Protein AF-A0A4R0EAR6-F1 (afdb_monomer)

Nearest PDB structures (foldseek):
  6cg7-assembly1_B  TM=4.262E-01  e=1.655E-01  Mus musculus
  5erp-assembly1_B  TM=1.809E-01  e=1.160E-01  Homo sapiens
  6bxu-assembly2_B  TM=2.598E-01  e=1.200E+00  Mus musculus
  6vfw-assembly1_C  TM=2.001E-01  e=1.084E+00  Homo sapiens
  3f83-assembly1_A  TM=1.011E-01  e=4.809E-01  Escherichia coli

pLDDT: mean 70.77, std 19.59, range [21.03, 97.69]

Structure (mmCIF, N/CA/C/O backbone):
data_AF-A0A4R0EAR6-F1
#
_entry.id   AF-A0A4R0EAR6-F1
#
loop_
_atom_site.group_PDB
_atom_site.id
_atom_site.type_symbol
_atom_site.label_atom_id
_atom_site.label_alt_id
_atom_site.label_comp_id
_atom_site.label_asym_id
_atom_site.label_entity_id
_atom_site.label_seq_id
_atom_site.pdbx_PDB_ins_code
_atom_site.Cartn_x
_atom_site.Cartn_y
_atom_site.Cartn_z
_atom_site.occupancy
_atom_site.B_iso_or_equiv
_atom_site.auth_seq_id
_atom_site.auth_comp_id
_atom_site.auth_asym_id
_atom_site.auth_atom_id
_atom_site.pdbx_PDB_model_num
ATOM 1 N N . MET A 1 1 ? 21.556 -21.689 -45.678 1.00 60.75 1 MET A N 1
ATOM 2 C CA . MET A 1 1 ? 20.158 -22.074 -45.415 1.00 60.75 1 MET A CA 1
ATOM 3 C C . MET A 1 1 ? 19.510 -22.501 -46.715 1.00 60.75 1 MET A C 1
ATOM 5 O O . MET A 1 1 ? 19.873 -21.974 -47.766 1.00 60.75 1 MET A O 1
ATOM 9 N N . ALA A 1 2 ? 18.618 -23.485 -46.666 1.00 65.62 2 ALA A N 1
ATOM 10 C CA . ALA A 1 2 ? 17.913 -23.959 -47.851 1.00 65.62 2 ALA A CA 1
ATOM 11 C C . ALA A 1 2 ? 16.766 -23.001 -48.206 1.00 65.62 2 ALA A C 1
ATOM 13 O O . ALA A 1 2 ? 15.830 -22.845 -47.432 1.00 65.62 2 ALA A O 1
ATOM 14 N N . THR A 1 3 ? 16.794 -22.383 -49.390 1.00 76.50 3 THR A N 1
ATOM 15 C CA . THR A 1 3 ? 15.698 -21.508 -49.843 1.00 76.50 3 THR A CA 1
ATOM 16 C C . THR A 1 3 ? 14.399 -22.300 -50.012 1.00 76.50 3 THR A C 1
ATOM 18 O O . THR A 1 3 ? 14.398 -23.365 -50.645 1.00 76.50 3 THR A O 1
ATOM 21 N N . ILE A 1 4 ? 13.281 -21.766 -49.504 1.00 82.25 4 ILE A N 1
ATOM 22 C CA . ILE A 1 4 ? 11.963 -22.408 -49.582 1.00 82.25 4 ILE A CA 1
ATOM 23 C C . ILE A 1 4 ? 11.033 -21.607 -50.496 1.00 82.25 4 ILE A C 1
ATOM 25 O O . ILE A 1 4 ? 10.887 -20.394 -50.370 1.00 82.25 4 ILE A O 1
ATOM 29 N N . LYS A 1 5 ? 10.344 -22.295 -51.410 1.00 80.62 5 LYS A N 1
ATOM 30 C CA . LYS A 1 5 ? 9.311 -21.706 -52.273 1.00 80.62 5 LYS A CA 1
ATOM 31 C C . LYS A 1 5 ? 7.972 -22.386 -52.044 1.00 80.62 5 LYS A C 1
ATOM 33 O O . LYS A 1 5 ? 7.859 -23.605 -52.177 1.00 80.62 5 LYS A O 1
ATOM 38 N N . ILE A 1 6 ? 6.938 -21.599 -51.757 1.00 79.44 6 ILE A N 1
ATOM 39 C CA . ILE A 1 6 ? 5.553 -22.074 -51.712 1.00 79.44 6 ILE A CA 1
ATOM 40 C C . ILE A 1 6 ? 4.902 -21.828 -53.062 1.00 79.44 6 ILE A C 1
ATOM 42 O O . ILE A 1 6 ? 4.893 -20.710 -53.573 1.00 79.44 6 ILE A O 1
ATOM 46 N N . LEU A 1 7 ? 4.310 -22.874 -53.621 1.00 73.81 7 LEU A N 1
ATOM 47 C CA . LEU A 1 7 ? 3.735 -22.877 -54.955 1.00 73.81 7 LEU A CA 1
ATOM 48 C C . LEU A 1 7 ? 2.287 -23.334 -54.931 1.00 73.81 7 LEU A C 1
ATOM 50 O O . LEU A 1 7 ? 1.915 -24.284 -54.238 1.00 73.81 7 LEU A O 1
ATOM 54 N N . SER A 1 8 ? 1.461 -22.671 -55.732 1.00 70.12 8 SER A N 1
ATOM 55 C CA . SER A 1 8 ? 0.045 -23.007 -55.841 1.00 70.12 8 SER A CA 1
ATOM 56 C C . SER A 1 8 ? -0.131 -24.356 -56.527 1.00 70.12 8 SER A C 1
ATOM 58 O O . SER A 1 8 ? 0.277 -24.548 -57.673 1.00 70.12 8 SER A O 1
ATOM 60 N N . VAL A 1 9 ? -0.836 -25.284 -55.869 1.00 61.72 9 VAL A N 1
ATOM 61 C CA . VAL A 1 9 ? -1.156 -26.605 -56.448 1.00 61.72 9 VAL A CA 1
ATOM 62 C C . VAL A 1 9 ? -1.998 -26.517 -57.729 1.00 61.72 9 VAL A C 1
ATOM 64 O O . VAL A 1 9 ? -2.074 -27.492 -58.472 1.00 61.72 9 VAL A O 1
ATOM 67 N N . LYS A 1 10 ? -2.651 -25.373 -57.990 1.00 54.94 10 LYS A N 1
ATOM 68 C CA . LYS A 1 10 ? -3.558 -25.176 -59.135 1.00 54.94 10 LYS A CA 1
ATOM 69 C C . LYS A 1 10 ? -2.858 -24.705 -60.408 1.00 54.94 10 LYS A C 1
ATOM 71 O O . LYS A 1 10 ? -3.354 -24.990 -61.490 1.00 54.94 10 LYS A O 1
ATOM 76 N N . ASN A 1 11 ? -1.779 -23.934 -60.303 1.00 56.25 11 ASN A N 1
ATOM 77 C CA . ASN A 1 11 ? -1.138 -23.294 -61.462 1.00 56.25 11 ASN A CA 1
ATOM 78 C C . ASN A 1 11 ? 0.394 -23.195 -61.369 1.00 56.25 11 ASN A C 1
ATOM 80 O O . ASN A 1 11 ? 1.013 -22.783 -62.348 1.00 56.25 11 ASN A O 1
ATOM 84 N N . GLY A 1 12 ? 1.002 -23.594 -60.246 1.00 53.09 12 GLY A N 1
ATOM 85 C CA . GLY A 1 12 ? 2.455 -23.641 -60.084 1.00 53.09 12 GLY A CA 1
ATOM 86 C C . GLY A 1 12 ? 3.111 -22.269 -59.966 1.00 53.09 12 GLY A C 1
ATOM 87 O O . GLY A 1 12 ? 4.328 -22.178 -60.055 1.00 53.09 12 GLY A O 1
ATOM 88 N N . GLU A 1 13 ? 2.326 -21.205 -59.784 1.00 62.53 13 GLU A N 1
ATOM 89 C CA . GLU A 1 13 ? 2.864 -19.880 -59.483 1.00 62.53 13 GLU A CA 1
ATOM 90 C C . GLU A 1 13 ? 3.470 -19.874 -58.081 1.00 62.53 13 GLU A C 1
ATOM 92 O O . GLU A 1 13 ? 2.916 -20.478 -57.152 1.00 62.53 13 GLU A O 1
ATOM 97 N N . VAL A 1 14 ? 4.605 -19.184 -57.945 1.00 70.38 14 VAL A N 1
ATOM 98 C CA . VAL A 1 14 ? 5.226 -18.909 -56.650 1.00 70.38 14 VAL A CA 1
ATOM 99 C C . VAL A 1 14 ? 4.274 -18.003 -55.879 1.00 70.38 14 VAL A C 1
ATOM 101 O O . VAL A 1 14 ? 4.024 -16.867 -56.270 1.00 70.38 14 VAL A O 1
ATOM 104 N N . ILE A 1 15 ? 3.711 -18.540 -54.804 1.00 70.69 15 ILE A N 1
ATOM 105 C CA . ILE A 1 15 ? 2.893 -17.796 -53.848 1.00 70.69 15 ILE A CA 1
ATOM 106 C C . ILE A 1 15 ? 3.813 -16.975 -52.947 1.00 70.69 15 ILE A C 1
ATOM 108 O O . ILE A 1 15 ? 3.489 -15.839 -52.617 1.00 70.69 15 ILE A O 1
ATOM 112 N N . GLN A 1 16 ? 4.945 -17.561 -52.543 1.00 74.00 16 GLN A N 1
ATOM 113 C CA . GLN A 1 16 ? 5.877 -16.949 -51.604 1.00 74.00 16 GLN A CA 1
ATOM 114 C C . GLN A 1 16 ? 7.276 -17.567 -51.742 1.00 74.00 16 GLN A C 1
ATOM 116 O O . GLN A 1 16 ? 7.392 -18.788 -51.864 1.00 74.00 16 GLN A O 1
ATOM 121 N N . ASN A 1 17 ? 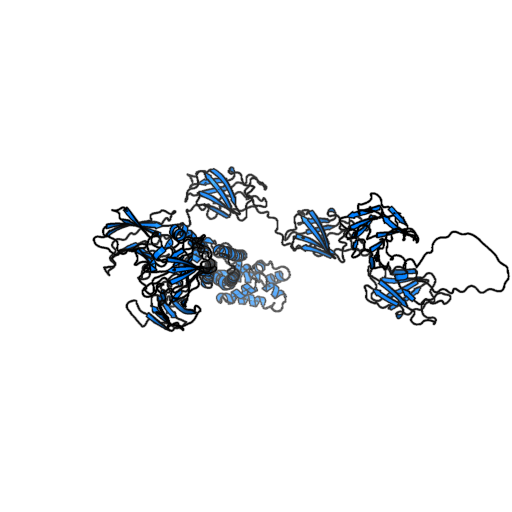8.316 -16.732 -51.695 1.00 73.44 17 ASN A N 1
ATOM 122 C CA . ASN A 1 17 ? 9.688 -17.154 -51.400 1.00 73.44 17 ASN A CA 1
ATOM 123 C C . ASN A 1 17 ? 9.945 -16.871 -49.920 1.00 73.44 17 ASN A C 1
ATOM 125 O O . ASN A 1 17 ? 9.546 -15.815 -49.429 1.00 73.44 17 ASN A O 1
ATOM 129 N N . ILE A 1 18 ? 10.527 -17.832 -49.215 1.00 75.69 18 ILE A N 1
ATOM 130 C CA . ILE A 1 18 ? 10.748 -17.759 -47.776 1.00 75.69 18 ILE A CA 1
ATOM 131 C C . ILE A 1 18 ? 12.205 -18.111 -47.506 1.00 75.69 18 ILE A C 1
ATOM 133 O O . ILE A 1 18 ? 12.646 -19.217 -47.826 1.00 75.69 18 ILE A O 1
ATOM 137 N N . ASP A 1 19 ? 12.901 -17.167 -46.882 1.00 62.56 19 ASP A N 1
ATOM 138 C CA . ASP A 1 19 ? 14.291 -17.299 -46.437 1.00 62.56 19 ASP A CA 1
ATOM 139 C C . ASP A 1 19 ? 14.376 -17.579 -44.923 1.00 62.56 19 ASP A C 1
ATOM 141 O O . ASP A 1 19 ? 15.396 -17.355 -44.286 1.00 62.56 19 ASP A O 1
ATOM 145 N N . ASN A 1 20 ? 13.281 -18.086 -44.347 1.00 71.00 20 ASN A N 1
ATOM 146 C CA . ASN A 1 20 ? 13.160 -18.505 -42.952 1.00 71.00 20 ASN A CA 1
ATOM 147 C C . ASN A 1 20 ? 12.898 -20.021 -42.867 1.00 71.00 20 ASN A C 1
ATOM 149 O O . ASN A 1 20 ? 12.299 -20.625 -43.758 1.00 71.00 20 ASN A O 1
ATOM 153 N N . ASN A 1 21 ? 13.294 -20.629 -41.754 1.00 78.25 21 ASN A N 1
ATOM 154 C CA . ASN A 1 21 ? 13.135 -22.048 -41.466 1.00 78.25 21 ASN A CA 1
ATOM 155 C C . ASN A 1 21 ? 11.722 -22.425 -41.000 1.00 78.25 21 ASN A C 1
ATOM 157 O O . ASN A 1 21 ? 11.387 -23.608 -40.982 1.00 78.25 21 ASN A O 1
ATOM 161 N N . ILE A 1 22 ? 10.870 -21.452 -40.659 1.00 82.25 22 ILE A N 1
ATOM 162 C CA . ILE A 1 22 ? 9.466 -21.682 -40.293 1.00 82.25 22 ILE A CA 1
ATOM 163 C C . ILE A 1 22 ? 8.543 -21.144 -41.385 1.00 82.25 22 ILE A C 1
ATOM 165 O O . ILE A 1 22 ? 8.606 -19.983 -41.785 1.00 82.25 22 ILE A O 1
ATOM 169 N N . VAL A 1 23 ? 7.652 -22.007 -41.864 1.00 82.38 23 VAL A N 1
ATOM 170 C CA . VAL A 1 23 ? 6.785 -21.756 -43.011 1.00 82.38 23 VAL A CA 1
ATOM 171 C C . VAL A 1 23 ? 5.346 -22.100 -42.669 1.00 82.38 23 VAL A C 1
ATOM 173 O O . VAL A 1 23 ? 5.030 -23.257 -42.415 1.00 82.38 23 VAL A O 1
ATOM 176 N N . LYS A 1 24 ? 4.435 -21.129 -42.749 1.00 88.31 24 LYS A N 1
ATOM 177 C CA . LYS A 1 24 ? 3.014 -21.346 -42.452 1.00 88.31 24 LYS A CA 1
ATOM 178 C C . LYS A 1 24 ? 2.160 -21.488 -43.704 1.00 88.31 24 LYS A C 1
ATOM 180 O O . LYS A 1 24 ? 2.063 -20.565 -44.510 1.00 88.31 24 LYS A O 1
ATOM 185 N N . LEU A 1 25 ? 1.475 -22.625 -43.854 1.00 84.19 25 LEU A N 1
ATOM 186 C CA . LEU A 1 25 ? 0.600 -22.856 -45.006 1.00 84.19 25 LEU A CA 1
ATOM 187 C C . LEU A 1 25 ? -0.798 -22.258 -44.807 1.00 84.19 25 LEU A C 1
ATOM 189 O O . LEU A 1 25 ? -1.537 -22.625 -43.890 1.00 84.19 25 LEU A O 1
ATOM 193 N N . THR A 1 26 ? -1.204 -21.397 -45.740 1.00 83.62 26 THR A N 1
ATOM 194 C CA . THR A 1 26 ? -2.544 -20.777 -45.791 1.00 83.62 26 THR A CA 1
ATOM 195 C C . THR A 1 26 ? -3.461 -21.391 -46.853 1.00 83.62 26 THR A C 1
ATOM 197 O O . THR A 1 26 ? -4.658 -21.104 -46.884 1.00 83.62 26 THR A O 1
ATOM 200 N N . GLN A 1 27 ? -2.917 -22.252 -47.718 1.00 79.25 27 GLN A N 1
ATOM 201 C CA . GLN A 1 27 ? -3.662 -23.026 -48.710 1.00 79.25 27 GLN A CA 1
ATOM 202 C C . GLN A 1 27 ? -2.908 -24.300 -49.110 1.00 79.25 27 GLN A C 1
ATOM 204 O O . GLN A 1 27 ? -1.705 -24.415 -48.868 1.00 79.25 27 GLN A O 1
ATOM 209 N N . ASN A 1 28 ? -3.598 -25.225 -49.792 1.00 79.38 28 ASN A N 1
ATOM 210 C CA . ASN A 1 28 ? -2.968 -26.395 -50.410 1.00 79.38 28 ASN A CA 1
ATOM 211 C C . ASN A 1 28 ? -1.797 -25.956 -51.296 1.00 79.38 28 ASN A C 1
ATOM 213 O O . ASN A 1 28 ? -2.000 -25.205 -52.256 1.00 79.38 28 ASN A O 1
ATOM 217 N N . SER A 1 29 ? -0.599 -26.446 -50.996 1.00 81.31 29 SER A N 1
ATOM 218 C CA . SER A 1 29 ? 0.630 -25.946 -51.607 1.00 81.31 29 SER A CA 1
ATOM 219 C C . SER A 1 29 ? 1.627 -27.057 -51.940 1.00 81.31 29 SER A C 1
ATOM 221 O O . SER A 1 29 ? 1.652 -28.126 -51.321 1.00 81.31 29 SER A O 1
ATOM 223 N N . VAL A 1 30 ? 2.467 -26.785 -52.937 1.00 83.38 30 VAL A N 1
ATOM 224 C CA . VAL A 1 30 ? 3.737 -27.484 -53.152 1.00 83.38 30 VAL A CA 1
ATOM 225 C C . VAL A 1 30 ? 4.827 -26.646 -52.495 1.00 83.38 30 VAL A C 1
ATOM 227 O O . VAL A 1 30 ? 4.936 -25.458 -52.773 1.00 83.38 30 VAL A O 1
ATOM 230 N N . ILE A 1 31 ? 5.611 -27.259 -51.620 1.00 89.00 31 ILE A N 1
ATOM 231 C CA . ILE A 1 31 ? 6.709 -26.626 -50.901 1.00 89.00 31 ILE A CA 1
ATOM 232 C C . ILE A 1 31 ? 7.994 -27.156 -51.524 1.00 89.00 31 ILE A C 1
ATOM 234 O O . ILE A 1 31 ? 8.324 -28.327 -51.336 1.00 89.00 31 ILE A O 1
ATOM 238 N N . GLN A 1 32 ? 8.671 -26.330 -52.317 1.00 84.81 32 GLN A N 1
ATOM 239 C CA . GLN A 1 32 ? 9.979 -26.657 -52.874 1.00 84.81 32 GLN A CA 1
ATOM 240 C C . GLN A 1 32 ? 11.063 -26.180 -51.914 1.00 84.81 32 GLN A C 1
ATOM 242 O O . GLN A 1 32 ? 11.064 -25.017 -51.525 1.00 84.81 32 GLN A O 1
ATOM 247 N N . ILE A 1 33 ? 11.989 -27.064 -51.569 1.00 86.25 33 ILE A N 1
ATOM 248 C CA . ILE A 1 33 ? 13.118 -26.785 -50.688 1.00 86.25 33 ILE A CA 1
ATOM 249 C C . ILE A 1 33 ? 14.397 -27.021 -51.483 1.00 86.25 33 ILE A C 1
ATOM 251 O O . ILE A 1 33 ? 14.592 -28.101 -52.050 1.00 86.25 33 ILE A O 1
ATOM 255 N N . SER A 1 34 ? 15.263 -26.011 -51.524 1.00 82.38 34 SER A N 1
ATOM 256 C CA . SER A 1 34 ? 16.570 -26.073 -52.181 1.00 82.38 34 SER A CA 1
ATOM 257 C C . SER A 1 34 ? 17.598 -26.796 -51.300 1.00 82.38 34 SER A C 1
ATOM 259 O O . SER A 1 34 ? 18.587 -26.203 -50.875 1.00 82.38 34 SER A O 1
ATOM 261 N N . ALA A 1 35 ? 17.337 -28.068 -51.000 1.00 82.50 35 ALA A N 1
ATOM 262 C CA . ALA A 1 35 ? 18.235 -28.965 -50.276 1.00 82.50 35 ALA A CA 1
ATOM 263 C C . ALA A 1 35 ? 18.287 -30.328 -50.974 1.00 82.50 35 ALA A C 1
ATOM 265 O O . ALA A 1 35 ? 17.263 -30.799 -51.486 1.00 82.50 35 ALA A O 1
ATOM 266 N N . ASP A 1 36 ? 19.456 -30.971 -50.952 1.00 84.19 36 ASP A N 1
ATOM 267 C CA . ASP A 1 36 ? 19.621 -32.299 -51.537 1.00 84.19 36 ASP A CA 1
ATOM 268 C C . ASP A 1 36 ? 18.863 -33.346 -50.702 1.00 84.19 36 ASP A C 1
ATOM 270 O O . ASP A 1 36 ? 18.851 -33.309 -49.469 1.00 84.19 36 ASP A O 1
ATOM 274 N N . ILE A 1 37 ? 18.242 -34.329 -51.358 1.00 85.94 37 ILE A N 1
ATOM 275 C CA . ILE A 1 37 ? 17.563 -35.434 -50.663 1.00 85.94 37 ILE A CA 1
ATOM 276 C C . ILE A 1 37 ? 18.525 -36.225 -49.768 1.00 85.94 37 ILE A C 1
ATOM 278 O O . ILE A 1 37 ? 18.094 -36.749 -48.742 1.00 85.94 37 ILE A O 1
ATOM 282 N N . ASP A 1 38 ? 19.815 -36.290 -50.116 1.00 86.12 38 ASP A N 1
ATOM 283 C CA . ASP A 1 38 ? 20.829 -36.968 -49.307 1.00 86.12 38 ASP A CA 1
ATOM 284 C C . ASP A 1 38 ? 21.194 -36.177 -48.038 1.00 86.12 38 ASP A C 1
ATOM 286 O O . ASP A 1 38 ? 21.797 -36.740 -47.118 1.00 86.12 38 ASP A O 1
ATOM 290 N N . GLU A 1 39 ? 20.815 -34.902 -47.942 1.00 87.62 39 GLU A N 1
ATOM 291 C CA . GLU A 1 39 ? 20.998 -34.065 -46.752 1.00 87.62 39 GLU A CA 1
ATOM 292 C C . GLU A 1 39 ? 19.824 -34.168 -45.775 1.00 87.62 39 GLU A C 1
ATOM 294 O O . GLU A 1 39 ? 19.980 -33.833 -44.602 1.00 87.62 39 GLU A O 1
ATOM 299 N N . VAL A 1 40 ? 18.672 -34.695 -46.197 1.00 90.62 40 VAL A N 1
ATOM 300 C CA . VAL A 1 40 ? 17.507 -34.861 -45.323 1.00 90.62 40 VAL A CA 1
ATOM 301 C C . VAL A 1 40 ? 17.716 -36.048 -44.379 1.00 90.62 40 VAL A C 1
ATOM 303 O O . VAL A 1 40 ? 17.894 -37.192 -44.795 1.00 90.62 40 VAL A O 1
ATOM 306 N N . THR A 1 41 ? 17.679 -35.780 -43.074 1.00 90.12 41 THR A N 1
ATOM 307 C CA . THR A 1 41 ? 17.824 -36.795 -42.020 1.00 90.12 41 THR A CA 1
ATOM 308 C C . THR A 1 41 ? 16.474 -37.391 -41.639 1.00 90.12 41 THR A C 1
ATOM 310 O O . THR A 1 41 ? 16.324 -38.612 -41.620 1.00 90.12 41 THR A O 1
ATOM 313 N N . THR A 1 42 ? 15.482 -36.550 -41.336 1.00 89.94 42 THR A N 1
ATOM 314 C CA . THR A 1 42 ? 14.129 -36.988 -40.963 1.00 89.94 42 THR A CA 1
ATOM 315 C C . THR A 1 42 ? 13.071 -36.001 -41.439 1.00 89.94 42 THR A C 1
ATOM 317 O O . THR A 1 42 ? 13.333 -34.810 -41.572 1.00 89.94 42 THR A O 1
ATOM 320 N N . ILE A 1 43 ? 11.848 -36.496 -41.638 1.00 93.25 43 ILE A N 1
ATOM 321 C CA . ILE A 1 43 ? 10.631 -35.686 -41.712 1.00 93.25 43 ILE A CA 1
ATOM 322 C C . ILE A 1 43 ? 9.693 -36.271 -40.666 1.00 93.25 43 ILE A C 1
ATOM 324 O O . ILE A 1 43 ? 9.362 -37.453 -40.717 1.00 93.25 43 ILE A O 1
ATOM 328 N N . THR A 1 44 ? 9.321 -35.466 -39.681 1.00 91.31 44 THR A N 1
ATOM 329 C CA . THR A 1 44 ? 8.499 -35.887 -38.542 1.00 91.31 44 THR A CA 1
ATOM 330 C C . THR A 1 44 ? 7.268 -35.009 -38.423 1.00 91.31 44 THR A C 1
ATOM 332 O O . THR A 1 44 ? 7.257 -33.870 -38.885 1.00 91.31 44 THR A O 1
ATOM 335 N N . ARG A 1 45 ? 6.209 -35.538 -37.814 1.00 92.38 45 ARG A N 1
ATOM 336 C CA . ARG A 1 45 ? 5.016 -34.758 -37.496 1.00 92.38 45 ARG A CA 1
ATOM 337 C C . ARG A 1 45 ? 5.116 -34.236 -36.067 1.00 92.38 45 ARG A C 1
ATOM 339 O O . ARG A 1 45 ? 5.265 -35.033 -35.145 1.00 92.38 45 ARG A O 1
ATOM 346 N N . GLN A 1 46 ? 4.973 -32.926 -35.895 1.00 87.56 46 GLN A N 1
ATOM 347 C CA . GLN A 1 46 ? 4.798 -32.284 -34.591 1.00 87.56 46 GLN A CA 1
ATOM 348 C C . GLN A 1 46 ? 3.490 -31.491 -34.619 1.00 87.56 46 GLN A C 1
ATOM 350 O O . GLN A 1 46 ? 3.359 -30.517 -35.356 1.00 87.56 46 GLN A O 1
ATOM 355 N N . GLY A 1 47 ? 2.477 -31.959 -33.884 1.00 90.38 47 GLY A N 1
ATOM 356 C CA . GLY A 1 47 ? 1.122 -31.407 -33.977 1.00 90.38 47 GLY A CA 1
ATOM 357 C C . GLY A 1 47 ? 0.564 -31.499 -35.403 1.00 90.38 47 GLY A C 1
ATOM 358 O O . GLY A 1 47 ? 0.472 -32.592 -35.973 1.00 90.38 47 GLY A O 1
ATOM 359 N N . ASN A 1 48 ? 0.212 -30.350 -35.985 1.00 88.12 48 ASN A N 1
ATOM 360 C CA . ASN A 1 48 ? -0.239 -30.240 -37.378 1.00 88.12 48 ASN A CA 1
ATOM 361 C C . ASN A 1 48 ? 0.862 -29.777 -38.346 1.00 88.12 48 ASN A C 1
ATOM 363 O O . ASN A 1 48 ? 0.596 -29.585 -39.534 1.00 88.12 48 ASN A O 1
ATOM 367 N N . SER A 1 49 ? 2.101 -29.679 -37.867 1.00 93.00 49 SER A N 1
ATOM 368 C CA . SER A 1 49 ? 3.266 -29.252 -38.637 1.00 93.00 49 SER A CA 1
ATOM 369 C C . SER A 1 49 ? 4.104 -30.443 -39.106 1.00 93.00 49 SER A C 1
ATOM 371 O O . SER A 1 49 ? 4.198 -31.470 -38.423 1.00 93.00 49 SER A O 1
ATOM 373 N N . ALA A 1 50 ? 4.737 -30.300 -40.270 1.00 92.56 50 ALA A N 1
ATOM 374 C CA . ALA A 1 50 ? 5.780 -31.207 -40.743 1.00 92.56 50 ALA A CA 1
ATOM 375 C C . ALA A 1 50 ? 7.151 -30.588 -40.456 1.00 92.56 50 ALA A C 1
ATOM 377 O O . ALA A 1 50 ? 7.430 -29.482 -40.902 1.00 92.56 50 ALA A O 1
ATOM 378 N N . VAL A 1 51 ? 7.999 -31.302 -39.721 1.00 94.25 51 VAL A N 1
ATOM 379 C CA . VAL A 1 51 ? 9.339 -30.852 -39.327 1.00 94.25 51 VAL A CA 1
ATOM 380 C C . VAL A 1 51 ? 10.376 -31.687 -40.062 1.00 94.25 51 VAL A C 1
ATOM 382 O O . VAL A 1 51 ? 10.481 -32.896 -39.833 1.00 94.25 51 VAL A O 1
ATOM 385 N N . ILE A 1 52 ? 11.129 -31.047 -40.948 1.00 94.50 52 ILE A N 1
ATOM 386 C CA . ILE A 1 52 ? 12.231 -31.632 -41.709 1.00 94.50 52 ILE A CA 1
ATOM 387 C C . ILE A 1 52 ? 13.526 -31.305 -40.973 1.00 94.50 52 ILE A C 1
ATOM 389 O O . ILE A 1 52 ? 13.766 -30.147 -40.661 1.00 94.50 52 ILE A O 1
ATOM 393 N N . ARG A 1 53 ? 14.382 -32.297 -40.730 1.00 90.62 53 ARG A N 1
ATOM 394 C CA . ARG A 1 53 ? 15.719 -32.071 -40.168 1.00 90.62 53 ARG A CA 1
ATOM 395 C C . ARG A 1 53 ? 16.787 -32.473 -41.168 1.00 90.62 53 ARG A C 1
ATOM 397 O O . ARG A 1 53 ? 16.763 -33.604 -41.659 1.00 90.62 53 ARG A O 1
ATOM 404 N N . LEU A 1 54 ? 17.712 -31.569 -41.455 1.00 89.50 54 LEU A N 1
ATOM 405 C CA . LEU A 1 54 ? 18.839 -31.778 -42.356 1.00 89.50 54 LEU A CA 1
ATOM 406 C C . LEU A 1 54 ? 20.091 -32.219 -41.576 1.00 89.50 54 LEU A C 1
ATOM 408 O O . LEU A 1 54 ? 20.183 -32.069 -40.357 1.00 89.50 54 LEU A O 1
ATOM 412 N N . LYS A 1 55 ? 21.061 -32.827 -42.265 1.00 84.94 55 LYS A N 1
ATOM 413 C CA . LYS A 1 55 ? 22.301 -33.359 -41.662 1.00 84.94 55 LYS A CA 1
ATOM 414 C C . LYS A 1 55 ? 23.243 -32.274 -41.142 1.00 84.94 55 LYS A C 1
ATOM 416 O O . LYS A 1 55 ? 24.070 -32.569 -40.286 1.00 84.94 55 LYS A O 1
ATOM 421 N N . ASN A 1 56 ? 23.119 -31.053 -41.655 1.00 79.31 56 ASN A N 1
ATOM 422 C CA . ASN A 1 56 ? 23.832 -29.868 -41.174 1.00 79.31 56 ASN A CA 1
ATOM 423 C C . ASN A 1 56 ? 23.242 -29.310 -39.858 1.00 79.31 56 ASN A C 1
ATOM 425 O O . ASN A 1 56 ? 23.762 -28.330 -39.347 1.00 79.31 56 ASN A O 1
ATOM 429 N N . GLY A 1 57 ? 22.182 -29.924 -39.313 1.00 76.88 57 GLY A N 1
ATOM 430 C CA . GLY A 1 57 ? 21.506 -29.490 -38.085 1.00 76.88 57 GLY A CA 1
ATOM 431 C C . GLY A 1 57 ? 20.291 -28.586 -38.322 1.00 76.88 57 GLY A C 1
ATOM 432 O O . GLY A 1 57 ? 19.433 -28.496 -37.445 1.00 76.88 57 GLY A O 1
ATOM 433 N N . GLU A 1 58 ? 20.160 -28.000 -39.516 1.00 85.12 58 GLU A N 1
ATOM 434 C CA . GLU A 1 58 ? 19.055 -27.116 -39.905 1.00 85.12 58 GLU A CA 1
ATOM 435 C C . GLU A 1 58 ? 17.709 -27.852 -39.816 1.00 85.12 58 GLU A C 1
ATOM 437 O O . GLU A 1 58 ? 17.567 -29.000 -40.259 1.00 85.12 58 GLU A O 1
ATOM 442 N N . SER A 1 59 ? 16.716 -27.202 -39.209 1.00 88.56 59 SER A N 1
ATOM 443 C CA . SER A 1 59 ? 15.369 -27.751 -39.042 1.00 88.56 59 SER A CA 1
ATOM 444 C C . SER A 1 59 ? 14.351 -26.834 -39.700 1.00 88.56 59 SER A C 1
ATOM 446 O O . SER A 1 59 ? 14.209 -25.690 -39.296 1.00 88.56 59 SER A O 1
ATOM 448 N N . ILE A 1 60 ? 13.628 -27.354 -40.689 1.00 91.94 60 ILE A N 1
ATOM 449 C CA . ILE A 1 60 ? 12.595 -26.626 -41.426 1.00 91.94 60 ILE A CA 1
ATOM 450 C C . ILE A 1 60 ? 11.223 -27.072 -40.915 1.00 91.94 60 ILE A C 1
ATOM 452 O O . ILE A 1 60 ? 10.871 -28.252 -41.005 1.00 91.94 60 ILE A O 1
ATOM 456 N N . ILE A 1 61 ? 10.434 -26.137 -40.395 1.00 92.44 61 ILE A N 1
ATOM 457 C CA . ILE A 1 61 ? 9.100 -26.365 -39.838 1.00 92.44 61 ILE A CA 1
ATOM 458 C C . ILE A 1 61 ? 8.056 -25.842 -40.818 1.00 92.44 61 ILE A C 1
ATOM 460 O O . ILE A 1 61 ? 7.972 -24.650 -41.079 1.00 92.44 61 ILE A O 1
ATOM 464 N N . ILE A 1 62 ? 7.210 -26.731 -41.332 1.00 93.00 62 ILE A N 1
ATOM 465 C CA . ILE A 1 62 ? 6.070 -26.368 -42.171 1.00 93.00 62 ILE A CA 1
ATOM 466 C C . ILE A 1 62 ? 4.800 -26.477 -41.330 1.00 93.00 62 ILE A C 1
ATOM 468 O O . ILE A 1 62 ? 4.259 -27.571 -41.137 1.00 93.00 62 ILE A O 1
ATOM 472 N N . GLU A 1 63 ? 4.327 -25.349 -40.818 1.00 91.25 63 GLU A N 1
ATOM 473 C CA . GLU A 1 63 ? 3.093 -25.248 -40.049 1.00 91.25 63 GLU A CA 1
ATOM 474 C C . GLU A 1 63 ? 1.853 -25.474 -40.912 1.00 91.25 63 GLU A C 1
ATOM 476 O O . GLU A 1 63 ? 1.815 -25.159 -42.107 1.00 91.25 63 GLU A O 1
ATOM 481 N N . ASN A 1 64 ? 0.810 -26.012 -40.278 1.00 90.81 64 ASN A N 1
ATOM 482 C CA . ASN A 1 64 ? -0.476 -26.346 -40.896 1.00 90.81 64 ASN A CA 1
ATOM 483 C C . ASN A 1 64 ? -0.374 -27.373 -42.039 1.00 90.81 64 ASN A C 1
ATOM 485 O O . ASN A 1 64 ? -1.314 -27.545 -42.817 1.00 90.81 64 ASN A O 1
ATOM 489 N N . TYR A 1 65 ? 0.748 -28.091 -42.161 1.00 91.44 65 TYR A N 1
ATOM 490 C CA . TYR A 1 65 ? 0.943 -29.094 -43.208 1.00 91.44 65 TYR A CA 1
ATOM 491 C C . TYR A 1 65 ? -0.156 -30.166 -43.208 1.00 91.44 65 TYR A C 1
ATOM 493 O O . TYR A 1 65 ? -0.640 -30.564 -44.273 1.00 91.44 65 TYR A O 1
ATOM 501 N N . PHE A 1 66 ? -0.575 -30.595 -42.016 1.00 87.94 66 PHE A N 1
ATOM 502 C CA . PHE A 1 66 ? -1.565 -31.651 -41.804 1.00 87.94 66 PHE A CA 1
ATOM 503 C C . PHE A 1 66 ? -2.996 -31.139 -41.565 1.00 87.94 66 PHE A C 1
ATOM 505 O O . PHE A 1 66 ? -3.882 -31.952 -41.305 1.00 87.94 66 PHE A O 1
ATOM 512 N N . ASP A 1 67 ? -3.247 -29.831 -41.687 1.00 89.12 67 ASP A N 1
ATOM 513 C CA . ASP A 1 67 ? -4.604 -29.253 -41.588 1.00 89.12 67 ASP A CA 1
ATOM 514 C C . ASP A 1 67 ? -5.464 -29.538 -42.826 1.00 89.12 67 ASP A C 1
ATOM 516 O O . ASP A 1 67 ? -6.682 -29.348 -42.836 1.00 89.12 67 ASP A O 1
ATOM 520 N N . TYR A 1 68 ? -4.824 -30.013 -43.889 1.00 82.25 68 TYR A N 1
ATOM 521 C CA . TYR A 1 68 ? -5.445 -30.317 -45.164 1.00 82.25 68 TYR A CA 1
ATOM 522 C C . TYR A 1 68 ? -5.594 -31.834 -45.330 1.00 82.25 68 TYR A C 1
ATOM 524 O O . TYR A 1 68 ? -4.867 -32.600 -44.692 1.00 82.25 68 TYR A O 1
ATOM 532 N N . PRO A 1 69 ? -6.520 -32.307 -46.191 1.00 80.44 69 PRO A N 1
ATOM 533 C CA . PRO A 1 69 ? -6.688 -33.734 -46.440 1.00 80.44 69 PRO A CA 1
ATOM 534 C C . PRO A 1 69 ? -5.356 -34.418 -46.746 1.00 80.44 69 PRO A C 1
ATOM 536 O O . PRO A 1 69 ? -4.491 -33.824 -47.395 1.00 80.44 69 PRO A O 1
ATOM 539 N N . VAL A 1 70 ? -5.212 -35.678 -46.321 1.00 73.19 70 VAL A N 1
ATOM 540 C CA . VAL A 1 70 ? -4.025 -36.484 -46.624 1.00 73.19 70 VAL A CA 1
ATOM 541 C C . VAL A 1 70 ? -3.727 -36.343 -48.106 1.00 73.19 70 VAL A C 1
ATOM 543 O O . VAL A 1 70 ? -4.614 -36.473 -48.953 1.00 73.19 70 VAL A O 1
ATOM 546 N N . ASN A 1 71 ? -2.472 -36.043 -48.406 1.00 67.31 71 ASN A N 1
ATOM 547 C CA . ASN A 1 71 ? -1.984 -35.823 -49.749 1.00 67.31 71 ASN A CA 1
ATOM 548 C C . ASN A 1 71 ? -2.393 -34.515 -50.471 1.00 67.31 71 ASN A C 1
ATOM 550 O O . ASN A 1 71 ? -2.203 -34.421 -51.687 1.00 67.31 71 ASN A O 1
ATOM 554 N N . ALA A 1 72 ? -2.907 -33.508 -49.756 1.00 75.12 72 ALA A N 1
ATOM 555 C CA . ALA A 1 72 ? -3.209 -32.180 -50.305 1.00 75.12 72 ALA A CA 1
ATOM 556 C C . ALA A 1 72 ? -1.975 -31.270 -50.458 1.00 75.12 72 ALA A C 1
ATOM 558 O O . ALA A 1 72 ? -1.919 -30.486 -51.406 1.00 75.12 72 ALA A O 1
ATOM 559 N N . ASN A 1 73 ? -0.998 -31.401 -49.555 1.00 82.44 73 ASN A N 1
ATOM 560 C CA . ASN A 1 73 ? 0.287 -30.699 -49.596 1.00 82.44 73 ASN A CA 1
ATOM 561 C C . ASN A 1 73 ? 1.414 -31.640 -50.038 1.00 82.44 73 ASN A C 1
ATOM 563 O O . ASN A 1 73 ? 1.327 -32.864 -49.880 1.00 82.44 73 ASN A O 1
ATOM 567 N N . ARG A 1 74 ? 2.488 -31.085 -50.607 1.00 82.81 74 ARG A N 1
ATOM 568 C CA . ARG A 1 74 ? 3.663 -31.853 -51.059 1.00 82.81 74 ARG A CA 1
ATOM 569 C C . ARG A 1 74 ? 4.951 -31.124 -50.729 1.00 82.81 74 ARG A C 1
ATOM 571 O O . ARG A 1 74 ? 5.043 -29.934 -50.990 1.00 82.81 74 ARG A O 1
ATOM 578 N N . ILE A 1 75 ? 5.938 -31.863 -50.230 1.00 90.00 75 ILE A N 1
ATOM 579 C CA . ILE A 1 75 ? 7.306 -31.372 -50.046 1.00 90.00 75 ILE A CA 1
ATOM 580 C C . ILE A 1 75 ? 8.143 -31.914 -51.202 1.00 90.00 75 ILE A C 1
ATOM 582 O O . ILE A 1 75 ? 8.100 -33.116 -51.488 1.00 90.00 75 ILE A O 1
ATOM 586 N N . VAL A 1 76 ? 8.851 -31.022 -51.884 1.00 87.56 76 VAL A N 1
ATOM 587 C CA . VAL A 1 76 ? 9.688 -31.315 -53.043 1.00 87.56 76 VAL A CA 1
ATOM 588 C C . VAL A 1 76 ? 11.098 -30.816 -52.768 1.00 87.56 76 VAL A C 1
ATOM 590 O O . VAL A 1 76 ? 11.281 -29.670 -52.380 1.00 87.56 76 VAL A O 1
ATOM 593 N N . PHE A 1 77 ? 12.082 -31.673 -52.996 1.00 85.25 77 PHE A N 1
ATOM 594 C CA . PHE A 1 77 ? 13.500 -31.369 -52.846 1.00 85.25 77 PHE A CA 1
ATOM 595 C C . PHE A 1 77 ? 14.175 -31.311 -54.212 1.00 85.25 77 PHE A C 1
ATOM 597 O O . PHE A 1 77 ? 13.772 -32.022 -55.142 1.00 85.25 77 PHE A O 1
ATOM 604 N N . GLU A 1 78 ? 15.205 -30.483 -54.324 1.00 75.75 78 GLU A N 1
ATOM 605 C CA . GLU A 1 78 ? 16.046 -30.385 -55.510 1.00 75.75 78 GLU A CA 1
ATOM 606 C C . GLU A 1 78 ? 17.366 -31.126 -55.284 1.00 75.75 78 GLU A C 1
ATOM 608 O O . GLU A 1 78 ? 18.132 -30.791 -54.391 1.00 75.75 78 GLU A O 1
ATOM 613 N N . ASN A 1 79 ? 17.640 -32.136 -56.109 1.00 71.19 79 ASN A N 1
ATOM 614 C CA . ASN A 1 79 ? 18.907 -32.863 -56.103 1.00 71.19 79 ASN A CA 1
ATOM 615 C C . ASN A 1 79 ? 19.474 -32.893 -57.533 1.00 71.19 79 ASN A C 1
ATOM 617 O O . ASN A 1 79 ? 18.805 -33.364 -58.460 1.00 71.19 79 ASN A O 1
ATOM 621 N N . GLU A 1 80 ? 20.696 -32.375 -57.711 1.00 66.81 80 GLU A N 1
ATOM 622 C CA . GLU A 1 80 ? 21.425 -32.315 -58.989 1.00 66.81 80 GLU A CA 1
ATOM 623 C C . GLU A 1 80 ? 20.582 -31.735 -60.153 1.00 66.81 80 GLU A C 1
ATOM 625 O O . GLU A 1 80 ? 20.597 -32.239 -61.283 1.00 66.81 80 GLU A O 1
ATOM 630 N N . GLY A 1 81 ? 19.794 -30.688 -59.877 1.00 64.25 81 GLY A N 1
ATOM 631 C CA . GLY A 1 81 ? 18.917 -30.033 -60.858 1.00 64.25 81 GLY A CA 1
ATOM 632 C C . GLY A 1 81 ? 17.677 -30.849 -61.257 1.00 64.25 81 GLY A C 1
ATOM 633 O O . GLY A 1 81 ? 17.073 -30.594 -62.302 1.00 64.25 81 GLY A O 1
ATOM 634 N N . LYS A 1 82 ? 17.299 -31.864 -60.466 1.00 69.88 82 LYS A N 1
ATOM 635 C CA . LYS A 1 82 ? 16.064 -32.652 -60.619 1.00 69.88 82 LYS A CA 1
ATOM 636 C C . LYS A 1 82 ? 15.214 -32.564 -59.357 1.00 69.88 82 LYS A C 1
ATOM 638 O O . LYS A 1 82 ? 15.734 -32.570 -58.248 1.00 69.88 82 LYS A O 1
ATOM 643 N N . LEU A 1 83 ? 13.895 -32.559 -59.532 1.00 75.88 83 LEU A N 1
ATOM 644 C CA . LEU A 1 83 ? 12.949 -32.465 -58.422 1.00 75.88 83 LEU A CA 1
ATOM 645 C C . LEU A 1 83 ? 12.449 -33.843 -57.972 1.00 75.88 83 LEU A C 1
ATOM 647 O O . LEU A 1 83 ? 12.067 -34.681 -58.795 1.00 75.88 83 LEU A O 1
ATOM 651 N N . TYR A 1 84 ? 12.394 -34.047 -56.659 1.00 81.06 84 TYR A N 1
ATOM 652 C CA . TYR A 1 84 ? 11.889 -35.258 -56.015 1.00 81.06 84 TYR A CA 1
ATOM 653 C C . TYR A 1 84 ? 10.823 -34.898 -54.991 1.00 81.06 84 TYR A C 1
ATOM 655 O O . TYR A 1 84 ? 11.070 -34.059 -54.132 1.00 81.06 84 TYR A O 1
ATOM 663 N N . TRP A 1 85 ? 9.659 -35.548 -55.028 1.00 84.69 85 TRP A N 1
ATOM 664 C CA . TRP A 1 85 ? 8.683 -35.387 -53.947 1.00 84.69 85 TRP A CA 1
ATOM 665 C C . TRP A 1 85 ? 8.908 -36.440 -52.858 1.00 84.69 85 TRP A C 1
ATOM 667 O O . TRP A 1 85 ? 9.193 -37.603 -53.164 1.00 84.69 85 TRP A O 1
ATOM 677 N N . ALA A 1 86 ? 8.792 -36.019 -51.599 1.00 86.31 86 ALA A N 1
ATOM 678 C CA . ALA A 1 86 ? 8.995 -36.868 -50.432 1.00 86.31 86 ALA A CA 1
ATOM 679 C C . ALA A 1 86 ? 7.668 -37.461 -49.935 1.00 86.31 86 ALA A C 1
ATOM 681 O O . ALA A 1 86 ? 6.770 -36.731 -49.511 1.00 86.31 86 ALA A O 1
ATOM 682 N N . GLU A 1 87 ? 7.560 -38.789 -49.950 1.00 85.94 87 GLU A N 1
ATOM 683 C CA . GLU A 1 87 ? 6.477 -39.553 -49.334 1.00 85.94 87 GLU A CA 1
ATOM 684 C C . GLU A 1 87 ? 6.911 -40.014 -47.942 1.00 85.94 87 GLU A C 1
ATOM 686 O O . GLU A 1 87 ? 7.829 -40.819 -47.789 1.00 85.94 87 GLU A O 1
ATOM 691 N N . PHE A 1 88 ? 6.257 -39.484 -46.915 1.00 89.69 88 PHE A N 1
ATOM 692 C CA . PHE A 1 88 ? 6.567 -39.766 -45.508 1.00 89.69 88 PHE A CA 1
ATOM 693 C C . PHE A 1 88 ? 5.310 -40.061 -44.680 1.00 89.69 88 PHE A C 1
ATOM 695 O O . PHE A 1 88 ? 5.393 -40.219 -43.465 1.00 89.69 88 PHE A O 1
ATOM 702 N N . THR A 1 89 ? 4.150 -40.160 -45.335 1.00 83.69 89 THR A N 1
ATOM 703 C CA . THR A 1 89 ? 2.901 -40.648 -44.741 1.00 83.69 89 THR A CA 1
ATOM 704 C C . THR A 1 89 ? 2.236 -41.678 -45.645 1.00 83.69 89 THR A C 1
ATOM 706 O O . THR A 1 89 ? 2.417 -41.645 -46.861 1.00 83.69 89 THR A O 1
ATOM 709 N N . ASP A 1 90 ? 1.482 -42.603 -45.055 1.00 80.88 90 ASP A N 1
ATOM 710 C CA . ASP A 1 90 ? 0.689 -43.587 -45.785 1.00 80.88 90 ASP A CA 1
ATOM 711 C C . ASP A 1 90 ? -0.623 -42.983 -46.339 1.00 80.88 90 ASP A C 1
ATOM 713 O O . ASP A 1 90 ? -0.947 -41.809 -46.152 1.00 80.88 90 ASP A O 1
ATOM 717 N N . GLN A 1 91 ? -1.430 -43.804 -47.017 1.00 75.81 91 GLN A N 1
ATOM 718 C CA . GLN A 1 91 ? -2.723 -43.387 -47.584 1.00 75.81 91 GLN A CA 1
ATOM 719 C C . GLN A 1 91 ? -3.756 -42.889 -46.549 1.00 75.81 91 GLN A C 1
ATOM 721 O O . GLN A 1 91 ? -4.756 -42.291 -46.944 1.00 75.81 91 GLN A O 1
ATOM 726 N N . ASN A 1 92 ? -3.533 -43.134 -45.255 1.00 76.62 92 ASN A N 1
ATOM 727 C CA . ASN A 1 92 ? -4.374 -42.683 -44.148 1.00 76.62 92 ASN A CA 1
ATOM 728 C C . ASN A 1 92 ? -3.762 -41.492 -43.386 1.00 76.62 92 ASN A C 1
ATOM 730 O O . ASN A 1 92 ? -4.405 -40.973 -42.474 1.00 76.62 92 ASN A O 1
ATOM 734 N N . GLY A 1 93 ? -2.566 -41.026 -43.768 1.00 74.94 93 GLY A N 1
ATOM 735 C CA . GLY A 1 93 ? -1.865 -39.909 -43.129 1.00 74.94 93 GLY A CA 1
ATOM 736 C C . GLY A 1 93 ? -1.011 -40.305 -41.921 1.00 74.94 93 GLY A C 1
ATOM 737 O O . GLY A 1 93 ? -0.589 -39.424 -41.171 1.00 74.94 93 GLY A O 1
ATOM 738 N N . GLU A 1 94 ? -0.768 -41.602 -41.712 1.00 83.75 94 GLU A N 1
ATOM 739 C CA . GLU A 1 94 ? 0.115 -42.112 -40.660 1.00 83.75 94 GLU A CA 1
ATOM 740 C C . GLU A 1 94 ? 1.582 -42.025 -41.111 1.00 83.75 94 GLU A C 1
ATOM 742 O O . GLU A 1 94 ? 1.879 -42.275 -42.278 1.00 83.75 94 GLU A O 1
ATOM 747 N N . MET A 1 95 ? 2.503 -41.639 -40.220 1.00 88.25 95 MET A N 1
ATOM 748 C CA . MET A 1 95 ? 3.919 -41.434 -40.566 1.00 88.25 95 MET A CA 1
ATOM 749 C C . MET A 1 95 ? 4.602 -42.751 -40.960 1.00 88.25 95 MET A C 1
ATOM 751 O O . MET A 1 95 ? 4.470 -43.755 -40.266 1.00 88.25 95 MET A O 1
ATOM 755 N N . LEU A 1 96 ? 5.364 -42.736 -42.055 1.00 79.81 96 LEU A N 1
ATOM 756 C CA . LEU A 1 96 ? 6.188 -43.868 -42.483 1.00 79.81 96 LEU A CA 1
ATOM 757 C C . LEU A 1 96 ? 7.520 -43.889 -41.720 1.00 79.81 96 LEU A C 1
ATOM 759 O O . LEU A 1 96 ? 8.127 -42.845 -41.493 1.00 79.81 96 LEU A O 1
ATOM 763 N N . ASP A 1 97 ? 8.032 -45.086 -41.423 1.00 74.06 97 ASP A N 1
ATOM 764 C CA . ASP A 1 97 ? 9.344 -45.278 -40.776 1.00 74.06 97 ASP A CA 1
ATOM 765 C C . ASP A 1 97 ? 10.529 -44.816 -41.648 1.00 74.06 97 ASP A C 1
ATOM 767 O O . ASP A 1 97 ? 11.666 -44.716 -41.187 1.00 74.06 97 ASP A O 1
ATOM 771 N N . THR A 1 98 ? 10.314 -44.603 -42.948 1.00 80.19 98 THR A N 1
ATOM 772 C CA . THR A 1 98 ? 11.350 -44.174 -43.894 1.00 80.19 98 THR A CA 1
ATOM 773 C C . THR A 1 98 ? 10.736 -43.281 -44.964 1.00 80.19 98 THR A C 1
ATOM 775 O O . THR A 1 98 ? 9.658 -43.580 -45.476 1.00 80.19 98 THR A O 1
ATOM 778 N N . ILE A 1 99 ? 11.443 -42.207 -45.320 1.00 86.69 99 ILE A N 1
ATOM 779 C CA . ILE A 1 99 ? 11.040 -41.287 -46.386 1.00 86.69 99 ILE A CA 1
ATOM 780 C C . ILE A 1 99 ? 11.318 -41.946 -47.739 1.00 86.69 99 ILE A C 1
ATOM 782 O O . ILE A 1 99 ? 12.427 -42.419 -47.996 1.00 86.69 99 ILE A O 1
ATOM 786 N N . ILE A 1 100 ? 10.317 -41.970 -48.615 1.00 82.94 100 ILE A N 1
ATOM 787 C CA . ILE A 1 100 ? 10.435 -42.493 -49.976 1.00 82.94 100 ILE A CA 1
ATOM 788 C C . ILE A 1 100 ? 10.455 -41.307 -50.945 1.00 82.94 100 ILE A C 1
ATOM 790 O O . ILE A 1 100 ? 9.507 -40.529 -51.002 1.00 82.94 100 ILE A O 1
ATOM 794 N N . TYR A 1 101 ? 11.527 -41.168 -51.725 1.00 83.06 101 TYR A N 1
ATOM 795 C CA . TYR A 1 101 ? 11.669 -40.091 -52.710 1.00 83.06 101 TYR A CA 1
ATOM 796 C C . TYR A 1 101 ? 11.288 -40.569 -54.106 1.00 83.06 101 TYR A C 1
ATOM 798 O O . TYR A 1 101 ? 11.840 -41.548 -54.616 1.00 83.06 101 TYR A O 1
ATOM 806 N N . HIS A 1 102 ? 10.381 -39.845 -54.759 1.00 76.62 102 HIS A N 1
ATOM 807 C CA . HIS A 1 102 ? 9.949 -40.156 -56.121 1.00 76.62 102 HIS A CA 1
ATOM 808 C C . HIS A 1 102 ? 10.375 -39.046 -57.088 1.00 76.62 102 HIS A C 1
ATOM 810 O O . HIS A 1 102 ? 10.002 -37.888 -56.875 1.00 76.62 102 HIS A O 1
ATOM 816 N N . PRO A 1 103 ? 11.102 -39.363 -58.175 1.00 76.75 103 PRO A N 1
ATOM 817 C CA . PRO A 1 103 ? 11.497 -38.364 -59.161 1.00 76.75 103 PRO A CA 1
ATOM 818 C C . PRO A 1 103 ? 10.277 -37.814 -59.910 1.00 76.75 103 PRO A C 1
ATOM 820 O O . PRO A 1 103 ? 9.441 -38.565 -60.433 1.00 76.75 103 PRO A O 1
ATOM 823 N N . LEU A 1 104 ? 10.201 -36.491 -60.014 1.00 67.50 104 LEU A N 1
ATOM 824 C CA . LEU A 1 104 ? 9.217 -35.802 -60.838 1.00 67.50 104 LEU A CA 1
ATOM 825 C C . LEU A 1 104 ? 9.743 -35.754 -62.279 1.00 67.50 104 LEU A C 1
ATOM 827 O O . LEU A 1 104 ? 10.693 -35.045 -62.598 1.00 67.50 104 LEU A O 1
ATOM 831 N N . THR A 1 105 ? 9.144 -36.561 -63.156 1.00 58.97 105 THR A N 1
ATOM 832 C CA . THR A 1 105 ? 9.461 -36.616 -64.592 1.00 58.97 105 THR A CA 1
ATOM 833 C C . THR A 1 105 ? 8.199 -36.321 -65.394 1.00 58.97 105 THR A C 1
ATOM 835 O O . THR A 1 105 ? 7.099 -36.584 -64.911 1.00 58.97 105 THR A O 1
ATOM 838 N N . GLU A 1 106 ? 8.329 -35.841 -66.634 1.00 49.56 106 GLU A N 1
ATOM 839 C CA . GLU A 1 106 ? 7.187 -35.516 -67.516 1.00 49.56 106 GLU A CA 1
ATOM 840 C C . GLU A 1 106 ? 6.130 -36.640 -67.630 1.00 49.56 106 GLU A C 1
ATOM 842 O O . GLU A 1 106 ? 4.968 -36.356 -67.901 1.00 49.56 106 GLU A O 1
ATOM 847 N N . GLY A 1 107 ? 6.495 -37.911 -67.395 1.00 44.69 107 GLY A N 1
ATOM 848 C CA . GLY A 1 107 ? 5.590 -39.066 -67.475 1.00 44.69 107 GLY A CA 1
ATOM 849 C C . GLY A 1 107 ? 5.002 -39.578 -66.151 1.00 44.69 107 GLY A C 1
ATOM 850 O O . GLY A 1 107 ? 4.121 -40.434 -66.192 1.00 44.69 107 GLY A O 1
ATOM 851 N N . THR A 1 108 ? 5.454 -39.105 -64.982 1.00 45.59 108 THR A N 1
ATOM 852 C CA . THR A 1 108 ? 4.945 -39.559 -63.665 1.00 45.59 108 THR A CA 1
ATOM 853 C C . THR A 1 108 ? 3.766 -38.726 -63.143 1.00 45.59 108 THR A C 1
ATOM 855 O O . THR A 1 108 ? 3.138 -39.092 -62.150 1.00 45.59 108 THR A O 1
ATOM 858 N N . VAL A 1 109 ? 3.410 -37.651 -63.854 1.00 46.28 109 VAL A N 1
ATOM 859 C CA . VAL A 1 109 ? 2.357 -36.685 -63.488 1.00 46.28 109 VAL A CA 1
ATOM 860 C C . VAL A 1 109 ? 0.936 -37.183 -63.831 1.00 46.28 109 VAL A C 1
ATOM 862 O O . VAL A 1 109 ? -0.038 -36.651 -63.309 1.00 46.28 109 VAL A O 1
ATOM 865 N N . GLU A 1 110 ? 0.780 -38.233 -64.651 1.00 39.28 110 GLU A N 1
ATOM 866 C CA . GLU A 1 110 ? -0.545 -38.724 -65.091 1.00 39.28 110 GLU A CA 1
ATOM 867 C C . GLU A 1 110 ? -1.219 -39.768 -64.169 1.00 39.28 110 GLU A C 1
ATOM 869 O O . GLU A 1 110 ? -2.404 -40.048 -64.347 1.00 39.28 110 GLU A O 1
ATOM 874 N N . SER A 1 111 ? -0.528 -40.363 -63.185 1.00 38.00 111 SER A N 1
ATOM 875 C CA . SER A 1 111 ? -1.079 -41.490 -62.393 1.00 38.00 111 SER A CA 1
ATOM 876 C C . SER A 1 111 ? -1.469 -41.173 -60.946 1.00 38.00 111 SER A C 1
ATOM 878 O O . SER A 1 111 ? -2.150 -41.978 -60.312 1.00 38.00 111 SER A O 1
ATOM 880 N N . ALA A 1 112 ? -1.077 -40.017 -60.416 1.00 39.78 112 ALA A N 1
ATOM 881 C CA . ALA A 1 112 ? -1.611 -39.488 -59.164 1.00 39.78 112 ALA A CA 1
ATOM 882 C C . ALA A 1 112 ? -2.674 -38.447 -59.529 1.00 39.78 112 ALA A C 1
ATOM 884 O O . ALA A 1 112 ? -2.462 -37.705 -60.477 1.00 39.78 112 ALA A O 1
ATOM 885 N N . ASN A 1 113 ? -3.815 -38.397 -58.835 1.00 40.91 113 ASN A N 1
ATOM 886 C CA . ASN A 1 113 ? -4.941 -37.483 -59.101 1.00 40.91 113 ASN A CA 1
ATOM 887 C C . ASN A 1 113 ? -4.562 -35.986 -58.959 1.00 40.91 113 ASN A C 1
ATOM 889 O O . ASN A 1 113 ? -5.055 -35.290 -58.075 1.00 40.91 113 ASN A O 1
ATOM 893 N N . MET A 1 114 ? -3.685 -35.479 -59.820 1.00 39.38 114 MET A N 1
ATOM 894 C CA . MET A 1 114 ? -3.203 -34.109 -59.850 1.00 39.38 114 MET A CA 1
ATOM 895 C C . MET A 1 114 ? -3.902 -33.417 -61.011 1.00 39.38 114 MET A C 1
ATOM 897 O O . MET A 1 114 ? -3.521 -33.540 -62.174 1.00 39.38 114 MET A O 1
ATOM 901 N N . ALA A 1 115 ? -4.993 -32.722 -60.699 1.00 31.23 115 ALA A N 1
ATOM 902 C CA . ALA A 1 115 ? -5.610 -31.809 -61.642 1.00 31.23 115 ALA A CA 1
ATOM 903 C C . ALA A 1 115 ? -4.606 -30.687 -61.960 1.00 31.23 115 ALA A C 1
ATOM 905 O O . ALA A 1 115 ? -4.395 -29.802 -61.144 1.00 31.23 115 ALA A O 1
ATOM 906 N N . ALA A 1 116 ? -3.973 -30.796 -63.131 1.00 35.25 116 ALA A N 1
ATOM 907 C CA . ALA A 1 116 ? -3.435 -29.726 -63.972 1.00 35.25 116 ALA A CA 1
ATOM 908 C C . ALA A 1 116 ? -2.935 -28.466 -63.236 1.00 35.25 116 ALA A C 1
ATOM 910 O O . ALA A 1 116 ? -3.682 -27.501 -63.115 1.00 35.25 116 ALA A O 1
ATOM 911 N N . GLY A 1 117 ? -1.662 -28.450 -62.823 1.00 40.16 117 GLY A N 1
ATOM 912 C CA . GLY A 1 117 ? -1.063 -27.243 -62.239 1.00 40.16 117 GLY A CA 1
ATOM 913 C C . GLY A 1 117 ? 0.465 -27.131 -62.238 1.00 40.16 117 GLY A C 1
ATOM 914 O O . GLY A 1 117 ? 0.964 -26.054 -61.964 1.00 40.16 117 GLY A O 1
ATOM 915 N N . ILE A 1 118 ? 1.238 -28.172 -62.568 1.00 41.50 118 ILE A N 1
ATOM 916 C CA . ILE A 1 118 ? 2.694 -28.182 -62.281 1.00 41.50 118 ILE A CA 1
ATOM 917 C C . ILE A 1 118 ? 3.595 -27.990 -63.521 1.00 41.50 118 ILE A C 1
ATOM 919 O O . ILE A 1 118 ? 4.777 -28.302 -63.466 1.00 41.50 118 ILE A O 1
ATOM 923 N N . LEU A 1 119 ? 3.070 -27.524 -64.663 1.00 38.41 119 LEU A N 1
ATOM 924 C CA . LEU A 1 119 ? 3.768 -27.644 -65.961 1.00 38.41 119 LEU A CA 1
ATOM 925 C C . LEU A 1 119 ? 4.230 -26.374 -66.733 1.00 38.41 119 LEU A C 1
ATOM 927 O O . LEU A 1 119 ? 4.793 -26.584 -67.803 1.00 38.41 119 LEU A O 1
ATOM 931 N N . PRO A 1 120 ? 4.116 -25.099 -66.286 1.00 36.97 120 PRO A N 1
ATOM 932 C CA . PRO A 1 120 ? 4.689 -23.991 -67.087 1.00 36.97 120 PRO A CA 1
ATOM 933 C C . PRO A 1 120 ? 6.055 -23.418 -66.653 1.00 36.97 120 PRO A C 1
ATOM 935 O O . PRO A 1 120 ? 6.668 -22.715 -67.448 1.00 36.97 120 PRO A O 1
ATOM 938 N N . TRP A 1 121 ? 6.546 -23.667 -65.435 1.00 38.47 121 TRP A N 1
ATOM 939 C CA . TRP A 1 121 ? 7.648 -22.884 -64.834 1.00 38.47 121 TRP A CA 1
ATOM 940 C C . TRP A 1 121 ? 9.019 -23.591 -64.787 1.00 38.47 121 TRP A C 1
ATOM 942 O O . TRP A 1 121 ? 10.017 -22.967 -64.447 1.00 38.47 121 TRP A O 1
ATOM 952 N N . LEU A 1 122 ? 9.123 -24.843 -65.249 1.00 35.88 122 LEU A N 1
ATOM 953 C CA . LEU A 1 122 ? 10.397 -25.581 -65.405 1.00 35.88 122 LEU A CA 1
ATOM 954 C C . LEU A 1 122 ? 11.149 -25.239 -66.715 1.00 35.88 122 LEU A C 1
ATOM 956 O O . LEU A 1 122 ? 11.835 -26.076 -67.299 1.00 35.88 122 LEU A O 1
ATOM 960 N N . GLY A 1 123 ? 10.979 -24.014 -67.218 1.00 32.78 123 GLY A N 1
ATOM 961 C CA . GLY A 1 123 ? 11.391 -23.581 -68.557 1.00 32.78 123 GLY A CA 1
ATOM 962 C C . GLY A 1 123 ? 12.607 -22.652 -68.630 1.00 32.78 123 GLY A C 1
ATOM 963 O O . GLY A 1 123 ? 12.751 -21.967 -69.640 1.00 32.78 123 GLY A O 1
ATOM 964 N N . GLY A 1 124 ? 13.474 -22.599 -67.614 1.00 30.31 124 GLY A N 1
ATOM 965 C CA . GLY A 1 124 ? 14.693 -21.782 -67.642 1.00 30.31 124 GLY A CA 1
ATOM 966 C C . GLY A 1 124 ? 15.861 -22.460 -66.925 1.00 30.31 124 GLY A C 1
ATOM 967 O O . GLY A 1 124 ? 15.772 -22.705 -65.734 1.00 30.31 124 GLY A O 1
ATOM 968 N N . ALA A 1 125 ? 16.943 -22.724 -67.666 1.00 26.09 125 ALA A N 1
ATOM 969 C CA . ALA A 1 125 ? 18.249 -23.245 -67.227 1.00 26.09 125 ALA A CA 1
ATOM 970 C C . ALA A 1 125 ? 18.373 -24.756 -66.897 1.00 26.09 125 ALA A C 1
ATOM 972 O O . ALA A 1 125 ? 18.498 -25.175 -65.755 1.00 26.09 125 ALA A O 1
ATOM 973 N N . LEU A 1 126 ? 18.519 -25.577 -67.946 1.00 24.09 126 LEU A N 1
ATOM 974 C CA . LEU A 1 126 ? 19.369 -26.776 -67.912 1.00 24.09 126 LEU A CA 1
ATOM 975 C C . LEU A 1 126 ? 20.711 -26.429 -68.563 1.00 24.09 126 LEU A C 1
ATOM 977 O O . LEU A 1 126 ? 20.721 -26.200 -69.773 1.00 24.09 126 LEU A O 1
ATOM 981 N N . ALA A 1 127 ? 21.829 -26.465 -67.830 1.00 22.27 127 ALA A N 1
ATOM 982 C CA . ALA A 1 127 ? 23.145 -26.664 -68.449 1.00 22.27 127 ALA A CA 1
ATOM 983 C C . ALA A 1 127 ? 24.267 -26.991 -67.446 1.00 22.27 127 ALA A C 1
ATOM 985 O O . ALA A 1 127 ? 25.081 -26.118 -67.203 1.00 22.27 127 ALA A O 1
ATOM 986 N N . ILE A 1 128 ? 24.418 -28.247 -66.991 1.00 25.31 128 ILE A N 1
ATOM 987 C CA . ILE A 1 128 ? 25.741 -28.917 -66.957 1.00 25.31 128 ILE A CA 1
ATOM 988 C C . ILE A 1 128 ? 25.546 -30.433 -67.144 1.00 25.31 128 ILE A C 1
ATOM 990 O O . ILE A 1 128 ? 24.881 -31.096 -66.359 1.00 25.31 128 ILE A O 1
ATOM 994 N N . GLY A 1 129 ? 26.141 -31.001 -68.195 1.00 21.11 129 GLY A N 1
ATOM 995 C CA . GLY A 1 129 ? 26.149 -32.447 -68.433 1.00 21.11 129 GLY A CA 1
ATOM 996 C C . GLY A 1 129 ? 26.942 -32.813 -69.684 1.00 21.11 129 GLY A C 1
ATOM 997 O O . GLY A 1 129 ? 26.375 -33.052 -70.747 1.00 21.11 129 GLY A O 1
ATOM 998 N N . ALA A 1 130 ? 28.270 -32.828 -69.587 1.00 23.66 130 ALA A N 1
ATOM 999 C CA . ALA A 1 130 ? 29.152 -33.205 -70.687 1.00 23.66 130 ALA A CA 1
ATOM 1000 C C . ALA A 1 130 ? 29.292 -34.734 -70.808 1.00 23.66 130 ALA A C 1
ATOM 1002 O O . ALA A 1 130 ? 29.899 -35.336 -69.931 1.00 23.66 130 ALA A O 1
ATOM 1003 N N . ILE A 1 131 ? 28.864 -35.349 -71.925 1.00 24.88 131 ILE A N 1
ATOM 1004 C CA . ILE A 1 131 ? 29.512 -36.549 -72.505 1.00 24.88 131 ILE A CA 1
ATOM 1005 C C . ILE A 1 131 ? 29.462 -36.478 -74.043 1.00 24.88 131 ILE A C 1
ATOM 1007 O O . ILE A 1 131 ? 28.421 -36.274 -74.661 1.00 24.88 131 ILE A O 1
ATOM 1011 N N . ALA A 1 132 ? 30.636 -36.667 -74.646 1.00 24.61 132 ALA A N 1
ATOM 1012 C CA . ALA A 1 132 ? 30.933 -36.706 -76.074 1.00 24.61 132 ALA A CA 1
ATOM 1013 C C . ALA A 1 132 ? 30.298 -37.887 -76.842 1.00 24.61 132 ALA A C 1
ATOM 1015 O O . ALA A 1 132 ? 30.216 -38.981 -76.296 1.00 24.61 132 ALA A O 1
ATOM 1016 N N . ALA A 1 133 ? 30.016 -37.709 -78.147 1.00 21.03 133 ALA A N 1
ATOM 1017 C CA . ALA A 1 133 ? 30.413 -38.642 -79.226 1.00 21.03 133 ALA A CA 1
ATOM 1018 C C . ALA A 1 133 ? 29.924 -38.218 -80.636 1.00 21.03 133 ALA A C 1
ATOM 1020 O O . ALA A 1 133 ? 28.745 -38.276 -80.954 1.00 21.03 133 ALA A O 1
ATOM 1021 N N . ALA A 1 134 ? 30.898 -37.864 -81.483 1.00 26.83 134 ALA A N 1
ATOM 1022 C CA . ALA A 1 134 ? 31.077 -38.195 -82.907 1.00 26.83 134 ALA A CA 1
ATOM 1023 C C . ALA A 1 134 ? 29.884 -38.318 -83.892 1.00 26.83 134 ALA A C 1
ATOM 1025 O O . ALA A 1 134 ? 29.118 -39.273 -83.833 1.00 26.83 134 ALA A O 1
ATOM 1026 N N . ALA A 1 135 ? 29.920 -37.475 -84.941 1.00 24.89 135 ALA A N 1
ATOM 1027 C CA . ALA A 1 135 ? 29.815 -37.769 -86.395 1.00 24.89 135 ALA A CA 1
ATOM 1028 C C . ALA A 1 135 ? 29.335 -36.484 -87.113 1.00 24.89 135 ALA A C 1
ATOM 1030 O O . ALA A 1 135 ? 28.377 -35.880 -86.668 1.00 24.89 135 ALA A O 1
ATOM 1031 N N . GLY A 1 136 ? 29.872 -35.947 -88.209 1.00 25.23 136 GLY A N 1
ATOM 1032 C CA . GLY A 1 136 ? 30.824 -36.382 -89.222 1.00 25.23 136 GLY A CA 1
ATOM 1033 C C . GLY A 1 136 ? 30.467 -35.668 -90.546 1.00 25.23 136 GLY A C 1
ATOM 1034 O O . GLY A 1 136 ? 29.293 -35.574 -90.888 1.00 25.23 136 GLY A O 1
ATOM 1035 N N . SER A 1 137 ? 31.492 -35.245 -91.303 1.00 26.73 137 SER A N 1
ATOM 1036 C CA . SER A 1 137 ? 31.491 -34.688 -92.684 1.00 26.73 137 SER A CA 1
ATOM 1037 C C . SER A 1 137 ? 31.076 -33.214 -92.842 1.00 26.73 137 SER A C 1
ATOM 1039 O O . SER A 1 137 ? 30.037 -32.818 -92.342 1.00 26.73 137 SER A O 1
ATOM 1041 N N . GLY A 1 138 ? 31.788 -32.315 -93.533 1.00 27.77 138 GLY A N 1
ATOM 1042 C CA . GLY A 1 138 ? 33.000 -32.287 -94.381 1.00 27.77 138 GLY A CA 1
ATOM 1043 C C . GLY A 1 138 ? 33.020 -30.885 -95.050 1.00 27.77 138 GLY A C 1
ATOM 1044 O O . GLY A 1 138 ? 31.969 -30.266 -95.135 1.00 27.77 138 GLY A O 1
ATOM 1045 N N . GLY A 1 139 ? 34.088 -30.239 -95.524 1.00 26.50 139 GLY A N 1
ATOM 1046 C CA . GLY A 1 139 ? 35.500 -30.541 -95.715 1.00 26.50 139 GLY A CA 1
ATOM 1047 C C . GLY A 1 139 ? 36.249 -29.276 -96.213 1.00 26.50 139 GLY A C 1
ATOM 1048 O O . GLY A 1 139 ? 35.667 -28.417 -96.863 1.00 26.50 139 GLY A O 1
ATOM 1049 N N . SER A 1 140 ? 37.540 -29.214 -95.871 1.00 28.20 140 SER A N 1
ATOM 1050 C CA . SER A 1 140 ? 38.723 -28.630 -96.546 1.00 28.20 140 SER A CA 1
ATOM 1051 C C . SER A 1 140 ? 38.778 -27.207 -97.165 1.00 28.20 140 SER A C 1
ATOM 1053 O O . SER A 1 140 ? 38.345 -26.973 -98.286 1.00 28.20 140 SER A O 1
ATOM 1055 N N . SER A 1 141 ? 39.601 -26.384 -96.490 1.00 31.59 141 SER A N 1
ATOM 1056 C CA . SER A 1 141 ? 40.877 -25.749 -96.921 1.00 31.59 141 SER A CA 1
ATOM 1057 C C . SER A 1 141 ? 40.941 -24.389 -97.654 1.00 31.59 141 SER A C 1
ATOM 1059 O O . SER A 1 141 ? 40.592 -24.294 -98.827 1.00 31.59 141 SER A O 1
ATOM 1061 N N . SER A 1 142 ? 41.663 -23.470 -96.977 1.00 33.59 142 SER A N 1
ATOM 1062 C CA . SER A 1 142 ? 42.615 -22.442 -97.471 1.00 33.59 142 SER A CA 1
ATOM 1063 C C . SER A 1 142 ? 42.029 -21.195 -98.153 1.00 33.59 142 SER A C 1
ATOM 1065 O O . SER A 1 142 ? 41.390 -21.314 -99.184 1.00 33.59 142 SER A O 1
ATOM 1067 N N . GLY A 1 143 ? 42.271 -19.947 -97.742 1.00 31.86 143 GLY A N 1
ATOM 1068 C CA . GLY A 1 143 ? 43.061 -19.320 -96.675 1.00 31.86 143 GLY A CA 1
ATOM 1069 C C . GLY A 1 143 ? 43.357 -17.872 -97.104 1.00 31.86 143 GLY A C 1
ATOM 1070 O O . GLY A 1 143 ? 43.642 -17.692 -98.282 1.00 31.86 143 GLY A O 1
ATOM 1071 N N . ASP A 1 144 ? 43.291 -16.874 -96.212 1.00 31.73 144 ASP A N 1
ATOM 1072 C CA . ASP A 1 144 ? 44.091 -15.636 -96.307 1.00 31.73 144 ASP A CA 1
ATOM 1073 C C . ASP A 1 144 ? 44.018 -14.779 -95.020 1.00 31.73 144 ASP A C 1
ATOM 1075 O O . ASP A 1 144 ? 42.948 -14.585 -94.458 1.00 31.73 144 ASP A O 1
ATOM 1079 N N . SER A 1 145 ? 45.193 -14.293 -94.611 1.00 34.66 145 SER A N 1
ATOM 1080 C CA . SER A 1 145 ? 45.524 -13.052 -93.887 1.00 34.66 145 SER A CA 1
ATOM 1081 C C . SER A 1 145 ? 44.762 -12.607 -92.618 1.00 34.66 145 SER A C 1
ATOM 1083 O O . SER A 1 145 ? 43.681 -12.036 -92.663 1.00 34.66 145 SER A O 1
ATOM 1085 N N . GLY A 1 146 ? 45.472 -12.763 -91.491 1.00 47.59 146 GLY A N 1
ATOM 1086 C CA . GLY A 1 146 ? 45.290 -12.202 -90.144 1.00 47.59 146 GLY A CA 1
ATOM 1087 C C . GLY A 1 146 ? 44.378 -10.987 -89.932 1.00 47.59 146 GLY A C 1
ATOM 1088 O O . GLY A 1 146 ? 44.676 -9.876 -90.362 1.00 47.59 146 GLY A O 1
ATOM 1089 N N . SER A 1 147 ? 43.374 -11.206 -89.087 1.00 37.06 147 SER A N 1
ATOM 1090 C CA . SER A 1 147 ? 42.748 -10.228 -88.200 1.00 37.06 147 SER A CA 1
ATOM 1091 C C . SER A 1 147 ? 42.579 -10.962 -86.868 1.00 37.06 147 SER A C 1
ATOM 1093 O O . SER A 1 147 ? 42.004 -12.051 -86.846 1.00 37.06 147 SER A O 1
ATOM 1095 N N . GLY A 1 148 ? 43.212 -10.466 -85.800 1.00 40.56 148 GLY A N 1
ATOM 1096 C CA . GLY A 1 148 ? 42.961 -10.989 -84.456 1.00 40.56 148 GLY A CA 1
ATOM 1097 C C . GLY A 1 148 ? 41.476 -10.826 -84.161 1.00 40.56 148 GLY A C 1
ATOM 1098 O O . GLY A 1 148 ? 40.913 -9.792 -84.515 1.00 40.56 148 GLY A O 1
ATOM 1099 N N . SER A 1 149 ? 40.837 -11.857 -83.612 1.00 41.81 149 SER A N 1
ATOM 1100 C CA . SER A 1 149 ? 39.466 -11.738 -83.126 1.00 41.81 149 SER A CA 1
ATOM 1101 C C . SER A 1 149 ? 39.448 -10.620 -82.090 1.00 41.81 149 SER A C 1
ATOM 1103 O O . SER A 1 149 ? 40.055 -10.783 -81.034 1.00 41.81 149 SER A O 1
ATOM 1105 N N . GLN A 1 150 ? 38.845 -9.483 -82.429 1.00 60.31 150 GLN A N 1
ATOM 1106 C CA . GLN A 1 150 ? 38.490 -8.501 -81.416 1.00 60.31 150 GLN A CA 1
ATOM 1107 C C . GLN A 1 150 ? 37.401 -9.109 -80.549 1.00 60.31 150 GLN A C 1
ATOM 1109 O O . GLN A 1 150 ? 36.529 -9.813 -81.076 1.00 60.31 150 GLN A O 1
ATOM 1114 N N . ASP A 1 151 ? 37.506 -8.880 -79.246 1.00 72.19 151 ASP A N 1
ATOM 1115 C CA . ASP A 1 151 ? 36.427 -9.173 -78.325 1.00 72.19 151 ASP A CA 1
ATOM 1116 C C . ASP A 1 151 ? 35.159 -8.434 -78.774 1.00 72.19 151 ASP A C 1
ATOM 1118 O O . ASP A 1 151 ? 35.224 -7.314 -79.284 1.00 72.19 151 ASP A O 1
ATOM 1122 N N . THR A 1 152 ? 34.010 -9.088 -78.646 1.00 83.88 152 THR A N 1
ATOM 1123 C CA . THR A 1 152 ? 32.698 -8.517 -78.995 1.00 83.88 152 THR A CA 1
ATOM 1124 C C . THR A 1 152 ? 31.707 -8.601 -77.838 1.00 83.88 152 THR A C 1
ATOM 1126 O O . THR A 1 152 ? 30.527 -8.314 -78.034 1.00 83.88 152 THR A O 1
ATOM 1129 N N . THR A 1 153 ? 32.145 -9.063 -76.665 1.00 86.81 153 THR A N 1
ATOM 1130 C CA . THR A 1 153 ? 31.312 -9.172 -75.468 1.00 86.81 153 THR A CA 1
ATOM 1131 C C . THR A 1 153 ? 31.632 -8.037 -74.500 1.00 86.81 153 THR A C 1
ATOM 1133 O O . THR A 1 153 ? 32.803 -7.795 -74.257 1.00 86.81 153 THR A O 1
ATOM 1136 N N . PRO A 1 154 ? 30.623 -7.331 -73.961 1.00 88.31 154 PRO A N 1
ATOM 1137 C CA . PRO A 1 154 ? 30.828 -6.372 -72.877 1.00 88.31 154 PRO A CA 1
ATOM 1138 C C . PRO A 1 154 ? 31.371 -7.023 -71.594 1.00 88.31 154 PRO A C 1
ATOM 1140 O O . PRO A 1 154 ? 31.113 -8.214 -71.376 1.00 88.31 154 PRO A O 1
ATOM 1143 N N . PRO A 1 155 ? 32.015 -6.238 -70.706 1.00 91.75 155 PRO A N 1
ATOM 1144 C CA . PRO A 1 155 ? 32.396 -6.708 -69.379 1.00 91.75 155 PRO A CA 1
ATOM 1145 C C . PRO A 1 155 ? 31.155 -7.085 -68.563 1.00 91.75 155 PRO A C 1
ATOM 1147 O O . PRO A 1 155 ? 30.114 -6.440 -68.658 1.00 91.75 155 PRO A O 1
ATOM 1150 N N . LYS A 1 156 ? 31.272 -8.117 -67.730 1.00 92.00 156 LYS A N 1
ATOM 1151 C CA . LYS A 1 156 ? 30.211 -8.657 -66.876 1.00 92.00 156 LYS A CA 1
ATOM 1152 C C . LYS A 1 156 ? 30.579 -8.522 -65.399 1.00 92.00 156 LYS A C 1
ATOM 1154 O O . LYS A 1 156 ? 31.673 -8.919 -64.993 1.00 92.00 156 LYS A O 1
ATOM 1159 N N . LEU A 1 157 ? 29.636 -8.031 -64.597 1.00 93.62 157 LEU A N 1
ATOM 1160 C CA . LEU A 1 157 ? 29.744 -7.994 -63.141 1.00 93.62 157 LEU A CA 1
ATOM 1161 C C . LEU A 1 157 ? 29.833 -9.420 -62.562 1.00 93.62 157 LEU A C 1
ATOM 1163 O O . LEU A 1 157 ? 29.117 -10.330 -62.986 1.00 93.62 157 LEU A O 1
ATOM 1167 N N . THR A 1 158 ? 30.731 -9.619 -61.598 1.00 91.69 158 THR A N 1
ATOM 1168 C CA . THR A 1 158 ? 30.961 -10.915 -60.937 1.00 91.69 158 THR A CA 1
ATOM 1169 C C . THR A 1 158 ? 30.748 -10.899 -59.430 1.00 91.69 158 THR A C 1
ATOM 1171 O O . THR A 1 158 ? 30.437 -11.951 -58.882 1.00 91.69 158 THR A O 1
ATOM 1174 N N . ASP A 1 159 ? 30.932 -9.755 -58.766 1.00 90.94 159 ASP A N 1
ATOM 1175 C CA . ASP A 1 159 ? 30.755 -9.629 -57.315 1.00 90.94 159 ASP A CA 1
ATOM 1176 C C . ASP A 1 159 ? 30.584 -8.158 -56.918 1.00 90.94 159 ASP A C 1
ATOM 1178 O O . ASP A 1 159 ? 31.136 -7.277 -57.591 1.00 90.94 159 ASP A O 1
ATOM 1182 N N . ILE A 1 160 ? 29.873 -7.912 -55.816 1.00 93.81 160 ILE A N 1
ATOM 1183 C CA . ILE A 1 160 ? 29.807 -6.605 -55.152 1.00 93.81 160 ILE A CA 1
ATOM 1184 C C . ILE A 1 160 ? 29.990 -6.810 -53.648 1.00 93.81 160 ILE A C 1
ATOM 1186 O O . ILE A 1 160 ? 29.265 -7.588 -53.026 1.00 93.81 160 ILE A O 1
ATOM 1190 N N . ILE A 1 161 ? 30.940 -6.086 -53.059 1.00 91.00 161 ILE A N 1
ATOM 1191 C CA . ILE A 1 161 ? 31.189 -6.090 -51.612 1.00 91.00 161 ILE A CA 1
ATOM 1192 C C . ILE A 1 161 ? 31.247 -4.661 -51.071 1.00 91.00 161 ILE A C 1
ATOM 1194 O O . ILE A 1 161 ? 31.664 -3.746 -51.785 1.00 91.00 161 ILE A O 1
ATOM 1198 N N . VAL A 1 162 ? 30.890 -4.477 -49.804 1.00 91.44 162 VAL A N 1
ATOM 1199 C CA . VAL A 1 162 ? 31.293 -3.296 -49.031 1.00 91.44 162 VAL A CA 1
ATOM 1200 C C . VAL A 1 162 ? 32.685 -3.573 -48.459 1.00 91.44 162 VAL A C 1
ATOM 1202 O O . VAL A 1 162 ? 32.943 -4.649 -47.922 1.00 91.44 162 VAL A O 1
ATOM 1205 N N . ASN A 1 163 ? 33.627 -2.652 -48.658 1.00 85.38 163 ASN A N 1
ATOM 1206 C CA . ASN A 1 163 ? 34.995 -2.793 -48.156 1.00 85.38 163 ASN A CA 1
ATOM 1207 C C . ASN A 1 163 ? 35.169 -2.179 -46.756 1.00 85.38 163 ASN A C 1
ATOM 1209 O O . ASN A 1 163 ? 34.302 -1.462 -46.273 1.00 85.38 163 ASN A O 1
ATOM 1213 N N . GLU A 1 164 ? 36.344 -2.376 -46.150 1.00 81.25 164 GLU A N 1
ATOM 1214 C CA . GLU A 1 164 ? 36.694 -1.887 -44.799 1.00 81.25 164 GLU A CA 1
ATOM 1215 C C . GLU A 1 164 ? 36.566 -0.358 -44.598 1.00 81.25 164 GLU A C 1
ATOM 1217 O O . GLU A 1 164 ? 36.626 0.116 -43.468 1.00 81.25 164 GLU A O 1
ATOM 1222 N N . ASN A 1 165 ? 36.436 0.435 -45.670 1.00 85.38 165 ASN A N 1
ATOM 1223 C CA . ASN A 1 165 ? 36.227 1.888 -45.598 1.00 85.38 165 ASN A CA 1
ATOM 1224 C C . ASN A 1 165 ? 34.760 2.288 -45.864 1.00 85.38 165 ASN A C 1
ATOM 1226 O O . ASN A 1 165 ? 34.500 3.447 -46.194 1.00 85.38 165 ASN A O 1
ATOM 1230 N N . GLY A 1 166 ? 33.824 1.335 -45.833 1.00 85.81 166 GLY A N 1
ATOM 1231 C CA . GLY A 1 166 ? 32.402 1.575 -46.080 1.00 85.81 166 GLY A CA 1
ATOM 1232 C C . GLY A 1 166 ? 32.071 1.971 -47.521 1.00 85.81 166 GLY A C 1
ATOM 1233 O O . GLY A 1 166 ? 31.108 2.699 -47.755 1.00 85.81 166 GLY A O 1
ATOM 1234 N N . GLN A 1 167 ? 32.895 1.556 -48.493 1.00 93.38 167 GLN A N 1
ATOM 1235 C CA . GLN A 1 167 ? 32.723 1.868 -49.920 1.00 93.38 167 GLN A CA 1
ATOM 1236 C C . GLN A 1 167 ? 32.417 0.605 -50.729 1.00 93.38 167 GLN A C 1
ATOM 1238 O O . GLN A 1 167 ? 32.895 -0.480 -50.395 1.00 93.38 167 GLN A O 1
ATOM 1243 N N . LEU A 1 168 ? 31.686 0.746 -51.835 1.00 95.19 168 LEU A N 1
ATOM 1244 C CA . LEU A 1 168 ? 31.300 -0.384 -52.687 1.00 95.19 168 LEU A CA 1
ATOM 1245 C C . LEU A 1 168 ? 32.409 -0.738 -53.674 1.00 95.19 168 LEU A C 1
ATOM 1247 O O . LEU A 1 168 ? 32.833 0.109 -54.460 1.00 95.19 168 LEU A O 1
ATOM 1251 N N . GLU A 1 169 ? 32.843 -1.994 -53.678 1.00 95.69 169 GLU A N 1
ATOM 1252 C CA . GLU A 1 169 ? 33.785 -2.548 -54.648 1.00 95.69 169 GLU A CA 1
ATOM 1253 C C . GLU A 1 169 ? 33.072 -3.533 -55.584 1.00 95.69 169 GLU A C 1
ATOM 1255 O O . GLU A 1 169 ? 32.616 -4.598 -55.171 1.00 95.69 169 GLU A O 1
ATOM 1260 N N . LEU A 1 170 ? 32.995 -3.171 -56.864 1.00 95.75 170 LEU A N 1
ATOM 1261 C CA . LEU A 1 170 ? 32.381 -3.952 -57.933 1.00 95.75 170 LEU A CA 1
ATOM 1262 C C . LEU A 1 170 ? 33.488 -4.636 -58.733 1.00 95.75 170 LEU A C 1
ATOM 1264 O O . LEU A 1 170 ? 34.378 -3.964 -59.261 1.00 95.75 170 LEU A O 1
ATOM 1268 N N . SER A 1 171 ? 33.424 -5.961 -58.847 1.00 94.25 171 SER A N 1
ATOM 1269 C CA . SER A 1 171 ? 34.402 -6.765 -59.588 1.00 94.25 171 SER A CA 1
ATOM 1270 C C . SER A 1 171 ? 33.825 -7.260 -60.908 1.00 94.25 171 SER A C 1
ATOM 1272 O O . SER A 1 171 ? 32.700 -7.762 -60.939 1.00 94.25 171 SER A O 1
ATOM 1274 N N . PHE A 1 172 ? 34.611 -7.184 -61.981 1.00 93.25 172 PHE A N 1
ATOM 1275 C CA . PHE A 1 172 ? 34.228 -7.615 -63.325 1.00 93.25 172 PHE A CA 1
ATOM 1276 C C . PHE A 1 172 ? 35.081 -8.800 -63.795 1.00 93.25 172 PHE A C 1
ATOM 1278 O O . PHE A 1 172 ? 36.195 -9.024 -63.328 1.00 93.25 172 PHE A O 1
ATOM 1285 N N . ASN A 1 173 ? 34.574 -9.571 -64.757 1.00 92.31 173 ASN A N 1
ATOM 1286 C CA . ASN A 1 173 ? 35.270 -10.734 -65.325 1.00 92.31 173 ASN A CA 1
ATOM 1287 C C . ASN A 1 173 ? 36.522 -10.383 -66.160 1.00 92.31 173 ASN A C 1
ATOM 1289 O O . ASN A 1 173 ? 37.218 -11.294 -66.620 1.00 92.31 173 ASN A O 1
ATOM 1293 N N . GLU A 1 174 ? 36.778 -9.099 -66.419 1.00 90.31 174 GLU A N 1
ATOM 1294 C CA . GLU A 1 174 ? 37.827 -8.619 -67.317 1.00 90.31 174 GLU A CA 1
ATOM 1295 C C . GLU A 1 174 ? 38.254 -7.170 -67.032 1.00 90.31 174 GLU A C 1
ATOM 1297 O O . GLU A 1 174 ? 37.681 -6.477 -66.197 1.00 90.31 174 GLU A O 1
ATOM 1302 N N . ASN A 1 175 ? 39.300 -6.702 -67.724 1.00 89.50 175 ASN A N 1
ATOM 1303 C CA . ASN A 1 175 ? 39.880 -5.380 -67.493 1.00 89.50 175 ASN A CA 1
ATOM 1304 C C . ASN A 1 175 ? 39.007 -4.252 -68.061 1.00 89.50 175 ASN A C 1
ATOM 1306 O O . ASN A 1 175 ? 38.723 -4.225 -69.257 1.00 89.50 175 ASN A O 1
ATOM 1310 N N . ILE A 1 176 ? 38.721 -3.258 -67.224 1.00 93.19 176 ILE A N 1
ATOM 1311 C CA . ILE A 1 176 ? 37.835 -2.131 -67.522 1.00 93.19 176 ILE A CA 1
ATOM 1312 C C . ILE A 1 176 ? 38.517 -0.761 -67.371 1.00 93.19 176 ILE A C 1
ATOM 1314 O O . ILE A 1 176 ? 37.839 0.260 -67.288 1.00 93.19 176 ILE A O 1
ATOM 1318 N N . ASN A 1 177 ? 39.855 -0.686 -67.372 1.00 88.06 177 ASN A N 1
ATOM 1319 C CA . ASN A 1 177 ? 40.623 0.559 -67.154 1.00 88.06 177 ASN A CA 1
ATOM 1320 C C . ASN A 1 177 ? 40.281 1.721 -68.113 1.00 88.06 177 ASN A C 1
ATOM 1322 O O . ASN A 1 177 ? 40.667 2.863 -67.864 1.00 88.06 177 ASN A O 1
ATOM 1326 N N . GLY A 1 178 ? 39.633 1.439 -69.247 1.00 82.81 178 GLY A N 1
ATOM 1327 C CA . GLY A 1 178 ? 39.169 2.451 -70.197 1.00 82.81 178 GLY A CA 1
ATOM 1328 C C . GLY A 1 178 ? 37.819 3.083 -69.842 1.00 82.81 178 GLY A C 1
ATOM 1329 O O . GLY A 1 178 ? 37.404 4.008 -70.542 1.00 82.81 178 GLY A O 1
ATOM 1330 N N . SER A 1 179 ? 37.143 2.581 -68.807 1.00 92.25 179 SER A N 1
ATOM 1331 C CA . SER A 1 179 ? 35.800 2.990 -68.392 1.00 92.25 179 SER A CA 1
ATOM 1332 C C . SER A 1 179 ? 35.758 4.417 -67.866 1.00 92.25 179 SER A C 1
ATOM 1334 O O . SER A 1 179 ? 36.689 4.894 -67.220 1.00 92.25 179 SER A O 1
ATOM 1336 N N . ASN A 1 180 ? 34.649 5.097 -68.140 1.00 90.81 180 ASN A N 1
ATOM 1337 C CA . ASN A 1 180 ? 34.362 6.429 -67.619 1.00 90.81 180 ASN A CA 1
ATOM 1338 C C . ASN A 1 180 ? 32.849 6.574 -67.373 1.00 90.81 180 ASN A C 1
ATOM 1340 O O . ASN A 1 180 ? 32.191 7.322 -68.107 1.00 90.81 180 ASN A O 1
ATOM 1344 N N . PRO A 1 181 ? 32.283 5.809 -66.422 1.00 92.94 181 PRO A N 1
ATOM 1345 C CA . PRO A 1 181 ? 30.880 5.933 -66.044 1.00 92.94 181 PRO A CA 1
ATOM 1346 C C . PRO A 1 181 ? 30.641 7.224 -65.254 1.00 92.94 181 PRO A C 1
ATOM 1348 O O . PRO A 1 181 ? 31.576 7.819 -64.707 1.00 92.94 181 PRO A O 1
ATOM 1351 N N . ARG A 1 182 ? 29.389 7.676 -65.208 1.00 91.69 182 ARG A N 1
ATOM 1352 C CA . ARG A 1 182 ? 28.986 8.864 -64.451 1.00 91.69 182 ARG A CA 1
ATOM 1353 C C . ARG A 1 182 ? 28.404 8.428 -63.109 1.00 91.69 182 ARG A C 1
ATOM 1355 O O . ARG A 1 182 ? 27.834 7.351 -63.008 1.00 91.69 182 ARG A O 1
ATOM 1362 N N . ALA A 1 183 ? 28.541 9.262 -62.082 1.00 91.69 183 ALA A N 1
ATOM 1363 C CA . ALA A 1 183 ? 27.996 8.956 -60.758 1.00 91.69 183 ALA A CA 1
ATOM 1364 C C . ALA A 1 183 ? 26.474 8.768 -60.799 1.00 91.69 183 ALA A C 1
ATOM 1366 O O . ALA A 1 183 ? 25.954 7.853 -60.180 1.00 91.69 183 ALA A O 1
ATOM 1367 N N . GLU A 1 184 ? 25.784 9.579 -61.601 1.00 91.44 184 GLU A N 1
ATOM 1368 C CA . GLU A 1 184 ? 24.339 9.494 -61.826 1.00 91.44 184 GLU A CA 1
ATOM 1369 C C . GLU A 1 184 ? 23.869 8.266 -62.626 1.00 91.44 184 GLU A C 1
ATOM 1371 O O . GLU A 1 184 ? 22.664 8.087 -62.773 1.00 91.44 184 GLU A O 1
ATOM 1376 N N . ASP A 1 185 ? 24.786 7.460 -63.172 1.00 93.94 185 ASP A N 1
ATOM 1377 C CA . ASP A 1 185 ? 24.442 6.190 -63.825 1.00 93.94 185 ASP A CA 1
ATOM 1378 C C . ASP A 1 185 ? 24.280 5.052 -62.797 1.00 93.94 185 ASP A C 1
ATOM 1380 O O . ASP A 1 185 ? 23.809 3.976 -63.159 1.00 93.94 185 ASP A O 1
ATOM 1384 N N . PHE A 1 186 ? 24.683 5.274 -61.537 1.00 96.00 186 PHE A N 1
ATOM 1385 C CA . PHE A 1 186 ? 24.536 4.327 -60.434 1.00 96.00 186 PHE A CA 1
ATOM 1386 C C . PHE A 1 186 ? 23.413 4.761 -59.492 1.00 96.00 186 PHE A C 1
ATOM 1388 O O . PHE A 1 186 ? 23.384 5.906 -59.038 1.00 96.00 186 PHE A O 1
ATOM 1395 N N . THR A 1 187 ? 22.547 3.820 -59.135 1.00 95.88 187 THR A N 1
ATOM 1396 C CA . THR A 1 187 ? 21.564 3.971 -58.061 1.00 95.88 187 THR A CA 1
ATOM 1397 C C . THR A 1 187 ? 21.980 3.057 -56.917 1.00 95.88 187 THR A C 1
ATOM 1399 O O . THR A 1 187 ? 21.985 1.838 -57.066 1.00 95.88 187 THR A O 1
ATOM 1402 N N . VAL A 1 188 ? 22.373 3.651 -55.789 1.00 95.81 188 VAL A N 1
ATOM 1403 C CA . VAL A 1 188 ? 22.768 2.924 -54.576 1.00 95.81 188 VAL A CA 1
ATOM 1404 C C . VAL A 1 188 ? 21.697 3.147 -53.521 1.00 95.81 188 VAL A C 1
ATOM 1406 O O . VAL A 1 188 ? 21.454 4.289 -53.139 1.00 95.81 188 VAL A O 1
ATOM 1409 N N . ILE A 1 189 ? 21.068 2.071 -53.056 1.00 92.94 189 ILE A N 1
ATOM 1410 C CA . ILE A 1 189 ? 20.059 2.107 -51.992 1.00 92.94 189 ILE A CA 1
ATOM 1411 C C . ILE A 1 189 ? 20.637 1.387 -50.776 1.00 92.94 189 ILE A C 1
ATOM 1413 O O . ILE A 1 189 ? 21.122 0.267 -50.914 1.00 92.94 189 ILE A O 1
ATOM 1417 N N . VAL A 1 190 ? 20.584 2.029 -49.610 1.00 91.44 190 VAL A N 1
ATOM 1418 C CA . VAL A 1 190 ? 21.015 1.482 -48.317 1.00 91.44 190 VAL A CA 1
ATOM 1419 C C . VAL A 1 190 ? 19.853 1.569 -47.333 1.00 91.44 190 VAL A C 1
ATOM 1421 O O . VAL A 1 190 ? 19.294 2.649 -47.153 1.00 91.44 190 VAL A O 1
ATOM 1424 N N . ASP A 1 191 ? 19.448 0.438 -46.751 1.00 89.06 191 ASP A N 1
ATOM 1425 C CA . ASP A 1 191 ? 18.283 0.301 -45.856 1.00 89.06 191 ASP A CA 1
ATOM 1426 C C . ASP A 1 191 ? 16.999 0.963 -46.414 1.00 89.06 191 ASP A C 1
ATOM 1428 O O . ASP A 1 191 ? 16.177 1.535 -45.694 1.00 89.06 191 ASP A O 1
ATOM 1432 N N . GLY A 1 192 ? 16.830 0.921 -47.741 1.00 88.19 192 GLY A N 1
ATOM 1433 C CA . GLY A 1 192 ? 15.693 1.514 -48.450 1.00 88.19 192 GLY A CA 1
ATOM 1434 C C . GLY A 1 192 ? 15.816 3.006 -48.805 1.00 88.19 192 GLY A C 1
ATOM 1435 O O . GLY A 1 192 ? 14.898 3.538 -49.435 1.00 88.19 192 GLY A O 1
ATOM 1436 N N . GLU A 1 193 ? 16.921 3.683 -48.469 1.00 91.31 193 GLU A N 1
ATOM 1437 C CA . GLU A 1 193 ? 17.200 5.079 -48.842 1.00 91.31 193 GLU A CA 1
ATOM 1438 C C . GLU A 1 193 ? 18.280 5.183 -49.935 1.00 91.31 193 GLU A C 1
ATOM 1440 O O . GLU A 1 193 ? 19.322 4.539 -49.863 1.00 91.31 193 GLU A O 1
ATOM 1445 N N . GLU A 1 194 ? 18.054 6.012 -50.960 1.00 93.56 194 GLU A N 1
ATOM 1446 C CA . GLU A 1 194 ? 19.040 6.245 -52.025 1.00 93.56 194 GLU A CA 1
ATOM 1447 C C . GLU A 1 194 ? 20.161 7.181 -51.541 1.00 93.56 194 GLU A C 1
ATOM 1449 O O . GLU A 1 194 ? 19.902 8.334 -51.183 1.00 93.56 194 GLU A O 1
ATOM 1454 N N . ILE A 1 195 ? 21.411 6.710 -51.580 1.00 93.75 195 ILE A N 1
ATOM 1455 C CA . ILE A 1 195 ? 22.594 7.493 -51.200 1.00 93.75 195 ILE A CA 1
ATOM 1456 C C . ILE A 1 195 ? 23.412 7.916 -52.432 1.00 93.75 195 ILE A C 1
ATOM 1458 O O . ILE A 1 195 ? 23.578 7.144 -53.379 1.00 93.75 195 ILE A O 1
ATOM 1462 N N . PRO A 1 196 ? 23.957 9.147 -52.458 1.00 93.00 196 PRO A N 1
ATOM 1463 C CA . PRO A 1 196 ? 24.677 9.648 -53.620 1.00 93.00 196 PRO A CA 1
ATOM 1464 C C . PRO A 1 196 ? 26.075 9.029 -53.755 1.00 93.00 196 PRO A C 1
ATOM 1466 O O . PRO A 1 196 ? 26.863 9.002 -52.806 1.00 93.00 196 PRO A O 1
ATOM 1469 N N . VAL A 1 197 ? 26.437 8.655 -54.985 1.00 96.06 197 VAL A N 1
ATOM 1470 C CA . VAL A 1 197 ? 27.827 8.366 -55.363 1.00 96.06 197 VAL A CA 1
ATOM 1471 C C . VAL A 1 197 ? 28.565 9.691 -55.583 1.00 96.06 197 VAL A C 1
ATOM 1473 O O . VAL A 1 197 ? 28.225 10.480 -56.465 1.00 96.06 197 VAL A O 1
ATOM 1476 N N . THR A 1 198 ? 29.586 9.964 -54.776 1.00 92.88 198 THR A N 1
ATOM 1477 C CA . THR A 1 198 ? 30.353 11.221 -54.806 1.00 92.88 198 THR A CA 1
ATOM 1478 C C . THR A 1 198 ? 31.624 11.123 -55.644 1.00 92.88 198 THR A C 1
ATOM 1480 O O . THR A 1 198 ? 32.095 12.131 -56.180 1.00 92.88 198 THR A O 1
ATOM 1483 N N . ASN A 1 199 ? 32.183 9.920 -55.787 1.00 94.81 199 ASN A N 1
ATOM 1484 C CA . ASN A 1 199 ? 33.372 9.672 -56.593 1.00 94.81 199 ASN A CA 1
ATOM 1485 C C . ASN A 1 199 ? 33.394 8.231 -57.126 1.00 94.81 199 ASN A C 1
ATOM 1487 O O . ASN A 1 199 ? 32.837 7.327 -56.513 1.00 94.81 199 ASN A O 1
ATOM 1491 N N . ILE A 1 200 ? 34.064 8.019 -58.259 1.00 95.81 200 ILE A N 1
ATOM 1492 C CA . ILE A 1 200 ? 34.232 6.699 -58.879 1.00 95.81 200 ILE A CA 1
ATOM 1493 C C . ILE A 1 200 ? 35.716 6.485 -59.157 1.00 95.81 200 ILE A C 1
ATOM 1495 O O . ILE A 1 200 ? 36.363 7.314 -59.802 1.00 95.81 200 ILE A O 1
ATOM 1499 N N . ILE A 1 201 ? 36.256 5.365 -58.687 1.00 94.81 201 ILE A N 1
ATOM 1500 C CA . ILE A 1 201 ? 37.647 4.970 -58.909 1.00 94.81 201 ILE A CA 1
ATOM 1501 C C . ILE A 1 201 ? 37.642 3.686 -59.736 1.00 94.81 201 ILE A C 1
ATOM 1503 O O . ILE A 1 201 ? 37.044 2.697 -59.333 1.00 94.81 201 ILE A O 1
ATOM 1507 N N . VAL A 1 202 ? 38.305 3.698 -60.892 1.00 94.00 202 VAL A N 1
ATOM 1508 C CA . VAL A 1 202 ? 38.437 2.522 -61.765 1.00 94.00 202 VAL A CA 1
ATOM 1509 C C . VAL A 1 202 ? 39.881 2.035 -61.714 1.00 94.00 202 VAL A C 1
ATOM 1511 O O . VAL A 1 202 ? 40.797 2.793 -62.044 1.00 94.00 202 VAL A O 1
ATOM 1514 N N . GLU A 1 203 ? 40.089 0.779 -61.323 1.00 92.38 203 GLU A N 1
ATOM 1515 C CA . GLU A 1 203 ? 41.413 0.157 -61.265 1.00 92.38 203 GLU A CA 1
ATOM 1516 C C . GLU A 1 203 ? 41.355 -1.305 -61.719 1.00 92.38 203 GLU A C 1
ATOM 1518 O O . GLU A 1 203 ? 40.756 -2.164 -61.081 1.00 92.38 203 GLU A O 1
ATOM 1523 N N . GLY A 1 204 ? 42.021 -1.607 -62.833 1.00 92.25 204 GLY A N 1
ATOM 1524 C CA . GLY A 1 204 ? 42.093 -2.962 -63.365 1.00 92.25 204 GLY A CA 1
ATOM 1525 C C . GLY A 1 204 ? 40.737 -3.457 -63.857 1.00 92.25 204 GLY A C 1
ATOM 1526 O O . GLY A 1 204 ? 40.229 -2.972 -64.865 1.00 92.25 204 GLY A O 1
ATOM 1527 N N . ASP A 1 205 ? 40.224 -4.472 -63.180 1.00 92.94 205 ASP A N 1
ATOM 1528 C CA . ASP A 1 205 ? 38.932 -5.137 -63.355 1.00 92.94 205 ASP A CA 1
ATOM 1529 C C . ASP A 1 205 ? 37.905 -4.722 -62.280 1.00 92.94 205 ASP A C 1
ATOM 1531 O O . ASP A 1 205 ? 36.875 -5.376 -62.127 1.00 92.94 205 ASP A O 1
ATOM 1535 N N . LYS A 1 206 ? 38.171 -3.639 -61.532 1.00 95.25 206 LYS A N 1
ATOM 1536 C CA . LYS A 1 206 ? 37.330 -3.177 -60.421 1.00 95.25 206 LYS A CA 1
ATOM 1537 C C . LYS A 1 206 ? 36.881 -1.726 -60.552 1.00 95.25 206 LYS A C 1
ATOM 1539 O O . LYS A 1 206 ? 37.605 -0.872 -61.076 1.00 95.25 206 LYS A O 1
ATOM 1544 N N . ILE A 1 207 ? 35.699 -1.450 -60.001 1.00 96.62 207 ILE A N 1
ATOM 1545 C CA . ILE A 1 207 ? 35.192 -0.103 -59.725 1.00 96.62 207 ILE A CA 1
ATOM 1546 C C . ILE A 1 207 ? 34.967 0.034 -58.222 1.00 96.62 207 ILE A C 1
ATOM 1548 O O . ILE A 1 207 ? 34.267 -0.782 -57.634 1.00 96.62 207 ILE A O 1
ATOM 1552 N N . THR A 1 208 ? 35.505 1.088 -57.612 1.00 96.25 208 THR A N 1
ATOM 1553 C CA . THR A 1 208 ? 35.124 1.518 -56.264 1.00 96.25 208 THR A CA 1
ATOM 1554 C C . THR A 1 208 ? 34.203 2.729 -56.362 1.00 96.25 208 THR A C 1
ATOM 1556 O O . THR A 1 208 ? 34.613 3.774 -56.881 1.00 96.25 208 THR A O 1
ATOM 1559 N N . LEU A 1 209 ? 32.971 2.597 -55.872 1.00 96.62 209 LEU A N 1
ATOM 1560 C CA . LEU A 1 209 ? 32.037 3.712 -55.725 1.00 96.62 209 LEU A CA 1
ATOM 1561 C C . LEU A 1 209 ? 32.220 4.311 -54.337 1.00 96.62 209 LEU A C 1
ATOM 1563 O O . LEU A 1 209 ? 32.129 3.596 -53.341 1.00 96.62 209 LEU A O 1
ATOM 1567 N N . VAL A 1 210 ? 32.482 5.616 -54.288 1.00 95.44 210 VAL A N 1
ATOM 1568 C CA . VAL A 1 210 ? 32.568 6.353 -53.031 1.00 95.44 210 VAL A CA 1
ATOM 1569 C C . VAL A 1 210 ? 31.216 6.983 -52.727 1.00 95.44 210 VAL A C 1
ATOM 1571 O O . VAL A 1 210 ? 30.742 7.785 -53.536 1.00 95.44 210 VAL A O 1
ATOM 1574 N N . THR A 1 211 ? 30.607 6.666 -51.589 1.00 93.69 211 THR A N 1
ATOM 1575 C CA . THR A 1 211 ? 29.301 7.199 -51.168 1.00 93.69 211 THR A CA 1
ATOM 1576 C C . THR A 1 211 ? 29.437 8.181 -50.004 1.00 93.69 211 THR A C 1
ATOM 1578 O O . THR A 1 211 ? 30.430 8.175 -49.278 1.00 93.69 211 THR A O 1
ATOM 1581 N N . GLU A 1 212 ? 28.456 9.071 -49.841 1.00 89.12 212 GLU A N 1
ATOM 1582 C CA . GLU A 1 212 ? 28.335 9.916 -48.645 1.00 89.12 212 GLU A CA 1
ATOM 1583 C C . GLU A 1 212 ? 26.864 9.949 -48.188 1.00 89.12 212 GLU A C 1
ATOM 1585 O O . GLU A 1 212 ? 26.030 10.486 -48.922 1.00 89.12 212 GLU A O 1
ATOM 1590 N N . PRO A 1 213 ? 26.521 9.402 -47.003 1.00 91.31 213 PRO A N 1
ATOM 1591 C CA . PRO A 1 213 ? 27.411 8.817 -45.985 1.00 91.31 213 PRO A CA 1
ATOM 1592 C C . PRO A 1 213 ? 28.111 7.508 -46.421 1.00 91.31 213 PRO A C 1
ATOM 1594 O O . PRO A 1 213 ? 27.733 6.886 -47.414 1.00 91.31 213 PRO A O 1
ATOM 1597 N N . GLU A 1 214 ? 29.164 7.122 -45.688 1.00 90.06 214 GLU A N 1
ATOM 1598 C CA . GLU A 1 214 ? 29.804 5.800 -45.823 1.00 90.06 214 GLU A CA 1
ATOM 1599 C C . GLU A 1 214 ? 28.829 4.702 -45.371 1.00 90.06 214 GLU A C 1
ATOM 1601 O O . GLU A 1 214 ? 28.049 4.916 -44.436 1.00 90.06 214 GLU A O 1
ATOM 1606 N N . ILE A 1 215 ? 28.881 3.545 -46.029 1.00 89.75 215 ILE A N 1
ATOM 1607 C CA . ILE A 1 215 ? 28.046 2.383 -45.710 1.00 89.75 215 ILE A CA 1
ATOM 1608 C C . ILE A 1 215 ? 28.637 1.674 -44.490 1.00 89.75 215 ILE A C 1
ATOM 1610 O O . ILE A 1 215 ? 29.840 1.426 -44.440 1.00 89.75 215 ILE A O 1
ATOM 1614 N N . ARG A 1 216 ? 27.799 1.367 -43.503 1.00 85.25 216 ARG A N 1
ATOM 1615 C CA . ARG A 1 216 ? 28.172 0.635 -42.288 1.00 85.25 216 ARG A CA 1
ATOM 1616 C C . ARG A 1 216 ? 27.925 -0.857 -42.470 1.00 85.25 216 ARG A C 1
ATOM 1618 O O . ARG A 1 216 ? 27.072 -1.246 -43.267 1.00 85.25 216 ARG A O 1
ATOM 1625 N N . ASP A 1 217 ? 28.645 -1.663 -41.704 1.00 80.38 217 ASP A N 1
ATOM 1626 C CA . ASP A 1 217 ? 28.467 -3.112 -41.632 1.00 80.38 217 ASP A CA 1
ATOM 1627 C C . ASP A 1 217 ? 26.996 -3.482 -41.348 1.00 80.38 217 ASP A C 1
ATOM 1629 O O . ASP A 1 217 ? 26.262 -2.723 -40.710 1.00 80.38 217 ASP A O 1
ATOM 1633 N N . GLY A 1 218 ? 26.540 -4.611 -41.894 1.00 76.31 218 GLY A N 1
ATOM 1634 C CA . GLY A 1 218 ? 25.188 -5.142 -41.675 1.00 76.31 218 GLY A CA 1
ATOM 1635 C C . GLY A 1 218 ? 24.042 -4.432 -42.413 1.00 76.31 218 GLY A C 1
ATOM 1636 O O . GLY A 1 218 ? 22.959 -5.002 -42.521 1.00 76.31 218 GLY A O 1
ATOM 1637 N N . GLN A 1 219 ? 24.253 -3.232 -42.968 1.00 83.19 219 GLN A N 1
ATOM 1638 C CA . GLN A 1 219 ? 23.216 -2.518 -43.729 1.00 83.19 219 GLN A CA 1
ATOM 1639 C C . GLN A 1 219 ? 22.839 -3.255 -45.023 1.00 83.19 219 GLN A C 1
ATOM 1641 O O . GLN A 1 219 ? 23.715 -3.764 -45.733 1.00 83.19 219 GLN A O 1
ATOM 1646 N N . GLU A 1 220 ? 21.548 -3.265 -45.368 1.00 85.88 220 GLU A N 1
ATOM 1647 C CA . GLU A 1 220 ? 21.057 -3.849 -46.619 1.00 85.88 220 GLU A CA 1
ATOM 1648 C C . GLU A 1 220 ? 21.390 -2.908 -47.780 1.00 85.88 220 GLU A C 1
ATOM 1650 O O . GLU A 1 220 ? 20.984 -1.746 -47.774 1.00 85.88 220 GLU A O 1
ATOM 1655 N N . VAL A 1 221 ? 22.120 -3.394 -48.790 1.00 89.75 221 VAL A N 1
ATOM 1656 C CA . VAL A 1 221 ? 22.561 -2.567 -49.922 1.00 89.75 221 VAL A CA 1
ATOM 1657 C C . VAL A 1 221 ? 22.151 -3.177 -51.255 1.00 89.75 221 VAL A C 1
ATOM 1659 O O . VAL A 1 221 ? 22.422 -4.348 -51.525 1.00 89.75 221 VAL A O 1
ATOM 1662 N N . THR A 1 222 ? 21.592 -2.353 -52.138 1.00 92.56 222 THR A N 1
ATOM 1663 C CA . THR A 1 222 ? 21.401 -2.687 -53.554 1.00 92.56 222 THR A CA 1
ATOM 1664 C C . THR A 1 222 ? 22.102 -1.671 -54.440 1.00 92.56 222 THR A C 1
ATOM 1666 O O . THR A 1 222 ? 22.158 -0.477 -54.132 1.00 92.56 222 THR A O 1
ATOM 1669 N N . VAL A 1 223 ? 22.643 -2.148 -55.560 1.00 94.75 223 VAL A N 1
ATOM 1670 C CA . VAL A 1 223 ? 23.327 -1.305 -56.544 1.00 94.75 223 VAL A CA 1
ATOM 1671 C C . VAL A 1 223 ? 22.827 -1.656 -57.930 1.00 94.75 223 VAL A C 1
ATOM 1673 O O . VAL A 1 223 ? 23.037 -2.776 -58.398 1.00 94.75 223 VAL A O 1
ATOM 1676 N N . ASP A 1 224 ? 22.260 -0.659 -58.594 1.00 94.38 224 ASP A N 1
ATOM 1677 C CA . ASP A 1 224 ? 21.861 -0.736 -59.991 1.00 94.38 224 ASP A CA 1
ATOM 1678 C C . ASP A 1 224 ? 22.722 0.200 -60.833 1.00 94.38 224 ASP A C 1
ATOM 1680 O O . ASP A 1 224 ? 23.129 1.280 -60.390 1.00 94.38 224 ASP A O 1
ATOM 1684 N N . TYR A 1 225 ? 22.986 -0.208 -62.069 1.00 95.31 225 TYR A N 1
ATOM 1685 C CA . TYR A 1 225 ? 23.675 0.610 -63.058 1.00 95.31 225 TYR A CA 1
ATOM 1686 C C . TYR A 1 225 ? 22.897 0.643 -64.362 1.00 95.31 225 TYR A C 1
ATOM 1688 O O . TYR A 1 225 ? 22.478 -0.394 -64.872 1.00 95.31 225 TYR A O 1
ATOM 1696 N N . GLN A 1 226 ? 22.777 1.833 -64.942 1.00 94.00 226 GLN A N 1
ATOM 1697 C CA . GLN A 1 226 ? 22.221 2.033 -66.273 1.00 94.00 226 GLN A CA 1
ATOM 1698 C C . GLN A 1 226 ? 23.018 3.113 -67.004 1.00 94.00 226 GLN A C 1
ATOM 1700 O O . GLN A 1 226 ? 23.020 4.273 -66.590 1.00 94.00 226 GLN A O 1
ATOM 1705 N N . ASP A 1 227 ? 23.631 2.778 -68.144 1.00 90.31 227 ASP A N 1
ATOM 1706 C CA . ASP A 1 227 ? 24.290 3.787 -68.981 1.00 90.31 227 ASP A CA 1
ATOM 1707 C C . ASP A 1 227 ? 23.265 4.810 -69.506 1.00 90.31 227 ASP A C 1
ATOM 1709 O O . ASP A 1 227 ? 22.431 4.521 -70.371 1.00 90.31 227 ASP A O 1
ATOM 1713 N N . SER A 1 228 ? 23.337 6.046 -69.004 1.00 85.50 228 SER A N 1
ATOM 1714 C CA . SER A 1 228 ? 22.452 7.137 -69.422 1.00 85.50 228 SER A CA 1
ATOM 1715 C C . SER A 1 228 ? 22.773 7.695 -70.816 1.00 85.50 228 SER A C 1
ATOM 1717 O O . SER A 1 228 ? 22.022 8.529 -71.343 1.00 85.50 228 SER A O 1
ATOM 1719 N N . THR A 1 229 ? 23.876 7.269 -71.447 1.00 83.19 229 THR A N 1
ATOM 1720 C CA . THR A 1 229 ? 24.338 7.778 -72.745 1.00 83.19 229 THR A CA 1
ATOM 1721 C C . THR A 1 229 ? 24.720 6.691 -73.768 1.00 83.19 229 THR A C 1
ATOM 1723 O O . THR A 1 229 ? 25.799 6.763 -74.363 1.00 83.19 229 THR A O 1
ATOM 1726 N N . PRO A 1 230 ? 23.803 5.765 -74.103 1.00 71.06 230 PRO A N 1
ATOM 1727 C CA . PRO A 1 230 ? 24.120 4.591 -74.909 1.00 71.06 230 PRO A CA 1
ATOM 1728 C C . PRO A 1 230 ? 24.679 4.943 -76.296 1.00 71.06 230 PRO A C 1
ATOM 1730 O O . PRO A 1 230 ? 24.142 5.787 -77.027 1.00 71.06 230 PRO A O 1
ATOM 1733 N N . GLY A 1 231 ? 25.755 4.254 -76.687 1.00 66.19 231 GLY A N 1
ATOM 1734 C CA . GLY A 1 231 ? 26.362 4.336 -78.022 1.00 66.19 231 GLY A CA 1
ATOM 1735 C C . GLY A 1 231 ? 27.404 5.446 -78.224 1.00 66.19 231 GLY A C 1
ATOM 1736 O O . GLY A 1 231 ? 27.768 5.730 -79.371 1.00 66.19 231 GLY A O 1
ATOM 1737 N N . ASN A 1 232 ? 27.878 6.086 -77.152 1.00 76.62 232 ASN A N 1
ATOM 1738 C CA . ASN A 1 232 ? 29.091 6.915 -77.157 1.00 76.62 232 ASN A CA 1
ATOM 1739 C C . ASN A 1 232 ? 30.270 6.153 -76.499 1.00 76.62 232 ASN A C 1
ATOM 1741 O O . ASN A 1 232 ? 30.160 4.964 -76.266 1.00 76.62 232 ASN A O 1
ATOM 1745 N N . ASP A 1 233 ? 31.407 6.807 -76.229 1.00 75.56 233 ASP A N 1
ATOM 1746 C CA . ASP A 1 233 ? 32.560 6.178 -75.548 1.00 75.56 233 ASP A CA 1
ATOM 1747 C C . ASP A 1 233 ? 32.526 6.312 -74.000 1.00 75.56 233 ASP A C 1
ATOM 1749 O O . ASP A 1 233 ? 33.554 6.084 -73.351 1.00 75.56 233 ASP A O 1
ATOM 1753 N N . GLN A 1 234 ? 31.417 6.769 -73.413 1.00 81.75 234 GLN A N 1
ATOM 1754 C CA . GLN A 1 234 ? 31.191 6.896 -71.962 1.00 81.75 234 GLN A CA 1
ATOM 1755 C C . GLN A 1 234 ? 30.561 5.607 -71.406 1.00 81.75 234 GLN A C 1
ATOM 1757 O O . GLN A 1 234 ? 30.024 4.821 -72.174 1.00 81.75 234 GLN A O 1
ATOM 1762 N N . GLY A 1 235 ? 30.667 5.379 -70.092 1.00 88.94 235 GLY A N 1
ATOM 1763 C CA . GLY A 1 235 ? 30.157 4.163 -69.438 1.00 88.94 235 GLY A CA 1
ATOM 1764 C C . GLY A 1 235 ? 31.238 3.137 -69.075 1.00 88.94 235 GLY A C 1
ATOM 1765 O O . GLY A 1 235 ? 32.443 3.417 -69.166 1.00 88.94 235 GLY A O 1
ATOM 1766 N N . ILE A 1 236 ? 30.800 1.962 -68.611 1.00 94.00 236 ILE A N 1
ATOM 1767 C CA . ILE A 1 236 ? 31.670 0.828 -68.262 1.00 94.00 236 ILE A CA 1
ATOM 1768 C C . ILE A 1 236 ? 31.992 0.038 -69.533 1.00 94.00 236 ILE A C 1
ATOM 1770 O O . ILE A 1 236 ? 31.086 -0.408 -70.234 1.00 94.00 236 ILE A O 1
ATOM 1774 N N . LYS A 1 237 ? 33.280 -0.131 -69.846 1.00 90.56 237 LYS A N 1
ATOM 1775 C CA . LYS A 1 237 ? 33.736 -0.812 -71.062 1.00 90.56 237 LYS A CA 1
ATOM 1776 C C . LYS A 1 237 ? 35.045 -1.565 -70.889 1.00 90.56 237 LYS A C 1
ATOM 1778 O O . LYS A 1 237 ? 35.893 -1.193 -70.075 1.00 90.56 237 LYS A O 1
ATOM 1783 N N . ASP A 1 238 ? 35.220 -2.576 -71.728 1.00 89.62 238 ASP A N 1
ATOM 1784 C CA . ASP A 1 238 ? 36.462 -3.334 -71.837 1.00 89.62 238 ASP A CA 1
ATOM 1785 C C . ASP A 1 238 ? 37.556 -2.575 -72.628 1.00 89.62 238 ASP A C 1
ATOM 1787 O O . ASP A 1 238 ? 37.407 -1.423 -73.061 1.00 89.62 238 ASP A O 1
ATOM 1791 N N . SER A 1 239 ? 38.699 -3.236 -72.830 1.00 86.00 239 SER A N 1
ATOM 1792 C CA . SER A 1 239 ? 39.822 -2.682 -73.599 1.00 86.00 239 SER A CA 1
ATOM 1793 C C . SER A 1 239 ? 39.623 -2.657 -75.124 1.00 86.00 239 SER A C 1
ATOM 1795 O O . SER A 1 239 ? 40.345 -1.927 -75.811 1.00 86.00 239 SER A O 1
ATOM 1797 N N . ASP A 1 240 ? 38.666 -3.426 -75.651 1.00 86.94 240 ASP A N 1
ATOM 1798 C CA . ASP A 1 240 ? 38.311 -3.494 -77.074 1.00 86.94 240 ASP A CA 1
ATOM 1799 C C . ASP A 1 240 ? 37.171 -2.515 -77.447 1.00 86.94 240 ASP A C 1
ATOM 1801 O O . ASP A 1 240 ? 36.952 -2.248 -78.632 1.00 86.94 240 ASP A O 1
ATOM 1805 N N . GLY A 1 241 ? 36.530 -1.890 -76.450 1.00 83.56 241 GLY A N 1
ATOM 1806 C CA . GLY A 1 241 ? 35.502 -0.860 -76.575 1.00 83.56 241 GLY A CA 1
ATOM 1807 C C . GLY A 1 241 ? 34.058 -1.356 -76.445 1.00 83.56 241 GLY A C 1
ATOM 1808 O O . GLY A 1 241 ? 33.152 -0.596 -76.786 1.00 83.56 241 GLY A O 1
ATOM 1809 N N . ASN A 1 242 ? 33.817 -2.587 -75.984 1.00 87.38 242 ASN A N 1
ATOM 1810 C CA . ASN A 1 242 ? 32.462 -3.095 -75.756 1.00 87.38 242 ASN A CA 1
ATOM 1811 C C . ASN A 1 242 ? 31.899 -2.521 -74.444 1.00 87.38 242 ASN A C 1
ATOM 1813 O O . ASN A 1 242 ? 32.561 -2.587 -73.410 1.00 87.38 242 ASN A O 1
ATOM 1817 N N . ILE A 1 243 ? 30.693 -1.945 -74.492 1.00 89.25 243 ILE A N 1
ATOM 1818 C CA . ILE A 1 243 ? 30.069 -1.198 -73.384 1.00 89.25 243 ILE A CA 1
ATOM 1819 C C . ILE A 1 243 ? 28.997 -2.054 -72.709 1.00 89.25 243 ILE A C 1
ATOM 1821 O O . ILE A 1 243 ? 28.205 -2.698 -73.399 1.00 89.25 243 ILE A O 1
ATOM 1825 N N . LEU A 1 244 ? 28.977 -2.048 -71.377 1.00 92.00 244 LEU A N 1
ATOM 1826 C CA . LEU A 1 244 ? 27.928 -2.652 -70.556 1.00 92.00 244 LEU A CA 1
ATOM 1827 C C . LEU A 1 244 ? 26.717 -1.708 -70.487 1.00 92.00 244 LEU A C 1
ATOM 1829 O O . LEU A 1 244 ? 26.877 -0.550 -70.110 1.00 92.00 244 LEU A O 1
ATOM 1833 N N . GLU A 1 245 ? 25.529 -2.184 -70.876 1.00 90.25 245 GLU A N 1
ATOM 1834 C CA . GLU A 1 245 ? 24.308 -1.356 -70.927 1.00 90.25 245 GLU A CA 1
ATOM 1835 C C . GLU A 1 245 ? 23.685 -1.140 -69.535 1.00 90.25 245 GLU A C 1
ATOM 1837 O O . GLU A 1 245 ? 23.309 -0.012 -69.200 1.00 90.25 245 GLU A O 1
ATOM 1842 N N . ASP A 1 246 ? 23.596 -2.202 -68.734 1.00 92.94 246 ASP A N 1
ATOM 1843 C CA . ASP A 1 246 ? 23.044 -2.212 -67.379 1.00 92.94 246 ASP A CA 1
ATOM 1844 C C . ASP A 1 246 ? 23.573 -3.395 -66.546 1.00 92.94 246 ASP A C 1
ATOM 1846 O O . ASP A 1 246 ? 24.192 -4.324 -67.072 1.00 92.94 246 ASP A O 1
ATOM 1850 N N . PHE A 1 247 ? 23.365 -3.328 -65.229 1.00 93.75 247 PHE A N 1
ATOM 1851 C CA . PHE A 1 247 ? 23.381 -4.485 -64.330 1.00 93.75 247 PHE A CA 1
ATOM 1852 C C . PHE A 1 247 ? 22.518 -4.210 -63.090 1.00 93.75 247 PHE A C 1
ATOM 1854 O O . PHE A 1 247 ? 22.328 -3.055 -62.705 1.00 93.75 247 PHE A O 1
ATOM 1861 N N . ASP A 1 248 ? 22.081 -5.288 -62.439 1.00 90.81 248 ASP A N 1
ATOM 1862 C CA . ASP A 1 248 ? 21.460 -5.288 -61.109 1.00 90.81 248 ASP A CA 1
ATOM 1863 C C . ASP A 1 248 ? 22.315 -6.154 -60.171 1.00 90.81 248 ASP A C 1
ATOM 1865 O O . ASP A 1 248 ? 22.736 -7.262 -60.524 1.00 90.81 248 ASP A O 1
ATOM 1869 N N . SER A 1 249 ? 22.589 -5.654 -58.966 1.00 85.56 249 SER A N 1
ATOM 1870 C CA . SER A 1 249 ? 23.265 -6.400 -57.898 1.00 85.56 249 SER A CA 1
ATOM 1871 C C . SER A 1 249 ? 22.679 -7.802 -57.637 1.00 85.56 249 SER A C 1
ATOM 1873 O O . SER A 1 249 ? 23.427 -8.732 -57.320 1.00 85.56 249 SER A O 1
ATOM 1875 N N . ALA A 1 250 ? 21.378 -8.016 -57.849 1.00 83.00 250 ALA A N 1
ATOM 1876 C CA . ALA A 1 250 ? 20.716 -9.314 -57.746 1.00 83.00 250 ALA A CA 1
ATOM 1877 C C . ALA A 1 250 ? 21.293 -10.370 -58.710 1.00 83.00 250 ALA A C 1
ATOM 1879 O O . ALA A 1 250 ? 21.260 -11.566 -58.407 1.00 83.00 250 ALA A O 1
ATOM 1880 N N . GLU A 1 251 ? 21.878 -9.963 -59.843 1.00 79.75 251 GLU A N 1
ATOM 1881 C CA . GLU A 1 251 ? 22.485 -10.876 -60.822 1.00 79.75 251 GLU A CA 1
ATOM 1882 C C . GLU A 1 251 ? 23.726 -11.611 -60.292 1.00 79.75 251 GLU A C 1
ATOM 1884 O O . GLU A 1 251 ? 24.090 -12.668 -60.820 1.00 79.75 251 GLU A O 1
ATOM 1889 N N . VAL A 1 252 ? 24.369 -11.073 -59.249 1.00 76.00 252 VAL A N 1
ATOM 1890 C CA . VAL A 1 252 ? 25.547 -11.662 -58.586 1.00 76.00 252 VAL A CA 1
ATOM 1891 C C . VAL A 1 252 ? 25.265 -12.127 -57.155 1.00 76.00 252 VAL A C 1
ATOM 1893 O O . VAL A 1 252 ? 26.188 -12.493 -56.431 1.00 76.00 252 VAL A O 1
ATOM 1896 N N . GLY A 1 253 ? 23.988 -12.190 -56.769 1.00 76.12 253 GLY A N 1
ATOM 1897 C CA . GLY A 1 253 ? 23.572 -12.600 -55.427 1.00 76.12 253 GLY A CA 1
ATOM 1898 C C . GLY A 1 253 ? 23.521 -11.461 -54.406 1.00 76.12 253 GLY A C 1
ATOM 1899 O O . GLY A 1 253 ? 23.562 -11.743 -53.213 1.00 76.12 253 GLY A O 1
ATOM 1900 N N . GLY A 1 254 ? 23.413 -10.209 -54.862 1.00 85.19 254 GLY A N 1
ATOM 1901 C CA . GLY A 1 254 ? 23.321 -9.019 -54.015 1.00 85.19 254 GLY A CA 1
ATOM 1902 C C . GLY A 1 254 ? 24.680 -8.435 -53.626 1.00 85.19 254 GLY A C 1
ATOM 1903 O O . GLY A 1 254 ? 25.730 -8.864 -54.109 1.00 85.19 254 GLY A O 1
ATOM 1904 N N . VAL A 1 255 ? 24.650 -7.429 -52.751 1.00 88.00 255 VAL A N 1
ATOM 1905 C CA . VAL A 1 255 ? 25.847 -6.818 -52.160 1.00 88.00 255 VAL A CA 1
ATOM 1906 C C . VAL A 1 255 ? 26.193 -7.530 -50.857 1.00 88.00 255 VAL A C 1
ATOM 1908 O O . VAL A 1 255 ? 25.343 -7.686 -49.986 1.00 88.00 255 VAL A O 1
ATOM 1911 N N . LYS A 1 256 ? 27.452 -7.944 -50.692 1.00 86.25 256 LYS A N 1
ATOM 1912 C CA . LYS A 1 256 ? 27.920 -8.548 -49.436 1.00 86.25 256 LYS A CA 1
ATOM 1913 C C . LYS A 1 256 ? 28.366 -7.461 -48.461 1.00 86.25 256 LYS A C 1
ATOM 1915 O O . LYS A 1 256 ? 29.355 -6.776 -48.727 1.00 86.25 256 LYS A O 1
ATOM 1920 N N . ASN A 1 257 ? 27.663 -7.355 -47.338 1.00 84.94 257 ASN A N 1
ATOM 1921 C CA . ASN A 1 257 ? 27.951 -6.420 -46.252 1.00 84.94 257 ASN A CA 1
ATOM 1922 C C . ASN A 1 257 ? 27.707 -7.086 -44.879 1.00 84.94 257 ASN A C 1
ATOM 1924 O O . ASN A 1 257 ? 26.710 -6.783 -44.228 1.00 84.94 257 ASN A O 1
ATOM 1928 N N . PRO A 1 258 ? 28.522 -8.080 -44.476 1.00 75.75 258 PRO A N 1
ATOM 1929 C CA . PRO A 1 258 ? 28.304 -8.791 -43.218 1.00 75.75 258 PRO A CA 1
ATOM 1930 C C . PRO A 1 258 ? 28.487 -7.850 -42.025 1.00 75.75 258 PRO A C 1
ATOM 1932 O O . PRO A 1 258 ? 29.403 -7.031 -42.030 1.00 75.75 258 PRO A O 1
ATOM 1935 N N . ASP A 1 259 ? 27.636 -7.989 -41.012 1.00 81.88 259 ASP A N 1
ATOM 1936 C CA . ASP A 1 259 ? 27.878 -7.373 -39.711 1.00 81.88 259 ASP A CA 1
ATOM 1937 C C . ASP A 1 259 ? 29.055 -8.075 -39.024 1.00 81.88 259 ASP A C 1
ATOM 1939 O O . ASP A 1 259 ? 29.077 -9.305 -38.927 1.00 81.88 259 ASP A O 1
ATOM 1943 N N . THR A 1 260 ? 30.059 -7.307 -38.605 1.00 83.25 260 THR A N 1
ATOM 1944 C CA . THR A 1 260 ? 31.254 -7.827 -37.925 1.00 83.25 260 THR A CA 1
ATOM 1945 C C . THR A 1 260 ? 31.490 -7.197 -36.556 1.00 83.25 260 THR A C 1
ATOM 1947 O O . THR A 1 260 ? 32.527 -7.451 -35.931 1.00 83.25 260 THR A O 1
ATOM 1950 N N . THR A 1 261 ? 30.572 -6.349 -36.089 1.00 85.44 261 THR A N 1
ATOM 1951 C CA . THR A 1 261 ? 30.696 -5.684 -34.795 1.00 85.44 261 THR A CA 1
ATOM 1952 C C . THR A 1 261 ? 30.063 -6.523 -33.698 1.00 85.44 261 THR A C 1
ATOM 1954 O O . THR A 1 261 ? 28.940 -6.955 -33.830 1.00 85.44 261 THR A O 1
ATOM 1957 N N . SER A 1 262 ? 30.796 -6.767 -32.610 1.00 90.50 262 SER A N 1
ATOM 1958 C CA . SER A 1 262 ? 30.258 -7.479 -31.447 1.00 90.50 262 SER A CA 1
ATOM 1959 C C . SER A 1 262 ? 29.460 -6.550 -30.524 1.00 90.50 262 SER A C 1
ATOM 1961 O O . SER A 1 262 ? 29.903 -5.411 -30.314 1.00 90.50 262 SER A O 1
ATOM 1963 N N . PRO A 1 263 ? 28.442 -7.070 -29.808 1.00 95.19 263 PRO A N 1
ATOM 1964 C CA . PRO A 1 263 ? 27.770 -6.335 -28.746 1.00 95.19 263 PRO A CA 1
ATOM 1965 C C . PRO A 1 263 ? 28.720 -5.885 -27.627 1.00 95.19 263 PRO A C 1
ATOM 1967 O O . PRO A 1 263 ? 29.591 -6.618 -27.150 1.00 95.19 263 PRO A O 1
ATOM 1970 N N . ILE A 1 264 ? 28.504 -4.665 -27.147 1.00 94.06 264 ILE A N 1
ATOM 1971 C CA . ILE A 1 264 ? 29.243 -3.996 -26.076 1.00 94.06 264 ILE A CA 1
ATOM 1972 C C . ILE A 1 264 ? 28.253 -3.530 -25.008 1.00 94.06 264 ILE A C 1
ATOM 1974 O O . ILE A 1 264 ? 27.313 -2.787 -25.295 1.00 94.06 264 ILE A O 1
ATOM 1978 N N . LEU A 1 265 ? 28.508 -3.915 -23.755 1.00 96.56 265 LEU A N 1
ATOM 1979 C CA . LEU A 1 265 ? 27.730 -3.469 -22.601 1.00 96.56 265 LEU A CA 1
ATOM 1980 C C . LEU A 1 265 ? 27.865 -1.949 -22.403 1.00 96.56 265 LEU A C 1
ATOM 1982 O O . LEU A 1 265 ? 28.975 -1.432 -22.250 1.00 96.56 265 LEU A O 1
ATOM 1986 N N . ILE A 1 266 ? 26.734 -1.244 -22.355 1.00 94.69 266 ILE A N 1
ATOM 1987 C CA . ILE A 1 266 ? 26.676 0.213 -22.161 1.00 94.69 266 ILE A CA 1
ATOM 1988 C C . ILE A 1 266 ? 26.144 0.614 -20.783 1.00 94.69 266 ILE A C 1
ATOM 1990 O O . ILE A 1 266 ? 26.581 1.629 -20.237 1.00 94.69 266 ILE A O 1
ATOM 1994 N N . ASN A 1 267 ? 25.217 -0.161 -20.221 1.00 95.00 267 ASN A N 1
ATOM 1995 C CA . ASN A 1 267 ? 24.563 0.133 -18.950 1.00 95.00 267 ASN A CA 1
ATOM 1996 C C . ASN A 1 267 ? 24.139 -1.162 -18.253 1.00 95.00 267 ASN A C 1
ATOM 1998 O O . ASN A 1 267 ? 23.903 -2.171 -18.914 1.00 95.00 267 ASN A O 1
ATOM 2002 N N . ALA A 1 268 ? 24.028 -1.111 -16.931 1.00 96.88 268 ALA A N 1
ATOM 2003 C CA . ALA A 1 268 ? 23.480 -2.192 -16.131 1.00 96.88 268 ALA A CA 1
ATOM 2004 C C . ALA A 1 268 ? 22.625 -1.604 -15.008 1.00 96.88 268 ALA A C 1
ATOM 2006 O O . ALA A 1 268 ? 23.077 -0.712 -14.283 1.00 96.88 268 ALA A O 1
ATOM 2007 N N . GLU A 1 269 ? 21.416 -2.119 -14.839 1.00 96.50 269 GLU A N 1
ATOM 2008 C CA . GLU A 1 269 ? 20.527 -1.725 -13.754 1.00 96.50 269 GLU A CA 1
ATOM 2009 C C . GLU A 1 269 ? 19.773 -2.913 -13.162 1.00 96.50 269 GLU A C 1
ATOM 2011 O O . GLU A 1 269 ? 19.711 -3.982 -13.755 1.00 96.50 269 GLU A O 1
ATOM 2016 N N . VAL A 1 270 ? 19.240 -2.744 -11.959 1.00 97.19 270 VAL A N 1
ATOM 2017 C CA . VAL A 1 270 ? 18.248 -3.647 -11.375 1.00 97.19 270 VAL A CA 1
ATOM 2018 C C . VAL A 1 270 ? 16.900 -2.956 -11.502 1.00 97.19 270 VAL A C 1
ATOM 2020 O O . VAL A 1 270 ? 16.777 -1.815 -11.056 1.00 97.19 270 VAL A O 1
ATOM 2023 N N . ASN A 1 271 ? 15.921 -3.618 -12.111 1.00 92.06 271 ASN A N 1
ATOM 2024 C CA . ASN A 1 271 ? 14.571 -3.076 -12.258 1.00 92.06 271 ASN A CA 1
ATOM 2025 C C . ASN A 1 271 ? 13.745 -3.225 -10.965 1.00 92.06 271 ASN A C 1
ATOM 2027 O O . ASN A 1 271 ? 14.171 -3.891 -10.022 1.00 92.06 271 ASN A O 1
ATOM 2031 N N . GLU A 1 272 ? 12.543 -2.644 -10.939 1.00 90.56 272 GLU A N 1
ATOM 2032 C CA . GLU A 1 272 ? 11.623 -2.634 -9.781 1.00 90.56 272 GLU A CA 1
ATOM 2033 C C . GLU A 1 272 ? 11.323 -4.050 -9.233 1.00 90.56 272 GLU A C 1
ATOM 2035 O O . GLU A 1 272 ? 11.153 -4.254 -8.028 1.00 90.56 272 GLU A O 1
ATOM 2040 N N . ASN A 1 273 ? 11.335 -5.063 -10.109 1.00 89.69 273 ASN A N 1
ATOM 2041 C CA . ASN A 1 273 ? 11.089 -6.466 -9.760 1.00 89.69 273 ASN A CA 1
ATOM 2042 C C . ASN A 1 273 ? 12.321 -7.186 -9.177 1.00 89.69 273 ASN A C 1
ATOM 2044 O O . ASN A 1 273 ? 12.248 -8.378 -8.885 1.00 89.69 273 ASN A O 1
ATOM 2048 N N . GLY A 1 274 ? 13.462 -6.505 -9.037 1.00 90.31 274 GLY A N 1
ATOM 2049 C CA . GLY A 1 274 ? 14.702 -7.089 -8.524 1.00 90.31 274 GLY A CA 1
ATOM 2050 C C . GLY A 1 274 ? 15.469 -7.950 -9.533 1.00 90.31 274 GLY A C 1
ATOM 2051 O O . GLY A 1 274 ? 16.379 -8.675 -9.131 1.00 90.31 274 GLY A O 1
ATOM 2052 N N . ASN A 1 275 ? 15.130 -7.875 -10.826 1.00 95.50 275 ASN A N 1
ATOM 2053 C CA . ASN A 1 275 ? 15.871 -8.527 -11.913 1.00 95.50 275 ASN A CA 1
ATOM 2054 C C . ASN A 1 275 ? 16.938 -7.583 -12.475 1.00 95.50 275 ASN A C 1
ATOM 2056 O O . ASN A 1 275 ? 16.773 -6.365 -12.443 1.00 95.50 275 ASN A O 1
ATOM 2060 N N . ILE A 1 276 ? 18.020 -8.133 -13.026 1.00 97.62 276 ILE A N 1
ATOM 2061 C CA . ILE A 1 276 ? 19.136 -7.334 -13.552 1.00 97.62 276 ILE A CA 1
ATOM 2062 C C . ILE A 1 276 ? 18.965 -7.149 -15.057 1.00 97.62 276 ILE A C 1
ATOM 2064 O O . ILE A 1 276 ? 18.869 -8.129 -15.783 1.00 97.62 276 ILE A O 1
ATOM 2068 N N . GLU A 1 277 ? 18.990 -5.918 -15.542 1.00 97.62 277 GLU A N 1
ATOM 2069 C CA . GLU A 1 277 ? 18.931 -5.562 -16.956 1.00 97.62 277 GLU A CA 1
ATOM 2070 C C . GLU A 1 277 ? 20.286 -5.030 -17.425 1.00 97.62 277 GLU A C 1
ATOM 2072 O O . GLU A 1 277 ? 20.847 -4.085 -16.869 1.00 97.62 277 GLU A O 1
ATOM 2077 N N . LEU A 1 278 ? 20.832 -5.659 -18.461 1.00 97.69 278 LEU A N 1
ATOM 2078 C CA . LEU A 1 278 ? 22.083 -5.289 -19.108 1.00 97.69 278 LEU A CA 1
ATOM 2079 C C . LEU A 1 278 ? 21.764 -4.734 -20.495 1.00 97.69 278 LEU A C 1
ATOM 2081 O O . LEU A 1 278 ? 21.226 -5.449 -21.336 1.00 97.69 278 LEU A O 1
ATOM 2085 N N . SER A 1 279 ? 22.097 -3.472 -20.749 1.00 96.00 279 SER A N 1
ATOM 2086 C CA . SER A 1 279 ? 21.854 -2.831 -22.044 1.00 96.00 279 SER A CA 1
ATOM 2087 C C . SER A 1 279 ? 23.111 -2.851 -22.905 1.00 96.00 279 SER A C 1
ATOM 2089 O O . SER A 1 279 ? 24.201 -2.526 -22.424 1.00 96.00 279 SER A O 1
ATOM 2091 N N . PHE A 1 280 ? 22.947 -3.148 -24.192 1.00 96.62 280 PHE A N 1
ATOM 2092 C CA . PHE A 1 280 ? 24.009 -3.212 -25.194 1.00 96.62 280 PHE A CA 1
ATOM 2093 C C . PHE A 1 280 ? 23.841 -2.127 -26.270 1.00 96.62 280 PHE A C 1
ATOM 2095 O O . PHE A 1 280 ? 22.788 -1.500 -26.412 1.00 96.62 280 PHE A O 1
ATOM 2102 N N . ASN A 1 281 ? 24.909 -1.853 -27.021 1.00 93.50 281 ASN A N 1
ATOM 2103 C CA . ASN A 1 281 ? 24.908 -0.880 -28.124 1.00 93.50 281 ASN A CA 1
ATOM 2104 C C . ASN A 1 281 ? 24.066 -1.312 -29.338 1.00 93.50 281 ASN A C 1
ATOM 2106 O O . ASN A 1 281 ? 23.806 -0.481 -30.207 1.00 93.50 281 ASN A O 1
ATOM 2110 N N . GLU A 1 282 ? 23.659 -2.576 -29.403 1.00 91.81 282 GLU A N 1
ATOM 2111 C CA . GLU A 1 282 ? 22.970 -3.194 -30.535 1.00 91.81 282 GLU A CA 1
ATOM 2112 C C . GLU A 1 282 ? 22.052 -4.335 -30.083 1.00 91.81 282 GLU A C 1
ATOM 2114 O O . GLU A 1 282 ? 22.028 -4.681 -28.900 1.00 91.81 282 GLU A O 1
ATOM 2119 N N . ALA A 1 283 ? 21.252 -4.853 -31.017 1.00 90.12 283 ALA A N 1
ATOM 2120 C CA . ALA A 1 283 ? 20.250 -5.871 -30.734 1.00 90.12 283 ALA A CA 1
ATOM 2121 C C . ALA A 1 283 ? 20.892 -7.250 -30.560 1.00 90.12 283 ALA A C 1
ATOM 2123 O O . ALA A 1 283 ? 21.762 -7.643 -31.334 1.00 90.12 283 ALA A O 1
ATOM 2124 N N . LEU A 1 284 ? 20.423 -7.985 -29.558 1.00 95.38 284 LEU A N 1
ATOM 2125 C CA . LEU A 1 284 ? 20.893 -9.318 -29.217 1.00 95.38 284 LEU A CA 1
ATOM 2126 C C . LEU A 1 284 ? 20.075 -10.397 -29.929 1.00 95.38 284 LEU A C 1
ATOM 2128 O O . LEU A 1 284 ? 18.897 -10.208 -30.246 1.00 95.38 284 LEU A O 1
ATOM 2132 N N . ASP A 1 285 ? 20.692 -11.556 -30.124 1.00 94.25 285 ASP A N 1
ATOM 2133 C CA . ASP A 1 285 ? 20.000 -12.759 -30.568 1.00 94.25 285 ASP A CA 1
ATOM 2134 C C . ASP A 1 285 ? 19.262 -13.426 -29.397 1.00 94.25 285 ASP A C 1
ATOM 2136 O O . ASP A 1 285 ? 19.860 -14.036 -28.510 1.00 94.25 285 ASP A O 1
ATOM 2140 N N . ALA A 1 286 ? 17.934 -13.315 -29.395 1.00 91.62 286 ALA A N 1
ATOM 2141 C CA . ALA A 1 286 ? 17.087 -13.919 -28.370 1.00 91.62 286 ALA A CA 1
ATOM 2142 C C . ALA A 1 286 ? 16.926 -15.441 -28.510 1.00 91.62 286 ALA A C 1
ATOM 2144 O O . ALA A 1 286 ? 16.507 -16.093 -27.551 1.00 91.62 286 ALA A O 1
ATOM 2145 N N . ASP A 1 287 ? 17.255 -16.015 -29.671 1.00 91.19 287 ASP A N 1
ATOM 2146 C CA . ASP A 1 287 ? 17.158 -17.456 -29.904 1.00 91.19 287 ASP A CA 1
ATOM 2147 C C . ASP A 1 287 ? 18.410 -18.206 -29.405 1.00 91.19 287 ASP A C 1
ATOM 2149 O O . ASP A 1 287 ? 18.336 -19.412 -29.144 1.00 91.19 287 ASP A O 1
ATOM 2153 N N . ASN A 1 288 ? 19.536 -17.503 -29.226 1.00 90.69 288 ASN A N 1
ATOM 2154 C CA . ASN A 1 288 ? 20.824 -18.057 -28.802 1.00 90.69 288 ASN A CA 1
ATOM 2155 C C . ASN A 1 288 ? 21.367 -17.304 -27.576 1.00 90.69 288 ASN A C 1
ATOM 2157 O O . ASN A 1 288 ? 22.157 -16.368 -27.676 1.00 90.69 288 ASN A O 1
ATOM 2161 N N . LEU A 1 289 ? 20.903 -17.720 -26.395 1.00 93.12 289 LEU A N 1
ATOM 2162 C CA . LEU A 1 289 ? 21.287 -17.129 -25.113 1.00 93.12 289 LEU A CA 1
ATOM 2163 C C . LEU A 1 289 ? 22.470 -17.871 -24.472 1.00 93.12 289 LEU A C 1
ATOM 2165 O O . LEU A 1 289 ? 22.555 -19.099 -24.570 1.00 93.12 289 LEU A O 1
ATOM 2169 N N . PRO A 1 290 ? 23.337 -17.168 -23.719 1.00 94.94 290 PRO A N 1
ATOM 2170 C CA . PRO A 1 290 ? 24.455 -17.804 -23.038 1.00 94.94 290 PRO A CA 1
ATOM 2171 C C . PRO A 1 290 ? 23.978 -18.750 -21.917 1.00 94.94 290 PRO A C 1
ATOM 2173 O O . PRO A 1 290 ? 22.938 -18.523 -21.289 1.00 94.94 290 PRO A O 1
ATOM 2176 N N . PRO A 1 291 ? 24.769 -19.771 -21.544 1.00 92.69 291 PRO A N 1
ATOM 2177 C CA . PRO A 1 291 ? 24.496 -20.581 -20.363 1.00 92.69 291 PRO A CA 1
ATOM 2178 C C . PRO A 1 291 ? 24.494 -19.725 -19.090 1.00 92.69 291 PRO A C 1
ATOM 2180 O O . PRO A 1 291 ? 25.438 -18.970 -18.864 1.00 92.69 291 PRO A O 1
ATOM 2183 N N . VAL A 1 292 ? 23.525 -19.927 -18.188 1.00 89.88 292 VAL A N 1
ATOM 2184 C CA . VAL A 1 292 ? 23.415 -19.171 -16.916 1.00 89.88 292 VAL A CA 1
ATOM 2185 C C . VAL A 1 292 ? 24.705 -19.145 -16.083 1.00 89.88 292 VAL A C 1
ATOM 2187 O O . VAL A 1 292 ? 25.012 -18.151 -15.439 1.00 89.88 292 VAL A O 1
ATOM 2190 N N . GLY A 1 293 ? 25.516 -20.209 -16.133 1.00 87.25 293 GLY A N 1
ATOM 2191 C CA . GLY A 1 293 ? 26.790 -20.291 -15.408 1.00 87.25 293 GLY A CA 1
ATOM 2192 C C . GLY A 1 293 ? 27.924 -19.414 -15.963 1.00 87.25 293 GLY A C 1
ATOM 2193 O O . GLY A 1 293 ? 28.963 -19.309 -15.314 1.00 87.25 293 GLY A O 1
ATOM 2194 N N . SER A 1 294 ? 27.753 -18.809 -17.145 1.00 93.44 294 SER A N 1
ATOM 2195 C CA . SER A 1 294 ? 28.678 -17.812 -17.717 1.00 93.44 294 SER A CA 1
ATOM 2196 C C . SER A 1 294 ? 28.562 -16.439 -17.041 1.00 93.44 294 SER A C 1
ATOM 2198 O O . SER A 1 294 ? 29.476 -15.618 -17.151 1.00 93.44 294 SER A O 1
ATOM 2200 N N . LEU A 1 295 ? 27.461 -16.210 -16.316 1.00 96.00 295 LEU A N 1
ATOM 2201 C CA . LEU A 1 295 ? 27.123 -14.973 -15.625 1.00 96.00 295 LEU A CA 1
ATOM 2202 C C . LEU A 1 295 ? 27.209 -15.199 -14.117 1.00 96.00 295 LEU A C 1
ATOM 2204 O O . LEU A 1 295 ? 26.419 -15.927 -13.519 1.00 96.00 295 LEU A O 1
ATOM 2208 N N . VAL A 1 296 ? 28.192 -14.567 -13.485 1.00 95.75 296 VAL A N 1
ATOM 2209 C CA . VAL A 1 296 ? 28.372 -14.612 -12.033 1.00 95.75 296 VAL A CA 1
ATOM 2210 C C . VAL A 1 296 ? 27.844 -13.318 -11.436 1.00 95.75 296 VAL A C 1
ATOM 2212 O O . VAL A 1 296 ? 28.416 -12.253 -11.668 1.00 95.75 296 VAL A O 1
ATOM 2215 N N . VAL A 1 297 ? 26.783 -13.423 -10.637 1.00 96.50 297 VAL A N 1
ATOM 2216 C CA . VAL A 1 297 ? 26.178 -12.297 -9.920 1.00 96.50 297 VAL A CA 1
ATOM 2217 C C . VAL A 1 297 ? 26.610 -12.325 -8.457 1.00 96.50 297 VAL A C 1
ATOM 2219 O O . VAL A 1 297 ? 26.505 -13.348 -7.776 1.00 96.50 297 VAL A O 1
ATOM 2222 N N . THR A 1 298 ? 27.092 -11.189 -7.957 1.00 94.25 298 THR A N 1
ATOM 2223 C CA . THR A 1 298 ? 27.426 -10.993 -6.541 1.00 94.25 298 THR A CA 1
ATOM 2224 C C . THR A 1 298 ? 26.789 -9.727 -5.992 1.00 94.25 298 THR A C 1
ATOM 2226 O O . THR A 1 298 ? 26.799 -8.703 -6.672 1.00 94.25 298 THR A O 1
ATOM 2229 N N . VAL A 1 299 ? 26.316 -9.782 -4.748 1.00 92.06 299 VAL A N 1
ATOM 2230 C CA . VAL A 1 299 ? 25.763 -8.641 -4.008 1.00 92.06 299 VAL A CA 1
ATOM 2231 C C . VAL A 1 299 ? 26.585 -8.316 -2.764 1.00 92.06 299 VAL A C 1
ATOM 2233 O O . VAL A 1 299 ? 27.196 -9.201 -2.163 1.00 92.06 299 VAL A O 1
ATOM 2236 N N . GLY A 1 300 ? 26.591 -7.044 -2.368 1.00 84.88 300 GLY A N 1
ATOM 2237 C CA . GLY A 1 300 ? 27.249 -6.545 -1.160 1.00 84.88 300 GLY A CA 1
ATOM 2238 C C . GLY A 1 300 ? 28.500 -5.710 -1.441 1.00 84.88 300 GLY A C 1
ATOM 2239 O O . GLY A 1 300 ? 28.758 -5.256 -2.559 1.00 84.88 300 GLY A O 1
ATOM 2240 N N . THR A 1 301 ? 29.298 -5.481 -0.398 1.00 79.50 301 THR A N 1
ATOM 2241 C CA . THR A 1 301 ? 30.569 -4.748 -0.495 1.00 79.50 301 THR A CA 1
ATOM 2242 C C . THR A 1 301 ? 31.691 -5.596 0.081 1.00 79.50 301 THR A C 1
ATOM 2244 O O . THR A 1 301 ? 31.513 -6.278 1.085 1.00 79.50 301 THR A O 1
ATOM 2247 N N . ALA A 1 302 ? 32.860 -5.594 -0.564 1.00 72.38 302 ALA A N 1
ATOM 2248 C CA . ALA A 1 302 ? 33.985 -6.398 -0.100 1.00 72.38 302 ALA A CA 1
ATOM 2249 C C . ALA A 1 302 ? 34.377 -6.016 1.348 1.00 72.38 302 ALA A C 1
ATOM 2251 O O . ALA A 1 302 ? 34.531 -4.824 1.633 1.00 72.38 302 ALA A O 1
ATOM 2252 N N . PRO A 1 303 ? 34.614 -6.994 2.245 1.00 69.75 303 PRO A N 1
ATOM 2253 C CA . PRO A 1 303 ? 34.822 -8.422 1.970 1.00 69.75 303 PRO A CA 1
ATOM 2254 C C . PRO A 1 303 ? 33.551 -9.294 1.924 1.00 69.75 303 PRO A C 1
ATOM 2256 O O . PRO A 1 303 ? 33.660 -10.459 1.546 1.00 69.75 303 PRO A O 1
ATOM 2259 N N . ASP A 1 304 ? 32.384 -8.754 2.264 1.00 76.44 304 ASP A N 1
ATOM 2260 C CA . ASP A 1 304 ? 31.140 -9.497 2.501 1.00 76.44 304 ASP A CA 1
ATOM 2261 C C . ASP A 1 304 ? 30.294 -9.602 1.219 1.00 76.44 304 ASP A C 1
ATOM 2263 O O . ASP A 1 304 ? 29.171 -9.108 1.128 1.00 76.44 304 ASP A O 1
ATOM 2267 N N . LEU A 1 305 ? 30.877 -10.210 0.182 1.00 83.00 305 LEU A N 1
ATOM 2268 C CA . LEU A 1 305 ? 30.191 -10.472 -1.085 1.00 83.00 305 LEU A CA 1
ATOM 2269 C C . LEU A 1 305 ? 29.441 -11.806 -1.026 1.00 83.00 305 LEU A C 1
ATOM 2271 O O . LEU A 1 305 ? 30.032 -12.838 -0.704 1.00 83.00 305 LEU A O 1
ATOM 2275 N N . THR A 1 306 ? 28.169 -11.792 -1.417 1.00 87.94 306 THR A N 1
ATOM 2276 C CA . THR A 1 306 ? 27.308 -12.981 -1.495 1.00 87.94 306 THR A CA 1
ATOM 2277 C C . THR A 1 306 ? 27.002 -13.296 -2.954 1.00 87.94 306 THR A C 1
ATOM 2279 O O . THR A 1 306 ? 26.740 -12.384 -3.733 1.00 87.94 306 THR A O 1
ATOM 2282 N N . ALA A 1 307 ? 27.061 -14.568 -3.351 1.00 89.56 307 ALA A N 1
ATOM 2283 C CA . ALA A 1 307 ? 26.684 -14.987 -4.702 1.00 89.56 307 ALA A CA 1
ATOM 2284 C C . ALA A 1 307 ? 25.161 -15.139 -4.806 1.00 89.56 307 ALA A C 1
ATOM 2286 O O . ALA A 1 307 ? 24.547 -15.711 -3.907 1.00 89.56 307 ALA A O 1
ATOM 2287 N N . VAL A 1 308 ? 24.583 -14.667 -5.908 1.00 92.50 308 VAL A N 1
ATOM 2288 C CA . VAL A 1 308 ? 23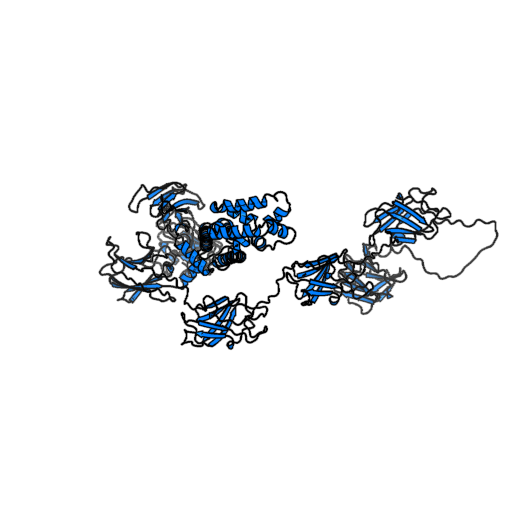.156 -14.820 -6.223 1.00 92.50 308 VAL A CA 1
ATOM 2289 C C . VAL A 1 308 ? 23.026 -15.699 -7.464 1.00 92.50 308 VAL A C 1
ATOM 2291 O O . VAL A 1 308 ? 23.802 -15.555 -8.411 1.00 92.50 308 VAL A O 1
ATOM 2294 N N . ASN A 1 309 ? 22.082 -16.642 -7.457 1.00 90.81 309 ASN A N 1
ATOM 2295 C CA . ASN A 1 309 ? 21.897 -17.546 -8.588 1.00 90.81 309 ASN A CA 1
ATOM 2296 C C . ASN A 1 309 ? 21.108 -16.854 -9.700 1.00 90.81 309 ASN A C 1
ATOM 2298 O O . ASN A 1 309 ? 20.060 -16.272 -9.435 1.00 90.81 309 ASN A O 1
ATOM 2302 N N . VAL A 1 310 ? 21.575 -16.982 -10.943 1.00 94.94 310 VAL A N 1
ATOM 2303 C CA . VAL A 1 310 ? 20.783 -16.666 -12.140 1.00 94.94 310 VAL A CA 1
ATOM 2304 C C . VAL A 1 310 ? 19.976 -17.909 -12.499 1.00 94.94 310 VAL A C 1
ATOM 2306 O O . VAL A 1 310 ? 20.553 -18.974 -12.735 1.00 94.94 310 VAL A O 1
ATOM 2309 N N . ILE A 1 311 ? 18.653 -17.784 -12.499 1.00 92.19 311 ILE A N 1
ATOM 2310 C CA . ILE A 1 311 ? 17.733 -18.891 -12.780 1.00 92.19 311 ILE A CA 1
ATOM 2311 C C . ILE A 1 311 ? 17.206 -18.868 -14.211 1.00 92.19 311 ILE A C 1
ATOM 2313 O O . ILE A 1 311 ? 16.869 -19.929 -14.735 1.00 92.19 311 ILE A O 1
ATOM 2317 N N . ASP A 1 312 ? 17.169 -17.694 -14.841 1.00 94.56 312 ASP A N 1
ATOM 2318 C CA . ASP A 1 312 ? 16.727 -17.539 -16.223 1.00 94.56 312 ASP A CA 1
ATOM 2319 C C . ASP A 1 312 ? 17.344 -16.296 -16.875 1.00 94.56 312 ASP A C 1
ATOM 2321 O O . ASP A 1 312 ? 17.811 -15.381 -16.186 1.00 94.56 312 ASP A O 1
ATOM 2325 N N . ILE A 1 313 ? 17.360 -16.283 -18.206 1.00 96.12 313 ILE A N 1
ATOM 2326 C CA . ILE A 1 313 ? 17.896 -15.197 -19.029 1.00 96.12 313 ILE A CA 1
ATOM 2327 C C . ILE A 1 313 ? 16.909 -14.926 -20.157 1.00 96.12 313 ILE A C 1
ATOM 2329 O O . ILE A 1 313 ? 16.424 -15.851 -20.802 1.00 96.12 313 ILE A O 1
ATOM 2333 N N . ILE A 1 314 ? 16.636 -13.652 -20.413 1.00 94.44 314 ILE A N 1
ATOM 2334 C CA . ILE A 1 314 ? 15.753 -13.208 -21.490 1.00 94.44 314 ILE A CA 1
ATOM 2335 C C . ILE A 1 314 ? 16.472 -12.104 -22.258 1.00 94.44 314 ILE A C 1
ATOM 2337 O O . ILE A 1 314 ? 16.978 -11.174 -21.638 1.00 94.44 314 ILE A O 1
ATOM 2341 N N . ALA A 1 315 ? 16.507 -12.179 -23.587 1.00 94.62 315 ALA A N 1
ATOM 2342 C CA . ALA A 1 315 ? 16.925 -11.055 -24.421 1.00 94.62 315 ALA A CA 1
ATOM 2343 C C . ALA A 1 315 ? 15.721 -10.470 -25.164 1.00 94.62 315 ALA A C 1
ATOM 2345 O O . ALA A 1 315 ? 14.906 -11.211 -25.716 1.00 94.62 315 ALA A O 1
ATOM 2346 N N . ASP A 1 316 ? 15.626 -9.144 -25.183 1.00 92.62 316 ASP A N 1
ATOM 2347 C CA . ASP A 1 316 ? 14.652 -8.398 -25.978 1.00 92.62 316 ASP A CA 1
ATOM 2348 C C . ASP A 1 316 ? 15.300 -7.120 -26.519 1.00 92.62 316 ASP A C 1
ATOM 2350 O O . ASP A 1 316 ? 15.801 -6.279 -25.765 1.00 92.62 316 ASP A O 1
ATOM 2354 N N . GLY A 1 317 ? 15.326 -6.986 -27.845 1.00 93.19 317 GLY A N 1
ATOM 2355 C CA . GLY A 1 317 ? 16.057 -5.918 -28.519 1.00 93.19 317 GLY A CA 1
ATOM 2356 C C . GLY A 1 317 ? 17.513 -5.863 -28.051 1.00 93.19 317 GLY A C 1
ATOM 2357 O O . GLY A 1 317 ? 18.257 -6.820 -28.220 1.00 93.19 317 GLY A O 1
ATOM 2358 N N . ASN A 1 318 ? 17.915 -4.744 -27.448 1.00 94.56 318 ASN A N 1
ATOM 2359 C CA . ASN A 1 318 ? 19.291 -4.503 -27.000 1.00 94.56 318 ASN A CA 1
ATOM 2360 C C . ASN A 1 318 ? 19.504 -4.804 -25.506 1.00 94.56 318 ASN A C 1
ATOM 2362 O O . ASN A 1 318 ? 20.529 -4.413 -24.941 1.00 94.56 318 ASN A O 1
ATOM 2366 N N . THR A 1 319 ? 18.528 -5.417 -24.839 1.00 95.88 319 THR A N 1
ATOM 2367 C CA . THR A 1 319 ? 18.552 -5.641 -23.393 1.00 95.88 319 THR A CA 1
ATOM 2368 C C . THR A 1 319 ? 18.591 -7.130 -23.087 1.00 95.88 319 THR A C 1
ATOM 2370 O O . THR A 1 319 ? 17.821 -7.908 -23.644 1.00 95.88 319 THR A O 1
ATOM 2373 N N . LEU A 1 320 ? 19.472 -7.512 -22.165 1.00 97.56 320 LEU A N 1
ATOM 2374 C CA . LEU A 1 320 ? 19.528 -8.838 -21.564 1.00 97.56 320 LEU A CA 1
ATOM 2375 C C . LEU A 1 320 ? 19.066 -8.748 -20.107 1.00 97.56 320 LEU A C 1
ATOM 2377 O O . LEU A 1 320 ? 19.727 -8.116 -19.283 1.00 97.56 320 LEU A O 1
ATOM 2381 N N . THR A 1 321 ? 17.955 -9.393 -19.781 1.00 97.19 321 THR A N 1
ATOM 2382 C CA . THR A 1 321 ? 17.413 -9.481 -18.426 1.00 97.19 321 THR A CA 1
ATOM 2383 C C . THR A 1 321 ? 17.836 -10.797 -17.777 1.00 97.19 321 THR A C 1
ATOM 2385 O O . THR A 1 321 ? 17.579 -11.877 -18.307 1.00 97.19 321 THR A O 1
ATOM 2388 N N . LEU A 1 322 ? 18.463 -10.713 -16.606 1.00 97.69 322 LEU A N 1
ATOM 2389 C CA . LEU A 1 322 ? 18.807 -11.837 -15.742 1.00 97.69 322 LEU A CA 1
ATOM 2390 C C . LEU A 1 322 ? 17.769 -11.936 -14.628 1.00 97.69 322 LEU A C 1
ATOM 2392 O O . LEU A 1 322 ? 17.601 -10.997 -13.845 1.00 97.69 322 LEU A O 1
ATOM 2396 N N . ILE A 1 323 ? 17.116 -13.090 -14.531 1.00 94.19 323 ILE A N 1
ATOM 2397 C CA . ILE A 1 323 ? 16.215 -13.403 -13.424 1.00 94.19 323 ILE A CA 1
ATOM 2398 C C . ILE A 1 323 ? 17.020 -14.124 -12.351 1.00 94.19 323 ILE A C 1
ATOM 2400 O O . ILE A 1 323 ? 17.687 -15.126 -12.639 1.00 94.19 323 ILE A O 1
ATOM 2404 N N . THR A 1 324 ? 16.971 -13.622 -11.118 1.00 93.06 324 THR A N 1
ATOM 2405 C CA . THR A 1 324 ? 17.751 -14.163 -10.002 1.00 93.06 324 THR A CA 1
ATOM 2406 C C . THR A 1 324 ? 16.885 -14.771 -8.906 1.00 93.06 324 THR A C 1
ATOM 2408 O O . THR A 1 324 ? 15.743 -14.371 -8.708 1.00 93.06 324 THR A O 1
ATOM 2411 N N . ASP A 1 325 ? 17.448 -15.738 -8.180 1.00 86.94 325 ASP A N 1
ATOM 2412 C CA . ASP A 1 325 ? 16.849 -16.308 -6.970 1.00 86.94 325 ASP A CA 1
ATOM 2413 C C . ASP A 1 325 ? 17.899 -16.382 -5.836 1.00 86.94 325 ASP A C 1
ATOM 2415 O O . ASP A 1 325 ? 18.899 -17.110 -5.970 1.00 86.94 325 ASP A O 1
ATOM 2419 N N . PRO A 1 326 ? 17.723 -15.618 -4.738 1.00 89.56 326 PRO A N 1
ATOM 2420 C CA . PRO A 1 326 ? 16.643 -14.645 -4.513 1.00 89.56 326 PRO A CA 1
ATOM 2421 C C . PRO A 1 326 ? 16.704 -13.446 -5.482 1.00 89.56 326 PRO A C 1
ATOM 2423 O O . PRO A 1 326 ? 17.747 -13.161 -6.081 1.00 89.56 326 PRO A O 1
ATOM 2426 N N . VAL A 1 327 ? 15.583 -12.733 -5.639 1.00 91.06 327 VAL A N 1
ATOM 2427 C CA . VAL A 1 327 ? 15.557 -11.429 -6.327 1.00 91.06 327 VAL A CA 1
ATOM 2428 C C . VAL A 1 327 ? 16.421 -10.414 -5.574 1.00 91.06 327 VAL A C 1
ATOM 2430 O O . VAL A 1 327 ? 16.622 -10.525 -4.363 1.00 91.06 327 VAL A O 1
ATOM 2433 N N . ILE A 1 328 ? 16.964 -9.428 -6.285 1.00 92.38 328 ILE A N 1
ATOM 2434 C CA . ILE A 1 328 ? 17.836 -8.415 -5.688 1.00 92.38 328 ILE A CA 1
ATOM 2435 C C . ILE A 1 328 ? 16.994 -7.380 -4.936 1.00 92.38 328 ILE A C 1
ATOM 2437 O O . ILE A 1 328 ? 16.126 -6.750 -5.533 1.00 92.38 328 ILE A O 1
ATOM 2441 N N . SER A 1 329 ? 17.276 -7.156 -3.652 1.00 90.06 329 SER A N 1
ATOM 2442 C CA . SER A 1 329 ? 16.571 -6.165 -2.822 1.00 90.06 329 SER A CA 1
ATOM 2443 C C . SER A 1 329 ? 17.050 -4.729 -3.051 1.00 90.06 329 SER A C 1
ATOM 2445 O O . SER A 1 329 ? 18.194 -4.492 -3.464 1.00 90.06 329 SER A O 1
ATOM 2447 N N . ALA A 1 330 ? 16.207 -3.762 -2.684 1.00 86.62 330 ALA A N 1
ATOM 2448 C CA . ALA A 1 330 ? 16.546 -2.344 -2.641 1.00 86.62 330 ALA A CA 1
ATOM 2449 C C . ALA A 1 330 ? 17.847 -2.088 -1.851 1.00 86.62 330 ALA A C 1
ATOM 2451 O O . ALA A 1 330 ? 18.100 -2.680 -0.800 1.00 86.62 330 ALA A O 1
ATOM 2452 N N . GLY A 1 331 ? 18.705 -1.200 -2.361 1.00 83.12 331 GLY A N 1
ATOM 2453 C CA . GLY A 1 331 ? 19.937 -0.776 -1.681 1.00 83.12 331 GLY A CA 1
ATOM 2454 C C . GLY A 1 331 ? 21.111 -1.768 -1.712 1.00 83.12 331 GLY A C 1
ATOM 2455 O O . GLY A 1 331 ? 22.208 -1.420 -1.267 1.00 83.12 331 GLY A O 1
ATOM 2456 N N . GLN A 1 332 ? 20.948 -2.975 -2.268 1.00 87.75 332 GLN A N 1
ATOM 2457 C CA . GLN A 1 332 ? 22.065 -3.904 -2.470 1.00 87.75 332 GLN A CA 1
ATOM 2458 C C . GLN A 1 332 ? 23.008 -3.413 -3.581 1.00 87.75 332 GLN A C 1
ATOM 2460 O O . GLN A 1 332 ? 22.572 -3.014 -4.659 1.00 87.75 332 GLN A O 1
ATOM 2465 N N . ASN A 1 333 ? 24.319 -3.479 -3.341 1.00 90.62 333 ASN A N 1
ATOM 2466 C CA . ASN A 1 333 ? 25.324 -3.202 -4.367 1.00 90.62 333 ASN A CA 1
ATOM 2467 C C . ASN A 1 333 ? 25.555 -4.461 -5.213 1.00 90.62 333 ASN A C 1
ATOM 2469 O O . ASN A 1 333 ? 25.970 -5.478 -4.661 1.00 90.62 333 ASN A O 1
ATOM 2473 N N . VAL A 1 334 ? 25.300 -4.394 -6.519 1.00 95.38 334 VAL A N 1
ATOM 2474 C CA . VAL A 1 334 ? 25.334 -5.552 -7.428 1.00 95.38 334 VAL A CA 1
ATOM 2475 C C . VAL A 1 334 ? 26.564 -5.504 -8.322 1.00 95.38 334 VAL A C 1
ATOM 2477 O O . VAL A 1 334 ? 26.986 -4.443 -8.778 1.00 95.38 334 VAL A O 1
ATOM 2480 N N . ASN A 1 335 ? 27.125 -6.675 -8.608 1.00 95.31 335 ASN A N 1
ATOM 2481 C CA . ASN A 1 335 ? 28.133 -6.846 -9.637 1.00 95.31 335 ASN A CA 1
ATOM 2482 C C . ASN A 1 335 ? 27.872 -8.110 -10.461 1.00 95.31 335 ASN A C 1
ATOM 2484 O O . ASN A 1 335 ? 27.701 -9.187 -9.892 1.00 95.31 335 ASN A O 1
ATOM 2488 N N . VAL A 1 336 ? 27.913 -7.979 -11.785 1.00 97.25 336 VAL A N 1
ATOM 2489 C CA . VAL A 1 336 ? 27.810 -9.070 -12.752 1.00 97.25 336 VAL A CA 1
ATOM 2490 C C . VAL A 1 336 ? 29.134 -9.219 -13.489 1.00 97.25 336 VAL A C 1
ATOM 2492 O O . VAL A 1 336 ? 29.691 -8.253 -14.019 1.00 97.25 336 VAL A O 1
ATOM 2495 N N . VAL A 1 337 ? 29.635 -10.448 -13.536 1.00 96.62 337 VAL A N 1
ATOM 2496 C CA . VAL A 1 337 ? 30.791 -10.830 -14.344 1.00 96.62 337 VAL A CA 1
ATOM 2497 C C . VAL A 1 337 ? 30.326 -11.810 -15.405 1.00 96.62 337 VAL A C 1
ATOM 2499 O O . VAL A 1 337 ? 29.900 -12.914 -15.073 1.00 96.62 337 VAL A O 1
ATOM 2502 N N . TYR A 1 338 ? 30.444 -11.414 -16.667 1.00 96.88 338 TYR A N 1
ATOM 2503 C CA . TYR A 1 338 ? 30.228 -12.294 -17.807 1.00 96.88 338 TYR A CA 1
ATOM 2504 C C . TYR A 1 338 ? 31.568 -12.820 -18.315 1.00 96.88 338 TYR A C 1
ATOM 2506 O O . TYR A 1 338 ? 32.503 -12.055 -18.562 1.00 96.88 338 TYR A O 1
ATOM 2514 N N . THR A 1 339 ? 31.662 -14.138 -18.468 1.00 94.94 339 THR A N 1
ATOM 2515 C CA . THR A 1 339 ? 32.783 -14.793 -19.142 1.00 94.94 339 THR A CA 1
ATOM 2516 C C . THR A 1 339 ? 32.259 -15.509 -20.371 1.00 94.94 339 THR A C 1
ATOM 2518 O O . THR A 1 339 ? 31.551 -16.503 -20.230 1.00 94.94 339 THR A O 1
ATOM 2521 N N . ASP A 1 340 ? 32.657 -15.018 -21.542 1.00 92.19 340 ASP A N 1
ATOM 2522 C CA . ASP A 1 340 ? 32.447 -15.703 -22.814 1.00 92.19 340 ASP A CA 1
ATOM 2523 C C . ASP A 1 340 ? 32.941 -17.166 -22.710 1.00 92.19 340 ASP A C 1
ATOM 2525 O O . ASP A 1 340 ? 34.109 -17.394 -22.347 1.00 92.19 340 ASP A O 1
ATOM 2529 N N . PRO A 1 341 ? 32.063 -18.168 -22.924 1.00 87.88 341 PRO A N 1
ATOM 2530 C CA . PRO A 1 341 ? 32.436 -19.578 -22.855 1.00 87.88 341 PRO A CA 1
ATOM 2531 C C . PRO A 1 341 ? 33.506 -19.985 -23.869 1.00 87.88 341 PRO A C 1
ATOM 2533 O O . PRO A 1 341 ? 34.200 -20.989 -23.644 1.00 87.88 341 PRO A O 1
ATOM 2536 N N . SER A 1 342 ? 33.666 -19.224 -24.952 1.00 86.75 342 SER A N 1
ATOM 2537 C CA . SER A 1 342 ? 34.647 -19.492 -25.990 1.00 86.75 342 SER A CA 1
ATOM 2538 C C . SER A 1 342 ? 35.380 -18.210 -26.418 1.00 86.75 342 SER A C 1
ATOM 2540 O O . SER A 1 342 ? 35.479 -17.249 -25.668 1.00 86.75 342 SER A O 1
ATOM 2542 N N . VAL A 1 343 ? 36.146 -18.290 -27.501 1.00 77.56 343 VAL A N 1
ATOM 2543 C CA . VAL A 1 343 ? 36.880 -17.151 -28.081 1.00 77.56 343 VAL A CA 1
ATOM 2544 C C . VAL A 1 343 ? 36.558 -16.977 -29.565 1.00 77.56 343 VAL A C 1
ATOM 2546 O O . VAL A 1 343 ? 37.122 -16.097 -30.212 1.00 77.56 343 VAL A O 1
ATOM 2549 N N . GLU A 1 344 ? 35.751 -17.878 -30.123 1.00 86.25 344 GLU A N 1
ATOM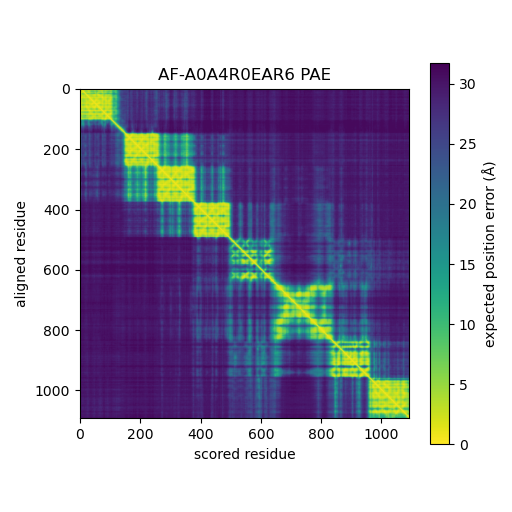 2550 C CA . GLU A 1 344 ? 35.274 -17.860 -31.502 1.00 86.25 344 GLU A CA 1
ATOM 2551 C C . GLU A 1 344 ? 33.757 -17.712 -31.451 1.00 86.25 344 GLU A C 1
ATOM 2553 O O . GLU A 1 344 ? 33.147 -18.314 -30.581 1.00 86.25 344 GLU A O 1
ATOM 2558 N N . ASN A 1 345 ? 33.176 -16.998 -32.414 1.00 86.56 345 ASN A N 1
ATOM 2559 C CA . ASN A 1 345 ? 31.729 -16.820 -32.496 1.00 86.56 345 ASN A CA 1
ATOM 2560 C C . ASN A 1 345 ? 30.962 -18.153 -32.419 1.00 86.56 345 ASN A C 1
ATOM 2562 O O . ASN A 1 345 ? 31.159 -19.029 -33.278 1.00 86.56 345 ASN A O 1
ATOM 2566 N N . ASP A 1 346 ? 30.085 -18.298 -31.425 1.00 89.19 346 ASP A N 1
ATOM 2567 C CA . ASP A 1 346 ? 29.262 -19.488 -31.225 1.00 89.19 346 ASP A CA 1
ATOM 2568 C C . ASP A 1 346 ? 27.893 -19.221 -30.571 1.00 89.19 346 ASP A C 1
ATOM 2570 O O . ASP A 1 346 ? 27.580 -18.141 -30.091 1.00 89.19 346 ASP A O 1
ATOM 2574 N N . LEU A 1 347 ? 27.029 -20.241 -30.578 1.00 89.25 347 LEU A N 1
ATOM 2575 C CA . LEU A 1 347 ? 25.631 -20.108 -30.146 1.00 89.25 347 LEU A CA 1
ATOM 2576 C C . LEU A 1 347 ? 25.448 -20.039 -28.617 1.00 89.25 347 LEU A C 1
ATOM 2578 O O . LEU A 1 347 ? 24.341 -19.780 -28.159 1.00 89.25 347 LEU A O 1
ATOM 2582 N N . ASP A 1 348 ? 26.494 -20.295 -27.826 1.00 90.06 348 ASP A N 1
ATOM 2583 C CA . ASP A 1 348 ? 26.442 -20.336 -26.360 1.00 90.06 348 ASP A CA 1
ATOM 2584 C C . ASP A 1 348 ? 27.000 -19.032 -25.732 1.00 90.06 348 ASP A C 1
ATOM 2586 O O . ASP A 1 348 ? 27.448 -19.034 -24.583 1.00 90.06 348 ASP A O 1
ATOM 2590 N N . ALA A 1 349 ? 26.951 -17.903 -26.445 1.00 93.69 349 ALA A N 1
ATOM 2591 C CA . ALA A 1 349 ? 27.431 -16.592 -25.998 1.00 93.69 349 ALA A CA 1
ATOM 2592 C C . ALA A 1 349 ? 26.328 -15.516 -26.013 1.00 93.69 349 ALA A C 1
ATOM 2594 O O . ALA A 1 349 ? 25.308 -15.649 -26.687 1.00 93.69 349 ALA A O 1
ATOM 2595 N N . ILE A 1 350 ? 26.538 -14.413 -25.278 1.00 96.50 350 ILE A N 1
ATOM 2596 C CA . ILE A 1 350 ? 25.803 -13.162 -25.536 1.00 96.50 350 ILE A CA 1
ATOM 2597 C C . ILE A 1 350 ? 26.243 -12.677 -26.915 1.00 96.50 350 ILE A C 1
ATOM 2599 O O . ILE A 1 350 ? 27.417 -12.352 -27.073 1.00 96.50 350 ILE A O 1
ATOM 2603 N N . GLN A 1 351 ? 25.334 -12.615 -27.884 1.00 94.88 351 GLN A N 1
ATOM 2604 C CA . GLN A 1 351 ? 25.670 -12.323 -29.279 1.00 94.88 351 GLN A CA 1
ATOM 2605 C C . GLN A 1 351 ? 24.616 -11.450 -29.963 1.00 94.88 351 GLN A C 1
ATOM 2607 O O . GLN A 1 351 ? 23.487 -11.337 -29.480 1.00 94.88 351 GLN A O 1
ATOM 2612 N N . ASP A 1 352 ? 25.000 -10.812 -31.066 1.00 92.12 352 ASP A N 1
ATOM 2613 C CA . ASP A 1 352 ? 24.069 -10.115 -31.958 1.00 92.12 352 ASP A CA 1
ATOM 2614 C C . ASP A 1 352 ? 23.339 -11.096 -32.897 1.00 92.12 352 ASP A C 1
ATOM 2616 O O . ASP A 1 352 ? 23.649 -12.285 -32.974 1.00 92.12 352 ASP A O 1
ATOM 2620 N N . THR A 1 353 ? 22.389 -10.585 -33.682 1.00 86.62 353 THR A N 1
ATOM 2621 C CA . THR A 1 353 ? 21.653 -11.387 -34.682 1.00 86.62 353 THR A CA 1
ATOM 2622 C C . THR A 1 353 ? 22.500 -11.888 -35.864 1.00 86.62 353 THR A C 1
ATOM 2624 O O . THR A 1 353 ? 22.036 -12.728 -36.640 1.00 86.62 353 THR A O 1
ATOM 2627 N N . ALA A 1 354 ? 23.722 -11.377 -36.033 1.00 85.38 354 ALA A N 1
ATOM 2628 C CA . ALA A 1 354 ? 24.688 -11.838 -37.025 1.00 85.38 354 ALA A CA 1
ATOM 2629 C C . ALA A 1 354 ? 25.627 -12.933 -36.475 1.00 85.38 354 ALA A C 1
ATOM 2631 O O . ALA A 1 354 ? 26.373 -13.541 -37.252 1.00 85.38 354 ALA A O 1
ATOM 2632 N N . GLY A 1 355 ? 25.543 -13.226 -35.173 1.00 87.25 355 GLY A N 1
ATOM 2633 C CA . GLY A 1 355 ? 26.357 -14.195 -34.453 1.00 87.25 355 GLY A CA 1
ATOM 2634 C C . GLY A 1 355 ? 27.745 -13.670 -34.090 1.00 87.25 355 GLY A C 1
ATOM 2635 O O . GLY A 1 355 ? 28.691 -14.450 -34.127 1.00 87.25 355 GLY A O 1
ATOM 2636 N N . ASN A 1 356 ? 27.922 -12.369 -33.833 1.00 90.31 356 ASN A N 1
ATOM 2637 C CA . ASN A 1 356 ? 29.148 -11.838 -33.234 1.00 90.31 356 ASN A CA 1
ATOM 2638 C C . ASN A 1 356 ? 29.051 -11.840 -31.706 1.00 90.31 356 ASN A C 1
ATOM 2640 O O . ASN A 1 356 ? 28.137 -11.248 -31.130 1.00 90.31 356 ASN A O 1
ATOM 2644 N N . ASP A 1 357 ? 30.032 -12.455 -31.044 1.00 94.56 357 ASP A N 1
ATOM 2645 C CA . ASP A 1 357 ? 29.995 -12.652 -29.594 1.00 94.56 357 ASP A CA 1
ATOM 2646 C C . ASP A 1 357 ? 30.467 -11.404 -28.848 1.00 94.56 357 ASP A C 1
ATOM 2648 O O . ASP A 1 357 ? 31.487 -10.788 -29.182 1.00 94.56 357 ASP A O 1
ATOM 2652 N N . ALA A 1 358 ? 29.751 -11.050 -27.785 1.00 94.69 358 ALA A N 1
ATOM 2653 C CA . ALA A 1 358 ? 30.160 -10.032 -26.838 1.00 94.69 358 ALA A CA 1
ATOM 2654 C C . ALA A 1 358 ? 31.394 -10.502 -26.060 1.00 94.69 358 ALA A C 1
ATOM 2656 O O . ALA A 1 358 ? 31.440 -11.604 -25.512 1.00 94.69 358 ALA A O 1
ATOM 2657 N N . ALA A 1 359 ? 32.382 -9.621 -25.916 1.00 92.62 359 ALA A N 1
ATOM 2658 C CA . ALA A 1 359 ? 33.530 -9.909 -25.067 1.00 92.62 359 ALA A CA 1
ATOM 2659 C C . ALA A 1 359 ? 33.116 -10.025 -23.586 1.00 92.62 359 ALA A C 1
ATOM 2661 O O . ALA A 1 359 ? 32.237 -9.303 -23.110 1.00 92.62 359 ALA A O 1
ATOM 2662 N N . GLY A 1 360 ? 33.816 -10.875 -22.826 1.00 93.81 360 GLY A N 1
ATOM 2663 C CA . GLY A 1 360 ? 33.645 -10.957 -21.372 1.00 93.81 360 GLY A CA 1
ATOM 2664 C C . GLY A 1 360 ? 33.810 -9.592 -20.686 1.00 93.81 360 GLY A C 1
ATOM 2665 O O . GLY A 1 360 ? 34.739 -8.838 -20.993 1.00 93.81 360 GLY A O 1
ATOM 2666 N N . PHE A 1 361 ? 32.927 -9.284 -19.737 1.00 96.06 361 PHE A N 1
ATOM 2667 C CA . PHE A 1 361 ? 32.862 -7.985 -19.066 1.00 96.06 361 PHE A CA 1
ATOM 2668 C C . PHE A 1 361 ? 32.636 -8.116 -17.559 1.00 96.06 361 PHE A C 1
ATOM 2670 O O . PHE A 1 361 ? 32.211 -9.150 -17.043 1.00 96.06 361 PHE A O 1
ATOM 2677 N N . ASN A 1 362 ? 32.902 -7.026 -16.845 1.00 96.12 362 ASN A N 1
ATOM 2678 C CA . ASN A 1 362 ? 32.589 -6.872 -15.433 1.00 96.12 362 ASN A CA 1
ATOM 2679 C C . ASN A 1 362 ? 31.874 -5.533 -15.238 1.00 96.12 362 ASN A C 1
ATOM 2681 O O . ASN A 1 362 ? 32.417 -4.487 -15.589 1.00 96.12 362 ASN A O 1
ATOM 2685 N N . THR A 1 363 ? 30.670 -5.545 -14.667 1.00 95.88 363 THR A N 1
ATOM 2686 C CA . THR A 1 363 ? 29.898 -4.311 -14.451 1.00 95.88 363 THR A CA 1
ATOM 2687 C C . THR A 1 363 ? 30.604 -3.322 -13.523 1.00 95.88 363 THR A C 1
ATOM 2689 O O . THR A 1 363 ? 30.343 -2.128 -13.609 1.00 95.88 363 THR A O 1
ATOM 2692 N N . ALA A 1 364 ? 31.543 -3.774 -12.683 1.00 90.31 364 ALA A N 1
ATOM 2693 C CA . ALA A 1 364 ? 32.383 -2.894 -11.868 1.00 90.31 364 ALA A CA 1
ATOM 2694 C C . ALA A 1 364 ? 33.258 -1.932 -12.697 1.00 90.31 364 ALA A C 1
ATOM 2696 O O . ALA A 1 364 ? 33.719 -0.924 -12.161 1.00 90.31 364 ALA A O 1
ATOM 2697 N N . ASP A 1 365 ? 33.494 -2.233 -13.979 1.00 91.81 365 ASP A N 1
ATOM 2698 C CA . ASP A 1 365 ? 34.256 -1.379 -14.893 1.00 91.81 365 ASP A CA 1
ATOM 2699 C C . ASP A 1 365 ? 33.382 -0.294 -15.560 1.00 91.81 365 ASP A C 1
ATOM 2701 O O . ASP A 1 365 ? 33.913 0.605 -16.222 1.00 91.81 365 ASP A O 1
ATOM 2705 N N . LEU A 1 366 ? 32.053 -0.332 -15.375 1.00 91.62 366 LEU A N 1
ATOM 2706 C CA . LEU A 1 366 ? 31.151 0.721 -15.843 1.00 91.62 366 LEU A CA 1
ATOM 2707 C C . LEU A 1 366 ? 31.320 2.001 -15.005 1.00 91.62 366 LEU A C 1
ATOM 2709 O O . LEU A 1 366 ? 31.528 1.922 -13.793 1.00 91.62 366 LEU A O 1
ATOM 2713 N N . PRO A 1 367 ? 31.152 3.203 -15.596 1.00 83.88 367 PRO A N 1
ATOM 2714 C CA . PRO A 1 367 ? 31.324 4.472 -14.881 1.00 83.88 367 PRO A CA 1
ATOM 2715 C C . PRO A 1 367 ? 30.451 4.615 -13.628 1.00 83.88 367 PRO A C 1
ATOM 2717 O O . PRO A 1 367 ? 30.867 5.266 -12.672 1.00 83.88 367 PRO A O 1
ATOM 2720 N N . ASN A 1 368 ? 29.261 4.006 -13.652 1.00 82.75 368 ASN A N 1
ATOM 2721 C CA . ASN A 1 368 ? 28.266 4.067 -12.583 1.00 82.75 368 ASN A CA 1
ATOM 2722 C C . ASN A 1 368 ? 28.035 2.708 -11.895 1.00 82.75 368 ASN A C 1
ATOM 2724 O O . ASN A 1 368 ? 27.168 2.620 -11.032 1.00 82.75 368 ASN A O 1
ATOM 2728 N N . GLY A 1 369 ? 28.788 1.659 -12.254 1.00 90.00 369 GLY A N 1
ATOM 2729 C CA . GLY A 1 369 ? 28.491 0.293 -11.811 1.00 90.00 369 GLY A CA 1
ATOM 2730 C C . GLY A 1 369 ? 27.098 -0.177 -12.252 1.00 90.00 369 GLY A C 1
ATOM 2731 O O . GLY A 1 369 ? 26.609 0.244 -13.300 1.00 90.00 369 GLY A O 1
ATOM 2732 N N . VAL A 1 370 ? 26.474 -1.039 -11.443 1.00 95.12 370 VAL A N 1
ATOM 2733 C CA . VAL A 1 370 ? 25.057 -1.408 -11.582 1.00 95.12 370 VAL A CA 1
ATOM 2734 C C . VAL A 1 370 ? 24.213 -0.450 -10.744 1.00 95.12 370 VAL A C 1
ATOM 2736 O O . VAL A 1 370 ? 24.428 -0.336 -9.535 1.00 95.12 370 VAL A O 1
ATOM 2739 N N . VAL A 1 371 ? 23.247 0.225 -11.364 1.00 93.94 371 VAL A N 1
ATOM 2740 C CA . VAL A 1 371 ? 22.280 1.070 -10.645 1.00 93.94 371 VAL A CA 1
ATOM 2741 C C . VAL A 1 371 ? 21.157 0.187 -10.107 1.00 93.94 371 VAL A C 1
ATOM 2743 O O . VAL A 1 371 ? 20.509 -0.504 -10.880 1.00 93.94 371 VAL A O 1
ATOM 2746 N N . ASN A 1 372 ? 20.919 0.176 -8.796 1.00 92.56 372 ASN A N 1
ATOM 2747 C CA . ASN A 1 372 ? 19.864 -0.651 -8.208 1.00 92.56 372 ASN A CA 1
ATOM 2748 C C . ASN A 1 372 ? 18.585 0.172 -7.972 1.00 92.56 372 ASN A C 1
ATOM 2750 O O . ASN A 1 372 ? 18.538 0.939 -7.011 1.00 92.56 372 ASN A O 1
ATOM 2754 N N . ASN A 1 373 ? 17.580 -0.013 -8.834 1.00 91.88 373 ASN A N 1
ATOM 2755 C CA . ASN A 1 373 ? 16.242 0.583 -8.727 1.00 91.88 373 ASN A CA 1
ATOM 2756 C C . ASN A 1 373 ? 15.193 -0.455 -8.271 1.00 91.88 373 ASN A C 1
ATOM 2758 O O . ASN A 1 373 ? 14.025 -0.344 -8.627 1.00 91.88 373 ASN A O 1
ATOM 2762 N N . SER A 1 374 ? 15.611 -1.502 -7.552 1.00 90.12 374 SER A N 1
ATOM 2763 C CA . SER A 1 374 ? 14.696 -2.514 -7.025 1.00 90.12 374 SER A CA 1
ATOM 2764 C C . SER A 1 374 ? 13.807 -1.951 -5.923 1.00 90.12 374 SER A C 1
ATOM 2766 O O . SER A 1 374 ? 14.309 -1.295 -5.009 1.00 90.12 374 SER A O 1
ATOM 2768 N N . ASP A 1 375 ? 12.525 -2.313 -5.972 1.00 87.00 375 ASP A N 1
ATOM 2769 C CA . ASP A 1 375 ? 11.547 -2.082 -4.905 1.00 87.00 375 ASP A CA 1
ATOM 2770 C C . ASP A 1 375 ? 11.348 -3.339 -4.037 1.00 87.00 375 ASP A C 1
ATOM 2772 O O . ASP A 1 375 ? 10.503 -3.367 -3.140 1.00 87.00 375 ASP A O 1
ATOM 2776 N N . GLN A 1 376 ? 12.123 -4.404 -4.282 1.00 82.00 376 GLN A N 1
ATOM 2777 C CA . GLN A 1 376 ? 12.032 -5.630 -3.492 1.00 82.00 376 GLN A CA 1
ATOM 2778 C C . GLN A 1 376 ? 12.541 -5.376 -2.063 1.00 82.00 376 GLN A C 1
ATOM 2780 O O . GLN A 1 376 ? 13.630 -4.808 -1.890 1.00 82.00 376 GLN A O 1
ATOM 2785 N N . PRO A 1 377 ? 11.794 -5.809 -1.029 1.00 70.06 377 PRO A N 1
ATOM 2786 C CA . PRO A 1 377 ? 12.139 -5.544 0.361 1.00 70.06 377 PRO A CA 1
ATOM 2787 C C . PRO A 1 377 ? 13.508 -6.135 0.708 1.00 70.06 377 PRO A C 1
ATOM 2789 O O . PRO A 1 377 ? 13.906 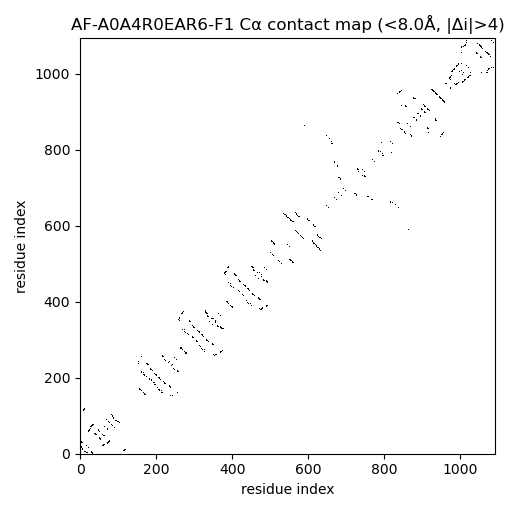-7.189 0.202 1.00 70.06 377 PRO A O 1
ATOM 2792 N N . THR A 1 378 ? 14.265 -5.450 1.565 1.00 66.56 378 THR A N 1
ATOM 2793 C CA . THR A 1 378 ? 15.484 -6.014 2.159 1.00 66.56 378 THR A CA 1
ATOM 2794 C C . THR A 1 378 ? 15.100 -7.200 3.037 1.00 66.56 378 THR A C 1
ATOM 2796 O O . THR A 1 378 ? 14.159 -7.068 3.812 1.00 66.56 378 THR A O 1
ATOM 2799 N N . SER A 1 379 ? 15.808 -8.332 2.925 1.00 63.97 379 SER A N 1
ATOM 2800 C CA . SER A 1 379 ? 15.586 -9.493 3.803 1.00 63.97 379 SER A CA 1
ATOM 2801 C C . SER A 1 379 ? 15.563 -9.050 5.260 1.00 63.97 379 SER A C 1
ATOM 2803 O O . SER A 1 379 ? 16.491 -8.360 5.696 1.00 63.97 379 SER A O 1
ATOM 2805 N N . ASP A 1 380 ? 14.526 -9.461 5.984 1.00 67.50 380 ASP A N 1
ATOM 2806 C CA . ASP A 1 380 ? 14.444 -9.196 7.409 1.00 67.50 380 ASP A CA 1
ATOM 2807 C C . ASP A 1 380 ? 15.564 -9.940 8.135 1.00 67.50 380 ASP A C 1
ATOM 2809 O O . ASP A 1 380 ? 15.852 -11.105 7.851 1.00 67.50 380 ASP A O 1
ATOM 2813 N N . THR A 1 381 ? 16.247 -9.224 9.016 1.00 79.19 381 THR A N 1
ATOM 2814 C CA . THR A 1 381 ? 17.379 -9.732 9.808 1.00 79.19 381 THR A CA 1
ATOM 2815 C C . THR A 1 381 ? 17.255 -9.365 11.279 1.00 79.19 381 THR A C 1
ATOM 2817 O O . THR A 1 381 ? 18.169 -9.642 12.060 1.00 79.19 381 THR A O 1
ATOM 2820 N N . LEU A 1 382 ? 16.178 -8.674 11.649 1.00 80.50 382 LEU A N 1
ATOM 2821 C CA . LEU A 1 382 ? 15.883 -8.336 13.027 1.00 80.50 382 LEU A CA 1
ATOM 2822 C C . LEU A 1 382 ? 14.874 -9.361 13.527 1.00 80.50 382 LEU A C 1
ATOM 2824 O O . LEU A 1 382 ? 13.975 -9.735 12.801 1.00 80.50 382 LEU A O 1
ATOM 2828 N N . GLY A 1 383 ? 15.080 -9.859 14.742 1.00 84.50 383 GLY A N 1
ATOM 2829 C CA . GLY A 1 383 ? 14.098 -10.730 15.375 1.00 84.50 383 GLY A CA 1
ATOM 2830 C C . GLY A 1 383 ? 13.016 -9.930 16.104 1.00 84.50 383 GLY A C 1
ATOM 2831 O O . GLY A 1 383 ? 13.263 -8.771 16.478 1.00 84.50 383 GLY A O 1
ATOM 2832 N N . PRO A 1 384 ? 11.880 -10.573 16.430 1.00 92.00 384 PRO A N 1
ATOM 2833 C CA . PRO A 1 384 ? 10.783 -9.932 17.131 1.00 92.00 384 PRO A CA 1
ATOM 2834 C C . PRO A 1 384 ? 11.221 -9.294 18.450 1.00 92.00 384 PRO A C 1
ATOM 2836 O O . PRO A 1 384 ? 11.905 -9.885 19.290 1.00 92.00 384 PRO A O 1
ATOM 2839 N N . THR A 1 385 ? 10.765 -8.071 18.670 1.00 90.12 385 THR A N 1
ATOM 2840 C CA . THR A 1 385 ? 10.950 -7.288 19.888 1.00 90.12 385 THR A CA 1
ATOM 2841 C C . THR A 1 385 ? 9.614 -7.129 20.605 1.00 90.12 385 THR A C 1
ATOM 2843 O O . THR A 1 385 ? 8.629 -6.672 20.026 1.00 90.12 385 THR A O 1
ATOM 2846 N N . LEU A 1 386 ? 9.583 -7.490 21.890 1.00 91.12 386 LEU A N 1
ATOM 2847 C CA . LEU A 1 386 ? 8.391 -7.352 22.723 1.00 91.12 386 LEU A CA 1
ATOM 2848 C C . LEU A 1 386 ? 8.037 -5.871 22.924 1.00 91.12 386 LEU A C 1
ATOM 2850 O O . LEU A 1 386 ? 8.863 -5.100 23.418 1.00 91.12 386 LEU A O 1
ATOM 2854 N N . LEU A 1 387 ? 6.801 -5.500 22.595 1.00 77.38 387 LEU A N 1
ATOM 2855 C CA . LEU A 1 387 ? 6.275 -4.142 22.744 1.00 77.38 387 LEU A CA 1
ATOM 2856 C C . LEU A 1 387 ? 5.411 -3.993 23.995 1.00 77.38 387 LEU A C 1
ATOM 2858 O O . LEU A 1 387 ? 5.582 -3.046 24.765 1.00 77.38 387 LEU A O 1
ATOM 2862 N N . SER A 1 388 ? 4.497 -4.934 24.206 1.00 77.44 388 SER A N 1
ATOM 2863 C CA . SER A 1 388 ? 3.549 -4.911 25.315 1.00 77.44 388 SER A CA 1
ATOM 2864 C C . SER A 1 388 ? 3.196 -6.325 25.764 1.00 77.44 388 SER A C 1
ATOM 2866 O O . SER A 1 388 ? 3.496 -7.317 25.099 1.00 77.44 388 SER A O 1
ATOM 2868 N N . ALA A 1 389 ? 2.612 -6.415 26.953 1.00 82.56 389 ALA A N 1
ATOM 2869 C CA . ALA A 1 389 ? 2.147 -7.662 27.528 1.00 82.56 389 ALA A CA 1
ATOM 2870 C C . ALA A 1 389 ? 0.885 -7.393 28.344 1.00 82.56 389 ALA A C 1
ATOM 2872 O O . ALA A 1 389 ? 0.872 -6.457 29.147 1.00 82.56 389 ALA A O 1
ATOM 2873 N N . GLU A 1 390 ? -0.129 -8.235 28.206 1.00 85.00 390 GLU A N 1
ATOM 2874 C CA . GLU A 1 390 ? -1.369 -8.127 28.966 1.00 85.00 390 GLU A CA 1
ATOM 2875 C C . GLU A 1 390 ? -1.961 -9.484 29.354 1.00 85.00 390 GLU A C 1
ATOM 2877 O O . GLU A 1 390 ? -1.485 -10.532 28.926 1.00 85.00 390 GLU A O 1
ATOM 2882 N N . VAL A 1 391 ? -2.963 -9.481 30.230 1.00 82.31 391 VAL A N 1
ATOM 2883 C CA . VAL A 1 391 ? -3.777 -10.654 30.559 1.00 82.31 391 VAL A CA 1
ATOM 2884 C C . VAL A 1 391 ? -5.171 -10.427 30.000 1.00 82.31 391 VAL A C 1
ATOM 2886 O O . VAL A 1 391 ? -5.859 -9.510 30.440 1.00 82.31 391 VAL A O 1
ATOM 2889 N N . ASN A 1 392 ? -5.589 -11.280 29.068 1.00 70.88 392 ASN A N 1
ATOM 2890 C CA . ASN A 1 392 ? -6.905 -11.183 28.446 1.00 70.88 392 ASN A CA 1
ATOM 2891 C C . ASN A 1 392 ? -8.031 -11.650 29.388 1.00 70.88 392 ASN A C 1
ATOM 2893 O O . ASN A 1 392 ? -7.795 -12.217 30.460 1.00 70.88 392 ASN A O 1
ATOM 2897 N N . GLU A 1 393 ? -9.281 -11.479 28.956 1.00 66.50 393 GLU A N 1
ATOM 2898 C CA . GLU A 1 393 ? -10.490 -11.843 29.714 1.00 66.50 393 GLU A CA 1
ATOM 2899 C C . GLU A 1 393 ? -10.532 -13.316 30.160 1.00 66.50 393 GLU A C 1
ATOM 2901 O O . GLU A 1 393 ? -11.115 -13.660 31.191 1.00 66.50 393 GLU A O 1
ATOM 2906 N N . ASN A 1 394 ? -9.876 -14.204 29.406 1.00 74.44 394 ASN A N 1
ATOM 2907 C CA . ASN A 1 394 ? -9.800 -15.632 29.706 1.00 74.44 394 ASN A CA 1
ATOM 2908 C C . ASN A 1 394 ? -8.721 -15.974 30.755 1.00 74.44 394 ASN A C 1
ATOM 2910 O O . ASN A 1 394 ? -8.583 -17.140 31.137 1.00 74.44 394 ASN A O 1
ATOM 2914 N N . GLY A 1 395 ? -7.957 -14.985 31.232 1.00 74.06 395 GLY A N 1
ATOM 2915 C CA . GLY A 1 395 ? -6.857 -15.161 32.183 1.00 74.06 395 GLY A CA 1
ATOM 2916 C C . GLY A 1 395 ? -5.578 -15.725 31.553 1.00 74.06 395 GLY A C 1
ATOM 2917 O O . GLY A 1 395 ? -4.717 -16.245 32.276 1.00 74.06 395 GLY A O 1
ATOM 2918 N N . ASN A 1 396 ? -5.461 -15.655 30.223 1.00 86.44 396 ASN A N 1
ATOM 2919 C CA . ASN A 1 396 ? -4.254 -15.999 29.471 1.00 86.44 396 ASN A CA 1
ATOM 2920 C C . ASN A 1 396 ? -3.398 -14.747 29.269 1.00 86.44 396 ASN A C 1
ATOM 2922 O O . ASN A 1 396 ? -3.923 -13.640 29.261 1.00 86.44 396 ASN A O 1
ATOM 2926 N N . ILE A 1 397 ? -2.087 -14.915 29.108 1.00 88.62 397 ILE A N 1
ATOM 2927 C CA . ILE A 1 397 ? -1.178 -13.782 28.876 1.00 88.62 397 ILE A CA 1
ATOM 2928 C C . ILE A 1 397 ? -1.024 -13.585 27.375 1.00 88.62 397 ILE A C 1
ATOM 2930 O O . ILE A 1 397 ? -0.691 -14.544 26.692 1.00 88.62 397 ILE A O 1
ATOM 2934 N N . GLU A 1 398 ? -1.188 -12.372 26.877 1.00 89.31 398 GLU A N 1
ATOM 2935 C CA . GLU A 1 398 ? -0.899 -11.997 25.496 1.00 89.31 398 GLU A CA 1
ATOM 2936 C C . GLU A 1 398 ? 0.340 -11.109 25.459 1.00 89.31 398 GLU A C 1
ATOM 2938 O O . GLU A 1 398 ? 0.495 -10.188 26.258 1.00 89.31 398 GLU A O 1
ATOM 2943 N N . LEU A 1 399 ? 1.279 -11.447 24.581 1.00 88.94 399 LEU A N 1
ATOM 2944 C CA . LEU A 1 399 ? 2.521 -10.717 24.365 1.00 88.94 399 LEU A CA 1
ATOM 2945 C C . LEU A 1 399 ? 2.515 -10.189 22.935 1.00 88.94 399 LEU A C 1
ATOM 2947 O O . LEU A 1 399 ? 2.463 -10.993 22.004 1.00 88.94 399 LEU A O 1
ATOM 2951 N N . SER A 1 400 ? 2.604 -8.875 22.763 1.00 84.44 400 SER A N 1
ATOM 2952 C CA . SER A 1 400 ? 2.553 -8.241 21.444 1.00 84.44 400 SER A CA 1
ATOM 2953 C C . SER A 1 400 ? 3.948 -7.831 20.994 1.00 84.44 400 SER A C 1
ATOM 2955 O O . SER A 1 400 ? 4.700 -7.196 21.741 1.00 84.44 400 SER A O 1
ATOM 2957 N N . PHE A 1 401 ? 4.289 -8.182 19.760 1.00 88.06 401 PHE A N 1
ATOM 2958 C CA . PHE A 1 401 ? 5.582 -7.913 19.142 1.00 88.06 401 PHE A CA 1
ATOM 2959 C C . PHE A 1 401 ? 5.457 -6.862 18.034 1.00 88.06 401 PHE A C 1
ATOM 2961 O O . PHE A 1 401 ? 4.368 -6.545 17.555 1.00 88.06 401 PHE A O 1
ATOM 2968 N N . ASN A 1 402 ? 6.588 -6.288 17.629 1.00 85.38 402 ASN A N 1
ATOM 2969 C CA . ASN A 1 402 ? 6.664 -5.308 16.538 1.00 85.38 402 ASN A CA 1
ATOM 2970 C C . ASN A 1 402 ? 6.413 -5.901 15.145 1.00 85.38 402 ASN A C 1
ATOM 2972 O O . ASN A 1 402 ? 6.387 -5.152 14.172 1.00 85.38 402 ASN A O 1
ATOM 2976 N N . GLU A 1 403 ? 6.275 -7.218 15.041 1.00 86.06 403 GLU A N 1
ATOM 2977 C CA . GLU A 1 403 ? 6.202 -7.953 13.786 1.00 86.06 403 GLU A CA 1
ATOM 2978 C C . GLU A 1 403 ? 5.512 -9.308 13.973 1.00 86.06 403 GLU A C 1
ATOM 2980 O O . GLU A 1 403 ? 5.286 -9.751 15.104 1.00 86.06 403 GLU A O 1
ATOM 2985 N N . ALA A 1 404 ? 5.157 -9.939 12.854 1.00 85.88 404 ALA A N 1
ATOM 2986 C CA . ALA A 1 404 ? 4.409 -11.187 12.838 1.00 85.88 404 ALA A CA 1
ATOM 2987 C C . ALA A 1 404 ? 5.294 -12.382 13.203 1.00 85.88 404 ALA A C 1
ATOM 2989 O O . ALA A 1 404 ? 6.410 -12.527 12.703 1.00 85.88 404 ALA A O 1
ATOM 2990 N N . LEU A 1 405 ? 4.757 -13.267 14.035 1.00 93.31 405 LEU A N 1
ATOM 2991 C CA . LEU A 1 405 ? 5.438 -14.444 14.549 1.00 93.31 405 LEU A CA 1
ATOM 2992 C C . LEU A 1 405 ? 5.203 -15.671 13.663 1.00 93.31 405 LEU A C 1
ATOM 2994 O O . LEU A 1 405 ? 4.148 -15.826 13.043 1.00 93.31 405 LEU A O 1
ATOM 2998 N N . ASP A 1 406 ? 6.166 -16.588 13.661 1.00 93.69 406 ASP A N 1
ATOM 2999 C CA . ASP A 1 406 ? 6.007 -17.902 13.045 1.00 93.69 406 ASP A CA 1
ATOM 3000 C C . ASP A 1 406 ? 5.172 -18.834 13.940 1.00 93.69 406 ASP A C 1
ATOM 3002 O O . ASP A 1 406 ? 5.645 -19.398 14.929 1.00 93.69 406 ASP A O 1
ATOM 3006 N N . ALA A 1 407 ? 3.903 -19.017 13.574 1.00 91.56 407 ALA A N 1
ATOM 3007 C CA . ALA A 1 407 ? 2.986 -19.897 14.292 1.00 91.56 407 ALA A CA 1
ATOM 3008 C C . ALA A 1 407 ? 3.282 -21.398 14.116 1.00 91.56 407 ALA A C 1
ATOM 3010 O O . ALA A 1 407 ? 2.804 -22.205 14.920 1.00 91.56 407 ALA A O 1
ATOM 3011 N N . ASP A 1 408 ? 4.062 -21.789 13.102 1.00 90.62 408 ASP A N 1
ATOM 3012 C CA . ASP A 1 408 ? 4.434 -23.188 12.872 1.00 90.62 408 ASP A CA 1
ATOM 3013 C C . ASP A 1 408 ? 5.618 -23.623 13.760 1.00 90.62 408 ASP A C 1
ATOM 3015 O O . ASP A 1 408 ? 5.769 -24.821 14.035 1.00 90.62 408 ASP A O 1
ATOM 3019 N N . ASN A 1 409 ? 6.420 -22.670 14.255 1.00 90.94 409 ASN A N 1
ATOM 3020 C CA . ASN A 1 409 ? 7.618 -22.907 15.068 1.00 90.94 409 ASN A CA 1
ATOM 3021 C C . ASN A 1 409 ? 7.566 -22.119 16.390 1.00 90.94 409 ASN A C 1
ATOM 3023 O O . ASN A 1 409 ? 8.120 -21.032 16.531 1.00 90.94 409 ASN A O 1
ATOM 3027 N N . LEU A 1 410 ? 6.880 -22.694 17.383 1.00 92.94 410 LEU A N 1
ATOM 3028 C CA . LEU A 1 410 ? 6.700 -22.089 18.706 1.00 92.94 410 LEU A CA 1
ATOM 3029 C C . LEU A 1 410 ? 7.793 -22.511 19.703 1.00 92.94 410 LEU A C 1
ATOM 3031 O O . LEU A 1 410 ? 8.211 -23.675 19.709 1.00 92.94 410 LEU A O 1
ATOM 3035 N N . PRO A 1 411 ? 8.180 -21.630 20.646 1.00 94.38 411 PRO A N 1
ATOM 3036 C CA . PRO A 1 411 ? 9.175 -21.962 21.656 1.00 94.38 411 PRO A CA 1
ATOM 3037 C C . PRO A 1 411 ? 8.679 -23.061 22.618 1.00 94.38 411 PRO A C 1
ATOM 3039 O O . PRO A 1 411 ? 7.488 -23.150 22.938 1.00 94.38 411 PRO A O 1
ATOM 3042 N N . PRO A 1 412 ? 9.581 -23.858 23.216 1.00 91.38 412 PRO A N 1
ATOM 3043 C CA . PRO A 1 412 ? 9.219 -24.771 24.291 1.00 91.38 412 PRO A CA 1
ATOM 3044 C C . PRO A 1 412 ? 8.668 -24.009 25.503 1.00 91.38 412 PRO A C 1
ATOM 3046 O O . PRO A 1 412 ? 9.346 -23.137 26.029 1.00 91.38 412 PRO A O 1
ATOM 3049 N N . ALA A 1 413 ? 7.528 -24.420 26.069 1.00 88.69 413 ALA A N 1
ATOM 3050 C CA . ALA A 1 413 ? 6.915 -23.745 27.229 1.00 88.69 413 ALA A CA 1
ATOM 3051 C C . ALA A 1 413 ? 7.844 -23.521 28.445 1.00 88.69 413 ALA A C 1
ATOM 3053 O O . ALA A 1 413 ? 7.603 -22.641 29.264 1.00 88.69 413 ALA A O 1
ATOM 3054 N N . GLY A 1 414 ? 8.926 -24.298 28.577 1.00 86.50 414 GLY A N 1
ATOM 3055 C CA . GLY A 1 414 ? 9.937 -24.109 29.622 1.00 86.50 414 GLY A CA 1
ATOM 3056 C C . GLY A 1 414 ? 10.889 -22.919 29.423 1.00 86.50 414 GLY A C 1
ATOM 3057 O O . GLY A 1 414 ? 11.614 -22.600 30.365 1.00 86.50 414 GLY A O 1
ATOM 3058 N N . SER A 1 415 ? 10.918 -22.288 28.243 1.00 92.25 415 SER A N 1
ATOM 3059 C CA . SER A 1 415 ? 11.676 -21.054 27.971 1.00 92.25 415 SER A CA 1
ATOM 3060 C C . SER A 1 415 ? 10.977 -19.803 28.517 1.00 92.25 415 SER A C 1
ATOM 3062 O O . SER A 1 415 ? 11.620 -18.768 28.691 1.00 92.25 415 SER A O 1
ATOM 3064 N N . LEU A 1 416 ? 9.681 -19.918 28.837 1.00 94.38 416 LEU A N 1
ATOM 3065 C CA . LEU A 1 416 ? 8.820 -18.864 29.365 1.00 94.38 416 LEU A CA 1
ATOM 3066 C C . LEU A 1 416 ? 8.522 -19.124 30.844 1.00 94.38 416 LEU A C 1
ATOM 3068 O O . LEU A 1 416 ? 7.791 -20.042 31.219 1.00 94.38 416 LEU A O 1
ATOM 3072 N N . VAL A 1 417 ? 9.096 -18.301 31.717 1.00 93.88 417 VAL A N 1
ATOM 3073 C CA . VAL A 1 417 ? 8.869 -18.371 33.162 1.00 93.88 417 VAL A CA 1
ATOM 3074 C C . VAL A 1 417 ? 7.850 -17.314 33.562 1.00 93.88 417 VAL A C 1
ATOM 3076 O O . VAL A 1 417 ? 8.156 -16.124 33.567 1.00 93.88 417 VAL A O 1
ATOM 3079 N N . VAL A 1 418 ? 6.659 -17.763 33.961 1.00 94.19 418 VAL A N 1
ATOM 3080 C CA . VAL A 1 418 ? 5.578 -16.899 34.450 1.00 94.19 418 VAL A CA 1
ATOM 3081 C C . VAL A 1 418 ? 5.556 -16.888 35.977 1.00 94.19 418 VAL A C 1
ATOM 3083 O O . VAL A 1 418 ? 5.510 -17.933 36.635 1.00 94.19 418 VAL A O 1
ATOM 3086 N N . THR A 1 419 ? 5.561 -15.692 36.561 1.00 89.94 419 THR A N 1
ATOM 3087 C CA . THR A 1 419 ? 5.402 -15.481 38.005 1.00 89.94 419 THR A CA 1
ATOM 3088 C C . THR A 1 419 ? 4.290 -14.487 38.301 1.00 89.94 419 THR A C 1
ATOM 3090 O O . THR A 1 419 ? 4.169 -13.475 37.621 1.00 89.94 419 THR A O 1
ATOM 3093 N N . VAL A 1 420 ? 3.509 -14.759 39.345 1.00 88.31 420 VAL A N 1
ATOM 3094 C CA . VAL A 1 420 ? 2.425 -13.896 39.831 1.00 88.31 420 VAL A CA 1
ATOM 3095 C C . VAL A 1 420 ? 2.614 -13.535 41.299 1.00 88.31 420 VAL A C 1
ATOM 3097 O O . VAL A 1 420 ? 3.030 -14.367 42.114 1.00 88.31 420 VAL A O 1
ATOM 3100 N N . GLY A 1 421 ? 2.266 -12.294 41.633 1.00 77.00 421 GLY A N 1
ATOM 3101 C CA . GLY A 1 421 ? 2.299 -11.727 42.978 1.00 77.00 421 GLY A CA 1
ATOM 3102 C C . GLY A 1 421 ? 3.332 -10.610 43.144 1.00 77.00 421 GLY A C 1
ATOM 3103 O O . GLY A 1 421 ? 3.972 -10.149 42.200 1.00 77.00 421 GLY A O 1
ATOM 3104 N N . THR A 1 422 ? 3.510 -10.166 44.385 1.00 74.81 422 THR A N 1
ATOM 3105 C CA . THR A 1 422 ? 4.512 -9.159 44.763 1.00 74.81 422 THR A CA 1
ATOM 3106 C C . THR A 1 422 ? 5.541 -9.779 45.695 1.00 74.81 422 THR A C 1
ATOM 3108 O O . THR A 1 422 ? 5.180 -10.518 46.613 1.00 74.81 422 THR A O 1
ATOM 3111 N N . ALA A 1 423 ? 6.822 -9.457 45.512 1.00 66.88 423 ALA A N 1
ATOM 3112 C CA . ALA A 1 423 ? 7.877 -9.961 46.387 1.00 66.88 423 ALA A CA 1
ATOM 3113 C C . ALA A 1 423 ? 7.584 -9.632 47.874 1.00 66.88 423 ALA A C 1
ATOM 3115 O O . ALA A 1 423 ? 7.230 -8.493 48.186 1.00 66.88 423 ALA A O 1
ATOM 3116 N N . PRO A 1 424 ? 7.761 -10.588 48.810 1.00 61.06 424 PRO A N 1
ATOM 3117 C CA . PRO A 1 424 ? 8.426 -11.887 48.651 1.00 61.06 424 PRO A CA 1
ATOM 3118 C C . PRO A 1 424 ? 7.516 -13.056 48.227 1.00 61.06 424 PRO A C 1
ATOM 3120 O O . PRO A 1 424 ? 8.028 -14.156 48.029 1.00 61.06 424 PRO A O 1
ATOM 3123 N N . ASP A 1 425 ? 6.209 -12.846 48.085 1.00 78.31 425 ASP A N 1
ATOM 3124 C CA . ASP A 1 425 ? 5.207 -13.902 47.884 1.00 78.31 425 ASP A CA 1
ATOM 3125 C C . ASP A 1 425 ? 4.949 -14.179 46.390 1.00 78.31 425 ASP A C 1
ATOM 3127 O O . ASP A 1 425 ? 3.810 -14.214 45.930 1.00 78.31 425 ASP A O 1
ATOM 3131 N N . LEU A 1 426 ? 6.026 -14.361 45.618 1.00 79.00 426 LEU A N 1
ATOM 3132 C CA . LEU A 1 426 ? 5.938 -14.723 44.201 1.00 79.00 426 LEU A CA 1
ATOM 3133 C C . LEU A 1 426 ? 5.581 -16.205 44.048 1.00 79.00 426 LEU A C 1
ATOM 3135 O O . LEU A 1 426 ? 6.207 -17.080 44.654 1.00 79.00 426 LEU A O 1
ATOM 3139 N N . THR A 1 427 ? 4.607 -16.488 43.192 1.00 87.38 427 THR A N 1
ATOM 3140 C CA . THR A 1 427 ? 4.182 -17.843 42.829 1.00 87.38 427 THR A CA 1
ATOM 3141 C C . THR A 1 427 ? 4.468 -18.098 41.356 1.00 87.38 427 THR A C 1
ATOM 3143 O O . THR A 1 427 ? 4.183 -17.251 40.520 1.00 87.38 427 THR A O 1
ATOM 3146 N N . ALA A 1 428 ? 5.080 -19.240 41.037 1.00 88.31 428 ALA A N 1
ATOM 3147 C CA . ALA A 1 428 ? 5.282 -19.651 39.650 1.00 88.31 428 ALA A CA 1
ATOM 3148 C C . ALA A 1 428 ? 3.994 -20.282 39.112 1.00 88.31 428 ALA A C 1
ATOM 3150 O O . ALA A 1 428 ? 3.381 -21.100 39.805 1.00 88.31 428 ALA A O 1
ATOM 3151 N N . VAL A 1 429 ? 3.623 -19.916 37.889 1.00 91.19 429 VAL A N 1
ATOM 3152 C CA . VAL A 1 429 ? 2.473 -20.466 37.166 1.00 91.19 429 VAL A CA 1
ATOM 3153 C C . VAL A 1 429 ? 2.983 -21.231 35.954 1.00 91.19 429 VAL A C 1
ATOM 3155 O O . VAL A 1 429 ? 3.961 -20.829 35.326 1.00 91.19 429 VAL A O 1
ATOM 3158 N N . ASN A 1 430 ? 2.364 -22.374 35.662 1.00 88.81 430 ASN A N 1
ATOM 3159 C CA . ASN A 1 430 ? 2.783 -23.193 34.532 1.00 88.81 430 ASN A CA 1
ATOM 3160 C C . ASN A 1 430 ? 2.139 -22.670 33.250 1.00 88.81 430 ASN A C 1
ATOM 3162 O O . ASN A 1 430 ? 0.923 -22.488 33.219 1.00 88.81 430 ASN A O 1
ATOM 3166 N N . VAL A 1 431 ? 2.940 -22.521 32.197 1.00 93.88 431 VAL A N 1
ATOM 3167 C CA . VAL A 1 431 ? 2.450 -22.395 30.821 1.00 93.88 431 VAL A CA 1
ATOM 3168 C C . VAL A 1 431 ? 2.116 -23.800 30.326 1.00 93.88 431 VAL A C 1
ATOM 3170 O O . VAL A 1 431 ? 2.972 -24.689 30.350 1.00 93.88 431 VAL A O 1
ATOM 3173 N N . ILE A 1 432 ? 0.858 -24.025 29.961 1.00 90.75 432 ILE A N 1
ATOM 3174 C CA . ILE A 1 432 ? 0.356 -25.325 29.497 1.00 90.75 432 ILE A CA 1
ATOM 3175 C C . ILE A 1 432 ? 0.199 -25.389 27.982 1.00 90.75 432 ILE A C 1
ATOM 3177 O O . ILE A 1 432 ? 0.229 -26.493 27.440 1.00 90.75 432 ILE A O 1
ATOM 3181 N N . ASP A 1 433 ? 0.058 -24.239 27.326 1.00 92.31 433 ASP A N 1
ATOM 3182 C CA . ASP A 1 433 ? -0.020 -24.130 25.874 1.00 92.31 433 ASP A CA 1
ATOM 3183 C C . ASP A 1 433 ? 0.447 -22.748 25.408 1.00 92.31 433 ASP A C 1
ATOM 3185 O O . ASP A 1 433 ? 0.446 -21.792 26.191 1.00 92.31 433 ASP A O 1
ATOM 3189 N N . ILE A 1 434 ? 0.852 -22.665 24.144 1.00 95.31 434 ILE A N 1
ATOM 3190 C CA . ILE A 1 434 ? 1.316 -21.440 23.490 1.00 95.31 434 ILE A CA 1
ATOM 3191 C C . ILE A 1 434 ? 0.664 -21.379 22.116 1.00 95.31 434 ILE A C 1
ATOM 3193 O O . ILE A 1 434 ? 0.639 -22.378 21.401 1.00 95.31 434 ILE A O 1
ATOM 3197 N N . ILE A 1 435 ? 0.142 -20.214 21.757 1.00 92.00 435 ILE A N 1
ATOM 3198 C CA . ILE A 1 435 ? -0.467 -19.955 20.455 1.00 92.00 435 ILE A CA 1
ATOM 3199 C C . ILE A 1 435 ? 0.140 -18.659 19.926 1.00 92.00 435 ILE A C 1
ATOM 3201 O O . ILE A 1 435 ? 0.234 -17.696 20.680 1.00 92.00 435 ILE A O 1
ATOM 3205 N N . ALA A 1 436 ? 0.551 -18.633 18.661 1.00 92.25 436 ALA A N 1
ATOM 3206 C CA . ALA A 1 436 ? 0.888 -17.391 17.975 1.00 92.25 436 ALA A CA 1
ATOM 3207 C C . ALA A 1 436 ? -0.160 -17.100 16.899 1.00 92.25 436 ALA A C 1
ATOM 3209 O O . ALA A 1 436 ? -0.574 -18.013 16.180 1.00 92.25 436 ALA A O 1
ATOM 3210 N N . ASP A 1 437 ? -0.577 -15.841 16.808 1.00 88.94 437 ASP A N 1
ATOM 3211 C CA . ASP A 1 437 ? -1.457 -15.332 15.760 1.00 88.94 437 ASP A CA 1
ATOM 3212 C C . ASP A 1 437 ? -1.052 -13.895 15.415 1.00 88.94 437 ASP A C 1
ATOM 3214 O O . ASP A 1 437 ? -1.004 -13.023 16.285 1.00 88.94 437 ASP A O 1
ATOM 3218 N N . GLY A 1 438 ? -0.694 -13.659 14.151 1.00 90.56 438 GLY A N 1
ATOM 3219 C CA . GLY A 1 438 ? -0.102 -12.394 13.719 1.00 90.56 438 GLY A CA 1
ATOM 3220 C C . GLY A 1 438 ? 1.100 -12.005 14.586 1.00 90.56 438 GLY A C 1
ATOM 3221 O O . GLY A 1 438 ? 2.068 -12.754 14.686 1.00 90.56 438 GLY A O 1
ATOM 3222 N N . ASN A 1 439 ? 1.028 -10.840 15.229 1.00 87.19 439 ASN A N 1
ATOM 3223 C CA . ASN A 1 439 ? 2.102 -10.292 16.067 1.00 87.19 439 ASN A CA 1
ATOM 3224 C C . ASN A 1 439 ? 1.967 -10.674 17.552 1.00 87.19 439 ASN A C 1
ATOM 3226 O O . ASN A 1 439 ? 2.711 -10.162 18.392 1.00 87.19 439 ASN A O 1
ATOM 3230 N N . THR A 1 440 ? 1.001 -11.526 17.892 1.00 90.00 440 THR A N 1
ATOM 3231 C CA . THR A 1 440 ? 0.633 -11.820 19.276 1.00 90.00 440 THR A CA 1
ATOM 3232 C C . THR A 1 440 ? 1.001 -13.251 19.637 1.00 90.00 440 THR A C 1
ATOM 3234 O O . THR A 1 440 ? 0.692 -14.196 18.912 1.00 90.00 440 THR A O 1
ATOM 3237 N N . LEU A 1 441 ? 1.635 -13.421 20.798 1.00 94.56 441 LEU A N 1
ATOM 3238 C CA . LEU A 1 441 ? 1.886 -14.715 21.426 1.00 94.56 441 LEU A CA 1
ATOM 3239 C C . LEU A 1 441 ? 1.012 -14.859 22.676 1.00 94.56 441 LEU A C 1
ATOM 3241 O O . LEU A 1 441 ? 1.235 -14.185 23.683 1.00 94.56 441 LEU A O 1
ATOM 3245 N N . THR A 1 442 ? 0.049 -15.773 22.639 1.00 93.31 442 THR A N 1
ATOM 3246 C CA . THR A 1 442 ? -0.832 -16.093 23.763 1.00 93.31 442 THR A CA 1
ATOM 3247 C C . THR A 1 442 ? -0.277 -17.270 24.568 1.00 93.31 442 THR A C 1
ATOM 3249 O O . THR A 1 442 ? -0.081 -18.371 24.050 1.00 93.31 442 THR A O 1
ATOM 3252 N N . LEU A 1 443 ? -0.068 -17.069 25.868 1.00 95.12 443 LEU A N 1
ATOM 3253 C CA . LEU A 1 443 ? 0.341 -18.085 26.834 1.00 95.12 443 LEU A CA 1
ATOM 3254 C C . LEU A 1 443 ? -0.870 -18.549 27.644 1.00 95.12 443 LEU A C 1
ATOM 3256 O O . LEU A 1 443 ? -1.424 -17.798 28.455 1.00 95.12 443 LEU A O 1
ATOM 3260 N N . ILE A 1 444 ? -1.237 -19.819 27.491 1.00 90.88 444 ILE A N 1
ATOM 3261 C CA . ILE A 1 444 ? -2.290 -20.438 28.297 1.00 90.88 444 ILE A CA 1
ATOM 3262 C C . ILE A 1 444 ? -1.675 -20.964 29.589 1.00 90.88 444 ILE A C 1
ATOM 3264 O O . ILE A 1 444 ? -0.695 -21.715 29.568 1.00 90.88 444 ILE A O 1
ATOM 3268 N N . THR A 1 445 ? -2.254 -20.591 30.730 1.00 88.69 445 THR A N 1
ATOM 3269 C CA . THR A 1 445 ? -1.698 -20.896 32.055 1.00 88.69 445 THR A CA 1
ATOM 3270 C C . THR A 1 445 ? -2.599 -21.792 32.913 1.00 88.69 445 THR A C 1
ATOM 3272 O O . THR A 1 445 ? -3.821 -21.769 32.793 1.00 88.69 445 THR A O 1
ATOM 3275 N N . ASP A 1 446 ? -2.000 -22.605 33.796 1.00 85.62 446 ASP A N 1
ATOM 3276 C CA . ASP A 1 446 ? -2.721 -23.368 34.833 1.00 85.62 446 ASP A CA 1
ATOM 3277 C C . ASP A 1 446 ? -2.043 -23.212 36.214 1.00 85.62 446 ASP A C 1
ATOM 3279 O O . ASP A 1 446 ? -0.896 -23.659 36.399 1.00 85.62 446 ASP A O 1
ATOM 3283 N N . PRO A 1 447 ? -2.723 -22.601 37.208 1.00 86.06 447 PRO A N 1
ATOM 3284 C CA . PRO A 1 447 ? -4.063 -22.001 37.116 1.00 86.06 447 PRO A CA 1
ATOM 3285 C C . PRO A 1 447 ? -4.078 -20.746 36.231 1.00 86.06 447 PRO A C 1
ATOM 3287 O O . PRO A 1 447 ? -3.058 -20.065 36.141 1.00 86.06 447 PRO A O 1
ATOM 3290 N N . VAL A 1 448 ? -5.239 -20.431 35.640 1.00 83.31 448 VAL A N 1
ATOM 3291 C CA . VAL A 1 448 ? -5.455 -19.161 34.923 1.00 83.31 448 VAL A CA 1
ATOM 3292 C C . VAL A 1 448 ? -5.176 -17.969 35.836 1.00 83.31 448 VAL A C 1
ATOM 3294 O O . VAL A 1 448 ? -5.419 -18.026 37.052 1.00 83.31 448 VAL A O 1
ATOM 3297 N N . ILE A 1 449 ? -4.660 -16.889 35.257 1.00 82.88 449 ILE A N 1
ATOM 3298 C CA . ILE A 1 449 ? -4.312 -15.687 36.006 1.00 82.88 449 ILE A CA 1
ATOM 3299 C C . ILE A 1 449 ? -5.586 -14.920 36.337 1.00 82.88 449 ILE A C 1
ATOM 3301 O O . ILE A 1 449 ? -6.442 -14.687 35.492 1.00 82.88 449 ILE A O 1
ATOM 3305 N N . SER A 1 450 ? -5.730 -14.551 37.608 1.00 74.94 450 SER A N 1
ATOM 3306 C CA . SER A 1 450 ? -6.855 -13.727 38.043 1.00 74.94 450 SER A CA 1
ATOM 3307 C C . SER A 1 450 ? -6.549 -12.255 37.793 1.00 74.94 450 SER A C 1
ATOM 3309 O O . SER A 1 450 ? -5.415 -11.813 38.003 1.00 74.94 450 SER A O 1
ATOM 3311 N N . ALA A 1 451 ? -7.577 -11.496 37.429 1.00 61.53 451 ALA A N 1
ATOM 3312 C CA . ALA A 1 451 ? -7.478 -10.055 37.263 1.00 61.53 451 ALA A CA 1
ATOM 3313 C C . ALA A 1 451 ? -6.882 -9.356 38.501 1.00 61.53 451 ALA A C 1
ATOM 3315 O O . ALA A 1 451 ? -7.123 -9.757 39.648 1.00 61.53 451 ALA A O 1
ATOM 3316 N N . GLY A 1 452 ? -6.082 -8.314 38.273 1.00 60.81 452 GLY A N 1
ATOM 3317 C CA . GLY A 1 452 ? -5.408 -7.527 39.309 1.00 60.81 452 GLY A CA 1
ATOM 3318 C C . GLY A 1 452 ? -4.178 -8.198 39.933 1.00 60.81 452 GLY A C 1
ATOM 3319 O O . GLY A 1 452 ? -3.559 -7.637 40.843 1.00 60.81 452 GLY A O 1
ATOM 3320 N N . GLN A 1 453 ? -3.795 -9.402 39.495 1.00 73.06 453 GLN A N 1
ATOM 3321 C CA . GLN A 1 453 ? -2.542 -10.022 39.926 1.00 73.06 453 GLN A CA 1
ATOM 3322 C C . GLN A 1 453 ? -1.356 -9.377 39.206 1.00 73.06 453 GLN A C 1
ATOM 3324 O O . GLN A 1 453 ? -1.343 -9.272 37.989 1.00 73.06 453 GLN A O 1
ATOM 3329 N N . ASN A 1 454 ? -0.309 -9.007 39.939 1.00 79.31 454 ASN A N 1
ATOM 3330 C CA . ASN A 1 454 ? 0.930 -8.551 39.312 1.00 79.31 454 ASN A CA 1
ATOM 3331 C C . ASN A 1 454 ? 1.612 -9.733 38.605 1.00 79.31 454 ASN A C 1
ATOM 3333 O O . ASN A 1 454 ? 2.019 -10.678 39.287 1.00 79.31 454 ASN A O 1
ATOM 3337 N N . VAL A 1 455 ? 1.715 -9.687 37.277 1.00 88.00 455 VAL A N 1
ATOM 3338 C CA . VAL A 1 455 ? 2.292 -10.754 36.444 1.00 88.00 455 VAL A CA 1
ATOM 3339 C C . VAL A 1 455 ? 3.669 -10.334 35.949 1.00 88.00 455 VAL A C 1
ATOM 3341 O O . VAL A 1 455 ? 3.913 -9.170 35.647 1.00 88.00 455 VAL A O 1
ATOM 3344 N N . ASN A 1 456 ? 4.579 -11.296 35.855 1.00 91.44 456 ASN A N 1
ATOM 3345 C CA . ASN A 1 456 ? 5.843 -11.122 35.164 1.00 91.44 456 ASN A CA 1
ATOM 3346 C C . ASN A 1 456 ? 6.190 -12.369 34.351 1.00 91.44 456 ASN A C 1
ATOM 3348 O O . ASN A 1 456 ? 6.193 -13.475 34.902 1.00 91.44 456 ASN A O 1
ATOM 3352 N N . VAL A 1 457 ? 6.536 -12.173 33.082 1.00 94.94 457 VAL A N 1
ATOM 3353 C CA . VAL A 1 457 ? 7.025 -13.193 32.156 1.00 94.94 457 VAL A CA 1
ATOM 3354 C C . VAL A 1 457 ? 8.492 -12.931 31.849 1.00 94.94 457 VAL A C 1
ATOM 3356 O O . VAL A 1 457 ? 8.889 -11.821 31.497 1.00 94.94 457 VAL A O 1
ATOM 3359 N N . VAL A 1 458 ? 9.307 -13.972 31.980 1.00 94.81 458 VAL A N 1
ATOM 3360 C CA . VAL A 1 458 ? 10.704 -13.966 31.545 1.00 94.81 458 VAL A CA 1
ATOM 3361 C C . VAL A 1 458 ? 10.857 -14.980 30.428 1.00 94.81 458 VAL A C 1
ATOM 3363 O O . VAL A 1 458 ? 10.637 -16.169 30.656 1.00 94.81 458 VAL A O 1
ATOM 3366 N N . TYR A 1 459 ? 11.262 -14.511 29.255 1.00 95.88 459 TYR A N 1
ATOM 3367 C CA . TYR A 1 459 ? 11.641 -15.354 28.133 1.00 95.88 459 TYR A CA 1
ATOM 3368 C C . TYR A 1 459 ? 13.163 -15.474 28.063 1.00 95.88 459 TYR A C 1
ATOM 3370 O O . TYR A 1 459 ? 13.895 -14.488 28.159 1.00 95.88 459 TYR A O 1
ATOM 3378 N N . THR A 1 460 ? 13.655 -16.699 27.923 1.00 93.88 460 THR A N 1
ATOM 3379 C CA . THR A 1 460 ? 15.062 -16.972 27.627 1.00 93.88 460 THR A CA 1
ATOM 3380 C C . THR A 1 460 ? 15.133 -17.793 26.357 1.00 93.88 460 THR A C 1
ATOM 3382 O O . THR A 1 460 ? 14.705 -18.947 26.369 1.00 93.88 460 THR A O 1
ATOM 3385 N N . ASP A 1 461 ? 15.709 -17.201 25.314 1.00 90.81 461 ASP A N 1
ATOM 3386 C CA . ASP A 1 461 ? 16.055 -17.896 24.079 1.00 90.81 461 ASP A CA 1
ATOM 3387 C C . ASP A 1 461 ? 16.821 -19.202 24.402 1.00 90.81 461 ASP A C 1
ATOM 3389 O O . ASP A 1 461 ? 17.835 -19.165 25.124 1.00 90.81 461 ASP A O 1
ATOM 3393 N N . PRO A 1 462 ? 16.308 -20.376 23.978 1.00 86.94 462 PRO A N 1
ATOM 3394 C CA . PRO A 1 462 ? 16.966 -21.658 24.204 1.00 86.94 462 PRO A CA 1
ATOM 3395 C C . PRO A 1 462 ? 18.348 -21.773 23.559 1.00 86.94 462 PRO A C 1
ATOM 3397 O O . PRO A 1 462 ? 19.158 -22.589 24.030 1.00 86.94 462 PRO A O 1
ATOM 3400 N N . SER A 1 463 ? 18.636 -20.975 22.530 1.00 84.38 463 SER A N 1
ATOM 3401 C CA . SER A 1 463 ? 19.935 -20.933 21.876 1.00 84.38 463 SER A CA 1
ATOM 3402 C C . SER A 1 463 ? 20.439 -19.490 21.696 1.00 84.38 463 SER A C 1
ATOM 3404 O O . SER A 1 463 ? 20.133 -18.612 22.494 1.00 84.38 463 SER A O 1
ATOM 3406 N N . VAL A 1 464 ? 21.445 -19.298 20.847 1.00 74.94 464 VAL A N 1
ATOM 3407 C CA . VAL A 1 464 ? 22.052 -17.988 20.546 1.00 74.94 464 VAL A CA 1
ATOM 3408 C C . VAL A 1 464 ? 22.135 -17.742 19.037 1.00 74.94 464 VAL A C 1
ATOM 3410 O O . VAL A 1 464 ? 22.670 -16.716 18.622 1.00 74.94 464 VAL A O 1
ATOM 3413 N N . GLU A 1 465 ? 21.713 -18.715 18.230 1.00 83.94 465 GLU A N 1
ATOM 3414 C CA . GLU A 1 465 ? 21.636 -18.655 16.772 1.00 83.94 465 GLU A CA 1
ATOM 3415 C C . GLU A 1 465 ? 20.186 -18.929 16.386 1.00 83.94 465 GLU A C 1
ATOM 3417 O O . GLU A 1 465 ? 19.555 -19.731 17.060 1.00 83.94 465 GLU A O 1
ATOM 3422 N N . ASN A 1 466 ? 19.721 -18.346 15.281 1.00 86.25 466 ASN A N 1
ATOM 3423 C CA . ASN A 1 466 ? 18.359 -18.552 14.800 1.00 86.25 466 ASN A CA 1
ATOM 3424 C C . ASN A 1 466 ? 17.983 -20.040 14.690 1.00 86.25 466 ASN A C 1
ATOM 3426 O O . ASN A 1 466 ? 18.651 -20.795 13.963 1.00 86.25 466 ASN A O 1
ATOM 3430 N N . ASP A 1 467 ? 16.921 -20.459 15.380 1.00 89.00 467 ASP A N 1
ATOM 3431 C CA . ASP A 1 467 ? 16.444 -21.837 15.369 1.00 89.00 467 ASP A CA 1
ATOM 3432 C C . ASP A 1 467 ? 14.929 -22.006 15.593 1.00 89.00 467 ASP A C 1
ATOM 3434 O O . ASP A 1 467 ? 14.206 -21.125 16.041 1.00 89.00 467 ASP A O 1
ATOM 3438 N N . LEU A 1 468 ? 14.421 -23.200 15.268 1.00 90.06 468 LEU A N 1
ATOM 3439 C CA . LEU A 1 468 ? 12.980 -23.487 15.274 1.00 90.06 468 LEU A CA 1
ATOM 3440 C C . LEU A 1 468 ? 12.362 -23.599 16.683 1.00 90.06 468 LEU A C 1
ATOM 3442 O O . LEU A 1 468 ? 11.145 -23.684 16.801 1.00 90.06 468 LEU A O 1
ATOM 3446 N N . ASP A 1 469 ? 13.173 -23.644 17.744 1.00 90.06 469 ASP A N 1
ATOM 3447 C CA . ASP A 1 469 ? 12.725 -23.760 19.135 1.00 90.06 469 ASP A CA 1
ATOM 3448 C C . ASP A 1 469 ? 12.716 -22.382 19.854 1.00 90.06 469 ASP A C 1
ATOM 3450 O O . ASP A 1 469 ? 12.742 -22.330 21.088 1.00 90.06 469 ASP A O 1
ATOM 3454 N N . ALA A 1 470 ? 12.637 -21.263 19.125 1.00 93.00 470 ALA A N 1
ATOM 3455 C CA . ALA A 1 470 ? 12.573 -19.898 19.659 1.00 93.00 470 ALA A CA 1
ATOM 3456 C C . ALA A 1 470 ? 11.253 -19.173 19.315 1.00 93.00 470 ALA A C 1
ATOM 3458 O O . ALA A 1 470 ? 10.526 -19.563 18.404 1.00 93.00 470 ALA A O 1
ATOM 3459 N N . ILE A 1 471 ? 10.934 -18.096 20.050 1.00 95.31 471 ILE A N 1
ATOM 3460 C CA . ILE A 1 471 ? 9.999 -17.071 19.549 1.00 95.31 471 ILE A CA 1
ATOM 3461 C C . ILE A 1 471 ? 10.695 -16.420 18.359 1.00 95.31 471 ILE A C 1
ATOM 3463 O O . ILE A 1 471 ? 11.759 -15.840 18.557 1.00 95.31 471 ILE A O 1
ATOM 3467 N N . GLN A 1 472 ? 10.117 -16.513 17.167 1.00 94.38 472 GLN A N 1
ATOM 3468 C CA . GLN A 1 472 ? 10.748 -16.037 15.938 1.00 94.38 472 GLN A CA 1
ATOM 3469 C C . GLN A 1 472 ? 9.735 -15.405 14.987 1.00 94.38 472 GLN A C 1
ATOM 3471 O O . GLN A 1 472 ? 8.531 -15.653 15.096 1.00 94.38 472 GLN A O 1
ATOM 3476 N N . ASP A 1 473 ? 10.231 -14.564 14.086 1.00 91.56 473 ASP A N 1
ATOM 3477 C CA . ASP A 1 473 ? 9.443 -14.006 12.991 1.00 91.56 473 ASP A CA 1
ATOM 3478 C C . ASP A 1 473 ? 9.221 -15.049 11.876 1.00 91.56 473 ASP A C 1
ATOM 3480 O O . ASP A 1 473 ? 9.797 -16.139 11.870 1.00 91.56 473 ASP A O 1
ATOM 3484 N N . THR A 1 474 ? 8.415 -14.696 10.876 1.00 86.31 474 THR A N 1
ATOM 3485 C CA . THR A 1 474 ? 8.202 -15.551 9.689 1.00 86.31 474 THR A CA 1
ATOM 3486 C C . THR A 1 474 ? 9.442 -15.723 8.791 1.00 86.31 474 THR A C 1
ATOM 3488 O O . THR A 1 474 ? 9.444 -16.589 7.912 1.00 86.31 474 THR A O 1
ATOM 3491 N N . ALA A 1 475 ? 10.493 -14.919 8.990 1.00 84.00 475 ALA A N 1
ATOM 3492 C CA . ALA A 1 475 ? 11.784 -15.035 8.312 1.00 84.00 475 ALA A CA 1
ATOM 3493 C C . ALA A 1 475 ? 12.776 -15.952 9.067 1.00 84.00 475 ALA A C 1
ATOM 3495 O O . ALA A 1 475 ? 13.847 -16.263 8.533 1.00 84.00 475 ALA A O 1
ATOM 3496 N N . GLY A 1 476 ? 12.407 -16.434 10.260 1.00 86.50 476 GLY A N 1
ATOM 3497 C CA . GLY A 1 476 ? 13.220 -17.268 11.137 1.00 86.50 476 GLY A CA 1
ATOM 3498 C C . GLY A 1 476 ? 14.287 -16.494 11.914 1.00 86.50 476 GLY A C 1
ATOM 3499 O O . GLY A 1 476 ? 15.359 -17.047 12.155 1.00 86.50 476 GLY A O 1
ATOM 3500 N N . ASN A 1 477 ? 14.072 -15.216 12.238 1.00 89.38 477 ASN A N 1
ATOM 3501 C CA . ASN A 1 477 ? 14.910 -14.459 13.166 1.00 89.38 477 ASN A CA 1
ATOM 3502 C C . ASN A 1 477 ? 14.383 -14.570 14.598 1.00 89.38 477 ASN A C 1
ATOM 3504 O O . ASN A 1 477 ? 13.215 -14.289 14.866 1.00 89.38 477 ASN A O 1
ATOM 3508 N N . ASP A 1 478 ? 15.265 -14.922 15.533 1.00 93.31 478 ASP A N 1
ATOM 3509 C CA . ASP A 1 478 ? 14.870 -15.186 16.915 1.00 93.31 478 ASP A CA 1
ATOM 3510 C C . ASP A 1 478 ? 14.722 -13.893 17.722 1.00 93.31 478 ASP A C 1
ATOM 3512 O O . ASP A 1 478 ? 15.567 -12.991 17.696 1.00 93.31 478 ASP A O 1
ATOM 3516 N N . ALA A 1 479 ? 13.663 -13.832 18.523 1.00 92.50 479 ALA A N 1
ATOM 3517 C CA . ALA A 1 479 ? 13.478 -12.800 19.522 1.00 92.50 479 ALA A CA 1
ATOM 3518 C C . ALA A 1 479 ? 14.566 -12.913 20.594 1.00 92.50 479 ALA A C 1
ATOM 3520 O O . ALA A 1 479 ? 14.808 -13.975 21.175 1.00 92.50 479 ALA A O 1
ATOM 3521 N N . ALA A 1 480 ? 15.174 -11.782 20.945 1.00 90.25 480 ALA A N 1
ATOM 3522 C CA . ALA A 1 480 ? 16.074 -11.742 22.087 1.00 90.25 480 ALA A CA 1
ATOM 3523 C C . ALA A 1 480 ? 15.318 -12.070 23.391 1.00 90.25 480 ALA A C 1
ATOM 3525 O O . ALA A 1 480 ? 14.157 -11.700 23.579 1.00 90.25 480 ALA A O 1
ATOM 3526 N N . GLY A 1 481 ? 16.000 -12.719 24.341 1.00 91.06 481 GLY A N 1
ATOM 3527 C CA . GLY A 1 481 ? 15.442 -12.955 25.676 1.00 91.06 481 GLY A CA 1
ATOM 3528 C C . GLY A 1 481 ? 14.998 -11.650 26.351 1.00 91.06 481 GLY A C 1
ATOM 3529 O O . GLY A 1 481 ? 15.757 -10.679 26.394 1.00 91.06 481 GLY A O 1
ATOM 3530 N N . PHE A 1 482 ? 13.789 -11.640 26.913 1.00 94.06 482 PHE A N 1
ATOM 3531 C CA . PHE A 1 482 ? 13.170 -10.458 27.513 1.00 94.06 482 PHE A CA 1
ATOM 3532 C C . PHE A 1 482 ? 12.600 -10.740 28.904 1.00 94.06 482 PHE A C 1
ATOM 3534 O O . PHE A 1 482 ? 12.390 -11.881 29.322 1.00 94.06 482 PHE A O 1
ATOM 3541 N N . ASN A 1 483 ? 12.310 -9.664 29.627 1.00 92.69 483 ASN A N 1
ATOM 3542 C CA . ASN A 1 483 ? 11.598 -9.694 30.893 1.00 92.69 483 ASN A CA 1
ATOM 3543 C C . ASN A 1 483 ? 10.534 -8.599 30.865 1.00 92.69 483 ASN A C 1
ATOM 3545 O O . ASN A 1 483 ? 10.866 -7.429 30.703 1.00 92.69 483 ASN A O 1
ATOM 3549 N N . THR A 1 484 ? 9.265 -8.956 31.050 1.00 88.00 484 THR A N 1
ATOM 3550 C CA . THR A 1 484 ? 8.164 -7.982 30.999 1.00 88.00 484 THR A CA 1
ATOM 3551 C C . THR A 1 484 ? 8.294 -6.890 32.060 1.00 88.00 484 THR A C 1
ATOM 3553 O O . THR A 1 484 ? 7.755 -5.810 31.880 1.00 88.00 484 THR A O 1
ATOM 3556 N N . ALA A 1 485 ? 9.044 -7.119 33.145 1.00 81.75 485 ALA A N 1
ATOM 3557 C CA . ALA A 1 485 ? 9.350 -6.086 34.138 1.00 81.75 485 ALA A CA 1
ATOM 3558 C C . ALA A 1 485 ? 10.176 -4.909 33.583 1.00 81.75 485 ALA A C 1
ATOM 3560 O O . ALA A 1 485 ? 10.232 -3.866 34.233 1.00 81.75 485 ALA A O 1
ATOM 3561 N N . ASP A 1 486 ? 10.833 -5.084 32.432 1.00 79.81 486 ASP A N 1
ATOM 3562 C CA . ASP A 1 486 ? 11.593 -4.033 31.753 1.00 79.81 486 ASP A CA 1
ATOM 3563 C C . ASP A 1 486 ? 10.710 -3.199 30.799 1.00 79.81 486 ASP A C 1
ATOM 3565 O O . ASP A 1 486 ? 11.159 -2.163 30.306 1.00 79.81 486 ASP A O 1
ATOM 3569 N N . LEU A 1 487 ? 9.452 -3.607 30.567 1.00 71.25 487 LEU A N 1
ATOM 3570 C CA . LEU A 1 487 ? 8.475 -2.809 29.825 1.00 71.25 487 LEU A CA 1
ATOM 3571 C C . LEU A 1 487 ? 8.023 -1.597 30.659 1.00 71.25 487 LEU A C 1
ATOM 3573 O O . LEU A 1 487 ? 7.876 -1.724 31.878 1.00 71.25 487 LEU A O 1
ATOM 3577 N N . PRO A 1 488 ? 7.714 -0.445 30.029 1.00 62.50 488 PRO A N 1
ATOM 3578 C CA . PRO A 1 488 ? 7.255 0.755 30.735 1.00 62.50 488 PRO A CA 1
ATOM 3579 C C . PRO A 1 488 ? 6.059 0.509 31.667 1.00 62.50 488 PRO A C 1
ATOM 3581 O O . PRO A 1 488 ? 6.011 1.071 32.761 1.00 62.50 488 PRO A O 1
ATOM 3584 N N . ASN A 1 489 ? 5.140 -0.370 31.251 1.00 57.38 489 ASN A N 1
ATOM 3585 C CA . ASN A 1 489 ? 3.890 -0.666 31.953 1.00 57.38 489 ASN A CA 1
ATOM 3586 C C . ASN A 1 489 ? 3.853 -2.069 32.591 1.00 57.38 489 ASN A C 1
ATOM 3588 O O . ASN A 1 489 ? 2.861 -2.423 33.226 1.00 57.38 489 ASN A O 1
ATOM 3592 N N . GLY A 1 490 ? 4.920 -2.869 32.475 1.00 77.19 490 GLY A N 1
ATOM 3593 C CA . GLY A 1 490 ? 4.898 -4.270 32.907 1.00 77.19 490 GLY A CA 1
ATOM 3594 C C . GLY A 1 490 ? 3.915 -5.130 32.100 1.00 77.19 490 GLY A C 1
ATOM 3595 O O . GLY A 1 490 ? 3.636 -4.831 30.942 1.00 77.19 490 GLY A O 1
ATOM 3596 N N . VAL A 1 491 ? 3.396 -6.200 32.716 1.00 78.12 491 VAL A N 1
ATOM 3597 C CA . VAL A 1 491 ? 2.231 -6.930 32.189 1.00 78.12 491 VAL A CA 1
ATOM 3598 C C . VAL A 1 491 ? 0.966 -6.254 32.705 1.00 78.12 491 VAL A C 1
ATOM 3600 O O . VAL A 1 491 ? 0.736 -6.217 33.919 1.00 78.12 491 VAL A O 1
ATOM 3603 N N . VAL A 1 492 ? 0.137 -5.753 31.797 1.00 77.62 492 VAL A N 1
ATOM 3604 C CA . VAL A 1 492 ? -1.159 -5.161 32.125 1.00 77.62 492 VAL A CA 1
ATOM 3605 C C . VAL A 1 492 ? -2.120 -6.286 32.507 1.00 77.62 492 VAL A C 1
ATOM 3607 O O . VAL A 1 492 ? -2.467 -7.133 31.702 1.00 77.62 492 VAL A O 1
ATOM 3610 N N . ASN A 1 493 ? -2.530 -6.345 33.770 1.00 72.94 493 ASN A N 1
ATOM 3611 C CA . ASN A 1 493 ? -3.517 -7.318 34.248 1.00 72.94 493 ASN A CA 1
ATOM 3612 C C . ASN A 1 493 ? -4.606 -6.586 35.030 1.00 72.94 493 ASN A C 1
ATOM 3614 O O . ASN A 1 493 ? -4.848 -6.859 36.210 1.00 72.94 493 ASN A O 1
ATOM 3618 N N . ASN A 1 494 ? -5.198 -5.587 34.383 1.00 48.75 494 ASN A N 1
ATOM 3619 C CA . ASN A 1 494 ? -6.391 -4.931 34.886 1.00 48.75 494 ASN A CA 1
ATOM 3620 C C . ASN A 1 494 ? -7.610 -5.602 34.243 1.00 48.75 494 ASN A C 1
ATOM 3622 O O . ASN A 1 494 ? -7.590 -5.828 33.037 1.00 48.75 494 ASN A O 1
ATOM 3626 N N . PRO A 1 495 ? -8.651 -5.942 35.021 1.00 38.41 495 PRO A N 1
ATOM 3627 C CA . PRO A 1 495 ? -9.927 -6.330 34.443 1.00 38.41 495 PRO A CA 1
ATOM 3628 C C . PRO A 1 495 ? -10.513 -5.086 33.783 1.00 38.41 495 PRO A C 1
ATOM 3630 O O . PRO A 1 495 ? -11.054 -4.244 34.493 1.00 38.41 495 PRO A O 1
ATOM 3633 N N . GLU A 1 496 ? -10.341 -4.975 32.469 1.00 36.59 496 GLU A N 1
ATOM 3634 C CA . GLU A 1 496 ? -10.868 -3.901 31.629 1.00 36.59 496 GLU A CA 1
ATOM 3635 C C . GLU A 1 496 ? -10.425 -2.475 32.021 1.00 36.59 496 GLU A C 1
ATOM 3637 O O . GLU A 1 496 ? -9.942 -2.171 33.119 1.00 36.59 496 GLU A O 1
ATOM 3642 N N . LEU A 1 497 ? -10.552 -1.574 31.051 1.00 33.88 497 LEU A N 1
ATOM 3643 C CA . LEU A 1 497 ? -10.492 -0.134 31.238 1.00 33.88 497 LEU A CA 1
ATOM 3644 C C . LEU A 1 497 ? -11.499 0.261 32.333 1.00 33.88 497 LEU A C 1
ATOM 3646 O O . LEU A 1 497 ? -12.689 0.437 32.086 1.00 33.88 497 LEU A O 1
ATOM 3650 N N . LEU A 1 498 ? -11.044 0.420 33.575 1.00 33.28 498 LEU A N 1
ATOM 3651 C CA . LEU A 1 498 ? -11.846 1.122 34.567 1.00 33.28 498 LEU A CA 1
ATOM 3652 C C . LEU A 1 498 ? -11.822 2.603 34.190 1.00 33.28 498 LEU A C 1
ATOM 3654 O O . LEU A 1 498 ? -10.926 3.338 34.614 1.00 33.28 498 LEU A O 1
ATOM 3658 N N . LEU A 1 499 ? -12.835 3.052 33.445 1.00 32.75 499 LEU A N 1
ATOM 3659 C CA . LEU A 1 499 ? -13.251 4.445 33.495 1.00 32.75 499 LEU A CA 1
ATOM 3660 C C . LEU A 1 499 ? -13.670 4.713 34.946 1.00 32.75 499 LEU A C 1
ATOM 3662 O O . LEU A 1 499 ? -14.781 4.423 35.384 1.00 32.75 499 LEU A O 1
ATOM 3666 N N . SER A 1 500 ? -12.717 5.177 35.749 1.00 33.69 500 SER A N 1
ATOM 3667 C CA . SER A 1 500 ? -12.954 5.533 37.138 1.00 33.69 500 SER A CA 1
ATOM 3668 C C . SER A 1 500 ? -13.763 6.830 37.168 1.00 33.69 500 SER A C 1
ATOM 3670 O O . SER A 1 500 ? -13.193 7.908 37.342 1.00 33.69 500 SER A O 1
ATOM 3672 N N . LEU A 1 501 ? -15.091 6.720 37.078 1.00 35.69 501 LEU A N 1
ATOM 3673 C CA . LEU A 1 501 ? -16.073 7.784 37.340 1.00 35.69 501 LEU A CA 1
ATOM 3674 C C . LEU A 1 501 ? -16.135 8.128 38.840 1.00 35.69 501 LEU A C 1
ATOM 3676 O O . LEU A 1 501 ? -17.202 8.239 39.434 1.00 35.69 501 LEU A O 1
ATOM 3680 N N . ALA A 1 502 ? -14.981 8.265 39.500 1.00 30.14 502 ALA A N 1
ATOM 3681 C CA . ALA A 1 502 ? -14.851 8.395 40.955 1.00 30.14 502 ALA A CA 1
ATOM 3682 C C . ALA A 1 502 ? -15.481 9.675 41.548 1.00 30.14 502 ALA A C 1
ATOM 3684 O O . ALA A 1 502 ? -15.300 9.939 42.736 1.00 30.14 502 ALA A O 1
ATOM 3685 N N . ASN A 1 503 ? -16.221 10.443 40.746 1.00 32.28 503 ASN A N 1
ATOM 3686 C CA . ASN A 1 503 ? -16.938 11.642 41.147 1.00 32.28 503 ASN A CA 1
ATOM 3687 C C . ASN A 1 503 ? -18.448 11.613 40.825 1.00 32.28 503 ASN A C 1
ATOM 3689 O O . ASN A 1 503 ? -19.094 12.623 41.086 1.00 32.28 503 ASN A O 1
ATOM 3693 N N . ASP A 1 504 ? -19.017 10.522 40.302 1.00 32.62 504 ASP A N 1
ATOM 3694 C CA . ASP A 1 504 ? -20.438 10.509 39.922 1.00 32.62 504 ASP A CA 1
ATOM 3695 C C . ASP A 1 504 ? -21.345 10.140 41.113 1.00 32.62 504 ASP A C 1
ATOM 3697 O O . ASP A 1 504 ? -21.251 9.053 41.690 1.00 32.62 504 ASP A O 1
ATOM 3701 N N . GLU A 1 505 ? -22.238 11.057 41.496 1.00 35.44 505 GLU A N 1
ATOM 3702 C CA . GLU A 1 505 ? -23.211 10.874 42.580 1.00 35.44 505 GLU A CA 1
ATOM 3703 C C . GLU A 1 505 ? -24.508 10.261 42.010 1.00 35.44 505 GLU A C 1
ATOM 3705 O O . GLU A 1 505 ? -25.343 10.955 41.432 1.00 35.44 505 GLU A O 1
ATOM 3710 N N . ILE A 1 506 ? -24.716 8.946 42.158 1.00 37.19 506 ILE A N 1
ATOM 3711 C CA . ILE A 1 506 ? -25.974 8.314 41.724 1.00 37.19 506 ILE A CA 1
ATOM 3712 C C . ILE A 1 506 ? -27.063 8.600 42.754 1.00 37.19 506 ILE A C 1
ATOM 3714 O O . ILE A 1 506 ? -27.069 8.012 43.835 1.00 37.19 506 ILE A O 1
ATOM 3718 N N . SER A 1 507 ? -28.035 9.442 42.396 1.00 41.09 507 SER A N 1
ATOM 3719 C CA . SER A 1 507 ? -29.224 9.681 43.216 1.00 41.09 507 SER A CA 1
ATOM 3720 C C . SER A 1 507 ? -30.480 9.103 42.561 1.00 41.09 507 SER A C 1
ATOM 3722 O O . SER A 1 507 ? -30.770 9.346 41.390 1.00 41.09 507 SER A O 1
ATOM 3724 N N . ALA A 1 508 ? -31.238 8.311 43.328 1.00 39.53 508 ALA A N 1
ATOM 3725 C CA . ALA A 1 508 ? -32.515 7.762 42.887 1.00 39.53 508 ALA A CA 1
ATOM 3726 C C . ALA A 1 508 ? -33.690 8.507 43.540 1.00 39.53 508 ALA A C 1
ATOM 3728 O O . ALA A 1 508 ? -33.822 8.474 44.766 1.00 39.53 508 ALA A O 1
ATOM 3729 N N . LEU A 1 509 ? -34.536 9.178 42.748 1.00 45.88 509 LEU A N 1
ATOM 3730 C CA . LEU A 1 509 ? -35.630 10.031 43.242 1.00 45.88 509 LEU A CA 1
ATOM 3731 C C . LEU A 1 509 ? -37.007 9.437 42.918 1.00 45.88 509 LEU A C 1
ATOM 3733 O O . LEU A 1 509 ? -37.311 9.187 41.756 1.00 45.88 509 LEU A O 1
ATOM 3737 N N . LEU A 1 510 ? -37.857 9.281 43.942 1.00 45.00 510 LEU A N 1
ATOM 3738 C CA . LEU A 1 510 ? -39.247 8.831 43.797 1.00 45.00 510 LEU A CA 1
ATOM 3739 C C . LEU A 1 510 ? -40.240 9.993 43.998 1.00 45.00 510 LEU A C 1
ATOM 3741 O O . LEU A 1 510 ? -40.306 10.557 45.097 1.00 45.00 510 LEU A O 1
ATOM 3745 N N . VAL A 1 511 ? -41.027 10.322 42.962 1.00 48.34 511 VAL A N 1
ATOM 3746 C CA . VAL A 1 511 ? -42.004 11.437 42.958 1.00 48.34 511 VAL A CA 1
ATOM 3747 C C . VAL A 1 511 ? -43.423 10.937 42.655 1.00 48.34 511 VAL A C 1
ATOM 3749 O O . VAL A 1 511 ? -43.630 10.128 41.756 1.00 48.34 511 VAL A O 1
ATOM 3752 N N . ASN A 1 512 ? -44.421 11.432 43.399 1.00 50.34 512 ASN A N 1
ATOM 3753 C CA . ASN A 1 512 ? -45.841 11.190 43.110 1.00 50.34 512 ASN A CA 1
ATOM 3754 C C . ASN A 1 512 ? -46.356 12.249 42.119 1.00 50.34 512 ASN A C 1
ATOM 3756 O O . ASN A 1 512 ? -46.441 13.424 42.482 1.00 50.34 512 ASN A O 1
ATOM 3760 N N . LYS A 1 513 ? -46.761 11.836 40.908 1.00 43.81 513 LYS A N 1
ATOM 3761 C CA . LYS A 1 513 ? -47.209 12.726 39.809 1.00 43.81 513 LYS A CA 1
ATOM 3762 C C . LYS A 1 513 ? -48.414 13.612 40.178 1.00 43.81 513 LYS A C 1
ATOM 3764 O O . LYS A 1 513 ? -48.638 14.653 39.570 1.00 43.81 513 LYS A O 1
ATOM 3769 N N . THR A 1 514 ? -49.178 13.250 41.215 1.00 41.31 514 THR A N 1
ATOM 3770 C CA . THR A 1 514 ? -50.360 14.010 41.672 1.00 41.31 514 THR A CA 1
ATOM 3771 C C . THR A 1 514 ? -50.054 15.142 42.662 1.00 41.31 514 THR A C 1
ATOM 3773 O O . THR A 1 514 ? -50.959 15.905 43.013 1.00 41.31 514 THR A O 1
ATOM 3776 N N . ILE A 1 515 ? -48.816 15.258 43.152 1.00 40.47 515 ILE A N 1
ATOM 3777 C CA . ILE A 1 515 ? -48.411 16.299 44.101 1.00 40.47 515 ILE A CA 1
ATOM 3778 C C . ILE A 1 515 ? -47.258 17.079 43.471 1.00 40.47 515 ILE A C 1
ATOM 3780 O O . ILE A 1 515 ? -46.117 16.638 43.495 1.00 40.47 515 ILE A O 1
ATOM 3784 N N . ASP A 1 516 ? -47.590 18.255 42.940 1.00 37.66 516 ASP A N 1
ATOM 3785 C CA . ASP A 1 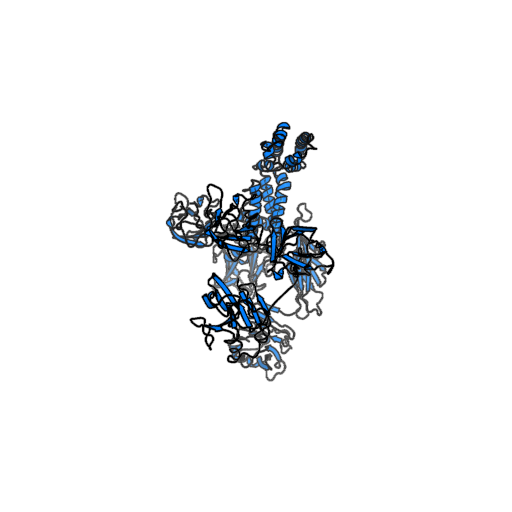516 ? -46.729 19.262 42.293 1.00 37.66 516 ASP A CA 1
ATOM 3786 C C . ASP A 1 516 ? -45.699 19.905 43.261 1.00 37.66 516 ASP A C 1
ATOM 3788 O O . ASP A 1 516 ? -45.531 21.120 43.346 1.00 37.66 516 ASP A O 1
ATOM 3792 N N . THR A 1 517 ? -45.068 19.087 44.105 1.00 35.59 517 THR A N 1
ATOM 3793 C CA . THR A 1 517 ? -43.959 19.456 44.985 1.00 35.59 517 THR A CA 1
ATOM 3794 C C . THR A 1 517 ? -43.018 18.260 45.127 1.00 35.59 517 THR A C 1
ATOM 3796 O O . THR A 1 517 ? -43.362 17.280 45.793 1.00 35.59 517 THR A O 1
ATOM 3799 N N . ALA A 1 518 ? -41.824 18.370 44.539 1.00 38.12 518 ALA A N 1
ATOM 3800 C CA . ALA A 1 518 ? -40.716 17.421 44.636 1.00 38.12 518 ALA A CA 1
ATOM 3801 C C . ALA A 1 518 ? -40.327 17.152 46.103 1.00 38.12 518 ALA A C 1
ATOM 3803 O O . ALA A 1 518 ? -39.501 17.847 46.693 1.00 38.12 518 ALA A O 1
ATOM 3804 N N . THR A 1 519 ? -40.960 16.157 46.724 1.00 37.03 519 THR A N 1
ATOM 3805 C CA . THR A 1 519 ? -40.538 15.622 48.023 1.00 37.03 519 THR A CA 1
ATOM 3806 C C . THR A 1 519 ? -40.007 14.212 47.788 1.00 37.03 519 THR A C 1
ATOM 3808 O O . THR A 1 519 ? -40.813 13.327 47.508 1.00 37.03 519 THR A O 1
ATOM 3811 N N . PRO A 1 520 ? -38.678 14.000 47.871 1.00 43.22 520 PRO A N 1
ATOM 3812 C CA . PRO A 1 520 ? -38.063 12.689 47.696 1.00 43.22 520 PRO A CA 1
ATOM 3813 C C . PRO A 1 520 ? -38.655 11.675 48.673 1.00 43.22 520 PRO A C 1
ATOM 3815 O O . PRO A 1 520 ? -38.639 11.902 49.886 1.00 43.22 520 PRO A O 1
ATOM 3818 N N . LEU A 1 521 ? -39.183 10.559 48.168 1.00 43.75 521 LEU A N 1
ATOM 3819 C CA . LEU A 1 521 ? -39.667 9.470 49.024 1.00 43.75 521 LEU A CA 1
ATOM 3820 C C . LEU A 1 521 ? -38.520 8.569 49.533 1.00 43.75 521 LEU A C 1
ATOM 3822 O O . LEU A 1 521 ? -38.651 7.975 50.604 1.00 43.75 521 LEU A O 1
ATOM 3826 N N . ALA A 1 522 ? -37.389 8.527 48.821 1.00 44.09 522 ALA A N 1
ATOM 3827 C CA . ALA A 1 522 ? -36.109 7.942 49.233 1.00 44.09 522 ALA A CA 1
ATOM 3828 C C . ALA A 1 522 ? -34.972 8.517 48.361 1.00 44.09 522 ALA A C 1
ATOM 3830 O O . ALA A 1 522 ? -35.250 9.038 47.284 1.00 44.09 522 ALA A O 1
ATOM 3831 N N . THR A 1 523 ? -33.725 8.422 48.834 1.00 45.22 523 THR A N 1
ATOM 3832 C CA . THR A 1 523 ? -32.489 8.735 48.091 1.00 45.22 523 THR A CA 1
ATOM 3833 C C . THR A 1 523 ? -31.439 7.708 48.511 1.00 45.22 523 THR A C 1
ATOM 3835 O O . THR A 1 523 ? -31.365 7.370 49.697 1.00 45.22 523 THR A O 1
ATOM 3838 N N . ILE A 1 524 ? -30.675 7.186 47.557 1.00 44.78 524 ILE A N 1
ATOM 3839 C CA . ILE A 1 524 ? -29.512 6.320 47.786 1.00 44.78 524 ILE A CA 1
ATOM 3840 C C . ILE A 1 524 ? -28.292 7.134 47.342 1.00 44.78 524 ILE A C 1
ATOM 3842 O O . ILE A 1 524 ? -28.405 7.854 46.361 1.00 44.78 524 ILE A O 1
ATOM 3846 N N . ASP A 1 525 ? -27.208 7.076 48.111 1.00 48.06 525 ASP A N 1
ATOM 3847 C CA . ASP A 1 525 ? -25.910 7.701 47.831 1.00 48.06 525 ASP A CA 1
ATOM 3848 C C . ASP A 1 525 ? -24.873 6.596 48.074 1.00 48.06 525 ASP A C 1
ATOM 3850 O O . ASP A 1 525 ? -24.686 6.167 49.220 1.00 48.06 525 ASP A O 1
ATOM 3854 N N . GLU A 1 526 ? -24.305 6.042 47.004 1.00 45.69 526 GLU A N 1
ATOM 3855 C CA . GLU A 1 526 ? -23.225 5.055 47.078 1.00 45.69 526 GLU A CA 1
ATOM 3856 C C . GLU A 1 526 ? -21.950 5.683 46.503 1.00 45.69 526 GLU A C 1
ATOM 3858 O O . GLU A 1 526 ? -21.761 5.733 45.297 1.00 45.69 526 GLU A O 1
ATOM 3863 N N . GLN A 1 527 ? -21.072 6.174 47.384 1.00 40.31 527 GLN A N 1
ATOM 3864 C CA . GLN A 1 527 ? -19.784 6.791 47.018 1.00 40.31 527 GLN A CA 1
ATOM 3865 C C . GLN A 1 527 ? -18.618 5.793 46.909 1.00 40.31 527 GLN A C 1
ATOM 3867 O O . GLN A 1 527 ? -17.454 6.184 47.012 1.00 40.31 527 GLN A O 1
ATOM 3872 N N . ASP A 1 528 ? -18.898 4.498 46.766 1.00 35.28 528 ASP A N 1
ATOM 3873 C CA . ASP A 1 528 ? -17.853 3.484 46.617 1.00 35.28 528 ASP A CA 1
ATOM 3874 C C . ASP A 1 528 ? -17.675 3.143 45.127 1.00 35.28 528 ASP A C 1
ATOM 3876 O O . ASP A 1 528 ? -18.660 2.968 44.416 1.00 35.28 528 ASP A O 1
ATOM 3880 N N . LEU A 1 529 ? -16.410 3.074 44.672 1.00 37.28 529 LEU A N 1
ATOM 3881 C CA . LEU A 1 529 ? -15.985 2.785 43.290 1.00 37.28 529 LEU A CA 1
ATOM 3882 C C . LEU A 1 529 ? -16.937 1.808 42.578 1.00 37.28 529 LEU A C 1
ATOM 3884 O O . LEU A 1 529 ? -17.020 0.636 42.958 1.00 37.28 529 LEU A O 1
ATOM 3888 N N . ILE A 1 530 ? -17.586 2.266 41.509 1.00 39.34 530 ILE A N 1
ATOM 3889 C CA . ILE A 1 530 ? -18.379 1.402 40.637 1.00 39.34 530 ILE A CA 1
ATOM 3890 C C . ILE A 1 530 ? -17.416 0.446 39.908 1.00 39.34 530 ILE A C 1
ATOM 3892 O O . ILE A 1 530 ? -16.669 0.858 39.027 1.00 39.34 530 ILE A O 1
ATOM 3896 N N . SER A 1 531 ? -17.418 -0.838 40.281 1.00 40.56 531 SER A N 1
ATOM 3897 C CA . SER A 1 531 ? -16.841 -1.915 39.464 1.00 40.56 531 SER A CA 1
ATOM 3898 C C . SER A 1 531 ? -17.943 -2.522 38.591 1.00 40.56 531 SER A C 1
ATOM 3900 O O . SER A 1 531 ? -18.716 -3.354 39.075 1.00 40.56 531 SER A O 1
ATOM 3902 N N . VAL A 1 532 ? -18.047 -2.116 37.326 1.00 42.69 532 VAL A N 1
ATOM 3903 C CA . VAL A 1 532 ? -18.961 -2.760 36.371 1.00 42.69 532 VAL A CA 1
ATOM 3904 C C . VAL A 1 532 ? -18.292 -4.052 35.887 1.00 42.69 532 VAL A C 1
ATOM 3906 O O . VAL A 1 532 ? -17.466 -4.034 34.991 1.00 42.69 532 VAL A O 1
ATOM 3909 N N . LEU A 1 533 ? -18.563 -5.168 36.565 1.00 33.41 533 LEU A N 1
ATOM 3910 C CA . LEU A 1 533 ? -18.118 -6.522 36.190 1.00 33.41 533 LEU A CA 1
ATOM 3911 C C . LEU A 1 533 ? -19.314 -7.314 35.604 1.00 33.41 533 LEU A C 1
ATOM 3913 O O . LEU A 1 533 ? -20.462 -6.952 35.891 1.00 33.41 533 LEU A O 1
ATOM 3917 N N . PRO A 1 534 ? -19.089 -8.401 34.833 1.00 37.03 534 PRO A N 1
ATOM 3918 C CA . PRO A 1 534 ? -19.910 -8.759 33.675 1.00 37.03 534 PRO A CA 1
ATOM 3919 C C . PRO A 1 534 ? -21.376 -9.075 34.007 1.00 37.03 534 PRO A C 1
ATOM 3921 O O . PRO A 1 534 ? -21.670 -9.865 34.908 1.00 37.03 534 PRO A O 1
ATOM 3924 N N . GLY A 1 535 ? -22.277 -8.462 33.231 1.00 37.56 535 GLY A N 1
ATOM 3925 C CA . GLY A 1 535 ? -23.626 -8.916 32.850 1.00 37.56 535 GLY A CA 1
ATOM 3926 C C . GLY A 1 535 ? -24.727 -9.134 33.901 1.00 37.56 535 GLY A C 1
ATOM 3927 O O . GLY A 1 535 ? -25.882 -9.220 33.510 1.00 37.56 535 GLY A O 1
ATOM 3928 N N . ASP A 1 536 ? -24.439 -9.231 35.205 1.00 39.91 536 ASP A N 1
ATOM 3929 C CA . ASP A 1 536 ? -25.450 -9.616 36.222 1.00 39.91 536 ASP A CA 1
ATOM 3930 C C . ASP A 1 536 ? -25.361 -8.826 37.549 1.00 39.91 536 ASP A C 1
ATOM 3932 O O . ASP A 1 536 ? -26.030 -9.141 38.547 1.00 39.91 536 ASP A O 1
ATOM 3936 N N . SER A 1 537 ? -24.523 -7.790 37.611 1.00 46.94 537 SER A N 1
ATOM 3937 C CA . SER A 1 537 ? -24.254 -7.068 38.859 1.00 46.94 537 SER A CA 1
ATOM 3938 C C . SER A 1 537 ? -25.426 -6.152 39.235 1.00 46.94 537 SER A C 1
ATOM 3940 O O . SER A 1 537 ? -25.678 -5.144 38.586 1.00 46.94 537 SER A O 1
ATOM 3942 N N . LYS A 1 538 ? -26.154 -6.496 40.309 1.00 55.88 538 LYS A N 1
ATOM 3943 C CA . LYS A 1 538 ? -27.218 -5.659 40.895 1.00 55.88 538 LYS A CA 1
ATOM 3944 C C . LYS A 1 538 ? -26.590 -4.434 41.571 1.00 55.88 538 LYS A C 1
ATOM 3946 O O . LYS A 1 538 ? -26.049 -4.563 42.666 1.00 55.88 538 LYS A O 1
ATOM 3951 N N . ILE A 1 539 ? -26.684 -3.278 40.922 1.00 52.12 539 ILE A N 1
ATOM 3952 C CA . ILE A 1 539 ? -26.045 -2.009 41.296 1.00 52.12 539 ILE A CA 1
ATOM 3953 C C . ILE A 1 539 ? -26.790 -1.321 42.438 1.00 52.12 539 ILE A C 1
ATOM 3955 O O . ILE A 1 539 ? -26.173 -0.873 43.392 1.00 52.12 539 ILE A O 1
ATOM 3959 N N . ALA A 1 540 ? -28.123 -1.267 42.386 1.00 57.22 540 ALA A N 1
ATOM 3960 C CA . ALA A 1 540 ? -28.911 -0.608 43.428 1.00 57.22 540 ALA A CA 1
ATOM 3961 C C . ALA A 1 540 ? -30.264 -1.287 43.656 1.00 57.22 540 ALA A C 1
ATOM 3963 O O . ALA A 1 540 ? -30.819 -1.940 42.769 1.00 57.22 540 ALA A O 1
ATOM 3964 N N . VAL A 1 541 ? -30.808 -1.136 44.871 1.00 60.28 541 VAL A N 1
ATOM 3965 C CA . VAL A 1 541 ? -32.112 -1.693 45.265 1.00 60.28 541 VAL A CA 1
ATOM 3966 C C . VAL A 1 541 ? -32.917 -0.680 46.072 1.00 60.28 541 VAL A C 1
ATOM 3968 O O . VAL A 1 541 ? -32.500 -0.270 47.155 1.00 60.28 541 VAL A O 1
ATOM 3971 N N . MET A 1 542 ? -34.116 -0.338 45.606 1.00 62.75 542 MET A N 1
ATOM 3972 C CA . MET A 1 542 ? -35.040 0.572 46.288 1.00 62.75 542 MET A CA 1
ATOM 3973 C C . MET A 1 542 ? -36.358 -0.125 46.624 1.00 62.75 542 MET A C 1
ATOM 3975 O O . MET A 1 542 ? -36.897 -0.853 45.806 1.00 62.75 542 MET A O 1
ATOM 3979 N N . ASN A 1 543 ? -36.925 0.129 47.806 1.00 65.50 543 ASN A N 1
ATOM 3980 C CA . ASN A 1 543 ? -38.238 -0.395 48.197 1.00 65.50 543 ASN A CA 1
ATOM 3981 C C . ASN A 1 543 ? -39.259 0.739 48.360 1.00 65.50 543 ASN A C 1
ATOM 3983 O O . ASN A 1 543 ? -38.949 1.744 49.000 1.00 65.50 543 ASN A O 1
ATOM 3987 N N . PHE A 1 544 ? -40.488 0.555 47.867 1.00 64.62 544 PHE A N 1
ATOM 3988 C CA . PHE A 1 544 ? -41.588 1.513 48.037 1.00 64.62 544 PHE A CA 1
ATOM 3989 C C . PHE A 1 544 ? -42.960 0.830 48.210 1.00 64.62 544 PHE A C 1
ATOM 3991 O O . PHE A 1 544 ? -43.137 -0.352 47.912 1.00 64.62 544 PHE A O 1
ATOM 3998 N N . THR A 1 545 ? -43.949 1.570 48.724 1.00 62.84 545 THR A N 1
ATOM 3999 C CA . THR A 1 545 ? -45.315 1.073 48.983 1.00 62.84 545 THR A CA 1
ATOM 4000 C C . THR A 1 545 ? -46.354 1.990 48.341 1.00 62.84 545 THR A C 1
ATOM 4002 O O . THR A 1 545 ? -46.278 3.208 48.488 1.00 62.84 545 THR A O 1
ATOM 4005 N N . ILE A 1 546 ? -47.360 1.402 47.687 1.00 62.53 546 ILE A N 1
ATOM 4006 C CA . ILE A 1 546 ? -48.533 2.102 47.146 1.00 62.53 546 ILE A CA 1
ATOM 4007 C C . ILE A 1 546 ? -49.753 1.815 48.031 1.00 62.53 546 ILE A C 1
ATOM 4009 O O . ILE A 1 546 ? -50.254 0.690 48.073 1.00 62.53 546 ILE A O 1
ATOM 4013 N N . ASP A 1 547 ? -50.241 2.841 48.738 1.00 59.75 547 ASP A N 1
ATOM 4014 C CA . ASP A 1 547 ? -51.257 2.698 49.795 1.00 59.75 547 ASP A CA 1
ATOM 4015 C C . ASP A 1 547 ? -52.721 2.645 49.290 1.00 59.75 547 ASP A C 1
ATOM 4017 O O . ASP A 1 547 ? -53.577 2.065 49.966 1.00 59.75 547 ASP A O 1
ATOM 4021 N N . SER A 1 548 ? -53.055 3.226 48.122 1.00 53.22 548 SER A N 1
ATOM 4022 C CA . SER A 1 548 ? -54.410 3.138 47.529 1.00 53.22 548 SER A CA 1
ATOM 4023 C C . SER A 1 548 ? -54.506 3.616 46.066 1.00 53.22 548 SER A C 1
ATOM 4025 O O . SER A 1 548 ? -54.087 4.734 45.785 1.00 53.22 548 SER A O 1
ATOM 4027 N N . GLY A 1 549 ? -55.171 2.844 45.189 1.00 55.25 549 GLY A N 1
ATOM 4028 C CA . GLY A 1 549 ? -55.477 3.203 43.784 1.00 55.25 549 GLY A CA 1
ATOM 4029 C C . GLY A 1 549 ? -54.355 2.908 42.776 1.00 55.25 549 GLY A C 1
ATOM 4030 O O . GLY A 1 549 ? -53.266 2.540 43.202 1.00 55.25 549 GLY A O 1
ATOM 4031 N N . THR A 1 550 ? -54.653 3.045 41.474 1.00 52.50 550 THR A N 1
ATOM 4032 C CA . THR A 1 550 ? -53.661 3.104 40.387 1.00 52.50 550 THR A CA 1
ATOM 4033 C C . THR A 1 550 ? -52.926 4.444 40.516 1.00 52.50 550 THR A C 1
ATOM 4035 O O . THR A 1 550 ? -53.551 5.501 40.423 1.00 52.50 550 THR A O 1
ATOM 4038 N N . GLN A 1 551 ? -51.651 4.413 40.909 1.00 53.06 551 GLN A N 1
ATOM 4039 C CA . GLN A 1 551 ? -50.839 5.617 41.121 1.00 53.06 551 GLN A CA 1
ATOM 4040 C C . GLN A 1 551 ? -49.618 5.598 40.214 1.00 53.06 551 GLN A C 1
ATOM 4042 O O . GLN A 1 551 ? -48.998 4.550 40.040 1.00 53.06 551 GLN A O 1
ATOM 4047 N N . ASP A 1 552 ? -49.272 6.782 39.714 1.00 51.94 552 ASP A N 1
ATOM 4048 C CA . ASP A 1 552 ? -48.093 6.990 38.888 1.00 51.94 552 ASP A CA 1
ATOM 4049 C C . ASP A 1 552 ? -46.860 7.221 39.775 1.00 51.94 552 ASP A C 1
ATOM 4051 O O . ASP A 1 552 ? -46.896 7.998 40.738 1.00 51.94 552 ASP A O 1
ATOM 4055 N N . VAL A 1 553 ? -45.775 6.534 39.450 1.00 52.62 553 VAL A N 1
ATOM 4056 C CA . VAL A 1 553 ? -44.522 6.449 40.200 1.00 52.62 553 VAL A CA 1
ATOM 4057 C C . VAL A 1 553 ? -43.405 6.841 39.244 1.00 52.62 553 VAL A C 1
ATOM 4059 O O . VAL A 1 553 ? -43.240 6.206 38.220 1.00 52.62 553 VAL A O 1
ATOM 4062 N N . VAL A 1 554 ? -42.628 7.870 39.564 1.00 52.97 554 VAL A N 1
ATOM 4063 C CA . VAL A 1 554 ? -41.469 8.264 38.746 1.00 52.97 554 VAL A CA 1
ATOM 4064 C C . VAL A 1 554 ? -40.194 7.857 39.460 1.00 52.97 554 VAL A C 1
ATOM 4066 O O . VAL A 1 554 ? -40.039 8.212 40.626 1.00 52.97 554 VAL A O 1
ATOM 4069 N N . ILE A 1 555 ? -39.297 7.150 38.783 1.00 52.56 555 ILE A N 1
ATOM 4070 C CA . ILE A 1 555 ? -37.974 6.764 39.276 1.00 52.56 555 ILE A CA 1
ATOM 4071 C C . ILE A 1 555 ? -36.940 7.453 38.397 1.00 52.56 555 ILE A C 1
ATOM 4073 O O . ILE A 1 555 ? -36.859 7.160 37.216 1.00 52.56 555 ILE A O 1
ATOM 4077 N N . ALA A 1 556 ? -36.149 8.357 38.957 1.00 50.34 556 ALA A N 1
ATOM 4078 C CA . ALA A 1 556 ? -35.035 8.988 38.252 1.00 50.34 556 ALA A CA 1
ATOM 4079 C C . ALA A 1 556 ? -33.699 8.416 38.728 1.00 50.34 556 ALA A C 1
ATOM 4081 O O . ALA A 1 556 ? -33.590 8.130 39.915 1.00 50.34 556 ALA A O 1
ATOM 4082 N N . VAL A 1 557 ? -32.706 8.300 37.850 1.00 49.41 557 VAL A N 1
ATOM 4083 C CA . VAL A 1 557 ? -31.295 8.006 38.135 1.00 49.41 557 VAL A CA 1
ATOM 4084 C C . VAL A 1 557 ? -30.481 9.162 37.575 1.00 49.41 557 VAL A C 1
ATOM 4086 O O . VAL A 1 557 ? -30.557 9.392 36.378 1.00 49.41 557 VAL A O 1
ATOM 4089 N N . GLN A 1 558 ? -29.735 9.891 38.402 1.00 49.78 558 GLN A N 1
ATOM 4090 C CA . GLN A 1 558 ? -28.855 10.977 37.938 1.00 49.78 558 GLN A CA 1
ATOM 4091 C C . GLN A 1 558 ? -27.399 10.504 37.774 1.00 49.78 558 GLN A C 1
ATOM 4093 O O . GLN A 1 558 ? -26.946 9.680 38.567 1.00 49.78 558 GLN A O 1
ATOM 4098 N N . GLN A 1 559 ? -26.698 11.009 36.755 1.00 46.69 559 GLN A N 1
ATOM 4099 C CA . GLN A 1 559 ? -25.272 10.825 36.455 1.00 46.69 559 GLN A CA 1
ATOM 4100 C C . GLN A 1 559 ? -24.706 12.112 35.859 1.00 46.69 559 GLN A C 1
ATOM 4102 O O . GLN A 1 559 ? -25.319 12.651 34.955 1.00 46.69 559 GLN A O 1
ATOM 4107 N N . ASP A 1 560 ? -23.540 12.582 36.300 1.00 39.38 560 ASP A N 1
ATOM 4108 C CA . ASP A 1 560 ? -23.031 13.910 35.929 1.00 39.38 560 ASP A CA 1
ATOM 4109 C C . ASP A 1 560 ? -22.244 13.971 34.607 1.00 39.38 560 ASP A C 1
ATOM 4111 O O . ASP A 1 560 ? -21.914 15.079 34.186 1.00 39.38 560 ASP A O 1
ATOM 4115 N N . ASN A 1 561 ? -21.915 12.850 33.946 1.00 38.53 561 ASN A N 1
ATOM 4116 C CA . ASN A 1 561 ? -20.950 12.897 32.834 1.00 38.53 561 ASN A CA 1
ATOM 4117 C C . ASN A 1 561 ? -21.253 12.078 31.567 1.00 38.53 561 ASN A C 1
ATOM 4119 O O . ASN A 1 561 ? -20.538 12.280 30.591 1.00 38.53 561 ASN A O 1
ATOM 4123 N N . LEU A 1 562 ? -22.256 11.192 31.509 1.00 45.31 562 LEU A N 1
ATOM 4124 C CA . LEU A 1 562 ? -22.457 10.322 30.333 1.00 45.31 562 LEU A CA 1
ATOM 4125 C C . LEU A 1 562 ? -23.943 9.999 30.104 1.00 45.31 562 LEU A C 1
ATOM 4127 O O . LEU A 1 562 ? -24.549 9.268 30.882 1.00 45.31 562 LEU A O 1
ATOM 4131 N N . VAL A 1 563 ? -24.532 10.510 29.018 1.00 42.03 563 VAL A N 1
ATOM 4132 C CA . VAL A 1 563 ? -25.889 10.126 28.574 1.00 42.03 563 VAL A CA 1
ATOM 4133 C C . VAL A 1 563 ? -25.856 8.825 27.755 1.00 42.03 563 VAL A C 1
ATOM 4135 O O . VAL A 1 563 ? -26.780 8.020 27.860 1.00 42.03 563 VAL A O 1
ATOM 4138 N N . ASP A 1 564 ? -24.754 8.545 27.056 1.00 41.53 564 ASP A N 1
ATOM 4139 C CA . ASP A 1 564 ? -24.610 7.364 26.185 1.00 41.53 564 ASP A CA 1
ATOM 4140 C C . ASP A 1 564 ? -24.429 6.046 26.962 1.00 41.53 564 ASP A C 1
ATOM 4142 O O . ASP A 1 564 ? -24.613 4.966 26.414 1.00 41.53 564 ASP A O 1
ATOM 4146 N N . LEU A 1 565 ? -24.166 6.111 28.275 1.00 43.22 565 LEU A N 1
ATOM 4147 C CA . LEU A 1 565 ? -24.165 4.937 29.163 1.00 43.22 565 LEU A CA 1
ATOM 4148 C C . LEU A 1 565 ? -25.573 4.444 29.529 1.00 43.22 565 LEU A C 1
ATOM 4150 O O . LEU A 1 565 ? -25.710 3.431 30.215 1.00 43.22 565 LEU A O 1
ATOM 4154 N N . ALA A 1 566 ? -26.630 5.156 29.130 1.00 40.88 566 ALA A N 1
ATOM 4155 C CA . ALA A 1 566 ? -28.003 4.840 29.510 1.00 40.88 566 ALA A CA 1
ATOM 4156 C C . ALA A 1 566 ? -28.460 3.437 29.064 1.00 40.88 566 ALA A C 1
ATOM 4158 O O . ALA A 1 566 ? -29.224 2.787 29.785 1.00 40.88 566 ALA A O 1
ATOM 4159 N N . SER A 1 567 ? -27.973 2.962 27.914 1.00 44.44 567 SER A N 1
ATOM 4160 C CA . SER A 1 567 ? -28.238 1.621 27.371 1.00 44.44 567 SER A CA 1
ATOM 4161 C C . SER A 1 567 ? -27.609 0.505 28.218 1.00 44.44 567 SER A C 1
ATOM 4163 O O . SER A 1 567 ? -28.135 -0.605 28.284 1.00 44.44 567 SER A O 1
ATOM 4165 N N . ALA A 1 568 ? -26.562 0.824 28.983 1.00 46.19 568 ALA A N 1
ATOM 4166 C CA . ALA A 1 568 ? -25.872 -0.112 29.855 1.00 46.19 568 ALA A CA 1
ATOM 4167 C C . ALA A 1 568 ? -26.615 -0.399 31.177 1.00 46.19 568 ALA A C 1
ATOM 4169 O O . ALA A 1 568 ? -26.068 -1.124 32.001 1.00 46.19 568 ALA A O 1
ATOM 4170 N N . PHE A 1 569 ? -27.829 0.128 31.430 1.00 49.53 569 PHE A N 1
ATOM 4171 C CA . PHE A 1 569 ? -28.557 -0.089 32.696 1.00 49.53 569 PHE A CA 1
ATOM 4172 C C . PHE A 1 569 ? -29.956 -0.708 32.540 1.00 49.53 569 PHE A C 1
ATOM 4174 O O . PHE A 1 569 ? -30.834 -0.149 31.896 1.00 49.53 569 PHE A O 1
ATOM 4181 N N . THR A 1 570 ? -30.233 -1.811 33.247 1.00 54.19 570 THR A N 1
ATOM 4182 C CA . THR A 1 570 ? -31.563 -2.460 33.277 1.00 54.19 570 THR A CA 1
ATOM 4183 C C . THR A 1 570 ? -32.290 -2.242 34.605 1.00 54.19 570 THR A C 1
ATOM 4185 O O . THR A 1 570 ? -31.702 -2.402 35.679 1.00 54.19 570 THR A O 1
ATOM 4188 N N . PHE A 1 571 ? -33.601 -1.968 34.551 1.00 59.53 571 PHE A N 1
ATOM 4189 C CA . PHE A 1 571 ? -34.462 -1.811 35.727 1.00 59.53 571 PHE A CA 1
ATOM 4190 C C . PHE A 1 571 ? -35.412 -3.002 35.895 1.00 59.53 571 PHE A C 1
ATOM 4192 O O . PHE A 1 571 ? -36.115 -3.420 34.980 1.00 59.53 571 PHE A O 1
ATOM 4199 N N . VAL A 1 572 ? -35.509 -3.533 37.111 1.00 60.53 572 VAL A N 1
ATOM 4200 C CA . VAL A 1 572 ? -36.456 -4.605 37.448 1.00 60.53 572 VAL A CA 1
ATOM 4201 C C . VAL A 1 572 ? -37.324 -4.175 38.616 1.00 60.53 572 VAL A C 1
ATOM 4203 O O . VAL A 1 572 ? -36.831 -4.009 39.732 1.00 60.53 572 VAL A O 1
ATOM 4206 N N . VAL A 1 573 ? -38.630 -4.044 38.381 1.00 63.91 573 VAL A N 1
ATOM 4207 C CA . VAL A 1 573 ? -39.626 -3.721 39.407 1.00 63.91 573 VAL A CA 1
ATOM 4208 C C . VAL A 1 573 ? -40.342 -4.996 39.841 1.00 63.91 573 VAL A C 1
ATOM 4210 O O . VAL A 1 573 ? -41.044 -5.629 39.066 1.00 63.91 573 VAL A O 1
ATOM 4213 N N . ARG A 1 574 ? -40.207 -5.391 41.104 1.00 69.00 574 ARG A N 1
ATOM 4214 C CA . ARG A 1 574 ? -40.794 -6.611 41.666 1.00 69.00 574 ARG A CA 1
ATOM 4215 C C . ARG A 1 574 ? -41.803 -6.280 42.756 1.00 69.00 574 ARG A C 1
ATOM 4217 O O . ARG A 1 574 ? -41.461 -5.657 43.758 1.00 69.00 574 ARG A O 1
ATOM 4224 N N . ASN A 1 575 ? -43.033 -6.775 42.645 1.00 73.56 575 ASN A N 1
ATOM 4225 C CA . ASN A 1 575 ? -43.963 -6.780 43.772 1.00 73.56 575 ASN A CA 1
ATOM 4226 C C . ASN A 1 575 ? -43.489 -7.806 44.813 1.00 73.56 575 ASN A C 1
ATOM 4228 O O . ASN A 1 575 ? -43.541 -9.018 44.601 1.00 73.56 575 ASN A O 1
ATOM 4232 N N . THR A 1 576 ? -43.054 -7.336 45.979 1.00 72.31 576 THR A N 1
ATOM 4233 C CA . THR A 1 576 ? -42.433 -8.178 47.018 1.00 72.31 576 THR A CA 1
ATOM 4234 C C . THR A 1 576 ? -43.420 -9.119 47.714 1.00 72.31 576 THR A C 1
ATOM 4236 O O . THR A 1 576 ? -43.013 -10.020 48.447 1.00 72.31 576 THR A O 1
ATOM 4239 N N . THR A 1 577 ? -44.727 -8.928 47.501 1.00 71.00 577 THR A N 1
ATOM 4240 C CA . THR A 1 577 ? -45.784 -9.754 48.100 1.00 71.00 577 THR A CA 1
ATOM 4241 C C . THR A 1 577 ? -46.293 -10.836 47.145 1.00 71.00 577 THR A C 1
ATOM 4243 O O . THR A 1 577 ? -46.557 -11.951 47.596 1.00 71.00 577 THR A O 1
ATOM 4246 N N . THR A 1 578 ? -46.443 -10.533 45.850 1.00 69.94 578 THR A N 1
ATOM 4247 C CA . THR A 1 578 ? -46.909 -11.499 44.832 1.00 69.94 578 THR A CA 1
ATOM 4248 C C . THR A 1 578 ? -45.764 -12.214 44.114 1.00 69.94 578 THR A C 1
ATOM 4250 O O . THR A 1 578 ? -45.978 -13.311 43.603 1.00 69.94 578 THR A O 1
ATOM 4253 N N . GLY A 1 579 ? -44.559 -11.634 44.119 1.00 59.41 579 GLY A N 1
ATOM 4254 C CA . GLY A 1 579 ? -43.409 -12.110 43.348 1.00 59.41 579 GLY A CA 1
ATOM 4255 C C . GLY A 1 579 ? -43.491 -11.780 41.857 1.00 59.41 579 GLY A C 1
ATOM 4256 O O . GLY A 1 579 ? -42.692 -12.296 41.089 1.00 59.41 579 GLY A O 1
ATOM 4257 N N . GLU A 1 580 ? -44.463 -10.965 41.451 1.00 62.38 580 GLU A N 1
ATOM 4258 C CA . GLU A 1 580 ? -44.634 -10.508 40.072 1.00 62.38 580 GLU A CA 1
ATOM 4259 C C . GLU A 1 580 ? -43.530 -9.506 39.717 1.00 62.38 580 GLU A C 1
ATOM 4261 O O . GLU A 1 580 ? -43.295 -8.558 40.471 1.00 62.38 580 GLU A O 1
ATOM 4266 N N . GLU A 1 581 ? -42.835 -9.754 38.609 1.00 59.81 581 GLU A N 1
ATOM 4267 C CA . GLU A 1 581 ? -41.736 -8.935 38.099 1.00 59.81 581 GLU A CA 1
ATOM 4268 C C . GLU A 1 581 ? -42.172 -8.211 36.832 1.00 59.81 581 GLU A C 1
ATOM 4270 O O . GLU A 1 581 ? -42.758 -8.808 35.932 1.00 59.81 581 GLU A O 1
ATOM 4275 N N . PHE A 1 582 ? -41.841 -6.932 36.774 1.00 56.56 582 PHE A N 1
ATOM 4276 C CA . PHE A 1 582 ? -41.954 -6.070 35.616 1.00 56.56 582 PHE A CA 1
ATOM 4277 C C . PHE A 1 582 ? -40.523 -5.672 35.266 1.00 56.56 582 PHE A C 1
ATOM 4279 O O . PHE A 1 582 ? -39.905 -4.869 35.969 1.00 56.56 582 PHE A O 1
ATOM 4286 N N . GLN A 1 583 ? -39.957 -6.320 34.250 1.00 48.28 583 GLN A N 1
ATOM 4287 C CA . GLN A 1 583 ? -38.682 -5.888 33.693 1.00 48.28 583 GLN A CA 1
ATOM 4288 C C . GLN A 1 583 ? -38.942 -4.683 32.803 1.00 48.28 583 GLN A C 1
ATOM 4290 O O . GLN A 1 583 ? -39.844 -4.710 31.969 1.00 48.28 583 GLN A O 1
ATOM 4295 N N . VAL A 1 584 ? -38.158 -3.637 33.010 1.00 52.44 584 VAL A N 1
ATOM 4296 C CA . VAL A 1 584 ? -38.113 -2.487 32.127 1.00 52.44 584 VAL A CA 1
ATOM 4297 C C . VAL A 1 584 ? -36.679 -2.439 31.616 1.00 52.44 584 VAL A C 1
ATOM 4299 O O . VAL A 1 584 ? -35.754 -2.115 32.363 1.00 52.44 584 VAL A O 1
ATOM 4302 N N . ALA A 1 585 ? -36.490 -2.911 30.384 1.00 40.53 585 ALA A N 1
ATOM 4303 C CA . ALA A 1 585 ? -35.190 -2.882 29.729 1.00 40.53 585 ALA A CA 1
ATOM 4304 C C . ALA A 1 585 ? -34.685 -1.434 29.630 1.00 40.53 585 ALA A C 1
ATOM 4306 O O . ALA A 1 585 ? -35.485 -0.493 29.684 1.00 40.53 585 ALA A O 1
ATOM 4307 N N . ALA A 1 586 ? -33.364 -1.278 29.514 1.00 41.53 586 ALA A N 1
ATOM 4308 C CA . ALA A 1 586 ? -32.751 -0.018 29.110 1.00 41.53 586 ALA A CA 1
ATOM 4309 C C . ALA A 1 586 ? -33.446 0.521 27.850 1.00 41.53 586 ALA A C 1
ATOM 4311 O O . ALA A 1 586 ? -34.062 -0.250 27.111 1.00 41.53 586 ALA A O 1
ATOM 4312 N N . ALA A 1 587 ? -33.360 1.830 27.614 1.00 34.31 587 ALA A N 1
ATOM 4313 C CA . ALA A 1 587 ? -33.784 2.404 26.346 1.00 34.31 587 ALA A CA 1
ATOM 4314 C C . ALA A 1 587 ? -32.993 1.731 25.213 1.00 34.31 587 ALA A C 1
ATOM 4316 O O . ALA A 1 587 ? -31.842 2.071 24.962 1.00 34.31 587 ALA A O 1
ATOM 4317 N N . ASP A 1 588 ? -33.605 0.739 24.577 1.00 30.44 588 ASP A N 1
ATOM 4318 C CA . ASP A 1 588 ? -33.236 0.307 23.245 1.00 30.44 588 ASP A CA 1
ATOM 4319 C C . ASP A 1 588 ? -33.617 1.475 22.331 1.00 30.44 588 ASP A C 1
ATOM 4321 O O . ASP A 1 588 ? -34.790 1.855 22.233 1.00 30.44 588 ASP A O 1
ATOM 4325 N N . THR A 1 589 ? -32.611 2.123 21.749 1.00 38.91 589 THR A N 1
ATOM 4326 C CA . THR A 1 589 ? -32.770 3.296 20.883 1.00 38.91 589 THR A CA 1
ATOM 4327 C C . THR A 1 589 ? -33.545 2.982 19.597 1.00 38.91 589 THR A C 1
ATOM 4329 O O . THR A 1 589 ? -33.881 3.901 18.860 1.00 38.91 589 THR A O 1
ATOM 4332 N N . SER A 1 590 ? -33.931 1.722 19.360 1.00 29.44 590 SER A N 1
ATOM 4333 C CA . SER A 1 590 ? -34.789 1.306 18.244 1.00 29.44 590 SER A CA 1
ATOM 4334 C C . SER A 1 590 ? -36.290 1.598 18.409 1.00 29.44 590 SER A C 1
ATOM 4336 O O . SER A 1 590 ? -37.065 1.325 17.490 1.00 29.44 590 SER A O 1
ATOM 4338 N N . GLN A 1 591 ? -36.760 2.107 19.555 1.00 26.66 591 GLN A N 1
ATOM 4339 C CA . GLN A 1 591 ? -38.197 2.307 19.793 1.00 26.66 591 GLN A CA 1
ATOM 4340 C C . GLN A 1 591 ? -38.489 3.585 20.589 1.00 26.66 591 GLN A C 1
ATOM 4342 O O . GLN A 1 591 ? -38.608 3.578 21.818 1.00 26.66 591 GLN A O 1
ATOM 4347 N N . GLY A 1 592 ? -38.742 4.687 19.884 1.00 26.81 592 GLY A N 1
ATOM 4348 C CA . GLY A 1 592 ? -39.506 5.804 20.438 1.00 26.81 592 GLY A CA 1
ATOM 4349 C C . GLY A 1 592 ? -40.946 5.384 20.787 1.00 26.81 592 GLY A C 1
ATOM 4350 O O . GLY A 1 592 ? -41.863 5.613 20.006 1.00 26.81 592 GLY A O 1
ATOM 4351 N N . GLY A 1 593 ? -41.162 4.806 21.976 1.00 25.70 593 GLY A N 1
ATOM 4352 C CA . GLY A 1 593 ? -42.483 4.641 22.605 1.00 25.70 593 GLY A CA 1
ATOM 4353 C C . GLY A 1 593 ? -43.020 3.202 22.717 1.00 25.70 593 GLY A C 1
ATOM 4354 O O . GLY A 1 593 ? -43.361 2.554 21.737 1.00 25.70 593 GLY A O 1
ATOM 4355 N N . LEU A 1 594 ? -43.177 2.742 23.963 1.00 24.36 594 LEU A N 1
ATOM 4356 C CA . LEU A 1 594 ? -43.703 1.441 24.427 1.00 24.36 594 LEU A CA 1
ATOM 4357 C C . LEU A 1 594 ? -44.993 0.933 23.772 1.00 24.36 594 LEU A C 1
ATOM 4359 O O . LEU A 1 594 ? -45.905 1.735 23.612 1.00 24.36 594 LEU A O 1
ATOM 4363 N N . VAL A 1 595 ? -45.204 -0.402 23.787 1.00 25.12 595 VAL A N 1
ATOM 4364 C CA . VAL A 1 595 ? -46.383 -0.994 24.476 1.00 25.12 595 VAL A CA 1
ATOM 4365 C C . VAL A 1 595 ? -46.134 -2.417 25.022 1.00 25.12 595 VAL A C 1
ATOM 4367 O O . VAL A 1 595 ? -46.193 -3.395 24.285 1.00 25.12 595 VAL A O 1
ATOM 4370 N N . ALA A 1 596 ? -46.090 -2.553 26.354 1.00 22.45 596 ALA A N 1
ATOM 4371 C CA . ALA A 1 596 ? -46.813 -3.615 27.072 1.00 22.45 596 ALA A CA 1
ATOM 4372 C C . ALA A 1 596 ? -47.113 -3.205 28.532 1.00 22.45 596 ALA A C 1
ATOM 4374 O O . ALA A 1 596 ? -46.603 -3.784 29.483 1.00 22.45 596 ALA A O 1
ATOM 4375 N N . GLY A 1 597 ? -47.997 -2.212 28.700 1.00 27.22 597 GLY A N 1
ATOM 4376 C CA . GLY A 1 597 ? -48.647 -1.880 29.976 1.00 27.22 597 GLY A CA 1
ATOM 4377 C C . GLY A 1 597 ? -48.005 -0.730 30.758 1.00 27.22 597 GLY A C 1
ATOM 4378 O O . GLY A 1 597 ? -46.983 -0.916 31.389 1.00 27.22 597 GLY A O 1
ATOM 4379 N N . ALA A 1 598 ? -48.662 0.433 30.743 1.00 30.25 598 ALA A N 1
ATOM 4380 C CA . ALA A 1 598 ? -48.574 1.577 31.666 1.00 30.25 598 ALA A CA 1
ATOM 4381 C C . ALA A 1 598 ? -47.204 2.154 32.115 1.00 30.25 598 ALA A C 1
ATOM 4383 O O . ALA A 1 598 ? -47.224 3.144 32.829 1.00 30.25 598 ALA A O 1
ATOM 4384 N N . LEU A 1 599 ? -46.033 1.640 31.734 1.00 32.38 599 LEU A N 1
ATOM 4385 C CA . LEU A 1 599 ? -44.741 2.111 32.264 1.00 32.38 599 LEU A CA 1
ATOM 4386 C C . LEU A 1 599 ? -43.899 2.805 31.172 1.00 32.38 599 LEU A C 1
ATOM 4388 O O . LEU A 1 599 ? -43.298 2.111 30.369 1.00 32.38 599 LEU A O 1
ATOM 4392 N N . GLY A 1 600 ? -43.894 4.144 31.133 1.00 38.31 600 GLY A N 1
ATOM 4393 C CA . GLY A 1 600 ? -43.045 5.052 30.335 1.00 38.31 600 GLY A CA 1
ATOM 4394 C C . GLY A 1 600 ? -41.554 5.048 30.717 1.00 38.31 600 GLY A C 1
ATOM 4395 O O . GLY A 1 600 ? -41.251 5.128 31.895 1.00 38.31 600 GLY A O 1
ATOM 4396 N N . LEU A 1 601 ? -40.603 5.054 29.780 1.00 35.84 601 LEU A N 1
ATOM 4397 C CA . LEU A 1 601 ? -39.216 5.506 30.030 1.00 35.84 601 LEU A CA 1
ATOM 4398 C C . LEU A 1 601 ? -39.025 6.846 29.305 1.00 35.84 601 LEU A C 1
ATOM 4400 O O . LEU A 1 601 ? -39.387 6.959 28.139 1.00 35.84 601 LEU A O 1
ATOM 4404 N N . GLU A 1 602 ? -38.504 7.857 29.997 1.00 40.19 602 GLU A N 1
ATOM 4405 C CA . GLU A 1 602 ? -38.199 9.202 29.487 1.00 40.19 602 GLU A CA 1
ATOM 4406 C C . GLU A 1 602 ? -36.740 9.543 29.873 1.00 40.19 602 GLU A C 1
ATOM 4408 O O . GLU A 1 602 ? -36.301 9.221 30.977 1.00 40.19 602 GLU A O 1
ATOM 4413 N N . LEU A 1 603 ? -35.958 10.209 29.018 1.00 34.72 603 LEU A N 1
ATOM 4414 C CA . LEU A 1 603 ? -34.701 10.843 29.455 1.00 34.72 603 LEU A CA 1
ATOM 4415 C C . LEU A 1 603 ? -35.043 12.121 30.244 1.00 34.72 603 LEU A C 1
ATOM 4417 O O . LEU A 1 603 ? -36.000 12.817 29.900 1.00 34.72 603 LEU A O 1
ATOM 4421 N N . LEU A 1 604 ? -34.301 12.459 31.309 1.00 36.72 604 LEU A N 1
ATOM 4422 C CA . LEU A 1 604 ? -34.542 13.680 32.100 1.00 36.72 604 LEU A CA 1
ATOM 4423 C C . LEU A 1 604 ? -34.099 14.951 31.352 1.00 36.72 604 LEU A C 1
ATOM 4425 O O . LEU A 1 604 ? -33.166 15.642 31.740 1.00 36.72 604 LEU A O 1
ATOM 4429 N N . GLY A 1 605 ? -34.819 15.313 30.297 1.00 36.91 605 GLY A N 1
ATOM 4430 C CA . GLY A 1 605 ? -34.724 16.623 29.668 1.00 36.91 605 GLY A CA 1
ATOM 4431 C C . GLY A 1 605 ? -35.622 17.628 30.385 1.00 36.91 605 GLY A C 1
ATOM 4432 O O . GLY A 1 605 ? -36.791 17.769 30.040 1.00 36.91 605 GLY A O 1
ATOM 4433 N N . GLY A 1 606 ? -35.091 18.336 31.388 1.00 31.59 606 GLY A N 1
ATOM 4434 C CA . GLY A 1 606 ? -35.684 19.606 31.823 1.00 31.59 606 GLY A CA 1
ATOM 4435 C C . GLY A 1 606 ? -35.999 19.767 33.308 1.00 31.59 606 GLY A C 1
ATOM 4436 O O . GLY A 1 606 ? -37.150 19.979 33.660 1.00 31.59 606 GLY A O 1
ATOM 4437 N N . VAL A 1 607 ? -34.979 19.804 34.171 1.00 24.44 607 VAL A N 1
ATOM 4438 C CA . VAL A 1 607 ? -34.869 20.815 35.244 1.00 24.44 607 VAL A CA 1
ATOM 4439 C C . VAL A 1 607 ? -33.383 20.978 35.560 1.00 24.44 607 VAL A C 1
ATOM 4441 O O . VAL A 1 607 ? -32.796 20.046 36.080 1.00 24.44 607 VAL A O 1
ATOM 4444 N N . ALA A 1 608 ? -32.822 22.141 35.229 1.00 30.91 608 ALA A N 1
ATOM 4445 C CA . ALA A 1 608 ? -31.580 22.818 35.650 1.00 30.91 608 ALA A CA 1
ATOM 4446 C C . ALA A 1 608 ? -30.395 22.132 36.393 1.00 30.91 608 ALA A C 1
ATOM 4448 O O . ALA A 1 608 ? -29.385 22.808 36.483 1.00 30.91 608 ALA A O 1
ATOM 4449 N N . ASP A 1 609 ? -30.429 20.899 36.901 1.00 32.78 609 ASP A N 1
ATOM 4450 C CA . ASP A 1 609 ? -29.340 20.278 37.679 1.00 32.78 609 ASP A CA 1
ATOM 4451 C C . ASP A 1 609 ? -29.346 18.719 37.612 1.00 32.78 609 ASP A C 1
ATOM 4453 O O . ASP A 1 609 ? -29.021 18.073 38.602 1.00 32.78 609 ASP A O 1
ATOM 4457 N N . ALA A 1 610 ? -29.779 18.061 36.523 1.00 34.94 610 ALA A N 1
ATOM 4458 C CA . ALA A 1 610 ? -29.906 16.590 36.527 1.00 34.94 610 ALA A CA 1
ATOM 4459 C C . ALA A 1 610 ? -29.705 15.931 35.153 1.00 34.94 610 ALA A C 1
ATOM 4461 O O . ALA A 1 610 ? -30.662 15.738 34.409 1.00 34.94 610 ALA A O 1
ATOM 4462 N N . GLN A 1 611 ? -28.472 15.544 34.843 1.00 44.53 611 GLN A N 1
ATOM 4463 C CA . GLN A 1 611 ? -28.167 14.571 33.791 1.00 44.53 611 GLN A CA 1
ATOM 4464 C C . GLN A 1 611 ? -28.599 13.177 34.310 1.00 44.53 611 GLN A C 1
ATOM 4466 O O . GLN A 1 611 ? -28.267 12.843 35.443 1.00 44.53 611 GLN A O 1
ATOM 4471 N N . GLY A 1 612 ? -29.449 12.407 33.604 1.00 46.81 612 GLY A N 1
ATOM 4472 C CA . GLY A 1 612 ? -29.995 11.149 34.154 1.00 46.81 612 GLY A CA 1
ATOM 4473 C C . GLY A 1 612 ? -31.127 10.422 33.391 1.00 46.81 612 GLY A C 1
ATOM 4474 O O . GLY A 1 612 ? -31.791 10.997 32.531 1.00 46.81 612 GLY A O 1
ATOM 4475 N N . LEU A 1 613 ? -31.391 9.156 33.751 1.00 46.91 613 LEU A N 1
ATOM 4476 C CA . LEU A 1 613 ? -32.477 8.284 33.253 1.00 46.91 613 LEU A CA 1
ATOM 4477 C C . LEU A 1 613 ? -33.766 8.437 34.081 1.00 46.91 613 LEU A C 1
ATOM 4479 O O . LEU A 1 613 ? -33.693 8.478 35.308 1.00 46.91 613 LEU A O 1
ATOM 4483 N N . ARG A 1 614 ? -34.960 8.446 33.468 1.00 50.50 614 ARG A N 1
ATOM 4484 C CA . ARG A 1 614 ? -36.252 8.474 34.184 1.00 50.50 614 ARG A CA 1
ATOM 4485 C C . ARG A 1 614 ? -37.206 7.364 33.729 1.00 50.50 614 ARG A C 1
ATOM 4487 O O . ARG A 1 614 ? -37.578 7.250 32.575 1.00 50.50 614 ARG A O 1
ATOM 4494 N N . LEU A 1 615 ? -37.674 6.570 34.682 1.00 53.56 615 LEU A N 1
ATOM 4495 C CA . LEU A 1 615 ? -38.690 5.538 34.526 1.00 53.56 615 LEU A CA 1
ATOM 4496 C C . LEU A 1 615 ? -40.017 6.028 35.130 1.00 53.56 615 LEU A C 1
ATOM 4498 O O . LEU A 1 615 ? -40.175 6.117 36.348 1.00 53.56 615 LEU A O 1
ATOM 4502 N N . ASP A 1 616 ? -40.972 6.347 34.266 1.00 52.19 616 ASP A N 1
ATOM 4503 C CA . ASP A 1 616 ? -42.361 6.678 34.574 1.00 52.19 616 ASP A CA 1
ATOM 4504 C C . ASP A 1 616 ? -43.216 5.406 34.647 1.00 52.19 616 ASP A C 1
ATOM 4506 O O . ASP A 1 616 ? -43.417 4.686 33.686 1.00 52.19 616 ASP A O 1
ATOM 4510 N N . ILE A 1 617 ? -43.796 5.119 35.798 1.00 54.62 617 ILE A N 1
ATOM 4511 C CA . ILE A 1 617 ? -44.605 3.927 36.035 1.00 54.62 617 ILE A CA 1
ATOM 4512 C C . ILE A 1 617 ? -46.035 4.373 36.284 1.00 54.62 617 ILE A C 1
ATOM 4514 O O . ILE A 1 617 ? -46.349 4.770 37.402 1.00 54.62 617 ILE A O 1
ATOM 4518 N N . SER A 1 618 ? -46.912 4.315 35.285 1.00 50.53 618 SER A N 1
ATOM 4519 C CA . SER A 1 618 ? -48.325 4.654 35.457 1.00 50.53 618 SER A CA 1
ATOM 4520 C C . SER A 1 618 ? -49.165 3.475 35.944 1.00 50.53 618 SER A C 1
ATOM 4522 O O . SER A 1 618 ? -48.860 2.299 35.756 1.00 50.53 618 SER A O 1
ATOM 4524 N N . ASP A 1 619 ? -50.261 3.821 36.608 1.00 55.66 619 ASP A N 1
ATOM 4525 C CA . ASP A 1 619 ? -51.315 2.907 37.036 1.00 55.66 619 ASP A CA 1
ATOM 4526 C C . ASP A 1 619 ? -50.916 1.719 37.950 1.00 55.66 619 ASP A C 1
ATOM 4528 O O . ASP A 1 619 ? -51.625 0.707 38.024 1.00 55.66 619 ASP A O 1
ATOM 4532 N N . LEU A 1 620 ? -49.837 1.836 38.733 1.00 59.50 620 LEU A N 1
ATOM 4533 C CA . LEU A 1 620 ? -49.371 0.743 39.595 1.00 59.50 620 LEU A CA 1
ATOM 4534 C C . LEU A 1 620 ? -50.399 0.424 40.715 1.00 59.50 620 LEU A C 1
ATOM 4536 O O . LEU A 1 620 ? -50.805 1.332 41.452 1.00 59.50 620 LEU A O 1
ATOM 4540 N N . PRO A 1 621 ? -50.846 -0.839 40.896 1.00 62.28 621 PRO A N 1
ATOM 4541 C CA . PRO A 1 621 ? -51.839 -1.185 41.914 1.00 62.28 621 PRO A CA 1
ATOM 4542 C C . PRO A 1 621 ? -51.270 -1.152 43.342 1.00 62.28 621 PRO A C 1
ATOM 4544 O O . PRO A 1 621 ? -50.067 -1.281 43.567 1.00 62.28 621 PRO A O 1
ATOM 4547 N N . ALA A 1 622 ? -52.151 -1.042 44.343 1.00 70.62 622 ALA A N 1
ATOM 4548 C CA . ALA A 1 622 ? -51.750 -1.009 45.753 1.00 70.62 622 ALA A CA 1
ATOM 4549 C C . ALA A 1 622 ? -50.958 -2.268 46.168 1.00 70.62 622 ALA A C 1
ATOM 4551 O O . ALA A 1 622 ? -51.436 -3.394 46.007 1.00 70.62 622 ALA A O 1
ATOM 4552 N N . GLY A 1 623 ? -49.763 -2.081 46.733 1.00 74.94 623 GLY A N 1
ATOM 4553 C CA . GLY A 1 623 ? -48.817 -3.162 47.024 1.00 74.94 623 GLY A CA 1
ATOM 4554 C C . GLY A 1 623 ? -47.455 -2.666 47.519 1.00 74.94 623 GLY A C 1
ATOM 4555 O O . GLY A 1 623 ? -47.214 -1.462 47.581 1.00 74.94 623 GLY A O 1
ATOM 4556 N N . ASN A 1 624 ? -46.573 -3.601 47.889 1.00 76.38 624 ASN A N 1
ATOM 4557 C CA . ASN A 1 624 ? -45.173 -3.322 48.228 1.00 76.38 624 ASN A CA 1
ATOM 4558 C C . ASN A 1 624 ? -44.282 -3.743 47.059 1.00 76.38 624 ASN A C 1
ATOM 4560 O O . ASN A 1 624 ? -44.393 -4.880 46.598 1.00 76.38 624 ASN A O 1
ATOM 4564 N N . TYR A 1 625 ? -43.371 -2.874 46.644 1.00 71.06 625 TYR A N 1
ATOM 4565 C CA . TYR A 1 625 ? -42.542 -3.053 45.458 1.00 71.06 625 TYR A CA 1
ATOM 4566 C C . TYR A 1 625 ? -41.060 -2.833 45.776 1.00 71.06 625 TYR A C 1
ATOM 4568 O O . TYR A 1 625 ? -40.715 -2.076 46.684 1.00 71.06 625 TYR A O 1
ATOM 4576 N N . GLU A 1 626 ? -40.203 -3.517 45.028 1.00 71.06 626 GLU A N 1
ATOM 4577 C CA . GLU A 1 626 ? -38.749 -3.367 44.993 1.00 71.06 626 GLU A CA 1
ATOM 4578 C C . GLU A 1 626 ? -38.346 -2.985 43.564 1.00 71.06 626 GLU A C 1
ATOM 4580 O O . GLU A 1 626 ? -38.806 -3.629 42.631 1.00 71.06 626 GLU A O 1
ATOM 4585 N N . VAL A 1 627 ? -37.491 -1.985 43.373 1.00 65.56 627 VAL A N 1
ATOM 4586 C CA . VAL A 1 627 ? -36.838 -1.676 42.092 1.00 65.56 627 VAL A CA 1
ATOM 4587 C C . VAL A 1 627 ? -35.370 -2.033 42.214 1.00 65.56 627 VAL A C 1
ATOM 4589 O O . VAL A 1 627 ? -34.729 -1.685 43.202 1.00 65.56 627 VAL A O 1
ATOM 4592 N N . SER A 1 628 ? -34.852 -2.746 41.227 1.00 65.38 628 SER A N 1
ATOM 4593 C CA . SER A 1 628 ? -33.473 -3.212 41.149 1.00 65.38 628 SER A CA 1
ATOM 4594 C C . SER A 1 628 ? -32.825 -2.675 39.882 1.00 65.38 628 SER A C 1
ATOM 4596 O O . SER A 1 628 ? -33.441 -2.777 38.829 1.00 65.38 628 SER A O 1
ATOM 4598 N N . ILE A 1 629 ? -31.614 -2.137 39.986 1.00 63.62 629 ILE A N 1
ATOM 4599 C CA . ILE A 1 629 ? -30.847 -1.592 38.857 1.00 63.62 629 ILE A CA 1
ATOM 4600 C C . ILE A 1 629 ? -29.660 -2.521 38.590 1.00 63.62 629 ILE A C 1
ATOM 4602 O O . ILE A 1 629 ? -29.021 -2.957 39.548 1.00 63.62 629 ILE A O 1
ATOM 4606 N N . TYR A 1 630 ? -29.381 -2.829 37.327 1.00 57.34 630 TYR A N 1
ATOM 4607 C CA . TYR A 1 630 ? -28.296 -3.705 36.861 1.00 57.34 630 TYR A CA 1
ATOM 4608 C C . TYR A 1 630 ? -27.469 -2.996 35.783 1.00 57.34 630 TYR A C 1
ATOM 4610 O O . TYR A 1 630 ? -28.043 -2.162 35.092 1.00 57.34 630 TYR A O 1
ATOM 4618 N N . GLY A 1 631 ? -26.177 -3.318 35.639 1.00 50.56 631 GLY A N 1
ATOM 4619 C CA . GLY A 1 631 ? -25.296 -2.779 34.583 1.00 50.56 631 GLY A CA 1
ATOM 4620 C C . GLY A 1 631 ? -24.825 -3.836 33.570 1.00 50.56 631 GLY A C 1
ATOM 4621 O O . GLY A 1 631 ? -24.623 -4.982 33.974 1.00 50.56 631 GLY A O 1
ATOM 4622 N N . ASP A 1 632 ? -24.614 -3.450 32.305 1.00 48.38 632 ASP A N 1
ATOM 4623 C CA . ASP A 1 632 ? -24.118 -4.282 31.191 1.00 48.38 632 ASP A CA 1
ATOM 4624 C C . ASP A 1 632 ? -22.802 -3.720 30.612 1.00 48.38 632 ASP A C 1
ATOM 4626 O O . ASP A 1 632 ? -22.764 -2.622 30.062 1.00 48.38 632 ASP A O 1
ATOM 4630 N N . SER A 1 633 ? -21.706 -4.471 30.756 1.00 42.34 633 SER A N 1
ATOM 4631 C CA . SER A 1 633 ? -20.359 -4.069 30.325 1.00 42.34 633 SER A CA 1
ATOM 4632 C C . SER A 1 633 ? -20.111 -4.239 28.822 1.00 42.34 633 SER A C 1
ATOM 4634 O O . SER A 1 633 ? -19.235 -3.576 28.277 1.00 42.34 633 SER A O 1
ATOM 4636 N N . SER A 1 634 ? -20.881 -5.090 28.136 1.00 39.78 634 SER A N 1
ATOM 4637 C CA . SER A 1 634 ? -20.653 -5.407 26.717 1.00 39.78 634 SER A CA 1
ATOM 4638 C C . SER A 1 634 ? -21.036 -4.254 25.785 1.00 39.78 634 SER A C 1
ATOM 4640 O O . SER A 1 634 ? -20.293 -3.918 24.869 1.00 39.78 634 SER A O 1
ATOM 4642 N N . GLN A 1 635 ? -22.127 -3.556 26.097 1.00 44.16 635 GLN A N 1
ATOM 4643 C CA . GLN A 1 635 ? -22.569 -2.381 25.340 1.00 44.16 635 GLN A CA 1
ATOM 4644 C C . GLN A 1 635 ? -21.655 -1.165 25.553 1.00 44.16 635 GLN A C 1
ATOM 4646 O O . GLN A 1 635 ? -21.525 -0.322 24.673 1.00 44.16 635 GLN A O 1
ATOM 4651 N N . LEU A 1 636 ? -20.978 -1.086 26.704 1.00 41.69 636 LEU A N 1
ATOM 4652 C CA . LEU A 1 636 ? -20.029 -0.014 27.007 1.00 41.69 636 LEU A CA 1
ATOM 4653 C C . LEU A 1 636 ? -18.724 -0.147 26.203 1.00 41.69 636 LEU A C 1
ATOM 4655 O O . LEU A 1 636 ? -18.169 0.855 25.753 1.00 41.69 636 LEU A O 1
ATOM 4659 N N . ALA A 1 637 ? -18.254 -1.380 25.998 1.00 38.97 637 ALA A N 1
ATOM 4660 C CA . ALA A 1 637 ? -17.113 -1.677 25.135 1.00 38.97 637 ALA A CA 1
ATOM 4661 C C . ALA A 1 637 ? -17.442 -1.452 23.645 1.00 38.97 637 ALA A C 1
ATOM 4663 O O . ALA A 1 637 ? -16.613 -0.919 22.903 1.00 38.97 637 ALA A O 1
ATOM 4664 N N . ASP A 1 638 ? -18.669 -1.771 23.220 1.00 39.97 638 ASP A N 1
ATOM 4665 C CA . ASP A 1 638 ? -19.144 -1.495 21.859 1.00 39.97 638 ASP A CA 1
ATOM 4666 C C . ASP A 1 638 ? -19.234 0.015 21.573 1.00 39.97 638 ASP A C 1
ATOM 4668 O O . ASP A 1 638 ? -18.824 0.461 20.505 1.00 39.97 638 ASP A O 1
ATOM 4672 N N . ILE A 1 639 ? -19.681 0.847 22.522 1.00 39.88 639 ILE A N 1
ATOM 4673 C CA . ILE A 1 639 ? -19.746 2.314 22.344 1.00 39.88 639 ILE A CA 1
ATOM 4674 C C . ILE A 1 639 ? -18.350 2.924 22.128 1.00 39.88 639 ILE A C 1
ATOM 4676 O O . ILE A 1 639 ? -18.175 3.783 21.270 1.00 39.88 639 ILE A O 1
ATOM 4680 N N . LEU A 1 640 ? -17.328 2.457 22.850 1.00 37.62 640 LEU A N 1
ATOM 4681 C CA . LEU A 1 640 ? -15.956 2.967 22.710 1.00 37.62 640 LEU A CA 1
ATOM 4682 C C . LEU A 1 640 ? -15.267 2.524 21.409 1.00 37.62 640 LEU A C 1
ATOM 4684 O O . LEU A 1 640 ? -14.320 3.172 20.969 1.00 37.62 640 LEU A O 1
ATOM 4688 N N . THR A 1 641 ? -15.746 1.447 20.785 1.00 36.31 641 THR A N 1
ATOM 4689 C CA . THR A 1 641 ? -15.196 0.898 19.535 1.00 36.31 641 THR A CA 1
ATOM 4690 C C . THR A 1 641 ? -15.994 1.296 18.288 1.00 36.31 641 THR A C 1
ATOM 4692 O O . THR A 1 641 ? -15.489 1.139 17.176 1.00 36.31 641 THR A O 1
ATOM 4695 N N . SER A 1 642 ? -17.207 1.845 18.447 1.00 36.47 642 SER A N 1
ATOM 4696 C CA . SER A 1 642 ? -18.144 2.149 17.350 1.00 36.47 642 SER A CA 1
ATOM 4697 C C . SER A 1 642 ? -18.407 3.638 17.085 1.00 36.47 642 SER A C 1
ATOM 4699 O O . SER A 1 642 ? -19.152 3.950 16.155 1.00 36.47 642 SER A O 1
ATOM 4701 N N . ILE A 1 643 ? -17.790 4.571 17.826 1.00 42.78 643 ILE A N 1
ATOM 4702 C CA . ILE A 1 643 ? -17.858 6.004 17.483 1.00 42.78 643 ILE A CA 1
ATOM 4703 C C . ILE A 1 643 ? -17.128 6.236 16.151 1.00 42.78 643 ILE A C 1
ATOM 4705 O O . ILE A 1 643 ? -15.900 6.324 16.089 1.00 42.78 643 ILE A O 1
ATOM 4709 N N . ASP A 1 644 ? -17.902 6.336 15.070 1.00 40.09 644 ASP A N 1
ATOM 4710 C CA . ASP A 1 644 ? -17.415 6.730 13.752 1.00 40.09 644 ASP A CA 1
ATOM 4711 C C . ASP A 1 644 ? -17.146 8.244 13.730 1.00 40.09 644 ASP A C 1
ATOM 4713 O O . ASP A 1 644 ? -18.034 9.070 13.956 1.00 40.09 644 ASP A O 1
ATOM 4717 N N . LEU A 1 645 ? -15.897 8.616 13.447 1.00 40.97 645 LEU A N 1
ATOM 4718 C CA . LEU A 1 645 ? -15.428 10.002 13.363 1.00 40.97 645 LEU A CA 1
ATOM 4719 C C . LEU A 1 645 ? -16.189 10.835 12.331 1.00 40.97 645 LEU A C 1
ATOM 4721 O O . LEU A 1 645 ? -16.300 12.050 12.499 1.00 40.97 645 LEU A O 1
ATOM 4725 N N . ALA A 1 646 ? -16.729 10.189 11.293 1.00 39.28 646 ALA A N 1
ATOM 4726 C CA . ALA A 1 646 ? -17.549 10.844 10.279 1.00 39.28 646 ALA A CA 1
ATOM 4727 C C . ALA A 1 646 ? -18.838 11.454 10.864 1.00 39.28 646 ALA A C 1
ATOM 4729 O O . ALA A 1 646 ? -19.368 12.420 10.316 1.00 39.28 646 ALA A O 1
ATOM 4730 N N . ASN A 1 647 ? -19.311 10.937 12.002 1.00 41.09 647 ASN A N 1
ATOM 4731 C CA . ASN A 1 647 ? -20.557 11.362 12.636 1.00 41.09 647 ASN A CA 1
ATOM 4732 C C . ASN A 1 647 ? -20.370 12.503 13.655 1.00 41.09 647 ASN A C 1
ATOM 4734 O O . ASN A 1 647 ? -21.348 13.116 14.067 1.00 41.09 647 ASN A O 1
ATOM 4738 N N . LEU A 1 648 ? -19.127 12.841 14.027 1.00 43.34 648 LEU A N 1
ATOM 4739 C CA . LEU A 1 648 ? -18.804 13.953 14.941 1.00 43.34 648 LEU A CA 1
ATOM 4740 C C . LEU A 1 648 ? -18.555 15.293 14.216 1.00 43.34 648 LEU A C 1
ATOM 4742 O O . LEU A 1 648 ? -18.284 16.307 14.861 1.00 43.34 648 LEU A O 1
ATOM 4746 N N . GLY A 1 649 ? -18.651 15.305 12.882 1.00 40.56 649 GLY A N 1
ATOM 4747 C CA . GLY A 1 649 ? -18.452 16.477 12.033 1.00 40.56 649 GLY A CA 1
ATOM 4748 C C . GLY A 1 649 ? -16.979 16.766 11.709 1.00 40.56 649 GLY A C 1
ATOM 4749 O O . GLY A 1 649 ? -16.142 16.959 12.593 1.00 40.56 649 GLY A O 1
ATOM 4750 N N . ASP A 1 650 ? -16.676 16.892 10.413 1.00 39.16 650 ASP A N 1
ATOM 4751 C CA . ASP A 1 650 ? -15.318 17.038 9.852 1.00 39.16 650 ASP A CA 1
ATOM 4752 C C . ASP A 1 650 ? -14.496 18.222 10.409 1.00 39.16 650 ASP A C 1
ATOM 4754 O O . ASP A 1 650 ? -13.266 18.220 10.331 1.00 39.16 650 ASP A O 1
ATOM 4758 N N . ASN A 1 651 ? -15.144 19.248 10.971 1.00 43.16 651 ASN A N 1
ATOM 4759 C CA . ASN A 1 651 ? -14.463 20.437 11.502 1.00 43.16 651 ASN A CA 1
ATOM 4760 C C . ASN A 1 651 ? -14.156 20.348 13.001 1.00 43.16 651 ASN A C 1
ATOM 4762 O O . ASN A 1 651 ? -13.307 21.083 13.488 1.00 43.16 651 ASN A O 1
ATOM 4766 N N . THR A 1 652 ? -14.808 19.449 13.732 1.00 49.69 652 THR A N 1
ATOM 4767 C CA . THR A 1 652 ? -14.694 19.389 15.190 1.00 49.69 652 THR A CA 1
ATOM 4768 C C . THR A 1 652 ? -13.540 18.509 15.621 1.00 49.69 652 THR A C 1
ATOM 4770 O O . THR A 1 652 ? -12.690 18.928 16.404 1.00 49.69 652 THR A O 1
ATOM 4773 N N . VAL A 1 653 ? -13.466 17.294 15.083 1.00 49.53 653 VAL A N 1
ATOM 4774 C CA . VAL A 1 653 ? -12.453 16.336 15.530 1.00 49.53 653 VAL A CA 1
ATOM 4775 C C . VAL A 1 653 ? -11.061 16.757 15.069 1.00 49.53 653 VAL A C 1
ATOM 4777 O O . VAL A 1 653 ? -10.107 16.690 15.841 1.00 49.53 653 VAL A O 1
ATOM 4780 N N . ASN A 1 654 ? -10.957 17.299 13.855 1.00 54.47 654 ASN A N 1
ATOM 4781 C CA . ASN A 1 654 ? -9.708 17.837 13.326 1.00 54.47 654 ASN A CA 1
ATOM 4782 C C . ASN A 1 654 ? -9.195 19.022 14.150 1.00 54.47 654 ASN A C 1
ATOM 4784 O O . ASN A 1 654 ? -8.007 19.077 14.464 1.00 54.47 654 ASN A O 1
ATOM 4788 N N . GLU A 1 655 ? -10.077 19.946 14.545 1.00 58.19 655 GLU A N 1
ATOM 4789 C CA . GLU A 1 655 ? -9.696 21.081 15.388 1.00 58.19 655 GLU A CA 1
ATOM 4790 C C . GLU A 1 655 ? -9.315 20.635 16.802 1.00 58.19 655 GLU A C 1
ATOM 4792 O O . GLU A 1 655 ? -8.305 21.104 17.322 1.00 58.19 655 GLU A O 1
ATOM 4797 N N . VAL A 1 656 ? -10.054 19.703 17.413 1.00 60.22 656 VAL A N 1
ATOM 4798 C CA . VAL A 1 656 ? -9.744 19.207 18.763 1.00 60.22 656 VAL A CA 1
ATOM 4799 C C . VAL A 1 656 ? -8.433 18.424 18.773 1.00 60.22 656 VAL A C 1
ATOM 4801 O O . VAL A 1 656 ? -7.538 18.777 19.532 1.00 60.22 656 VAL A O 1
ATOM 4804 N N . VAL A 1 657 ? -8.250 17.444 17.882 1.00 62.41 657 VAL A N 1
ATOM 4805 C CA . VAL A 1 657 ? -6.999 16.670 17.775 1.00 62.41 657 VAL A CA 1
ATOM 4806 C C . VAL A 1 657 ? -5.812 17.588 17.476 1.00 62.41 657 VAL A C 1
ATOM 4808 O O . VAL A 1 657 ? -4.769 17.481 18.126 1.00 62.41 657 VAL A O 1
ATOM 4811 N N . SER A 1 658 ? -5.976 18.542 16.553 1.00 67.19 658 SER A N 1
ATOM 4812 C CA . SER A 1 658 ? -4.952 19.545 16.249 1.00 67.19 658 SER A CA 1
ATOM 4813 C C . SER A 1 658 ? -4.611 20.390 17.477 1.00 67.19 658 SER A C 1
ATOM 4815 O O . SER A 1 658 ? -3.436 20.520 17.815 1.00 67.19 658 SER A O 1
ATOM 4817 N N . ASN A 1 659 ? -5.608 20.931 18.182 1.00 65.38 659 ASN A N 1
ATOM 4818 C CA . ASN A 1 659 ? -5.403 21.774 19.361 1.00 65.38 659 ASN A CA 1
ATOM 4819 C C . ASN A 1 659 ? -4.759 21.004 20.519 1.00 65.38 659 ASN A C 1
ATOM 4821 O O . ASN A 1 659 ? -3.855 21.528 21.170 1.00 65.38 659 ASN A O 1
ATOM 4825 N N . THR A 1 660 ? -5.166 19.756 20.753 1.00 67.69 660 THR A N 1
ATOM 4826 C CA . THR A 1 660 ? -4.594 18.892 21.790 1.00 67.69 660 THR A CA 1
ATOM 4827 C C . THR A 1 660 ? -3.124 18.589 21.499 1.00 67.69 660 THR A C 1
ATOM 4829 O O . THR A 1 660 ? -2.264 18.780 22.362 1.00 67.69 660 THR A O 1
ATOM 4832 N N . ILE A 1 661 ? -2.801 18.171 20.272 1.00 70.31 661 ILE A N 1
ATOM 4833 C CA . ILE A 1 661 ? -1.426 17.854 19.863 1.00 70.31 661 ILE A CA 1
ATOM 4834 C C . ILE A 1 661 ? -0.549 19.109 19.899 1.00 70.31 661 ILE A C 1
ATOM 4836 O O . ILE A 1 661 ? 0.521 19.102 20.512 1.00 70.31 661 ILE A O 1
ATOM 4840 N N . LEU A 1 662 ? -0.995 20.201 19.276 1.00 72.69 662 LEU A N 1
ATOM 4841 C CA . LEU A 1 662 ? -0.259 21.463 19.250 1.00 72.69 662 LEU A CA 1
ATOM 4842 C C . LEU A 1 662 ? -0.053 22.013 20.670 1.00 72.69 662 LEU A C 1
ATOM 4844 O O . LEU A 1 662 ? 1.072 22.367 21.019 1.00 72.69 662 LEU A O 1
ATOM 4848 N N . GLY A 1 663 ? -1.073 21.974 21.530 1.00 71.38 663 GLY A N 1
ATOM 4849 C CA . GLY A 1 663 ? -0.978 22.410 22.926 1.00 71.38 663 GLY A CA 1
ATOM 4850 C C . GLY A 1 663 ? -0.019 21.566 23.777 1.00 71.38 663 GLY A C 1
ATOM 4851 O O . GLY A 1 663 ? 0.724 22.105 24.605 1.00 71.38 663 GLY A O 1
ATOM 4852 N N . LEU A 1 664 ? 0.039 20.247 23.557 1.00 70.25 664 LEU A N 1
ATOM 4853 C CA . LEU A 1 664 ? 1.012 19.360 24.210 1.00 70.25 664 LEU A CA 1
ATOM 4854 C C . LEU A 1 664 ? 2.453 19.673 23.790 1.00 70.25 664 LEU A C 1
ATOM 4856 O O . LEU A 1 664 ? 3.360 19.724 24.631 1.00 70.25 664 LEU A O 1
ATOM 4860 N N . LEU A 1 665 ? 2.670 19.900 22.494 1.00 72.19 665 LEU A N 1
ATOM 4861 C CA . LEU A 1 665 ? 3.975 20.263 21.946 1.00 72.19 665 LEU A CA 1
ATOM 4862 C C . LEU A 1 665 ? 4.429 21.636 22.454 1.00 72.19 665 LEU A C 1
ATOM 4864 O O . LEU A 1 665 ? 5.580 21.778 22.876 1.00 72.19 665 LEU A O 1
ATOM 4868 N N . GLU A 1 666 ? 3.526 22.616 22.481 1.00 76.44 666 GLU A N 1
ATOM 4869 C CA . GLU A 1 666 ? 3.762 23.950 23.036 1.00 76.44 666 GLU A CA 1
ATOM 4870 C C . GLU A 1 666 ? 4.160 23.862 24.511 1.00 76.44 666 GLU A C 1
ATOM 4872 O O . GLU A 1 666 ? 5.215 24.366 24.912 1.00 76.44 666 GLU A O 1
ATOM 4877 N N . THR A 1 667 ? 3.364 23.154 25.317 1.00 69.69 667 THR A N 1
ATOM 4878 C CA . THR A 1 667 ? 3.599 22.962 26.758 1.00 69.69 667 THR A CA 1
ATOM 4879 C C . THR A 1 667 ? 4.946 22.301 27.018 1.00 69.69 667 THR A C 1
ATOM 4881 O O . THR A 1 667 ? 5.669 22.664 27.951 1.00 69.69 667 THR A O 1
ATOM 4884 N N . THR A 1 668 ? 5.320 21.343 26.173 1.00 68.69 668 THR A N 1
ATOM 4885 C CA . THR A 1 668 ? 6.578 20.630 26.341 1.00 68.69 668 THR A CA 1
ATOM 4886 C C . THR A 1 668 ? 7.767 21.500 25.956 1.00 68.69 668 THR A C 1
ATOM 4888 O O . THR A 1 668 ? 8.711 21.613 26.735 1.00 68.69 668 THR A O 1
ATOM 4891 N N . LEU A 1 669 ? 7.722 22.186 24.813 1.00 67.62 669 LEU A N 1
ATOM 4892 C CA . LEU A 1 669 ? 8.810 23.056 24.351 1.00 67.62 669 LEU A CA 1
ATOM 4893 C C . LEU A 1 669 ? 9.018 24.280 25.244 1.00 67.62 669 LEU A C 1
ATOM 4895 O O . LEU A 1 669 ? 10.143 24.765 25.376 1.00 67.62 669 LEU A O 1
ATOM 4899 N N . THR A 1 670 ? 7.952 24.769 25.874 1.00 68.19 670 THR A N 1
ATOM 4900 C CA . THR A 1 670 ? 7.983 25.890 26.825 1.00 68.19 670 THR A CA 1
ATOM 4901 C C . THR A 1 670 ? 8.274 25.455 28.268 1.00 68.19 670 THR A C 1
ATOM 4903 O O . THR A 1 670 ? 8.424 26.304 29.151 1.00 68.19 670 THR A O 1
ATOM 4906 N N . GLY A 1 671 ? 8.414 24.148 28.518 1.00 64.44 671 GLY A N 1
ATOM 4907 C CA . GLY A 1 671 ? 8.619 23.573 29.841 1.00 64.44 671 GLY A CA 1
ATOM 4908 C C . GLY A 1 671 ? 9.958 23.957 30.503 1.00 64.44 671 GLY A C 1
ATOM 4909 O O . GLY A 1 671 ? 10.992 24.070 29.843 1.00 64.44 671 GLY A O 1
ATOM 4910 N N . PRO A 1 672 ? 10.007 24.081 31.845 1.00 53.28 672 PRO A N 1
ATOM 4911 C CA . PRO A 1 672 ? 11.155 24.629 32.585 1.00 53.28 672 PRO A CA 1
ATOM 4912 C C . PRO A 1 672 ? 12.433 23.765 32.581 1.00 53.28 672 PRO A C 1
ATOM 4914 O O . PRO A 1 672 ? 13.454 24.202 33.112 1.00 53.28 672 PRO A O 1
ATOM 4917 N N . ASN A 1 673 ? 12.388 22.549 32.024 1.00 54.12 673 ASN A N 1
ATOM 4918 C CA . ASN A 1 673 ? 13.505 21.595 31.986 1.00 54.12 673 ASN A CA 1
ATOM 4919 C C . ASN A 1 673 ? 13.978 21.250 30.560 1.00 54.12 673 ASN A C 1
ATOM 4921 O O . ASN A 1 673 ? 14.836 20.378 30.413 1.00 54.12 673 ASN A O 1
ATOM 4925 N N . VAL A 1 674 ? 13.434 21.895 29.523 1.00 60.62 674 VAL A N 1
ATOM 4926 C CA . VAL A 1 674 ? 13.821 21.635 28.129 1.00 60.62 674 VAL A CA 1
ATOM 4927 C C . VAL A 1 674 ? 15.003 22.525 27.736 1.00 60.62 674 VAL A C 1
ATOM 4929 O O . VAL A 1 674 ? 14.961 23.739 27.921 1.00 60.62 674 VAL A O 1
ATOM 4932 N N . ASP A 1 675 ? 16.073 21.918 27.208 1.00 64.56 675 ASP A N 1
ATOM 4933 C CA . ASP A 1 675 ? 17.235 22.619 26.640 1.00 64.56 675 ASP A CA 1
ATOM 4934 C C . ASP A 1 675 ? 17.169 22.564 25.100 1.00 64.56 675 ASP A C 1
ATOM 4936 O O . ASP A 1 675 ? 17.665 21.607 24.495 1.00 64.56 675 ASP A O 1
ATOM 4940 N N . PRO A 1 676 ? 16.569 23.567 24.426 1.00 67.06 676 PRO A N 1
ATOM 4941 C CA . PRO A 1 676 ? 16.391 23.558 22.974 1.00 67.06 676 PRO A CA 1
ATOM 4942 C C . PRO A 1 676 ? 17.695 23.837 22.211 1.00 67.06 676 PRO A C 1
ATOM 4944 O O . PRO A 1 676 ? 17.680 24.058 21.000 1.00 67.06 676 PRO A O 1
ATOM 4947 N N . ARG A 1 677 ? 18.853 23.836 22.882 1.00 73.69 677 ARG A N 1
ATOM 4948 C CA . ARG A 1 677 ? 20.151 24.074 22.249 1.00 73.69 677 ARG A CA 1
ATOM 4949 C C . ARG A 1 677 ? 20.420 23.144 21.069 1.00 73.69 677 ARG A C 1
ATOM 4951 O O . ARG A 1 677 ? 20.926 23.609 20.053 1.00 73.69 677 ARG A O 1
ATOM 4958 N N . GLY A 1 678 ? 20.070 21.863 21.198 1.00 70.19 678 GLY A N 1
ATOM 4959 C CA . GLY A 1 678 ? 20.228 20.884 20.119 1.00 70.19 678 GLY A CA 1
ATOM 4960 C C . GLY A 1 678 ? 19.461 21.286 18.856 1.00 70.19 678 GLY A C 1
ATOM 4961 O O . GLY A 1 678 ? 20.018 21.222 17.766 1.00 70.19 678 GLY A O 1
ATOM 4962 N N . LEU A 1 679 ? 18.238 21.800 19.014 1.00 69.56 679 LEU A N 1
ATOM 4963 C CA . LEU A 1 679 ? 17.390 22.289 17.920 1.00 69.56 679 LEU A CA 1
ATOM 4964 C C . LEU A 1 679 ? 18.003 23.521 17.248 1.00 69.56 679 LEU A C 1
ATOM 4966 O O . LEU A 1 679 ? 18.136 23.572 16.029 1.00 69.56 679 LEU A O 1
ATOM 4970 N N . LEU A 1 680 ? 18.461 24.490 18.047 1.00 74.69 680 LEU A N 1
ATOM 4971 C CA . LEU A 1 680 ? 19.103 25.709 17.539 1.00 74.69 680 LEU A CA 1
ATOM 4972 C C . LEU A 1 680 ? 20.408 25.423 16.780 1.00 74.69 680 LEU A C 1
ATOM 4974 O O . LEU A 1 680 ? 20.772 26.183 15.884 1.00 74.69 680 LEU A O 1
ATOM 4978 N N . GLU A 1 681 ? 21.118 24.348 17.133 1.00 78.19 681 GLU A N 1
ATOM 4979 C CA . GLU A 1 681 ? 22.343 23.909 16.459 1.00 78.19 681 GLU A CA 1
ATOM 4980 C C . GLU A 1 681 ? 22.065 23.141 15.147 1.00 78.19 681 GLU A C 1
ATOM 4982 O O . GLU A 1 681 ? 22.934 23.116 14.275 1.00 78.19 681 GLU A O 1
ATOM 4987 N N . GLN A 1 682 ? 20.867 22.582 14.944 1.00 75.50 682 GLN A N 1
ATOM 4988 C CA . GLN A 1 682 ? 20.491 21.923 13.683 1.00 75.50 682 GLN A CA 1
ATOM 4989 C C . GLN A 1 682 ? 20.053 22.903 12.584 1.00 75.50 682 GLN A C 1
ATOM 4991 O O . GLN A 1 682 ? 20.216 22.611 11.399 1.00 75.50 682 GLN A O 1
ATOM 4996 N N . LEU A 1 683 ? 19.546 24.080 12.957 1.00 76.75 683 LEU A N 1
ATOM 4997 C CA . LEU A 1 683 ? 19.107 25.101 12.004 1.00 76.75 683 LEU A CA 1
ATOM 4998 C C . LEU A 1 683 ? 20.251 25.607 11.130 1.00 76.75 683 LEU A C 1
ATOM 5000 O O . LEU A 1 683 ? 21.396 25.712 11.574 1.00 76.75 683 LEU A O 1
ATOM 5004 N N . THR A 1 684 ? 19.942 26.006 9.899 1.00 81.12 684 THR A N 1
ATOM 5005 C CA . THR A 1 684 ? 20.897 26.759 9.087 1.00 81.12 684 THR A CA 1
ATOM 5006 C C . THR A 1 684 ? 21.118 28.155 9.667 1.00 81.12 684 THR A C 1
ATOM 5008 O O . THR A 1 684 ? 20.287 28.706 10.395 1.00 81.12 684 THR A O 1
ATOM 5011 N N . LEU A 1 685 ? 22.241 28.782 9.314 1.00 77.50 685 LEU A N 1
ATOM 5012 C CA . LEU A 1 685 ? 22.513 30.158 9.727 1.00 77.50 685 LEU A CA 1
ATOM 5013 C C . LEU A 1 685 ? 21.398 31.129 9.299 1.00 77.50 685 LEU A C 1
ATOM 5015 O O . LEU A 1 685 ? 21.092 32.051 10.050 1.00 77.50 685 LEU A O 1
ATOM 5019 N N . SER A 1 686 ? 20.790 30.940 8.122 1.00 76.19 686 SER A N 1
ATOM 5020 C CA . SER A 1 686 ? 19.673 31.771 7.658 1.00 76.19 686 SER A CA 1
ATOM 5021 C C . SER A 1 686 ? 18.412 31.585 8.503 1.00 76.19 686 SER A C 1
ATOM 5023 O O . SER A 1 686 ? 17.819 32.588 8.899 1.00 76.19 686 SER A O 1
ATOM 5025 N N . GLN A 1 687 ? 18.058 30.340 8.831 1.00 75.19 687 GLN A N 1
ATOM 5026 C CA . GLN A 1 687 ? 16.905 29.998 9.670 1.00 75.19 687 GLN A CA 1
ATOM 5027 C C . GLN A 1 687 ? 17.070 30.510 11.108 1.00 75.19 687 GLN A C 1
ATOM 5029 O O . GLN A 1 687 ? 16.150 31.093 11.680 1.00 75.19 687 GLN A O 1
ATOM 5034 N N . LEU A 1 688 ? 18.269 30.383 11.687 1.00 76.75 688 LEU A N 1
ATOM 5035 C CA . LEU A 1 688 ? 18.540 30.936 13.014 1.00 76.75 688 LEU A CA 1
ATOM 5036 C C . LEU A 1 688 ? 18.438 32.468 13.014 1.00 76.75 688 LEU A C 1
ATOM 5038 O O . LEU A 1 688 ? 17.944 33.063 13.968 1.00 76.75 688 LEU A O 1
ATOM 5042 N N . LEU A 1 689 ? 18.897 33.133 11.949 1.00 73.12 689 LEU A N 1
ATOM 5043 C CA . LEU A 1 689 ? 18.859 34.592 11.873 1.00 73.12 689 LEU A CA 1
ATOM 5044 C C . LEU A 1 689 ? 17.432 35.128 11.699 1.00 73.12 689 LEU A C 1
ATOM 5046 O O . LEU A 1 689 ? 17.141 36.177 12.275 1.00 73.12 689 LEU A O 1
ATOM 5050 N N . SER A 1 690 ? 16.553 34.415 10.982 1.00 68.81 690 SER A N 1
ATOM 5051 C CA . SER A 1 690 ? 15.125 34.755 10.894 1.00 68.81 690 SER A CA 1
ATOM 5052 C C . SER A 1 690 ? 14.400 34.557 12.224 1.00 68.81 690 SER A C 1
ATOM 5054 O O . SER A 1 690 ? 13.635 35.424 12.613 1.00 68.81 690 SER A O 1
ATOM 5056 N N . LEU A 1 691 ? 14.718 33.522 13.009 1.00 65.94 691 LEU A N 1
ATOM 5057 C CA . LEU A 1 691 ? 14.122 33.361 14.349 1.00 65.94 691 LEU A CA 1
ATOM 5058 C C . LEU A 1 691 ? 14.427 34.539 15.293 1.00 65.94 691 LEU A C 1
ATOM 5060 O O . LEU A 1 691 ? 13.660 34.849 16.199 1.00 65.94 691 LEU A O 1
ATOM 5064 N N . THR A 1 692 ? 15.556 35.227 15.089 1.00 61.31 692 THR A N 1
ATOM 5065 C CA . THR A 1 692 ? 15.955 36.368 15.931 1.00 61.31 692 THR A CA 1
ATOM 5066 C C . THR A 1 692 ? 15.360 37.712 15.503 1.00 61.31 692 THR A C 1
ATOM 5068 O O . THR A 1 692 ? 15.497 38.683 16.250 1.00 61.31 692 THR A O 1
ATOM 5071 N N . THR A 1 693 ? 14.723 37.816 14.326 1.00 61.09 693 THR A N 1
ATOM 5072 C CA . THR A 1 693 ? 14.092 39.077 13.890 1.00 61.09 693 THR A CA 1
ATOM 5073 C C . THR A 1 693 ? 12.826 39.408 14.673 1.00 61.09 693 THR A C 1
ATOM 5075 O O . THR A 1 693 ? 12.523 40.591 14.839 1.00 61.09 693 THR A O 1
ATOM 5078 N N . ASP A 1 694 ? 12.171 38.391 15.233 1.00 53.03 694 ASP A N 1
ATOM 5079 C CA . ASP A 1 694 ? 10.900 38.508 15.952 1.00 53.03 694 ASP A CA 1
ATOM 5080 C C . ASP A 1 694 ? 11.055 38.523 17.483 1.00 53.03 694 ASP A C 1
ATOM 5082 O O . ASP A 1 694 ? 10.084 38.737 18.205 1.00 53.03 694 ASP A O 1
ATOM 5086 N N . VAL A 1 695 ? 12.293 38.423 17.995 1.00 52.03 695 VAL A N 1
ATOM 5087 C CA . VAL A 1 695 ? 12.623 38.572 19.425 1.00 52.03 695 VAL A CA 1
ATOM 5088 C C . VAL A 1 695 ? 13.408 39.879 19.656 1.00 52.03 695 VAL A C 1
ATOM 5090 O O . VAL A 1 695 ? 14.639 39.911 19.540 1.00 52.03 695 VAL A O 1
ATOM 5093 N N . PRO A 1 696 ? 12.748 40.996 20.038 1.00 52.25 696 PRO A N 1
ATOM 5094 C CA . PRO A 1 696 ? 13.373 42.323 20.127 1.00 52.25 696 PRO A CA 1
ATOM 5095 C C . PRO A 1 696 ? 14.556 42.410 21.104 1.00 52.25 696 PRO A C 1
ATOM 5097 O O . PRO A 1 696 ? 15.423 43.277 20.955 1.00 52.25 696 PRO A O 1
ATOM 5100 N N . ALA A 1 697 ? 14.611 41.513 22.095 1.00 52.47 697 ALA A N 1
ATOM 5101 C CA . ALA A 1 697 ? 15.691 41.426 23.078 1.00 52.47 697 ALA A CA 1
ATOM 5102 C C . ALA A 1 697 ? 17.046 41.019 22.460 1.00 52.47 697 ALA A C 1
ATOM 5104 O O . ALA A 1 697 ? 18.096 41.364 23.008 1.00 52.47 697 ALA A O 1
ATOM 5105 N N . LEU A 1 698 ? 17.043 40.366 21.290 1.00 51.88 698 LEU A N 1
ATOM 5106 C CA . LEU A 1 698 ? 18.240 39.844 20.625 1.00 51.88 698 LEU A CA 1
ATOM 5107 C C . LEU A 1 698 ? 18.791 40.709 19.483 1.00 51.88 698 LEU A C 1
ATOM 5109 O O . LEU A 1 698 ? 19.898 40.454 19.002 1.00 51.88 698 LEU A O 1
ATOM 5113 N N . GLY A 1 699 ? 18.114 41.800 19.110 1.00 54.28 699 GLY A N 1
ATOM 5114 C CA . GLY A 1 699 ? 18.502 42.643 17.968 1.00 54.28 699 GLY A CA 1
ATOM 5115 C C . GLY A 1 699 ? 19.923 43.237 18.033 1.00 54.28 699 GLY A C 1
ATOM 5116 O O . GLY A 1 699 ? 20.511 43.567 17.002 1.00 54.28 699 GLY A O 1
ATOM 5117 N N . THR A 1 700 ? 20.527 43.336 19.225 1.00 55.16 700 THR A N 1
ATOM 5118 C CA . THR A 1 700 ? 21.933 43.767 19.383 1.00 55.16 700 THR A CA 1
ATOM 5119 C C . THR A 1 700 ? 22.951 42.712 18.936 1.00 55.16 700 THR A C 1
ATOM 5121 O O . THR A 1 700 ? 24.047 43.069 18.498 1.00 55.16 700 THR A O 1
ATOM 5124 N N . LEU A 1 701 ? 22.586 41.430 18.997 1.00 54.97 701 LEU A N 1
ATOM 5125 C CA . LEU A 1 701 ? 23.449 40.286 18.706 1.00 54.97 701 LEU A CA 1
ATOM 5126 C C . LEU A 1 701 ? 23.310 39.853 17.237 1.00 54.97 701 LEU A C 1
ATOM 5128 O O . LEU A 1 701 ? 24.321 39.664 16.558 1.00 54.97 701 LEU A O 1
ATOM 5132 N N . THR A 1 702 ? 22.089 39.877 16.692 1.00 58.59 702 THR A N 1
ATOM 5133 C CA . THR A 1 702 ? 21.810 39.752 15.246 1.00 58.59 702 THR A CA 1
ATOM 5134 C C . THR A 1 702 ? 22.484 40.873 14.447 1.00 58.59 702 THR A C 1
ATOM 5136 O O . THR A 1 702 ? 23.080 40.639 13.393 1.00 58.59 702 THR A O 1
ATOM 5139 N N . GLY A 1 703 ? 22.492 42.097 14.992 1.00 60.88 703 GLY A N 1
ATOM 5140 C CA . GLY A 1 703 ? 23.233 43.225 14.426 1.00 60.88 703 GLY A CA 1
ATOM 5141 C C . GLY A 1 703 ? 24.749 42.998 14.396 1.00 60.88 703 GLY A C 1
ATOM 5142 O O . GLY A 1 703 ? 25.406 43.399 13.434 1.00 60.88 703 GLY A O 1
ATOM 5143 N N . ALA A 1 704 ? 25.317 42.312 15.394 1.00 60.88 704 ALA A N 1
ATOM 5144 C CA . ALA A 1 704 ? 26.740 41.973 15.426 1.00 60.88 704 ALA A CA 1
ATOM 5145 C C . ALA A 1 704 ? 27.103 40.927 14.360 1.00 60.88 704 ALA A C 1
ATOM 5147 O O . ALA A 1 704 ? 28.089 41.116 13.649 1.00 60.88 704 ALA A O 1
ATOM 5148 N N . VAL A 1 705 ? 26.273 39.891 14.190 1.00 64.00 705 VAL A N 1
ATOM 5149 C CA . VAL A 1 705 ? 26.406 38.877 13.128 1.00 64.00 705 VAL A CA 1
ATOM 5150 C C . VAL A 1 705 ? 26.306 39.540 11.748 1.00 64.00 705 VAL A C 1
ATOM 5152 O O . VAL A 1 705 ? 27.245 39.456 10.959 1.00 64.00 705 VAL A O 1
ATOM 5155 N N . SER A 1 706 ? 25.256 40.328 11.493 1.00 63.41 706 SER A N 1
ATOM 5156 C CA . SER A 1 706 ? 25.064 41.053 10.226 1.00 63.41 706 SER A CA 1
ATOM 5157 C C . SER A 1 706 ? 26.227 42.009 9.895 1.00 63.41 706 SER A C 1
ATOM 5159 O O . SER A 1 706 ? 26.695 42.063 8.757 1.00 63.41 706 SER A O 1
ATOM 5161 N N . THR A 1 707 ? 26.782 42.701 10.898 1.00 65.81 707 THR A N 1
ATOM 5162 C CA . THR A 1 707 ? 27.951 43.587 10.726 1.00 65.81 707 THR A CA 1
ATOM 5163 C C . THR A 1 707 ? 29.232 42.810 10.398 1.00 65.81 707 THR A C 1
ATOM 5165 O O . THR A 1 707 ? 30.087 43.310 9.666 1.00 65.81 707 THR A O 1
ATOM 5168 N N . LEU A 1 708 ? 29.370 41.586 10.915 1.00 64.56 708 LEU A N 1
ATOM 5169 C CA . LEU A 1 708 ? 30.512 40.700 10.670 1.00 64.56 708 LEU A CA 1
ATOM 5170 C C . LEU A 1 708 ? 30.441 40.026 9.290 1.00 64.56 708 LEU A C 1
ATOM 5172 O O . LEU A 1 708 ? 31.479 39.766 8.685 1.00 64.56 708 LEU A O 1
ATOM 5176 N N . LEU A 1 709 ? 29.223 39.801 8.780 1.00 63.28 709 LEU A N 1
ATOM 5177 C CA . LEU A 1 709 ? 28.928 39.293 7.433 1.00 63.28 709 LEU A CA 1
ATOM 5178 C C . LEU A 1 709 ? 28.962 40.394 6.350 1.00 63.28 709 LEU A C 1
ATOM 5180 O O . LEU A 1 709 ? 29.236 40.107 5.183 1.00 63.28 709 LEU A O 1
ATOM 5184 N N . ALA A 1 710 ? 28.778 41.667 6.724 1.00 63.41 710 ALA A N 1
ATOM 5185 C CA . ALA A 1 710 ? 28.800 42.828 5.821 1.00 63.41 710 ALA A CA 1
ATOM 5186 C C . ALA A 1 710 ? 30.037 42.958 4.893 1.00 63.41 710 ALA A C 1
ATOM 5188 O O . ALA A 1 710 ? 29.867 43.383 3.749 1.00 63.41 710 ALA A O 1
ATOM 5189 N N . PRO A 1 711 ? 31.276 42.596 5.293 1.00 58.72 711 PRO A N 1
ATOM 5190 C CA . PRO A 1 711 ? 32.451 42.667 4.417 1.00 58.72 711 PRO A CA 1
ATOM 5191 C C . PRO A 1 711 ? 32.462 41.618 3.293 1.00 58.72 711 PRO A C 1
ATOM 5193 O O . PRO A 1 711 ? 33.282 41.720 2.381 1.00 58.72 711 PRO A O 1
ATOM 5196 N N . VAL A 1 712 ? 31.590 40.606 3.362 1.00 57.53 712 VAL A N 1
ATOM 5197 C CA . VAL A 1 712 ? 31.594 39.416 2.491 1.00 57.53 712 VAL A CA 1
ATOM 5198 C C . VAL A 1 712 ? 30.345 39.357 1.592 1.00 57.53 712 VAL A C 1
ATOM 5200 O O . VAL A 1 712 ? 30.206 38.444 0.785 1.00 57.53 712 VAL A O 1
ATOM 5203 N N . LEU A 1 713 ? 29.480 40.381 1.653 1.00 52.25 713 LEU A N 1
ATOM 5204 C CA . LEU A 1 713 ? 28.142 40.450 1.039 1.00 52.25 713 LEU A CA 1
ATOM 5205 C C . LEU A 1 713 ? 28.080 40.314 -0.503 1.00 52.25 713 LEU A C 1
ATOM 5207 O O . LEU A 1 713 ? 26.993 40.257 -1.062 1.00 52.25 713 LEU A O 1
ATOM 5211 N N . ASN A 1 714 ? 29.226 40.253 -1.190 1.00 54.28 714 ASN A N 1
ATOM 5212 C CA . ASN A 1 714 ? 29.337 40.072 -2.646 1.00 54.28 714 ASN A CA 1
ATOM 5213 C C . ASN A 1 714 ? 30.055 38.763 -3.044 1.00 54.28 714 ASN A C 1
ATOM 5215 O O . ASN A 1 714 ? 30.516 38.641 -4.180 1.00 54.28 714 ASN A O 1
ATOM 5219 N N . ASN A 1 715 ? 30.227 37.812 -2.118 1.00 59.16 715 ASN A N 1
ATOM 5220 C CA . ASN A 1 715 ? 30.938 36.557 -2.369 1.00 59.16 715 ASN A CA 1
ATOM 5221 C C . ASN A 1 715 ? 29.949 35.399 -2.624 1.00 59.16 715 ASN A C 1
ATOM 5223 O O . ASN A 1 715 ? 29.064 35.198 -1.795 1.00 59.16 715 ASN A O 1
ATOM 5227 N N . PRO A 1 716 ? 30.096 34.603 -3.702 1.00 58.00 716 PRO A N 1
ATOM 5228 C CA . PRO A 1 716 ? 29.264 33.417 -3.941 1.00 58.00 716 PRO A CA 1
ATOM 5229 C C . PRO A 1 716 ? 29.296 32.382 -2.799 1.00 58.00 716 PRO A C 1
ATOM 5231 O O . PRO A 1 716 ? 28.312 31.683 -2.604 1.00 58.00 716 PRO A O 1
ATOM 5234 N N . LEU A 1 717 ? 30.357 32.354 -1.980 1.00 59.00 717 LEU A N 1
ATOM 5235 C CA . LEU A 1 717 ? 30.473 31.488 -0.790 1.00 59.00 717 LEU A CA 1
ATOM 5236 C C . LEU A 1 717 ? 29.502 31.848 0.358 1.00 59.00 717 LEU A C 1
ATOM 5238 O O . LEU A 1 717 ? 29.451 31.146 1.365 1.00 59.00 717 LEU A O 1
ATOM 5242 N N . LEU A 1 718 ? 28.765 32.962 0.256 1.00 62.94 718 LEU A N 1
ATOM 5243 C CA . LEU A 1 718 ? 27.808 33.400 1.281 1.00 62.94 718 LEU A CA 1
ATOM 5244 C C . LEU A 1 718 ? 26.513 32.571 1.267 1.00 62.94 718 LEU A C 1
ATOM 5246 O O . LEU A 1 718 ? 25.893 32.414 2.315 1.00 62.94 718 LEU A O 1
ATOM 5250 N N . GLY A 1 719 ? 26.122 32.040 0.101 1.00 63.09 719 GLY A N 1
ATOM 5251 C CA . GLY A 1 719 ? 24.990 31.115 -0.017 1.00 63.09 719 GLY A CA 1
ATOM 5252 C C . GLY A 1 719 ? 25.260 29.814 0.734 1.00 63.09 719 GLY A C 1
ATOM 5253 O O . GLY A 1 719 ? 24.446 29.398 1.553 1.00 63.09 719 GLY A O 1
ATOM 5254 N N . ASP A 1 720 ? 26.462 29.262 0.554 1.00 68.25 720 ASP A N 1
ATOM 5255 C CA . ASP A 1 720 ? 26.911 28.053 1.250 1.00 68.25 720 ASP A CA 1
ATOM 5256 C C . ASP A 1 720 ? 26.955 28.262 2.773 1.00 68.25 720 ASP A C 1
ATOM 5258 O O . ASP A 1 720 ? 26.514 27.402 3.531 1.00 68.25 720 ASP A O 1
ATOM 5262 N N . LEU A 1 721 ? 27.423 29.430 3.241 1.00 73.31 721 LEU A N 1
ATOM 5263 C CA . LEU A 1 721 ? 27.460 29.763 4.671 1.00 73.31 721 LEU A CA 1
ATOM 5264 C C . LEU A 1 721 ? 26.060 29.910 5.282 1.00 73.31 721 LEU A C 1
ATOM 5266 O O . LEU A 1 721 ? 25.825 29.433 6.389 1.00 73.31 721 LEU A O 1
ATOM 5270 N N . ASN A 1 722 ? 25.143 30.572 4.574 1.00 73.75 722 ASN A N 1
ATOM 5271 C CA . ASN A 1 722 ? 23.767 30.767 5.031 1.00 73.75 722 ASN A CA 1
ATOM 5272 C C . ASN A 1 722 ? 22.993 29.446 5.131 1.00 73.75 722 ASN A C 1
ATOM 5274 O O . ASN A 1 722 ? 22.106 29.342 5.973 1.00 73.75 722 ASN A O 1
ATOM 5278 N N . ASN A 1 723 ? 23.361 28.447 4.324 1.00 75.19 723 ASN A N 1
ATOM 5279 C CA . ASN A 1 723 ? 22.750 27.118 4.313 1.00 75.19 723 ASN A CA 1
ATOM 5280 C C . ASN A 1 723 ? 23.534 26.075 5.135 1.00 75.19 723 ASN A C 1
ATOM 5282 O O . ASN A 1 723 ? 23.165 24.906 5.139 1.00 75.19 723 ASN A O 1
ATOM 5286 N N . THR A 1 724 ? 24.607 26.466 5.832 1.00 80.31 724 THR A N 1
ATOM 5287 C CA . THR A 1 724 ? 25.336 25.570 6.746 1.00 80.31 724 THR A CA 1
ATOM 5288 C C . THR A 1 724 ? 24.651 25.550 8.115 1.00 80.31 724 THR A C 1
ATOM 5290 O O . THR A 1 724 ? 24.213 26.603 8.591 1.00 80.31 724 THR A O 1
ATOM 5293 N N . SER A 1 725 ? 24.597 24.381 8.764 1.00 84.50 725 SER A N 1
ATOM 5294 C CA . SER A 1 725 ? 24.052 24.238 10.120 1.00 84.50 725 SER A CA 1
ATOM 5295 C C . SER A 1 725 ? 24.834 25.083 11.137 1.00 84.50 725 SER A C 1
ATOM 5297 O O . SER A 1 725 ? 26.063 25.224 11.081 1.00 84.50 725 SER A O 1
ATOM 5299 N N . VAL A 1 726 ? 24.122 25.662 12.096 1.00 81.75 726 VAL A N 1
ATOM 5300 C CA . VAL A 1 726 ? 24.676 26.466 13.189 1.00 81.75 726 VAL A CA 1
ATOM 5301 C C . VAL A 1 726 ? 25.667 25.641 14.009 1.00 81.75 726 VAL A C 1
ATOM 5303 O O . VAL A 1 726 ? 26.739 26.140 14.354 1.00 81.75 726 VAL A O 1
ATOM 5306 N N . GLY A 1 727 ? 25.356 24.370 14.259 1.00 82.75 727 GLY A N 1
ATOM 5307 C CA . GLY A 1 727 ? 26.191 23.409 14.968 1.00 82.75 727 GLY A CA 1
ATOM 5308 C C . GLY A 1 727 ? 27.518 23.156 14.258 1.00 82.75 727 GLY A C 1
ATOM 5309 O O . GLY A 1 727 ? 28.569 23.206 14.899 1.00 82.75 727 GLY A O 1
ATOM 5310 N N . ASP A 1 728 ? 27.521 22.998 12.930 1.00 82.06 728 ASP A N 1
ATOM 5311 C CA . ASP A 1 728 ? 28.760 22.829 12.161 1.00 82.06 728 ASP A CA 1
ATOM 5312 C C . ASP A 1 728 ? 29.600 24.110 12.104 1.00 82.06 728 ASP A C 1
ATOM 5314 O O . ASP A 1 728 ? 30.837 24.045 12.121 1.00 82.06 728 ASP A O 1
ATOM 5318 N N . ILE A 1 729 ? 28.961 25.284 12.089 1.00 80.25 729 ILE A N 1
ATOM 5319 C CA . ILE A 1 729 ? 29.650 26.581 12.167 1.00 80.25 729 ILE A CA 1
ATOM 5320 C C . ILE A 1 729 ? 30.274 26.778 13.558 1.00 80.25 729 ILE A C 1
ATOM 5322 O O . ILE A 1 729 ? 31.430 27.203 13.653 1.00 80.25 729 ILE A O 1
ATOM 5326 N N . ILE A 1 730 ? 29.547 26.453 14.633 1.00 81.56 730 ILE A N 1
ATOM 5327 C CA . ILE A 1 730 ? 30.026 26.519 16.024 1.00 81.56 730 ILE A CA 1
ATOM 5328 C C . ILE A 1 730 ? 31.169 25.525 16.249 1.00 81.56 730 ILE A C 1
ATOM 5330 O O . ILE A 1 730 ? 32.192 25.885 16.836 1.00 81.56 730 ILE A O 1
ATOM 5334 N N . ALA A 1 731 ? 31.033 24.299 15.740 1.00 79.62 731 ALA A N 1
ATOM 5335 C CA . ALA A 1 731 ? 32.045 23.251 15.834 1.00 79.62 731 ALA A CA 1
ATOM 5336 C C . ALA A 1 731 ? 33.245 23.473 14.892 1.00 79.62 731 ALA A C 1
ATOM 5338 O O . ALA A 1 731 ? 34.242 22.754 14.988 1.00 79.62 731 ALA A O 1
ATOM 5339 N N . GLY A 1 732 ? 33.170 24.454 13.984 1.00 70.31 732 GLY A N 1
ATOM 5340 C CA . GLY A 1 732 ? 34.218 24.757 13.008 1.00 70.31 732 GLY A CA 1
ATOM 5341 C C . GLY A 1 732 ? 34.429 23.650 11.968 1.00 70.31 732 GLY A C 1
ATOM 5342 O O . GLY A 1 732 ? 35.531 23.531 11.430 1.00 70.31 732 GLY A O 1
ATOM 5343 N N . LYS A 1 733 ? 33.400 22.833 11.709 1.00 74.50 733 LYS A N 1
ATOM 5344 C CA . LYS A 1 733 ? 33.443 21.641 10.843 1.00 74.50 733 LYS A CA 1
ATOM 5345 C C . LYS A 1 733 ? 33.118 21.912 9.373 1.00 74.50 733 LYS A C 1
ATOM 5347 O O . LYS A 1 733 ? 33.298 21.020 8.551 1.00 74.50 733 LYS A O 1
ATOM 5352 N N . ALA A 1 734 ? 32.711 23.128 9.012 1.00 65.62 734 ALA A N 1
ATOM 5353 C CA . ALA A 1 734 ? 32.529 23.514 7.614 1.00 65.62 734 ALA A CA 1
ATOM 5354 C C . ALA A 1 734 ? 33.864 23.383 6.844 1.00 65.62 734 ALA A C 1
ATOM 5356 O O . ALA A 1 734 ? 34.804 24.145 7.068 1.00 65.62 734 ALA A O 1
ATOM 5357 N N . GLY A 1 735 ? 33.994 22.380 5.975 1.00 58.62 735 GLY A N 1
ATOM 5358 C CA . GLY A 1 735 ? 35.252 22.061 5.291 1.00 58.62 735 GLY A CA 1
ATOM 5359 C C . GLY A 1 735 ? 35.755 23.142 4.315 1.00 58.62 735 GLY A C 1
ATOM 5360 O O . GLY A 1 735 ? 35.041 24.059 3.915 1.00 58.62 735 GLY A O 1
ATOM 5361 N N . GLY A 1 736 ? 37.022 23.029 3.895 1.00 66.62 736 GLY A N 1
ATOM 5362 C CA . GLY A 1 736 ? 37.596 23.821 2.796 1.00 66.62 736 GLY A CA 1
ATOM 5363 C C . GLY A 1 736 ? 37.844 25.312 3.093 1.00 66.62 736 GLY A C 1
ATOM 5364 O O . GLY A 1 736 ? 38.206 25.702 4.203 1.00 66.62 736 GLY A O 1
ATOM 5365 N N . LEU A 1 737 ? 37.692 26.164 2.069 1.00 59.19 737 LEU A N 1
ATOM 5366 C CA . LEU A 1 737 ? 37.850 27.628 2.163 1.00 59.19 737 LEU A CA 1
ATOM 5367 C C . LEU A 1 737 ? 36.848 28.278 3.143 1.00 59.19 737 LEU A C 1
ATOM 5369 O O . LEU A 1 737 ? 37.129 29.357 3.669 1.00 59.19 737 LEU A O 1
ATOM 5373 N N . LEU A 1 738 ? 35.723 27.609 3.424 1.00 65.62 738 LEU A N 1
ATOM 5374 C CA . LEU A 1 738 ? 34.650 28.083 4.298 1.00 65.62 738 LEU A CA 1
ATOM 5375 C C . LEU A 1 738 ? 35.028 27.994 5.786 1.00 65.62 738 LEU A C 1
ATOM 5377 O O . LEU A 1 738 ? 34.876 28.972 6.517 1.00 65.62 738 LEU A O 1
ATOM 5381 N N . GLY A 1 739 ? 35.648 26.893 6.220 1.00 66.31 739 GLY A N 1
ATOM 5382 C CA . GLY A 1 739 ? 36.169 26.745 7.586 1.00 66.31 739 GLY A CA 1
ATOM 5383 C C . GLY A 1 739 ? 37.292 27.728 7.926 1.00 66.31 739 GLY A C 1
ATOM 5384 O O . GLY A 1 739 ? 37.406 28.191 9.063 1.00 66.31 739 GLY A O 1
ATOM 5385 N N . VAL A 1 740 ? 38.100 28.119 6.932 1.00 66.19 740 VAL A N 1
ATOM 5386 C CA . VAL A 1 740 ? 39.109 29.182 7.092 1.00 66.19 740 VAL A CA 1
ATOM 5387 C C . VAL A 1 740 ? 38.432 30.538 7.295 1.00 66.19 740 VAL A C 1
ATOM 5389 O O . VAL A 1 740 ? 38.857 31.309 8.156 1.00 66.19 740 VAL A O 1
ATOM 5392 N N . LEU A 1 741 ? 37.365 30.825 6.546 1.00 67.00 741 LEU A N 1
ATOM 5393 C CA . LEU A 1 741 ? 36.613 32.076 6.638 1.00 67.00 741 LEU A CA 1
ATOM 5394 C C . LEU A 1 741 ? 35.850 32.197 7.970 1.00 67.00 741 LEU A C 1
ATOM 5396 O O . LEU A 1 741 ? 35.950 33.233 8.628 1.00 67.00 741 LEU A O 1
ATOM 5400 N N . ILE A 1 742 ? 35.179 31.127 8.411 1.00 69.69 742 ILE A N 1
ATOM 5401 C CA . ILE A 1 742 ? 34.452 31.058 9.692 1.00 69.69 742 ILE A CA 1
ATOM 5402 C C . ILE A 1 742 ? 35.394 31.307 10.876 1.00 69.69 742 ILE A C 1
ATOM 5404 O O . ILE A 1 742 ? 35.095 32.135 11.741 1.00 69.69 742 ILE A O 1
ATOM 5408 N N . ASN A 1 743 ? 36.568 30.664 10.881 1.00 70.44 743 ASN A N 1
ATOM 5409 C CA . ASN A 1 743 ? 37.581 30.866 11.920 1.00 70.44 743 ASN A CA 1
ATOM 5410 C C . ASN A 1 743 ? 38.216 32.263 11.866 1.00 70.44 743 ASN A C 1
ATOM 5412 O O . ASN A 1 743 ? 38.461 32.868 12.907 1.00 70.44 743 ASN A O 1
ATOM 5416 N N . THR A 1 744 ? 38.462 32.801 10.666 1.00 71.94 744 THR A N 1
ATOM 5417 C CA . THR A 1 744 ? 39.068 34.136 10.491 1.00 71.94 744 THR A CA 1
ATOM 5418 C C . THR A 1 744 ? 38.135 35.255 10.953 1.00 71.94 744 THR A C 1
ATOM 5420 O O . THR A 1 744 ? 38.600 36.257 11.495 1.00 71.94 744 THR A O 1
ATOM 5423 N N . LEU A 1 745 ? 36.825 35.091 10.757 1.00 69.75 745 LEU A N 1
ATOM 5424 C CA . LEU A 1 745 ? 35.812 36.058 11.176 1.00 69.75 745 LEU A CA 1
ATOM 5425 C C . LEU A 1 745 ? 35.336 35.837 12.620 1.00 69.75 745 LEU A C 1
ATOM 5427 O O . LEU A 1 745 ? 34.665 36.705 13.162 1.00 69.75 745 LEU A O 1
ATOM 5431 N N . GLY A 1 746 ? 35.683 34.715 13.261 1.00 71.56 746 GLY A N 1
ATOM 5432 C CA . GLY A 1 746 ? 35.228 34.387 14.618 1.00 71.56 746 GLY A CA 1
ATOM 5433 C C . GLY A 1 746 ? 33.736 34.041 14.705 1.00 71.56 746 GLY A C 1
ATOM 5434 O O . GLY A 1 746 ? 33.162 34.078 15.795 1.00 71.56 746 GLY A O 1
ATOM 5435 N N . LEU A 1 747 ? 33.113 33.691 13.575 1.00 73.31 747 LEU A N 1
ATOM 5436 C CA . LEU A 1 747 ? 31.670 33.458 13.447 1.00 73.31 747 LEU A CA 1
ATOM 5437 C C . LEU A 1 747 ? 31.167 32.374 14.406 1.00 73.31 747 LEU A C 1
ATOM 5439 O O . LEU A 1 747 ? 30.182 32.615 15.090 1.00 73.31 747 LEU A O 1
ATOM 5443 N N . GLY A 1 748 ? 31.878 31.252 14.557 1.00 75.25 748 GLY A N 1
ATOM 5444 C CA . GLY A 1 748 ? 31.475 30.182 15.483 1.00 75.25 748 GLY A CA 1
ATOM 5445 C C . GLY A 1 748 ? 31.376 30.636 16.947 1.00 75.25 748 GLY A C 1
ATOM 5446 O O . GLY A 1 748 ? 30.454 30.252 17.658 1.00 75.25 748 GLY A O 1
ATOM 5447 N N . THR A 1 749 ? 32.260 31.534 17.402 1.00 78.12 749 THR A N 1
ATOM 5448 C CA . THR A 1 749 ? 32.197 32.075 18.777 1.00 78.12 749 THR A CA 1
ATOM 5449 C C . THR A 1 749 ? 31.054 33.068 18.978 1.00 78.12 749 THR A C 1
ATOM 5451 O O . THR A 1 749 ? 30.434 33.091 20.043 1.00 78.12 749 THR A O 1
ATOM 5454 N N . VAL A 1 750 ? 30.755 33.869 17.952 1.00 75.88 750 VAL A N 1
ATOM 5455 C CA . VAL A 1 750 ? 29.641 34.824 17.963 1.00 75.88 750 VAL A CA 1
ATOM 5456 C C . VAL A 1 750 ? 28.312 34.077 17.902 1.00 75.88 750 VAL A C 1
ATOM 5458 O O . VAL A 1 750 ? 27.411 34.402 18.664 1.00 75.88 750 VAL A O 1
ATOM 5461 N N . LEU A 1 751 ? 28.219 33.037 17.071 1.00 76.88 751 LEU A N 1
ATOM 5462 C CA . LEU A 1 751 ? 27.023 32.216 16.911 1.00 76.88 751 LEU A CA 1
ATOM 5463 C C . LEU A 1 751 ? 26.754 31.353 18.147 1.00 76.88 751 LEU A C 1
ATOM 5465 O O . LEU A 1 751 ? 25.626 31.301 18.607 1.00 76.88 751 LEU A O 1
ATOM 5469 N N . ASN A 1 752 ? 27.789 30.796 18.783 1.00 80.19 752 ASN A N 1
ATOM 5470 C CA . ASN A 1 752 ? 27.644 30.137 20.084 1.00 80.19 752 ASN A CA 1
ATOM 5471 C C . ASN A 1 752 ? 27.182 31.124 21.173 1.00 80.19 752 ASN A C 1
ATOM 5473 O O . ASN A 1 752 ? 26.382 30.776 22.031 1.00 80.19 752 ASN A O 1
ATOM 5477 N N . SER A 1 753 ? 27.650 32.375 21.146 1.00 75.06 753 SER A N 1
ATOM 5478 C CA . SER A 1 753 ? 27.155 33.410 22.069 1.00 75.06 753 SER A CA 1
ATOM 5479 C C . SER A 1 753 ? 25.718 33.834 21.745 1.00 75.06 753 SER A C 1
ATOM 5481 O O . SER A 1 753 ? 24.987 34.198 22.658 1.00 75.06 753 SER A O 1
ATOM 5483 N N . LEU A 1 754 ? 25.312 33.773 20.471 1.00 75.12 754 LEU A N 1
ATOM 5484 C CA . LEU A 1 754 ? 23.937 33.992 20.023 1.00 75.12 754 LEU A CA 1
ATOM 5485 C C . LEU A 1 754 ? 23.014 32.879 20.508 1.00 75.12 754 LEU A C 1
ATOM 5487 O O . LEU A 1 754 ? 22.030 33.188 21.160 1.00 75.12 754 LEU A O 1
ATOM 5491 N N . VAL A 1 755 ? 23.372 31.614 20.281 1.00 76.06 755 VAL A N 1
ATOM 5492 C CA . VAL A 1 755 ? 22.629 30.443 20.769 1.00 76.06 755 VAL A CA 1
ATOM 5493 C C . VAL A 1 755 ? 22.500 30.483 22.291 1.00 76.06 755 VAL A C 1
ATOM 5495 O O . VAL A 1 755 ? 21.391 30.424 22.802 1.00 76.06 755 VAL A O 1
ATOM 5498 N N . ASN A 1 756 ? 23.595 30.703 23.030 1.00 72.50 756 ASN A N 1
ATOM 5499 C CA . ASN A 1 756 ? 23.508 30.848 24.488 1.00 72.50 756 ASN A CA 1
ATOM 5500 C C . ASN A 1 756 ? 22.707 32.093 24.901 1.00 72.50 756 ASN A C 1
ATOM 5502 O O . ASN A 1 756 ? 22.008 32.045 25.894 1.00 72.50 756 ASN A O 1
ATOM 5506 N N . GLY A 1 757 ? 22.745 33.189 24.138 1.00 68.75 757 GLY A N 1
ATOM 5507 C CA . GLY A 1 757 ? 21.922 34.374 24.397 1.00 68.75 757 GLY A CA 1
ATOM 5508 C C . GLY A 1 757 ? 20.425 34.169 24.128 1.00 68.75 757 GLY A C 1
ATOM 5509 O O . GLY A 1 757 ? 19.611 34.797 24.797 1.00 68.75 757 GLY A O 1
ATOM 5510 N N . ILE A 1 758 ? 20.066 33.295 23.181 1.00 67.25 758 ILE A N 1
ATOM 5511 C CA . ILE A 1 758 ? 18.690 32.829 22.942 1.00 67.25 758 ILE A CA 1
ATOM 5512 C C . ILE A 1 758 ? 18.237 31.947 24.116 1.00 67.25 758 ILE A C 1
ATOM 5514 O O . ILE A 1 758 ? 17.119 32.089 24.594 1.00 67.25 758 ILE A O 1
ATOM 5518 N N . LEU A 1 759 ? 19.114 31.076 24.623 1.00 68.44 759 LEU A N 1
ATOM 5519 C CA . LEU A 1 759 ? 18.822 30.179 25.750 1.00 68.44 759 LEU A CA 1
ATOM 5520 C C . LEU A 1 759 ? 18.766 30.915 27.105 1.00 68.44 759 LEU A C 1
ATOM 5522 O O . LEU A 1 759 ? 17.876 30.666 27.909 1.00 68.44 759 LEU A O 1
ATOM 5526 N N . ASP A 1 760 ? 19.676 31.866 27.341 1.00 64.81 760 ASP A N 1
ATOM 5527 C CA . ASP A 1 760 ? 19.769 32.686 28.562 1.00 64.81 760 ASP A CA 1
ATOM 5528 C C . ASP A 1 760 ? 18.726 33.831 28.586 1.00 64.81 760 ASP A C 1
ATOM 5530 O O . ASP A 1 760 ? 18.553 34.504 29.606 1.00 64.81 760 ASP A O 1
ATOM 5534 N N . GLY A 1 761 ? 18.062 34.083 27.450 1.00 57.97 761 GLY A N 1
ATOM 5535 C CA . GLY A 1 761 ? 17.198 35.229 27.146 1.00 57.97 761 GLY A CA 1
ATOM 5536 C C . GLY A 1 761 ? 15.790 35.247 27.756 1.00 57.97 761 GLY A C 1
ATOM 5537 O O . GLY A 1 761 ? 15.104 36.241 27.530 1.00 57.97 761 GLY A O 1
ATOM 5538 N N . VAL A 1 762 ? 15.426 34.259 28.591 1.00 52.28 762 VAL A N 1
ATOM 5539 C CA . VAL A 1 762 ? 14.204 34.194 29.437 1.00 52.28 762 VAL A CA 1
ATOM 5540 C C . VAL A 1 762 ? 12.892 33.942 28.660 1.00 52.28 762 VAL A C 1
ATOM 5542 O O . VAL A 1 762 ? 12.665 34.563 27.634 1.00 52.28 762 VAL A O 1
ATOM 5545 N N . ASP A 1 763 ? 12.034 33.048 29.172 1.00 51.47 763 ASP A N 1
ATOM 5546 C CA . ASP A 1 763 ? 10.593 32.878 28.882 1.00 51.47 763 ASP A CA 1
ATOM 5547 C C . ASP A 1 763 ? 10.143 33.218 27.441 1.00 51.47 763 ASP A C 1
ATOM 5549 O O . ASP A 1 763 ? 9.723 34.340 27.156 1.00 51.47 763 ASP A O 1
ATOM 5553 N N . GLY A 1 764 ? 10.218 32.249 26.521 1.00 53.88 764 GLY A N 1
ATOM 5554 C CA . GLY A 1 764 ? 9.731 32.428 25.143 1.00 53.88 764 GLY A CA 1
ATOM 5555 C C . GLY A 1 764 ? 10.562 31.760 24.048 1.00 53.88 764 GLY A C 1
ATOM 5556 O O . GLY A 1 764 ? 10.138 31.752 22.902 1.00 53.88 764 GLY A O 1
ATOM 5557 N N . THR A 1 765 ? 11.718 31.164 24.361 1.00 59.31 765 THR A N 1
ATOM 5558 C CA . THR A 1 765 ? 12.502 30.385 23.379 1.00 59.31 765 THR A CA 1
ATOM 5559 C C . THR A 1 765 ? 11.765 29.122 22.939 1.00 59.31 765 THR A C 1
ATOM 5561 O O . THR A 1 765 ? 11.754 28.810 21.753 1.00 59.31 765 THR A O 1
ATOM 5564 N N . GLY A 1 766 ? 11.107 28.439 23.881 1.00 66.12 766 GLY A N 1
ATOM 5565 C CA . GLY A 1 766 ? 10.199 27.331 23.584 1.00 66.12 766 GLY A CA 1
ATOM 5566 C C . GLY A 1 766 ? 9.017 27.765 22.723 1.00 66.12 766 GLY A C 1
ATOM 5567 O O . GLY A 1 766 ? 8.714 27.104 21.740 1.00 66.12 766 GLY A O 1
ATOM 5568 N N . GLN A 1 767 ? 8.440 28.930 23.035 1.00 69.75 767 GLN A N 1
ATOM 5569 C CA . GLN A 1 767 ? 7.310 29.502 22.301 1.00 69.75 767 GLN A CA 1
ATOM 5570 C C . GLN A 1 767 ? 7.703 29.889 20.875 1.00 69.75 767 GLN A C 1
ATOM 5572 O O . GLN A 1 767 ? 7.078 29.471 19.920 1.00 69.75 767 GLN A O 1
ATOM 5577 N N . ALA A 1 768 ? 8.801 30.625 20.701 1.00 65.44 768 ALA A N 1
ATOM 5578 C CA . ALA A 1 768 ? 9.257 31.043 19.382 1.00 65.44 768 ALA A CA 1
ATOM 5579 C C . ALA A 1 768 ? 9.670 29.851 18.505 1.00 65.44 768 ALA A C 1
ATOM 5581 O O . ALA A 1 768 ? 9.522 29.915 17.286 1.00 65.44 768 ALA A O 1
ATOM 5582 N N . LEU A 1 769 ? 10.201 28.782 19.107 1.00 68.75 769 LEU A N 1
ATOM 5583 C CA . LEU A 1 769 ? 10.508 27.541 18.401 1.00 68.75 769 LEU A CA 1
ATOM 5584 C C . LEU A 1 769 ? 9.235 26.772 18.039 1.00 68.75 769 LEU A C 1
ATOM 5586 O O . LEU A 1 769 ? 9.167 26.192 16.959 1.00 68.75 769 LEU A O 1
ATOM 5590 N N . PHE A 1 770 ? 8.236 26.800 18.917 1.00 72.62 770 PHE A N 1
ATOM 5591 C CA . PHE A 1 770 ? 6.922 26.257 18.637 1.00 72.62 770 PHE A CA 1
ATOM 5592 C C . PHE A 1 770 ? 6.258 27.008 17.471 1.00 72.62 770 PHE A C 1
ATOM 5594 O O . PHE A 1 770 ? 6.138 26.430 16.394 1.00 72.62 770 PHE A O 1
ATOM 5601 N N . ASP A 1 771 ? 6.005 28.310 17.621 1.00 68.88 771 ASP A N 1
ATOM 5602 C CA . ASP A 1 771 ? 5.285 29.155 16.655 1.00 68.88 771 ASP A CA 1
ATOM 5603 C C . ASP A 1 771 ? 5.929 29.177 15.250 1.00 68.88 771 ASP A C 1
ATOM 5605 O O . ASP A 1 771 ? 5.254 29.233 14.227 1.00 68.88 771 ASP A O 1
ATOM 5609 N N . ASN A 1 772 ? 7.268 29.190 15.164 1.00 65.44 772 ASN A N 1
ATOM 5610 C CA . ASN A 1 772 ? 7.970 29.428 13.890 1.00 65.44 772 ASN A CA 1
ATOM 5611 C C . ASN A 1 772 ? 8.550 28.170 13.234 1.00 65.44 772 ASN A C 1
ATOM 5613 O O . ASN A 1 772 ? 9.057 28.261 12.113 1.00 65.44 772 ASN A O 1
ATOM 5617 N N . LEU A 1 773 ? 8.550 27.024 13.921 1.00 69.12 773 LEU A N 1
ATOM 5618 C CA . LEU A 1 773 ? 9.134 25.788 13.395 1.00 69.12 773 LEU A CA 1
ATOM 5619 C C . LEU A 1 773 ? 8.231 24.580 13.625 1.00 69.12 773 LEU A C 1
ATOM 5621 O O . LEU A 1 773 ? 7.956 23.863 12.671 1.00 69.12 773 LEU A O 1
ATOM 5625 N N . VAL A 1 774 ? 7.793 24.336 14.859 1.00 72.94 774 VAL A N 1
ATOM 5626 C CA . VAL A 1 774 ? 7.081 23.094 15.191 1.00 72.94 774 VAL A CA 1
ATOM 5627 C C . VAL A 1 774 ? 5.614 23.156 14.773 1.00 72.94 774 VAL A C 1
ATOM 5629 O O . VAL A 1 774 ? 5.162 22.251 14.080 1.00 72.94 774 VAL A O 1
ATOM 5632 N N . GLU A 1 775 ? 4.902 24.231 15.107 1.00 76.31 775 GLU A N 1
ATOM 5633 C CA . GLU A 1 775 ? 3.510 24.462 14.701 1.00 76.31 775 GLU A CA 1
ATOM 5634 C C . GLU A 1 775 ? 3.310 24.336 13.175 1.00 76.31 775 GLU A C 1
ATOM 5636 O O . GLU A 1 775 ? 2.489 23.516 12.762 1.00 76.31 775 GLU A O 1
ATOM 5641 N N . PRO A 1 776 ? 4.081 25.025 12.302 1.00 72.81 776 PRO A N 1
ATOM 5642 C CA . PRO A 1 776 ? 3.878 24.919 10.857 1.00 72.81 776 PRO A CA 1
ATOM 5643 C C . PRO A 1 776 ? 4.218 23.540 10.271 1.00 72.81 776 PRO A C 1
ATOM 5645 O O . PRO A 1 776 ? 3.600 23.150 9.287 1.00 72.81 776 PRO A O 1
ATOM 5648 N N . LEU A 1 777 ? 5.174 22.793 10.841 1.00 70.19 777 LEU A N 1
ATOM 5649 C CA . LEU A 1 777 ? 5.523 21.448 10.356 1.00 70.19 777 LEU A CA 1
ATOM 5650 C C . LEU A 1 777 ? 4.492 20.398 10.782 1.00 70.19 777 LEU A C 1
ATOM 5652 O O . LEU A 1 777 ? 4.168 19.498 10.015 1.00 70.19 777 LEU A O 1
ATOM 5656 N N . VAL A 1 778 ? 3.975 20.515 12.004 1.00 72.25 778 VAL A N 1
ATOM 5657 C CA . VAL A 1 778 ? 2.956 19.602 12.533 1.00 72.25 778 VAL A CA 1
ATOM 5658 C C . VAL A 1 778 ? 1.602 19.876 11.889 1.00 72.25 778 VAL A C 1
ATOM 5660 O O . VAL A 1 778 ? 0.899 18.931 11.553 1.00 72.25 778 VAL A O 1
ATOM 5663 N N . SER A 1 779 ? 1.268 21.145 11.637 1.00 71.50 779 SER A N 1
ATOM 5664 C CA . SER A 1 779 ? 0.058 21.525 10.901 1.00 71.50 779 SER A CA 1
ATOM 5665 C C . SER A 1 779 ? 0.029 20.955 9.475 1.00 71.50 779 SER A C 1
ATOM 5667 O O . SER A 1 779 ? -1.042 20.573 9.012 1.00 71.50 779 SER A O 1
ATOM 5669 N N . ASP A 1 780 ? 1.182 20.835 8.806 1.00 68.44 780 ASP A N 1
ATOM 5670 C CA . ASP A 1 780 ? 1.293 20.212 7.475 1.00 68.44 780 ASP A CA 1
ATOM 5671 C C . ASP A 1 780 ? 1.053 18.689 7.542 1.00 68.44 780 ASP A C 1
ATOM 5673 O O . ASP A 1 780 ? 0.291 18.144 6.751 1.00 68.44 780 ASP A O 1
ATOM 5677 N N . ILE A 1 781 ? 1.613 18.008 8.554 1.00 66.00 781 ILE A N 1
ATOM 5678 C CA . ILE A 1 781 ? 1.388 16.566 8.796 1.00 66.00 781 ILE A CA 1
ATOM 5679 C C . ILE A 1 781 ? -0.081 16.280 9.137 1.00 66.00 781 ILE A C 1
ATOM 5681 O O . ILE A 1 781 ? -0.651 15.299 8.655 1.00 66.00 781 ILE A O 1
ATOM 5685 N N . LEU A 1 782 ? -0.702 17.134 9.956 1.00 65.62 782 LEU A N 1
ATOM 5686 C CA . LEU A 1 782 ? -2.119 17.035 10.315 1.00 65.62 782 LEU A CA 1
ATOM 5687 C C . LEU A 1 782 ? -3.026 17.148 9.081 1.00 65.62 782 LEU A C 1
ATOM 5689 O O . LEU A 1 782 ? -4.036 16.456 9.007 1.00 65.62 782 LEU A O 1
ATOM 5693 N N . LEU A 1 783 ? -2.648 17.973 8.099 1.00 60.19 783 LEU A N 1
ATOM 5694 C CA . LEU A 1 783 ? -3.401 18.141 6.856 1.00 60.19 783 LEU A CA 1
ATOM 5695 C C . LEU A 1 783 ? -3.282 16.927 5.914 1.00 60.19 783 LEU A C 1
ATOM 5697 O O . LEU A 1 783 ? -4.215 16.665 5.157 1.00 60.19 783 LEU A O 1
ATOM 5701 N N . ASP A 1 784 ? -2.162 16.198 5.967 1.00 56.59 784 ASP A N 1
ATOM 5702 C CA . ASP A 1 784 ? -1.857 15.062 5.079 1.00 56.59 784 ASP A CA 1
ATOM 5703 C C . ASP A 1 784 ? -2.358 13.710 5.631 1.00 56.59 784 ASP A C 1
ATOM 5705 O O . ASP A 1 784 ? -2.696 12.812 4.869 1.00 56.59 784 ASP A O 1
ATOM 5709 N N . THR A 1 785 ? -2.448 13.557 6.961 1.00 53.41 785 THR A N 1
ATOM 5710 C CA . THR A 1 785 ? -2.662 12.236 7.599 1.00 53.41 785 THR A CA 1
ATOM 5711 C C . THR A 1 785 ? -4.123 11.933 7.968 1.00 53.41 785 THR A C 1
ATOM 5713 O O . THR A 1 785 ? -4.484 10.769 8.112 1.00 53.41 785 THR A O 1
ATOM 5716 N N . VAL A 1 786 ? -4.991 12.938 8.140 1.00 51.78 786 VAL A N 1
ATOM 5717 C CA . VAL A 1 786 ? -6.304 12.745 8.804 1.00 51.78 786 VAL A CA 1
ATOM 5718 C C . VAL A 1 786 ? -7.481 12.515 7.830 1.00 51.78 786 VAL A C 1
ATOM 5720 O O . VAL A 1 786 ? -8.628 12.428 8.248 1.00 51.78 786 VAL A O 1
ATOM 5723 N N . LEU A 1 787 ? -7.246 12.352 6.521 1.00 47.41 787 LEU A N 1
ATOM 5724 C CA . LEU A 1 787 ? -8.337 12.278 5.525 1.00 47.41 787 LEU A CA 1
ATOM 5725 C C . LEU A 1 787 ? -8.539 10.921 4.823 1.00 47.41 787 LEU A C 1
ATOM 5727 O O . LEU A 1 787 ? -9.330 10.845 3.883 1.00 47.41 787 LEU A O 1
ATOM 5731 N N . GLU A 1 788 ? -7.914 9.831 5.279 1.00 45.88 788 GLU A N 1
ATOM 5732 C CA . GLU A 1 788 ? -8.084 8.504 4.661 1.00 45.88 788 GLU A CA 1
ATOM 5733 C C . GLU A 1 788 ? -8.740 7.477 5.602 1.00 45.88 788 GLU A C 1
ATOM 5735 O O . GLU A 1 788 ? -8.067 6.607 6.144 1.00 45.88 788 GLU A O 1
ATOM 5740 N N . GLY A 1 789 ? -10.065 7.587 5.784 1.00 43.03 789 GLY A N 1
ATOM 5741 C CA . GLY A 1 789 ? -11.039 6.488 5.988 1.00 43.03 789 GLY A CA 1
ATOM 5742 C C . GLY A 1 789 ? -10.730 5.317 6.940 1.00 43.03 789 GLY A C 1
ATOM 5743 O O . GLY A 1 789 ? -11.363 4.271 6.814 1.00 43.03 789 GLY A O 1
ATOM 5744 N N . SER A 1 790 ? -9.774 5.444 7.855 1.00 45.84 790 SER A N 1
ATOM 5745 C CA . SER A 1 790 ? -9.385 4.440 8.848 1.00 45.84 790 SER A CA 1
ATOM 5746 C C . SER A 1 790 ? -9.763 4.946 10.242 1.00 45.84 790 SER A C 1
ATOM 5748 O O . SER A 1 790 ? -9.737 6.149 10.492 1.00 45.84 790 SER A O 1
ATOM 5750 N N . GLY A 1 791 ? -10.192 4.046 11.134 1.00 47.06 791 GLY A N 1
ATOM 5751 C CA . GLY A 1 791 ? -10.736 4.408 12.453 1.00 47.06 791 GLY A CA 1
ATOM 5752 C C . GLY A 1 791 ? -9.781 5.246 13.320 1.00 47.06 791 GLY A C 1
ATOM 5753 O O . GLY A 1 791 ? -8.570 5.257 13.087 1.00 47.06 791 GLY A O 1
ATOM 5754 N N . LEU A 1 792 ? -10.323 5.925 14.344 1.00 50.91 792 LEU A N 1
ATOM 5755 C CA . LEU A 1 792 ? -9.617 6.913 15.183 1.00 50.91 792 LEU A CA 1
ATOM 5756 C C . LEU A 1 792 ? -8.282 6.409 15.730 1.00 50.91 792 LEU A C 1
ATOM 5758 O O . LEU A 1 792 ? -7.282 7.115 15.665 1.00 50.91 792 LEU A O 1
ATOM 5762 N N . GLU A 1 793 ? -8.242 5.172 16.209 1.00 50.09 793 GLU A N 1
ATOM 5763 C CA . GLU A 1 793 ? -7.025 4.562 16.733 1.00 50.09 793 GLU A CA 1
ATOM 5764 C C . GLU A 1 793 ? -5.952 4.379 15.646 1.00 50.09 793 GLU A C 1
ATOM 5766 O O . GLU A 1 793 ? -4.783 4.693 15.863 1.00 50.09 793 GLU A O 1
ATOM 5771 N N . THR A 1 794 ? -6.327 3.926 14.446 1.00 53.00 794 THR A N 1
ATOM 5772 C CA . THR A 1 794 ? -5.393 3.736 13.319 1.00 53.00 794 THR A CA 1
ATOM 5773 C C . THR A 1 794 ? -4.899 5.077 12.765 1.00 53.00 794 THR A C 1
ATOM 5775 O O . THR A 1 794 ? -3.701 5.245 12.509 1.00 53.00 794 THR A O 1
ATOM 5778 N N . GLY A 1 795 ? -5.799 6.058 12.645 1.00 57.66 795 GLY A N 1
ATOM 5779 C CA . GLY A 1 795 ? -5.466 7.422 12.237 1.00 57.66 795 GLY A CA 1
ATOM 5780 C C . GLY A 1 795 ? -4.541 8.121 13.239 1.00 57.66 795 GLY A C 1
ATOM 5781 O O . GLY A 1 795 ? -3.512 8.673 12.845 1.00 57.66 795 GLY A O 1
ATOM 5782 N N . LEU A 1 796 ? -4.836 8.030 14.543 1.00 61.31 796 LEU A N 1
ATOM 5783 C CA . LEU A 1 796 ? -3.992 8.584 15.607 1.00 61.31 796 LEU A CA 1
ATOM 5784 C C . LEU A 1 796 ? -2.650 7.857 15.725 1.00 61.31 796 LEU A C 1
ATOM 5786 O O . LEU A 1 796 ? -1.642 8.522 15.946 1.00 61.31 796 LEU A O 1
ATOM 5790 N N . ASN A 1 797 ? -2.597 6.535 15.531 1.00 58.66 797 ASN A N 1
ATOM 5791 C CA . ASN A 1 797 ? -1.340 5.778 15.469 1.00 58.66 797 ASN A CA 1
ATOM 5792 C C . ASN A 1 797 ? -0.440 6.266 14.334 1.00 58.66 797 ASN A C 1
ATOM 5794 O O . ASN A 1 797 ? 0.746 6.525 14.549 1.00 58.66 797 ASN A O 1
ATOM 5798 N N . THR A 1 798 ? -1.004 6.449 13.142 1.00 59.38 798 THR A N 1
ATOM 5799 C CA . THR A 1 798 ? -0.257 6.927 11.972 1.00 59.38 798 THR A CA 1
ATOM 5800 C C . THR A 1 798 ? 0.220 8.365 12.175 1.00 59.38 798 THR A C 1
ATOM 5802 O O . THR A 1 798 ? 1.398 8.670 11.979 1.00 59.38 798 THR A O 1
ATOM 5805 N N . LEU A 1 799 ? -0.666 9.246 12.649 1.00 67.81 799 LEU A N 1
ATOM 5806 C CA . LEU A 1 799 ? -0.362 10.645 12.939 1.00 67.81 799 LEU A CA 1
ATOM 5807 C C . LEU A 1 799 ? 0.700 10.784 14.034 1.00 67.81 799 LEU A C 1
ATOM 5809 O O . LEU A 1 799 ? 1.687 11.502 13.856 1.00 67.81 799 LEU A O 1
ATOM 5813 N N . LEU A 1 800 ? 0.537 10.073 15.151 1.00 70.19 800 LEU A N 1
ATOM 5814 C CA . LEU A 1 800 ? 1.503 10.071 16.241 1.00 70.19 800 LEU A CA 1
ATOM 5815 C C . LEU A 1 800 ? 2.840 9.493 15.777 1.00 70.19 800 LEU A C 1
ATOM 5817 O O . LEU A 1 800 ? 3.877 10.044 16.131 1.00 70.19 800 LEU A O 1
ATOM 5821 N N . GLY A 1 801 ? 2.843 8.451 14.944 1.00 66.62 801 GLY A N 1
ATOM 5822 C CA . GLY A 1 801 ? 4.051 7.902 14.327 1.00 66.62 801 GLY A CA 1
ATOM 5823 C C . GLY A 1 801 ? 4.792 8.927 13.463 1.00 66.62 801 GLY A C 1
ATOM 5824 O O . GLY A 1 801 ? 6.003 9.117 13.622 1.00 66.62 801 GLY A O 1
ATOM 5825 N N . SER A 1 802 ? 4.070 9.650 12.606 1.00 68.75 802 SER A N 1
ATOM 5826 C CA . SER A 1 802 ? 4.616 10.709 11.746 1.00 68.75 802 SER A CA 1
ATOM 5827 C C . SER A 1 802 ? 5.160 11.891 12.552 1.00 68.75 802 SER A C 1
ATOM 5829 O O . SER A 1 802 ? 6.302 12.316 12.350 1.00 68.75 802 SER A O 1
ATOM 5831 N N . ILE A 1 803 ? 4.397 12.387 13.531 1.00 69.75 803 ILE A N 1
ATOM 5832 C CA . ILE A 1 803 ? 4.834 13.478 14.410 1.00 69.75 803 ILE A CA 1
ATOM 5833 C C . ILE A 1 803 ? 6.005 13.018 15.282 1.00 69.75 803 ILE A C 1
ATOM 5835 O O . ILE A 1 803 ? 6.976 13.756 15.429 1.00 69.75 803 ILE A O 1
ATOM 5839 N N . ASN A 1 804 ? 5.982 11.798 15.819 1.00 68.06 804 ASN A N 1
ATOM 5840 C CA . ASN A 1 804 ? 7.084 11.275 16.618 1.00 68.06 804 ASN A CA 1
ATOM 5841 C C . ASN A 1 804 ? 8.348 11.088 15.770 1.00 68.06 804 ASN A C 1
ATOM 5843 O O . ASN A 1 804 ? 9.448 11.344 16.248 1.00 68.06 804 ASN A O 1
ATOM 5847 N N . THR A 1 805 ? 8.229 10.721 14.494 1.00 68.69 805 THR A N 1
ATOM 5848 C CA . THR A 1 805 ? 9.361 10.670 13.552 1.00 68.69 805 THR A CA 1
ATOM 5849 C C . THR A 1 805 ? 9.942 12.064 13.296 1.00 68.69 805 THR A C 1
ATOM 5851 O O . THR A 1 805 ? 11.164 12.254 13.362 1.00 68.69 805 THR A O 1
ATOM 5854 N N . LEU A 1 806 ? 9.082 13.067 13.083 1.00 70.06 806 LEU A N 1
ATOM 5855 C CA . LEU A 1 806 ? 9.493 14.467 12.959 1.00 70.06 806 LEU A CA 1
ATOM 5856 C C . LEU A 1 806 ? 10.188 14.951 14.240 1.00 70.06 806 LEU A C 1
ATOM 5858 O O . LEU A 1 806 ? 11.297 15.484 14.187 1.00 70.06 806 LEU A O 1
ATOM 5862 N N . LEU A 1 807 ? 9.581 14.723 15.404 1.00 68.69 807 LEU A N 1
ATOM 5863 C CA . LEU A 1 807 ? 10.143 15.115 16.691 1.00 68.69 807 LEU A CA 1
ATOM 5864 C C . LEU A 1 807 ? 11.442 14.370 16.997 1.00 68.69 807 LEU A C 1
ATOM 5866 O O . LEU A 1 807 ? 12.385 15.000 17.460 1.00 68.69 807 LEU A O 1
ATOM 5870 N N . ASN A 1 808 ? 11.563 13.080 16.681 1.00 67.06 808 ASN A N 1
ATOM 5871 C CA . ASN A 1 808 ? 12.817 12.327 16.787 1.00 67.06 808 ASN A CA 1
ATOM 5872 C C . ASN A 1 808 ? 13.925 12.935 15.923 1.00 67.06 808 ASN A C 1
ATOM 5874 O O . ASN A 1 808 ? 15.044 13.117 16.406 1.00 67.06 808 ASN A O 1
ATOM 5878 N N . THR A 1 809 ? 13.606 13.324 14.686 1.00 62.38 809 THR A N 1
ATOM 5879 C CA . THR A 1 809 ? 14.538 14.028 13.786 1.00 62.38 809 THR A CA 1
ATOM 5880 C C . THR A 1 809 ? 15.005 15.352 14.399 1.00 62.38 809 THR A C 1
ATOM 5882 O O . THR A 1 809 ? 16.181 15.707 14.327 1.00 62.38 809 THR A O 1
ATOM 5885 N N . LEU A 1 810 ? 14.101 16.038 15.096 1.00 60.16 810 LEU A N 1
ATOM 5886 C CA . LEU A 1 810 ? 14.359 17.268 15.840 1.00 60.16 810 LEU A CA 1
ATOM 5887 C C . LEU A 1 810 ? 14.993 17.027 17.238 1.00 60.16 810 LEU A C 1
ATOM 5889 O O . LEU A 1 810 ? 15.403 17.975 17.903 1.00 60.16 810 LEU A O 1
ATOM 5893 N N . GLY A 1 811 ? 15.157 15.776 17.690 1.00 58.66 811 GLY A N 1
ATOM 5894 C CA . GLY A 1 811 ? 15.749 15.422 18.992 1.00 58.66 811 GLY A CA 1
ATOM 5895 C C . GLY A 1 811 ? 14.788 15.475 20.192 1.00 58.66 811 GLY A C 1
ATOM 5896 O O . GLY A 1 811 ? 15.230 15.654 21.326 1.00 58.66 811 GLY A O 1
ATOM 5897 N N . LEU A 1 812 ? 13.487 15.331 19.942 1.00 59.50 812 LEU A N 1
ATOM 5898 C CA . LEU A 1 812 ? 12.353 15.498 20.861 1.00 59.50 812 LEU A CA 1
ATOM 5899 C C . LEU A 1 812 ? 11.468 14.232 20.978 1.00 59.50 812 LEU A C 1
ATOM 5901 O O . LEU A 1 812 ? 10.300 14.324 21.329 1.00 59.50 812 LEU A O 1
ATOM 5905 N N . GLY A 1 813 ? 11.997 13.036 20.708 1.00 56.78 813 GLY A N 1
ATOM 5906 C CA . GLY A 1 813 ? 11.222 11.785 20.575 1.00 56.78 813 GLY A CA 1
ATOM 5907 C C . GLY A 1 813 ? 10.403 11.279 21.770 1.00 56.78 813 GLY A C 1
ATOM 5908 O O . GLY A 1 813 ? 9.679 10.305 21.633 1.00 56.78 813 GLY A O 1
ATOM 5909 N N . ASN A 1 814 ? 10.515 11.907 22.945 1.00 58.12 814 ASN A N 1
ATOM 5910 C CA . ASN A 1 814 ? 9.796 11.502 24.164 1.00 58.12 814 ASN A CA 1
ATOM 5911 C C . ASN A 1 814 ? 8.780 12.566 24.618 1.00 58.12 814 ASN A C 1
ATOM 5913 O O . ASN A 1 814 ? 8.483 12.668 25.807 1.00 58.12 814 ASN A O 1
ATOM 5917 N N . VAL A 1 815 ? 8.357 13.440 23.702 1.00 61.34 815 VAL A N 1
ATOM 5918 C CA . VAL A 1 815 ? 7.549 14.630 24.010 1.00 61.34 815 VAL A CA 1
ATOM 5919 C C . VAL A 1 815 ? 6.045 14.364 23.935 1.00 61.34 815 VAL A C 1
ATOM 5921 O O . VAL A 1 815 ? 5.305 14.955 24.716 1.00 61.34 815 VAL A O 1
ATOM 5924 N N . LEU A 1 816 ? 5.585 13.481 23.045 1.00 61.81 816 LEU A N 1
ATOM 5925 C CA . LEU A 1 816 ? 4.162 13.145 22.941 1.00 61.81 816 LEU A CA 1
ATOM 5926 C C . LEU A 1 816 ? 3.772 11.964 23.845 1.00 61.81 816 LEU A C 1
ATOM 5928 O O . LEU A 1 816 ? 4.597 11.071 24.063 1.00 61.81 816 LEU A O 1
ATOM 5932 N N . PRO A 1 817 ? 2.521 11.938 24.344 1.00 58.25 817 PRO A N 1
ATOM 5933 C CA . PRO A 1 817 ? 1.943 10.757 24.982 1.00 58.25 817 PRO A CA 1
ATOM 5934 C C . PRO A 1 817 ? 1.819 9.586 23.991 1.00 58.25 817 PRO A C 1
ATOM 5936 O O . PRO A 1 817 ? 1.913 9.776 22.780 1.00 58.25 817 PRO A O 1
ATOM 5939 N N . THR A 1 818 ? 1.611 8.373 24.513 1.00 57.25 818 THR A N 1
ATOM 5940 C CA . THR A 1 818 ? 1.229 7.196 23.709 1.00 57.25 818 THR A CA 1
ATOM 5941 C C . THR A 1 818 ? -0.115 7.430 23.021 1.00 57.25 818 THR A C 1
ATOM 5943 O O . THR A 1 818 ? -0.834 8.348 23.408 1.00 57.25 818 THR A O 1
ATOM 5946 N N . VAL A 1 819 ? -0.481 6.604 22.034 1.00 52.12 819 VAL A N 1
ATOM 5947 C CA . VAL A 1 819 ? -1.802 6.719 21.390 1.00 52.12 819 VAL A CA 1
ATOM 5948 C C . VAL A 1 819 ? -2.921 6.660 22.416 1.00 52.12 819 VAL A C 1
ATOM 5950 O O . VAL A 1 819 ? -3.743 7.563 22.414 1.00 52.12 819 VAL A O 1
ATOM 5953 N N . ASP A 1 820 ? -2.867 5.727 23.365 1.00 46.97 820 ASP A N 1
ATOM 5954 C CA . ASP A 1 820 ? -3.851 5.649 24.452 1.00 46.97 820 ASP A CA 1
ATOM 5955 C C . ASP A 1 820 ? -3.883 6.927 25.299 1.00 46.97 820 ASP A C 1
ATOM 5957 O O . ASP A 1 820 ? -4.944 7.459 25.594 1.00 46.97 820 ASP A O 1
ATOM 5961 N N . GLY A 1 821 ? -2.716 7.487 25.636 1.00 52.31 821 GLY A N 1
ATOM 5962 C CA . GLY A 1 821 ? -2.642 8.725 26.413 1.00 52.31 821 GLY A CA 1
ATOM 5963 C C . GLY A 1 821 ? -3.085 9.968 25.632 1.00 52.31 821 GLY A C 1
ATOM 5964 O O . GLY A 1 821 ? -3.537 10.942 26.232 1.00 52.31 821 GLY A O 1
ATOM 5965 N N . LEU A 1 822 ? -2.945 9.960 24.304 1.00 55.88 822 LEU A N 1
ATOM 5966 C CA . LEU A 1 822 ? -3.469 11.005 23.429 1.00 55.88 822 LEU A CA 1
ATOM 5967 C C . LEU A 1 822 ? -4.977 10.846 23.244 1.00 55.88 822 LEU A C 1
ATOM 5969 O O . LEU A 1 822 ? -5.679 11.847 23.254 1.00 55.88 822 LEU A O 1
ATOM 5973 N N . LEU A 1 823 ? -5.463 9.613 23.118 1.00 51.94 823 LEU A N 1
ATOM 5974 C CA . LEU A 1 823 ? -6.878 9.283 23.020 1.00 51.94 823 LEU A CA 1
ATOM 5975 C C . LEU A 1 823 ? -7.610 9.675 24.306 1.00 51.94 823 LEU A C 1
ATOM 5977 O O . LEU A 1 823 ? -8.633 10.342 24.224 1.00 51.94 823 LEU A O 1
ATOM 5981 N N . ASP A 1 824 ? -7.029 9.390 25.473 1.00 51.47 824 ASP A N 1
ATOM 5982 C CA . ASP A 1 824 ? -7.518 9.857 26.774 1.00 51.47 824 ASP A CA 1
ATOM 5983 C C . ASP A 1 824 ? -7.615 11.386 26.832 1.00 51.47 824 ASP A C 1
ATOM 5985 O O . ASP A 1 824 ? -8.584 11.937 27.352 1.00 51.47 824 ASP A O 1
ATOM 5989 N N . LEU A 1 825 ? -6.613 12.092 26.300 1.00 53.56 825 LEU A N 1
ATOM 5990 C CA . LEU A 1 825 ? -6.575 13.551 26.340 1.00 53.56 825 LEU A CA 1
ATOM 5991 C C . LEU A 1 825 ? -7.523 14.186 25.318 1.00 53.56 825 LEU A C 1
ATOM 5993 O O . LEU A 1 825 ? -8.166 15.180 25.628 1.00 53.56 825 LEU A O 1
ATOM 5997 N N . VAL A 1 826 ? -7.641 13.607 24.123 1.00 53.25 826 VAL A N 1
ATOM 5998 C CA . VAL A 1 826 ? -8.616 14.010 23.103 1.00 53.25 826 VAL A CA 1
ATOM 5999 C C . VAL A 1 826 ? -10.027 13.755 23.622 1.00 53.25 826 VAL A C 1
ATOM 6001 O O . VAL A 1 826 ? -10.852 14.659 23.568 1.00 53.25 826 VAL A O 1
ATOM 6004 N N . ALA A 1 827 ? -10.290 12.589 24.215 1.00 51.22 827 ALA A N 1
ATOM 6005 C CA . ALA A 1 827 ? -11.552 12.297 24.882 1.00 51.22 827 ALA A CA 1
ATOM 6006 C C . ALA A 1 827 ? -11.817 13.301 26.010 1.00 51.22 827 ALA A C 1
ATOM 6008 O O . ALA A 1 827 ? -12.896 13.873 26.079 1.00 51.22 827 ALA A O 1
ATOM 6009 N N . GLN A 1 828 ? -10.826 13.600 26.852 1.00 49.69 828 GLN A N 1
ATOM 6010 C CA . GLN A 1 828 ? -10.956 14.599 27.911 1.00 49.69 828 GLN A CA 1
ATOM 6011 C C . GLN A 1 828 ? -11.240 16.012 27.373 1.00 49.69 828 GLN A C 1
ATOM 6013 O O . GLN A 1 828 ? -12.061 16.716 27.956 1.00 49.69 828 GLN A O 1
ATOM 6018 N N . GLU A 1 829 ? -10.612 16.426 26.272 1.00 49.81 829 GLU A N 1
ATOM 6019 C CA . GLU A 1 829 ? -10.848 17.728 25.635 1.00 49.81 829 GLU A CA 1
ATOM 6020 C C . GLU A 1 829 ? -12.245 17.801 24.997 1.00 49.81 829 GLU A C 1
ATOM 6022 O O . GLU A 1 829 ? -12.968 18.767 25.250 1.00 49.81 829 GLU A O 1
ATOM 6027 N N . ILE A 1 830 ? -12.674 16.749 24.285 1.00 49.81 830 ILE A N 1
ATOM 6028 C CA . ILE A 1 830 ? -14.038 16.583 23.746 1.00 49.81 830 ILE A CA 1
ATOM 6029 C C . ILE A 1 830 ? -15.076 16.658 24.881 1.00 49.81 830 ILE A C 1
ATOM 6031 O O . ILE A 1 830 ? -16.038 17.420 24.795 1.00 49.81 830 ILE A O 1
ATOM 6035 N N . LEU A 1 831 ? -14.844 15.940 25.985 1.00 48.22 831 LEU A N 1
ATOM 6036 C CA . LEU A 1 831 ? -15.710 15.927 27.171 1.00 48.22 831 LEU A CA 1
ATOM 6037 C C . LEU A 1 831 ? -15.706 17.264 27.935 1.00 48.22 831 LEU A C 1
ATOM 6039 O O . LEU A 1 831 ? -16.655 17.578 28.652 1.00 48.22 831 LEU A O 1
ATOM 6043 N N . SER A 1 832 ? -14.651 18.070 27.799 1.00 43.44 832 SER A N 1
ATOM 6044 C CA . SER A 1 832 ? -14.526 19.367 28.475 1.00 43.44 832 SER A CA 1
ATOM 6045 C C . SER A 1 832 ? -15.121 20.547 27.691 1.00 43.44 832 SER A C 1
ATOM 6047 O O . SER A 1 832 ? -15.366 21.611 28.278 1.00 43.44 832 SER A O 1
ATOM 6049 N N . ASN A 1 833 ? -15.382 20.376 26.387 1.00 44.69 833 ASN A N 1
ATOM 6050 C CA . ASN A 1 833 ? -15.905 21.419 25.505 1.00 44.69 833 ASN A CA 1
ATOM 6051 C C . ASN A 1 833 ? -17.089 20.929 24.640 1.00 44.69 833 ASN A C 1
ATOM 6053 O O . ASN A 1 833 ? -16.934 20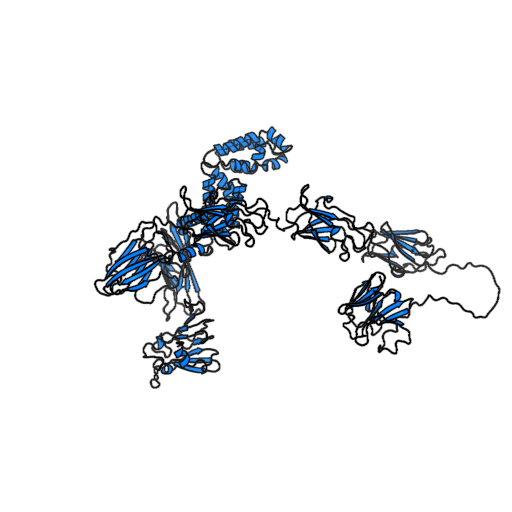.703 23.446 1.00 44.69 833 ASN A O 1
ATOM 6057 N N . PRO A 1 834 ? -18.304 20.816 25.201 1.00 47.47 834 PRO A N 1
ATOM 6058 C CA . PRO A 1 834 ? -19.428 20.160 24.522 1.00 47.47 834 PRO A CA 1
ATOM 6059 C C . PRO A 1 834 ? -19.939 20.900 23.265 1.00 47.47 834 PRO A C 1
ATOM 6061 O O . PRO A 1 834 ? -20.501 20.274 22.374 1.00 47.47 834 PRO A O 1
ATOM 6064 N N . LEU A 1 835 ? -19.677 22.211 23.120 1.00 46.38 835 LEU A N 1
ATOM 6065 C CA . LEU A 1 835 ? -20.125 23.026 21.969 1.00 46.38 835 LEU A CA 1
ATOM 6066 C C . LEU A 1 835 ? -19.502 22.633 20.631 1.00 46.38 835 LEU A C 1
ATOM 6068 O O . LEU A 1 835 ? -19.972 23.096 19.594 1.00 46.38 835 LEU A O 1
ATOM 6072 N N . THR A 1 836 ? -18.430 21.845 20.636 1.00 45.62 836 THR A N 1
ATOM 6073 C CA . THR A 1 836 ? -17.836 21.355 19.396 1.00 45.62 836 THR A CA 1
ATOM 6074 C C . THR A 1 836 ? -18.656 20.219 18.774 1.00 45.62 836 THR A C 1
ATOM 6076 O O . THR A 1 836 ? -18.576 20.019 17.571 1.00 45.62 836 THR A O 1
ATOM 6079 N N . ILE A 1 837 ? -19.511 19.523 19.525 1.00 48.03 837 ILE A N 1
ATOM 6080 C CA . ILE A 1 837 ? -20.283 18.367 19.043 1.00 48.03 837 ILE A CA 1
ATOM 6081 C C . ILE A 1 837 ? -21.727 18.803 18.749 1.00 48.03 837 ILE A C 1
ATOM 6083 O O . ILE A 1 837 ? -22.649 18.448 19.477 1.00 48.03 837 ILE A O 1
ATOM 6087 N N . LEU A 1 838 ? -21.933 19.650 17.735 1.00 50.78 838 LEU A N 1
ATOM 6088 C CA . LEU A 1 838 ? -23.287 19.931 17.246 1.00 50.78 838 LEU A CA 1
ATOM 6089 C C . LEU A 1 838 ? -23.516 19.176 15.927 1.00 50.78 838 LEU A C 1
ATOM 6091 O O . LEU A 1 838 ? -23.011 19.592 14.883 1.00 50.78 838 LEU A O 1
ATOM 6095 N N . GLY A 1 839 ? -24.235 18.054 15.998 1.00 49.22 839 GLY A N 1
ATOM 6096 C CA . GLY A 1 839 ? -24.557 17.162 14.879 1.00 49.22 839 GLY A CA 1
ATOM 6097 C C . GLY A 1 839 ? -25.757 17.609 14.036 1.00 49.22 839 GLY A C 1
ATOM 6098 O O . GLY A 1 839 ? -25.944 17.099 12.933 1.00 49.22 839 GLY A O 1
ATOM 6099 N N . GLY A 1 840 ? -26.529 18.603 14.494 1.00 51.47 840 GLY A N 1
ATOM 6100 C CA . GLY A 1 840 ? -27.783 19.009 13.853 1.00 51.47 840 GLY A CA 1
ATOM 6101 C C . GLY A 1 840 ? -28.956 18.121 14.258 1.00 51.47 840 GLY A C 1
ATOM 6102 O O . GLY A 1 840 ? -28.789 17.074 14.850 1.00 51.47 840 GLY A O 1
ATOM 6103 N N . THR A 1 841 ? -30.185 18.523 13.945 1.00 55.78 841 THR A N 1
ATOM 6104 C CA . THR A 1 841 ? -31.391 17.773 14.332 1.00 55.78 841 THR A CA 1
ATOM 6105 C C . THR A 1 841 ? -32.254 17.543 13.107 1.00 55.78 841 THR A C 1
ATOM 6107 O O . THR A 1 841 ? -32.491 18.479 12.345 1.00 55.78 841 THR A O 1
ATOM 6110 N N . THR A 1 842 ? -32.799 16.342 12.924 1.00 50.03 842 THR A N 1
ATOM 6111 C CA . THR A 1 842 ? -33.789 16.082 11.868 1.00 50.03 842 THR A CA 1
ATOM 6112 C C . THR A 1 842 ? -35.152 15.780 12.476 1.00 50.03 842 THR A C 1
ATOM 6114 O O . THR A 1 842 ? -35.253 15.006 13.420 1.00 50.03 842 THR A O 1
ATOM 6117 N N . ALA A 1 843 ? -36.214 16.383 11.939 1.00 53.69 843 ALA A N 1
ATOM 6118 C CA . ALA A 1 843 ? -37.584 16.100 12.349 1.00 53.69 843 ALA A CA 1
ATOM 6119 C C . ALA A 1 843 ? -38.537 16.015 11.164 1.00 53.69 843 ALA A C 1
ATOM 6121 O O . ALA A 1 843 ? -38.359 16.684 10.146 1.00 53.69 843 ALA A O 1
ATOM 6122 N N . GLU A 1 844 ? -39.585 15.215 11.324 1.00 51.81 844 GLU A N 1
ATOM 6123 C CA . GLU A 1 844 ? -40.509 14.892 10.242 1.00 51.81 844 GLU A CA 1
ATOM 6124 C C . GLU A 1 844 ? -41.904 15.499 10.450 1.00 51.81 844 GLU A C 1
ATOM 6126 O O . GLU A 1 844 ? -42.472 15.491 11.544 1.00 51.81 844 GLU A O 1
ATOM 6131 N N . VAL A 1 845 ? -42.468 16.050 9.374 1.00 48.81 845 VAL A N 1
ATOM 6132 C CA . VAL A 1 845 ? -43.841 16.565 9.298 1.00 48.81 845 VAL A CA 1
ATOM 6133 C C . VAL A 1 845 ? -44.674 15.585 8.491 1.00 48.81 845 VAL A C 1
ATOM 6135 O O . VAL A 1 845 ? -44.457 15.432 7.289 1.00 48.81 845 VAL A O 1
ATOM 6138 N N . TYR A 1 846 ? -45.696 15.011 9.123 1.00 45.47 846 TYR A N 1
ATOM 6139 C CA . TYR A 1 846 ? -46.628 14.104 8.459 1.00 45.47 846 TYR A CA 1
ATOM 6140 C C . TYR A 1 846 ? -47.981 14.763 8.191 1.00 45.47 846 TYR A C 1
ATOM 6142 O O . TYR A 1 846 ? -48.474 15.606 8.948 1.00 45.47 846 TYR A O 1
ATOM 6150 N N . VAL A 1 847 ? -48.633 14.337 7.112 1.00 41.47 847 VAL A N 1
ATOM 6151 C CA . VAL A 1 847 ? -50.020 14.706 6.815 1.00 41.47 847 VAL A CA 1
ATOM 6152 C C . VAL A 1 847 ? -50.892 13.468 6.962 1.00 41.47 847 VAL A C 1
ATOM 6154 O O . VAL A 1 847 ? -50.865 12.582 6.113 1.00 41.47 847 VAL A O 1
ATOM 6157 N N . VAL A 1 848 ? -51.716 13.425 8.010 1.00 35.50 848 VAL A N 1
ATOM 6158 C CA . VAL A 1 848 ? -52.702 12.354 8.223 1.00 35.50 848 VAL A CA 1
ATOM 6159 C C . VAL A 1 848 ? -54.097 12.968 8.100 1.00 35.50 848 VAL A C 1
ATOM 6161 O O . VAL A 1 848 ? -54.381 14.032 8.642 1.00 35.50 848 VAL A O 1
ATOM 6164 N N . ASN A 1 849 ? -54.998 12.340 7.340 1.00 34.19 849 ASN A N 1
ATOM 6165 C CA . ASN A 1 849 ? -56.399 12.777 7.199 1.00 34.19 849 ASN A CA 1
ATOM 6166 C C . ASN A 1 849 ? -56.623 14.216 6.664 1.00 34.19 849 ASN A C 1
ATOM 6168 O O . ASN A 1 849 ? -57.700 14.785 6.854 1.00 34.19 849 ASN A O 1
ATOM 6172 N N . GLY A 1 850 ? -55.641 14.828 5.991 1.00 40.88 850 GLY A N 1
ATOM 6173 C CA . GLY A 1 850 ? -55.720 16.230 5.549 1.00 40.88 850 GLY A CA 1
ATOM 6174 C C . GLY A 1 850 ? -55.573 17.263 6.678 1.00 40.88 850 GLY A C 1
ATOM 6175 O O . GLY A 1 850 ? -55.751 18.457 6.427 1.00 40.88 850 GLY A O 1
ATOM 6176 N N . GLU A 1 851 ? -55.235 16.822 7.893 1.00 36.84 851 GLU A N 1
ATOM 6177 C CA . GLU A 1 851 ? -54.677 17.660 8.953 1.00 36.84 851 GLU A CA 1
ATOM 6178 C C . GLU A 1 851 ? -53.143 17.588 8.874 1.00 36.84 851 GLU A C 1
ATOM 6180 O O . GLU A 1 851 ? -52.555 16.511 8.775 1.00 36.84 851 GLU A O 1
ATOM 6185 N N . THR A 1 852 ? -52.485 18.750 8.855 1.00 45.56 852 THR A N 1
ATOM 6186 C CA . THR A 1 852 ? -51.024 18.841 8.961 1.00 45.56 852 THR A CA 1
ATOM 6187 C C . THR A 1 852 ? -50.642 18.568 10.413 1.00 45.56 852 THR A C 1
ATOM 6189 O O . THR A 1 852 ? -51.034 19.346 11.286 1.00 45.56 852 THR A O 1
ATOM 6192 N N . TYR A 1 853 ? -49.883 17.506 10.676 1.00 46.22 853 TYR A N 1
ATOM 6193 C CA . TYR A 1 853 ? -49.303 17.271 11.995 1.00 46.22 853 TYR A CA 1
ATOM 6194 C C . TYR A 1 853 ? -47.997 18.048 12.079 1.00 46.22 853 TYR A C 1
ATOM 6196 O O . TYR A 1 853 ? -47.157 17.969 11.188 1.00 46.22 853 TYR A O 1
ATOM 6204 N N . SER A 1 854 ? -47.871 18.879 13.107 1.00 52.59 854 SER A N 1
ATOM 6205 C CA . SER A 1 854 ? -46.681 19.692 13.334 1.00 52.59 854 SER A CA 1
ATOM 6206 C C . SER A 1 854 ? -45.497 18.788 13.677 1.00 52.59 854 SER A C 1
ATOM 6208 O O . SER A 1 854 ? -45.664 17.902 14.511 1.00 52.59 854 SER A O 1
ATOM 6210 N N . ALA A 1 855 ? -44.314 19.028 13.105 1.00 54.28 855 ALA A N 1
ATOM 6211 C CA . ALA A 1 855 ? -43.106 18.388 13.625 1.00 54.28 855 ALA A CA 1
ATOM 6212 C C . ALA A 1 855 ? -42.816 18.982 15.003 1.00 54.28 855 ALA A C 1
ATOM 6214 O O . ALA A 1 855 ? -42.747 20.206 15.144 1.00 54.28 855 ALA A O 1
ATOM 6215 N N . THR A 1 856 ? -42.694 18.133 16.013 1.00 54.94 856 THR A N 1
ATOM 6216 C CA . THR A 1 856 ? -42.329 18.526 17.375 1.00 54.94 856 THR A CA 1
ATOM 6217 C C . THR A 1 856 ? -41.107 17.741 17.796 1.00 54.94 856 THR A C 1
ATOM 6219 O O . THR A 1 856 ? -41.059 16.544 17.539 1.00 54.94 856 THR A O 1
ATOM 6222 N N . GLY A 1 857 ? -40.166 18.397 18.455 1.00 57.31 857 GLY A N 1
ATOM 6223 C CA . GLY A 1 857 ? -38.959 17.767 18.977 1.00 57.31 857 GLY A CA 1
ATOM 6224 C C . GLY A 1 857 ? -38.148 18.776 19.769 1.00 57.31 857 GLY A C 1
ATOM 6225 O O . GLY A 1 857 ? -38.597 19.909 19.984 1.00 57.31 857 GLY A O 1
ATOM 6226 N N . ASN A 1 858 ? -36.950 18.389 20.172 1.00 64.88 858 ASN A N 1
ATOM 6227 C CA . ASN A 1 858 ? -35.978 19.292 20.768 1.00 64.88 858 ASN A CA 1
ATOM 6228 C C . ASN A 1 858 ? -34.705 19.291 19.927 1.00 64.88 858 ASN A C 1
ATOM 6230 O O . ASN A 1 858 ? -34.242 18.237 19.517 1.00 64.88 858 ASN A O 1
ATOM 6234 N N . ILE A 1 859 ? -34.122 20.465 19.676 1.00 62.19 859 ILE A N 1
ATOM 6235 C CA . ILE A 1 859 ? -32.829 20.521 18.980 1.00 62.19 859 ILE A CA 1
ATOM 6236 C C . ILE A 1 859 ? -31.714 19.825 19.772 1.00 62.19 859 ILE A C 1
ATOM 6238 O O . ILE A 1 859 ? -30.711 19.474 19.192 1.00 62.19 859 ILE A O 1
ATOM 6242 N N . GLN A 1 860 ? -31.892 19.599 21.076 1.00 58.34 860 GLN A N 1
ATOM 6243 C CA . GLN A 1 860 ? -30.950 18.863 21.927 1.00 58.34 860 GLN A CA 1
ATOM 6244 C C . GLN A 1 860 ? -31.198 17.337 21.978 1.00 58.34 860 GLN A C 1
ATOM 6246 O O . GLN A 1 860 ? -30.569 16.658 22.786 1.00 58.34 860 GLN A O 1
ATOM 6251 N N . GLU A 1 861 ? -32.147 16.786 21.209 1.00 52.09 861 GLU A N 1
ATOM 6252 C CA . GLU A 1 861 ? -32.439 15.337 21.178 1.00 52.09 861 GLU A CA 1
ATOM 6253 C C . GLU A 1 861 ? -31.526 14.580 20.194 1.00 52.09 861 GLU A C 1
ATOM 6255 O O . GLU A 1 861 ? -31.209 15.090 19.123 1.00 52.09 861 GLU A O 1
ATOM 6260 N N . SER A 1 862 ? -31.134 13.346 20.536 1.00 43.94 862 SER A N 1
ATOM 6261 C CA . SER A 1 862 ? -30.403 12.421 19.654 1.00 43.94 862 SER A CA 1
ATOM 6262 C C . SER A 1 862 ? -31.309 11.801 18.581 1.00 43.94 862 SER A C 1
ATOM 6264 O O . SER A 1 862 ? -32.455 11.444 18.853 1.00 43.94 862 SER A O 1
ATOM 6266 N N . SER A 1 863 ? -30.780 11.637 17.363 1.00 39.56 863 SER A N 1
ATOM 6267 C CA . SER A 1 863 ? -31.432 10.926 16.252 1.00 39.56 863 SER A CA 1
ATOM 6268 C C . SER A 1 863 ? -31.475 9.399 16.439 1.00 39.56 863 SER A C 1
ATOM 6270 O O . SER A 1 863 ? -30.833 8.847 17.328 1.00 39.56 863 SER A O 1
ATOM 6272 N N . GLU A 1 864 ? -32.226 8.726 15.558 1.00 35.31 864 GLU A N 1
ATOM 6273 C CA . GLU A 1 864 ? -32.520 7.276 15.496 1.00 35.31 864 GLU A CA 1
ATOM 6274 C C . GLU A 1 864 ? -31.280 6.353 15.453 1.00 35.31 864 GLU A C 1
ATOM 6276 O O . GLU A 1 864 ? -31.354 5.186 15.823 1.00 35.31 864 GLU A O 1
ATOM 6281 N N . ASP A 1 865 ? -30.123 6.881 15.056 1.00 29.78 865 ASP A N 1
ATOM 6282 C CA . ASP A 1 865 ? -28.813 6.216 15.010 1.00 29.78 865 ASP A CA 1
ATOM 6283 C C . ASP A 1 865 ? -27.879 6.607 16.175 1.00 29.78 865 ASP A C 1
ATOM 6285 O O . ASP A 1 865 ? -26.737 6.158 16.232 1.00 29.78 865 ASP A O 1
ATOM 6289 N N . GLY A 1 866 ? -28.344 7.445 17.108 1.00 38.75 866 GLY A N 1
ATOM 6290 C CA . GLY A 1 866 ? -27.579 7.904 18.270 1.00 38.75 866 GLY A CA 1
ATOM 6291 C C . GLY A 1 866 ? -26.500 8.952 17.972 1.00 38.75 866 GLY A C 1
ATOM 6292 O O . GLY A 1 866 ? -25.751 9.307 18.875 1.00 38.75 866 GLY A O 1
ATOM 6293 N N . THR A 1 867 ? -26.406 9.475 16.745 1.00 32.78 867 THR A N 1
ATOM 6294 C CA . THR A 1 867 ? -25.238 10.266 16.304 1.00 32.78 867 THR A CA 1
ATOM 6295 C C . THR A 1 867 ? -25.377 11.788 16.433 1.00 32.78 867 THR A C 1
ATOM 6297 O O . THR A 1 867 ? -24.383 12.494 16.292 1.00 32.78 867 THR A O 1
ATOM 6300 N N . GLN A 1 868 ? -26.574 12.325 16.707 1.00 42.06 868 GLN A N 1
ATOM 6301 C CA . GLN A 1 868 ? -26.854 13.761 16.518 1.00 42.06 868 GLN A CA 1
ATOM 6302 C C . GLN A 1 868 ? -27.440 14.504 17.742 1.00 42.06 868 GLN A C 1
ATOM 6304 O O . GLN A 1 868 ? -28.216 15.441 17.579 1.00 42.06 868 GLN A O 1
ATOM 6309 N N . ALA A 1 869 ? -27.108 14.128 18.984 1.00 45.94 869 ALA A N 1
ATOM 6310 C CA . ALA A 1 869 ? -27.517 14.951 20.133 1.00 45.94 869 ALA A CA 1
ATOM 6311 C C . ALA A 1 869 ? -26.694 16.250 20.203 1.00 45.94 869 ALA A C 1
ATOM 6313 O O . ALA A 1 869 ? -25.489 16.222 20.450 1.00 45.94 869 ALA A O 1
ATOM 6314 N N . ASP A 1 870 ? -27.348 17.401 20.056 1.00 48.12 870 ASP A N 1
ATOM 6315 C CA . ASP A 1 870 ? -26.700 18.705 20.198 1.00 48.12 870 ASP A CA 1
ATOM 6316 C C . ASP A 1 870 ? -26.580 19.095 21.687 1.00 48.12 870 ASP A C 1
ATOM 6318 O O . ASP A 1 870 ? -27.484 19.691 22.282 1.00 48.12 870 ASP A O 1
ATOM 6322 N N . ASN A 1 871 ? -25.449 18.771 22.322 1.00 52.44 871 ASN A N 1
ATOM 6323 C CA . ASN A 1 871 ? -25.194 19.145 23.716 1.00 52.44 871 ASN A CA 1
ATOM 6324 C C . ASN A 1 871 ? -24.537 20.529 23.809 1.00 52.44 871 ASN A C 1
ATOM 6326 O O . ASN A 1 871 ? -23.324 20.690 23.710 1.00 52.44 871 ASN A O 1
ATOM 6330 N N . TRP A 1 872 ? -25.333 21.564 24.060 1.00 54.12 872 TRP A N 1
ATOM 6331 C CA . TRP A 1 872 ? -24.811 22.924 24.209 1.00 54.12 872 TRP A CA 1
ATOM 6332 C C . TRP A 1 872 ? -24.294 23.308 25.609 1.00 54.12 872 TRP A C 1
ATOM 6334 O O . TRP A 1 872 ? -23.845 24.446 25.784 1.00 54.12 872 TRP A O 1
ATOM 6344 N N . GLY A 1 873 ? -24.337 22.420 26.611 1.00 57.50 873 GLY A N 1
ATOM 6345 C CA . GLY A 1 873 ? -23.912 22.733 27.984 1.00 57.50 873 GLY A CA 1
ATOM 6346 C C . GLY A 1 873 ? -24.626 23.961 28.584 1.00 57.50 873 GLY A C 1
ATOM 6347 O O . GLY A 1 873 ? -25.850 24.007 28.661 1.00 57.50 873 GLY A O 1
ATOM 6348 N N . ASP A 1 874 ? -23.867 24.978 29.014 1.00 58.34 874 ASP A N 1
ATOM 6349 C CA . ASP A 1 874 ? -24.365 26.287 29.486 1.00 58.34 874 ASP A CA 1
ATOM 6350 C C . ASP A 1 874 ? -24.552 27.328 28.357 1.00 58.34 874 ASP A C 1
ATOM 6352 O O . ASP A 1 874 ? -24.746 28.525 28.611 1.00 58.34 874 ASP A O 1
ATOM 6356 N N . GLY A 1 875 ? -24.472 26.886 27.102 1.00 63.31 875 GLY A N 1
ATOM 6357 C CA . GLY A 1 875 ? -24.729 27.684 25.913 1.00 63.31 875 GLY A CA 1
ATOM 6358 C C . GLY A 1 875 ? -26.185 28.140 25.805 1.00 63.31 875 GLY A C 1
ATOM 6359 O O . GLY A 1 875 ? -27.109 27.526 26.328 1.00 63.31 875 GLY A O 1
ATOM 6360 N N . VAL A 1 876 ? -26.403 29.262 25.115 1.00 75.00 876 VAL A N 1
ATOM 6361 C CA . VAL A 1 876 ? -27.748 29.780 24.817 1.00 75.00 876 VAL A CA 1
ATOM 6362 C C . VAL A 1 876 ? -27.931 29.986 23.320 1.00 75.00 876 VAL A C 1
ATOM 6364 O O . VAL A 1 876 ? -27.003 30.421 22.637 1.00 75.00 876 VAL A O 1
ATOM 6367 N N . LEU A 1 877 ? -29.138 29.742 22.803 1.00 79.06 877 LEU A N 1
ATOM 6368 C CA . LEU A 1 877 ? -29.479 30.040 21.410 1.00 79.06 877 LEU A CA 1
ATOM 6369 C C . LEU A 1 877 ? -29.368 31.552 21.140 1.00 79.06 877 LEU A C 1
ATOM 6371 O O . LEU A 1 877 ? -30.089 32.353 21.748 1.00 79.06 877 LEU A O 1
ATOM 6375 N N . THR A 1 878 ? -28.506 31.963 20.212 1.00 82.25 878 THR A N 1
ATOM 6376 C CA . THR A 1 878 ? -28.274 33.385 19.902 1.00 82.25 878 THR A CA 1
ATOM 6377 C C . THR A 1 878 ? -28.666 33.786 18.494 1.00 82.25 878 THR A C 1
ATOM 6379 O O . THR A 1 878 ? -29.046 34.946 18.304 1.00 82.25 878 THR A O 1
ATOM 6382 N N . ALA A 1 879 ? -28.654 32.873 17.519 1.00 82.25 879 ALA A N 1
ATOM 6383 C CA . ALA A 1 879 ? -29.108 33.155 16.158 1.00 82.25 879 ALA A CA 1
ATOM 6384 C C . ALA A 1 879 ? -29.811 31.960 15.501 1.00 82.25 879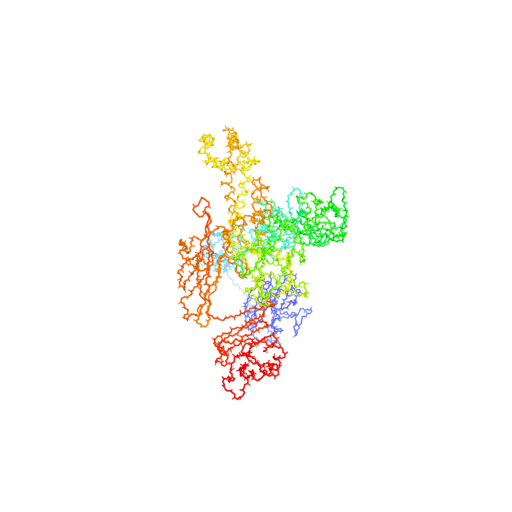 ALA A C 1
ATOM 6386 O O . ALA A 1 879 ? -29.590 30.817 15.874 1.00 82.25 879 ALA A O 1
ATOM 6387 N N . VAL A 1 880 ? -30.661 32.241 14.510 1.00 84.81 880 VAL A N 1
ATOM 6388 C CA . VAL A 1 880 ? -31.181 31.251 13.554 1.00 84.81 880 VAL A CA 1
ATOM 6389 C C . VAL A 1 880 ? -31.114 31.854 12.154 1.00 84.81 880 VAL A C 1
ATOM 6391 O O . VAL A 1 880 ? -31.436 33.028 11.956 1.00 84.81 880 VAL A O 1
ATOM 6394 N N . ASN A 1 881 ? -30.659 31.072 11.181 1.00 82.00 881 ASN A N 1
ATOM 6395 C CA . ASN A 1 881 ? -30.303 31.450 9.820 1.00 82.00 881 ASN A CA 1
ATOM 6396 C C . ASN A 1 881 ? -29.393 32.692 9.777 1.00 82.00 881 ASN A C 1
ATOM 6398 O O . ASN A 1 881 ? -29.601 33.610 8.979 1.00 82.00 881 ASN A O 1
ATOM 6402 N N . GLY A 1 882 ? -28.421 32.762 10.697 1.00 77.12 882 GLY A N 1
ATOM 6403 C CA . GLY A 1 882 ? -27.498 33.894 10.853 1.00 77.12 882 GLY A CA 1
ATOM 6404 C C . GLY A 1 882 ? -28.136 35.195 11.368 1.00 77.12 882 GLY A C 1
ATOM 6405 O O . GLY A 1 882 ? -27.483 36.242 11.381 1.00 77.12 882 GLY A O 1
ATOM 6406 N N . VAL A 1 883 ? -29.407 35.169 11.785 1.00 81.81 883 VAL A N 1
ATOM 6407 C CA . VAL A 1 883 ? -30.122 36.325 12.339 1.00 81.81 883 VAL A CA 1
ATOM 6408 C C . VAL A 1 883 ? -30.238 36.183 13.857 1.00 81.81 883 VAL A C 1
ATOM 6410 O O . VAL A 1 883 ? -30.781 35.179 14.315 1.00 81.81 883 VAL A O 1
ATOM 6413 N N . PRO A 1 884 ? -29.812 37.184 14.654 1.00 84.31 884 PRO A N 1
ATOM 6414 C CA . PRO A 1 884 ? -29.949 37.126 16.104 1.00 84.31 884 PRO A CA 1
ATOM 6415 C C . PRO A 1 884 ? -31.400 36.925 16.548 1.00 84.31 884 PRO A C 1
ATOM 6417 O O . PRO A 1 884 ? -32.293 37.674 16.132 1.00 84.31 884 PRO A O 1
ATOM 6420 N N . VAL A 1 885 ? -31.635 35.944 17.417 1.00 82.69 885 VAL A N 1
ATOM 6421 C CA . VAL A 1 885 ? -32.969 35.597 17.920 1.00 82.69 885 VAL A CA 1
ATOM 6422 C C . VAL A 1 885 ? -33.179 36.097 19.343 1.00 82.69 885 VAL A C 1
ATOM 6424 O O . VAL A 1 885 ? -32.257 36.231 20.140 1.00 82.69 885 VAL A O 1
ATOM 6427 N N . THR A 1 886 ?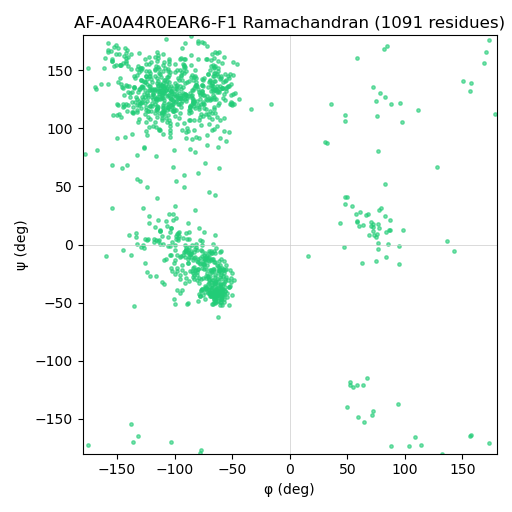 -34.427 36.444 19.658 1.00 82.31 886 THR A N 1
ATOM 6428 C CA . THR A 1 886 ? -34.840 36.850 21.008 1.00 82.31 886 THR A CA 1
ATOM 6429 C C . THR A 1 886 ? -36.196 36.229 21.332 1.00 82.31 886 THR A C 1
ATOM 6431 O O . THR A 1 886 ? -37.158 36.392 20.578 1.00 82.31 886 THR A O 1
ATOM 6434 N N . PHE A 1 887 ? -36.288 35.537 22.467 1.00 84.81 887 PHE A N 1
ATOM 6435 C CA . PHE A 1 887 ? -37.493 34.830 22.912 1.00 84.81 887 PHE A CA 1
ATOM 6436 C C . PHE A 1 887 ? -38.473 35.782 23.607 1.00 84.81 887 PHE A C 1
ATOM 6438 O O . PHE A 1 887 ? -38.527 35.904 24.831 1.00 84.81 887 PHE A O 1
ATOM 6445 N N . ASN A 1 888 ? -39.214 36.535 22.791 1.00 80.19 888 ASN A N 1
ATOM 6446 C CA . ASN A 1 888 ? -40.078 37.627 23.253 1.00 80.19 888 ASN A CA 1
ATOM 6447 C C . ASN A 1 888 ? -41.524 37.199 23.582 1.00 80.19 888 ASN A C 1
ATOM 6449 O O . ASN A 1 888 ? -42.305 38.043 24.029 1.00 80.19 888 ASN A O 1
ATOM 6453 N N . SER A 1 889 ? -41.898 35.936 23.342 1.00 84.69 889 SER A N 1
ATOM 6454 C CA . SER A 1 889 ? -43.249 35.393 23.589 1.00 84.69 889 SER A CA 1
ATOM 6455 C C . SER A 1 889 ? -43.236 34.328 24.695 1.00 84.69 889 SER A C 1
ATOM 6457 O O . SER A 1 889 ? -42.173 33.813 25.022 1.00 84.69 889 SER A O 1
ATOM 6459 N N . THR A 1 890 ? -44.385 34.013 25.313 1.00 85.38 890 THR A N 1
ATOM 6460 C CA . THR A 1 890 ? -44.489 33.022 26.412 1.00 85.38 890 THR A CA 1
ATOM 6461 C C . THR A 1 890 ? -45.853 32.325 26.417 1.00 85.38 890 THR A C 1
ATOM 6463 O O . THR A 1 890 ? -46.869 33.000 26.221 1.00 85.38 890 THR A O 1
ATOM 6466 N N . ASP A 1 891 ? -45.891 31.017 26.680 1.00 78.62 891 ASP A N 1
ATOM 6467 C CA . ASP A 1 891 ? -47.111 30.225 26.915 1.00 78.62 891 ASP A CA 1
ATOM 6468 C C . ASP A 1 891 ? -46.954 29.218 28.081 1.00 78.62 891 ASP A C 1
ATOM 6470 O O . ASP A 1 891 ? -46.227 29.515 29.027 1.00 78.62 891 ASP A O 1
ATOM 6474 N N . ALA A 1 892 ? -47.726 28.119 28.096 1.00 69.81 892 ALA A N 1
ATOM 6475 C CA . ALA A 1 892 ? -47.699 27.118 29.168 1.00 69.81 892 ALA A CA 1
ATOM 6476 C C . ALA A 1 892 ? -46.400 26.296 29.193 1.00 69.81 892 ALA A C 1
ATOM 6478 O O . ALA A 1 892 ? -46.062 25.779 30.256 1.00 69.81 892 ALA A O 1
ATOM 6479 N N . ASP A 1 893 ? -45.690 26.241 28.063 1.00 54.34 893 ASP A N 1
ATOM 6480 C CA . ASP A 1 893 ? -44.541 25.362 27.852 1.00 54.34 893 ASP A CA 1
ATOM 6481 C C . ASP A 1 893 ? -43.207 26.127 27.944 1.00 54.34 893 ASP A C 1
ATOM 6483 O O . ASP A 1 893 ? -42.184 25.527 28.231 1.00 54.34 893 ASP A O 1
ATOM 6487 N N . GLY A 1 894 ? -43.189 27.461 27.786 1.00 76.75 894 GLY A N 1
ATOM 6488 C CA . GLY A 1 894 ? -41.962 28.251 27.987 1.00 76.75 894 GLY A CA 1
ATOM 6489 C C . GLY A 1 894 ? -41.934 29.601 27.273 1.00 76.75 894 GLY A C 1
ATOM 6490 O O . GLY A 1 894 ? -42.974 30.123 26.848 1.00 76.75 894 GLY A O 1
ATOM 6491 N N . LYS A 1 895 ? -40.740 30.210 27.147 1.00 81.44 895 LYS A N 1
ATOM 6492 C CA . LYS A 1 895 ? -40.551 31.377 26.270 1.00 81.44 895 LYS A CA 1
ATOM 6493 C C . LYS A 1 895 ? -40.207 30.906 24.866 1.00 81.44 895 LYS A C 1
ATOM 6495 O O . LYS A 1 895 ? -39.423 29.991 24.698 1.00 81.44 895 LYS A O 1
ATOM 6500 N N . PHE A 1 896 ? -40.748 31.574 23.852 1.00 86.69 896 PHE A N 1
ATOM 6501 C CA . PHE A 1 896 ? -40.555 31.162 22.462 1.00 86.69 896 PHE A CA 1
ATOM 6502 C C . PHE A 1 896 ? -40.386 32.335 21.489 1.00 86.69 896 PHE A C 1
ATOM 6504 O O . PHE A 1 896 ? -40.714 33.496 21.782 1.00 86.69 896 PHE A O 1
ATOM 6511 N N . THR A 1 897 ? -39.895 32.009 20.295 1.00 89.31 897 THR A N 1
ATOM 6512 C CA . THR A 1 897 ? -39.850 32.852 19.098 1.00 89.31 897 THR A CA 1
ATOM 6513 C C . THR A 1 897 ? -40.515 32.136 17.916 1.00 89.31 897 THR A C 1
ATOM 6515 O O . THR A 1 897 ? -40.690 30.921 17.931 1.00 89.31 897 THR A O 1
ATOM 6518 N N . LEU A 1 898 ? -40.928 32.895 16.899 1.00 90.00 898 LEU A N 1
ATOM 6519 C CA . LEU A 1 898 ? -41.494 32.362 15.656 1.00 90.00 898 LEU A CA 1
ATOM 6520 C C . LEU A 1 898 ? -40.577 32.730 14.494 1.00 90.00 898 LEU A C 1
ATOM 6522 O O . LEU A 1 898 ? -40.294 33.910 14.276 1.00 90.00 898 LEU A O 1
ATOM 6526 N N . ILE A 1 899 ? -40.156 31.726 13.740 1.00 88.56 899 ILE A N 1
ATOM 6527 C CA . ILE A 1 899 ? -39.261 31.839 12.596 1.00 88.56 899 ILE A CA 1
ATOM 6528 C C . ILE A 1 899 ? -40.050 31.407 11.360 1.00 88.56 899 ILE A C 1
ATOM 6530 O O . ILE A 1 899 ? -40.681 30.354 11.333 1.00 88.56 899 ILE A O 1
ATOM 6534 N N . GLN A 1 900 ? -40.075 32.273 10.351 1.00 86.31 900 GLN A N 1
ATOM 6535 C CA . GLN A 1 900 ? -40.800 32.025 9.106 1.00 86.31 900 GLN A CA 1
ATOM 6536 C C . GLN A 1 900 ? -39.910 31.219 8.161 1.00 86.31 900 GLN A C 1
ATOM 6538 O O . GLN A 1 900 ? -38.874 31.729 7.728 1.00 86.31 900 GLN A O 1
ATOM 6543 N N . GLY A 1 901 ? -40.316 29.984 7.876 1.00 79.19 901 GLY A N 1
ATOM 6544 C CA . GLY A 1 901 ? -39.739 29.137 6.840 1.00 79.19 901 GLY A CA 1
ATOM 6545 C C . GLY A 1 901 ? -40.366 29.402 5.469 1.00 79.19 901 GLY A C 1
ATOM 6546 O O . GLY A 1 901 ? -41.247 30.249 5.302 1.00 79.19 901 GLY A O 1
ATOM 6547 N N . SER A 1 902 ? -39.888 28.682 4.465 1.00 80.31 902 SER A N 1
ATOM 6548 C CA . SER A 1 902 ? -40.409 28.669 3.095 1.00 80.31 902 SER A CA 1
ATOM 6549 C C . SER A 1 902 ? -41.663 27.803 2.961 1.00 80.31 902 SER A C 1
ATOM 6551 O O . SER A 1 902 ? -42.495 28.098 2.100 1.00 80.31 902 SER A O 1
ATOM 6553 N N . TYR A 1 903 ? -41.804 26.762 3.792 1.00 73.88 903 TYR A N 1
ATOM 6554 C CA . TYR A 1 903 ? -42.908 25.789 3.726 1.00 73.88 903 TYR A CA 1
ATOM 6555 C C . TYR A 1 903 ? -43.790 25.753 4.989 1.00 73.88 903 TYR A C 1
ATOM 6557 O O . TYR A 1 903 ? -44.759 24.985 5.056 1.00 73.88 903 TYR A O 1
ATOM 6565 N N . GLY A 1 904 ? -43.496 26.609 5.971 1.00 78.94 904 GLY A N 1
ATOM 6566 C CA . GLY A 1 904 ? -44.180 26.645 7.258 1.00 78.94 904 GLY A CA 1
ATOM 6567 C C . GLY A 1 904 ? -43.552 27.607 8.262 1.00 78.94 904 GLY A C 1
ATOM 6568 O O . GLY A 1 904 ? -42.670 28.405 7.943 1.00 78.94 904 GLY A O 1
ATOM 6569 N N . VAL A 1 905 ? -44.022 27.534 9.505 1.00 85.25 905 VAL A N 1
ATOM 6570 C CA . VAL A 1 905 ? -43.581 28.384 10.616 1.00 85.25 905 VAL A CA 1
ATOM 6571 C C . VAL A 1 905 ? -42.997 27.523 11.728 1.00 85.25 905 VAL A C 1
ATOM 6573 O O . VAL A 1 905 ? -43.714 26.727 12.336 1.00 85.25 905 VAL A O 1
ATOM 6576 N N . LEU A 1 906 ? -41.721 27.750 12.042 1.00 85.44 906 LEU A N 1
ATOM 6577 C CA . LEU A 1 906 ? -41.040 27.159 13.188 1.00 85.44 906 LEU A CA 1
ATOM 6578 C C . LEU A 1 906 ? -41.316 27.995 14.440 1.00 85.44 906 LEU A C 1
ATOM 6580 O O . LEU A 1 906 ? -41.019 29.191 14.494 1.00 85.44 906 LEU A O 1
ATOM 6584 N N . LYS A 1 907 ? -41.870 27.368 15.468 1.00 86.12 907 LYS A N 1
ATOM 6585 C CA . LYS A 1 907 ? -41.952 27.905 16.822 1.00 86.12 907 LYS A CA 1
ATOM 6586 C C . LYS A 1 907 ? -40.849 27.261 17.646 1.00 86.12 907 LYS A C 1
ATOM 6588 O O . LYS A 1 907 ? -40.900 26.062 17.857 1.00 86.12 907 LYS A O 1
ATOM 6593 N N . LEU A 1 908 ? -39.886 28.056 18.094 1.00 85.25 908 LEU A N 1
ATOM 6594 C CA . LEU A 1 908 ? -38.698 27.588 18.809 1.00 85.25 908 LEU A CA 1
ATOM 6595 C C . LEU A 1 908 ? -38.671 28.192 20.213 1.00 85.25 908 LEU A C 1
ATOM 6597 O O . LEU A 1 908 ? -38.847 29.408 20.359 1.00 85.25 908 LEU A O 1
ATOM 6601 N N . TYR A 1 909 ? -38.495 27.354 21.222 1.00 83.19 909 TYR A N 1
ATOM 6602 C CA . TYR A 1 909 ? -38.438 27.714 22.633 1.00 83.19 909 TYR A CA 1
ATOM 6603 C C . TYR A 1 909 ? -36.994 27.975 23.087 1.00 83.19 909 TYR A C 1
ATOM 6605 O O . TYR A 1 909 ? -36.040 27.601 22.404 1.00 83.19 909 TYR A O 1
ATOM 6613 N N . ASP A 1 910 ? -36.822 28.700 24.198 1.00 77.06 910 ASP A N 1
ATOM 6614 C CA . ASP A 1 910 ? -35.494 29.067 24.714 1.00 77.06 910 ASP A CA 1
ATOM 6615 C C . ASP A 1 910 ? -34.695 27.891 25.284 1.00 77.06 910 ASP A C 1
ATOM 6617 O O . ASP A 1 910 ? -33.484 28.006 25.447 1.00 77.06 910 ASP A O 1
ATOM 6621 N N . ASP A 1 911 ? -35.364 26.768 25.515 1.00 67.62 911 ASP A N 1
ATOM 6622 C CA . ASP A 1 911 ? -34.821 25.477 25.928 1.00 67.62 911 ASP A CA 1
ATOM 6623 C C . ASP A 1 911 ? -34.592 24.510 24.750 1.00 67.62 911 ASP A C 1
ATOM 6625 O O . ASP A 1 911 ? -34.363 23.327 24.973 1.00 67.62 911 ASP A O 1
ATOM 6629 N N . GLY A 1 912 ? -34.678 24.982 23.502 1.00 69.38 912 GLY A N 1
ATOM 6630 C CA . GLY A 1 912 ? -34.441 24.162 22.311 1.00 69.38 912 GLY A CA 1
ATOM 6631 C C . GLY A 1 912 ? -35.641 23.340 21.828 1.00 69.38 912 GLY A C 1
ATOM 6632 O O . GLY A 1 912 ? -35.623 22.871 20.688 1.00 69.38 912 GLY A O 1
ATOM 6633 N N . ASN A 1 913 ? -36.722 23.241 22.611 1.00 72.19 913 ASN A N 1
ATOM 6634 C CA . ASN A 1 913 ? -37.961 22.623 22.143 1.00 72.19 913 ASN A CA 1
ATOM 6635 C C . ASN A 1 913 ? -38.495 23.371 20.919 1.00 72.19 913 ASN A C 1
ATOM 6637 O O . ASN A 1 913 ? -38.435 24.602 20.842 1.00 72.19 913 ASN A O 1
ATOM 6641 N N . PHE A 1 914 ? -39.071 22.658 19.959 1.00 74.19 914 PHE A N 1
ATOM 6642 C CA . PHE A 1 914 ? -39.662 23.281 18.788 1.00 74.19 914 PHE A CA 1
ATOM 6643 C C . PHE A 1 914 ? -40.946 22.611 18.317 1.00 74.19 914 PHE A C 1
ATOM 6645 O O . PHE A 1 914 ? -41.234 21.449 18.576 1.00 74.19 914 PHE A O 1
ATOM 6652 N N . ILE A 1 915 ? -41.741 23.407 17.606 1.00 73.69 915 ILE A N 1
ATOM 6653 C CA . ILE A 1 915 ? -42.962 23.000 16.923 1.00 73.69 915 ILE A CA 1
ATOM 6654 C C . ILE A 1 915 ? -42.951 23.661 15.546 1.00 73.69 915 ILE A C 1
ATOM 6656 O O . ILE A 1 915 ? -43.070 24.883 15.439 1.00 73.69 915 ILE A O 1
ATOM 6660 N N . TYR A 1 916 ? -42.860 22.883 14.478 1.00 73.31 916 TYR A N 1
ATOM 6661 C CA . TYR A 1 916 ? -42.955 23.373 13.111 1.00 73.31 916 TYR A CA 1
ATOM 6662 C C . TYR A 1 916 ? -44.339 23.095 12.526 1.00 73.31 916 TYR A C 1
ATOM 6664 O O . TYR A 1 916 ? -44.796 21.958 12.480 1.00 73.31 916 TYR A O 1
ATOM 6672 N N . ASN A 1 917 ? -45.013 24.140 12.049 1.00 72.62 917 ASN A N 1
ATOM 6673 C CA . ASN A 1 917 ? -46.329 24.039 11.421 1.00 72.62 917 ASN A CA 1
ATOM 6674 C C . ASN A 1 917 ? -46.218 24.322 9.921 1.00 72.62 917 ASN A C 1
ATOM 6676 O O . ASN A 1 917 ? -45.925 25.457 9.551 1.00 72.62 917 ASN A O 1
ATOM 6680 N N . SER A 1 918 ? -46.497 23.338 9.061 1.00 70.44 918 SER A N 1
ATOM 6681 C CA . SER A 1 918 ? -46.507 23.555 7.606 1.00 70.44 918 SER A CA 1
ATOM 6682 C C . SER A 1 918 ? -47.770 24.292 7.128 1.00 70.44 918 SER A C 1
ATOM 6684 O O . SER A 1 918 ? -48.881 24.030 7.596 1.00 70.44 918 SER A O 1
ATOM 6686 N N . ASP A 1 919 ? -47.616 25.181 6.142 1.00 65.94 919 ASP A N 1
ATOM 6687 C CA . ASP A 1 919 ? -48.670 26.063 5.606 1.00 65.94 919 ASP A CA 1
ATOM 6688 C C . ASP A 1 919 ? -49.658 25.381 4.612 1.00 65.94 919 ASP A C 1
ATOM 6690 O O . ASP A 1 919 ? -50.465 26.070 3.982 1.00 65.94 919 ASP A O 1
ATOM 6694 N N . SER A 1 920 ? -49.672 24.035 4.536 1.00 56.53 920 SER A N 1
ATOM 6695 C CA . SER A 1 920 ? -50.521 23.138 3.704 1.00 56.53 920 SER A CA 1
ATOM 6696 C C . SER A 1 920 ? -49.907 22.668 2.373 1.00 56.53 920 SER A C 1
ATOM 6698 O O . SER A 1 920 ? -49.627 23.454 1.465 1.00 56.53 920 SER A O 1
ATOM 6700 N N . LEU A 1 921 ? -49.804 21.340 2.224 1.00 56.50 921 LEU A N 1
ATOM 6701 C CA . LEU A 1 921 ? -49.260 20.631 1.060 1.00 56.50 921 LEU A CA 1
ATOM 6702 C C . LEU A 1 921 ? -50.385 20.095 0.167 1.00 56.50 921 LEU A C 1
ATOM 6704 O O . LEU A 1 921 ? -50.758 18.926 0.215 1.00 56.50 921 LEU A O 1
ATOM 6708 N N . ASN A 1 922 ? -50.945 20.945 -0.689 1.00 44.41 922 ASN A N 1
ATOM 6709 C CA . ASN A 1 922 ?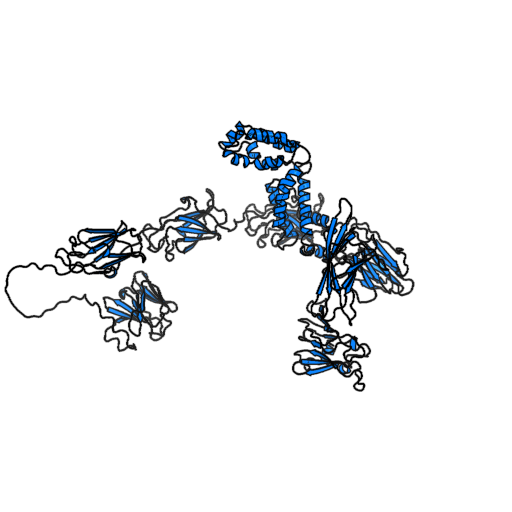 -51.782 20.450 -1.782 1.00 44.41 922 ASN A CA 1
ATOM 6710 C C . ASN A 1 922 ? -50.897 20.019 -2.965 1.00 44.41 922 ASN A C 1
ATOM 6712 O O . ASN A 1 922 ? -50.524 20.848 -3.794 1.00 44.41 922 ASN A O 1
ATOM 6716 N N . GLY A 1 923 ? -50.631 18.714 -3.077 1.00 47.72 923 GLY A N 1
ATOM 6717 C CA . GLY A 1 923 ? -50.318 18.054 -4.350 1.00 47.72 923 GLY A CA 1
ATOM 6718 C C . GLY A 1 923 ? -48.876 18.128 -4.861 1.00 47.72 923 GLY A C 1
ATOM 6719 O O . GLY A 1 923 ? -48.680 18.455 -6.033 1.00 47.72 923 GLY A O 1
ATOM 6720 N N . GLN A 1 924 ? -47.880 17.769 -4.049 1.00 43.62 924 GLN A N 1
ATOM 6721 C CA . GLN A 1 924 ? -46.532 17.470 -4.550 1.00 43.62 924 GLN A CA 1
ATOM 6722 C C . GLN A 1 924 ? -46.164 16.023 -4.220 1.00 43.62 924 GLN A C 1
ATOM 6724 O O . GLN A 1 924 ? -46.380 15.587 -3.103 1.00 43.62 924 GLN A O 1
ATOM 6729 N N . GLY A 1 925 ? -45.689 15.278 -5.221 1.00 46.38 925 GLY A N 1
ATOM 6730 C CA . GLY A 1 925 ? -45.363 13.849 -5.125 1.00 46.38 925 GLY A CA 1
ATOM 6731 C C . GLY A 1 925 ? -43.872 13.577 -4.927 1.00 46.38 925 GLY A C 1
ATOM 6732 O O . GLY A 1 925 ? -43.362 12.613 -5.484 1.00 46.38 925 GLY A O 1
ATOM 6733 N N . THR A 1 926 ? -43.167 14.461 -4.221 1.00 47.62 926 THR A N 1
ATOM 6734 C CA . THR A 1 926 ? -41.752 14.295 -3.855 1.00 47.62 926 THR A CA 1
ATOM 6735 C C . THR A 1 926 ? -41.554 14.818 -2.434 1.00 47.62 926 THR A C 1
ATOM 6737 O O . THR A 1 926 ? -42.066 15.911 -2.167 1.00 47.62 926 THR A O 1
ATOM 6740 N N . PRO A 1 927 ? -40.811 14.103 -1.568 1.00 53.94 927 PRO A N 1
ATOM 6741 C CA . PRO A 1 927 ? -40.393 14.617 -0.268 1.00 53.94 927 PRO A CA 1
ATOM 6742 C C . PRO A 1 927 ? -39.693 15.965 -0.437 1.00 53.94 927 PRO A C 1
ATOM 6744 O O . PRO A 1 927 ? -38.898 16.148 -1.366 1.00 53.94 927 PRO A O 1
ATOM 6747 N N . ILE A 1 928 ? -40.008 16.924 0.428 1.00 63.75 928 ILE A N 1
ATOM 6748 C CA . ILE A 1 928 ? -39.325 18.222 0.476 1.00 63.75 928 ILE A CA 1
ATOM 6749 C C . ILE A 1 928 ? -38.720 18.413 1.865 1.00 63.75 928 ILE A C 1
ATOM 6751 O O . ILE A 1 928 ? -39.283 17.946 2.846 1.00 63.75 928 ILE A O 1
ATOM 6755 N N . SER A 1 929 ? -37.582 19.099 1.947 1.00 70.00 929 SER A N 1
ATOM 6756 C CA . SER A 1 929 ? -36.874 19.350 3.204 1.00 70.00 929 SER A CA 1
ATOM 6757 C C . SER A 1 929 ? -36.652 20.850 3.408 1.00 70.00 929 SER A C 1
ATOM 6759 O O . SER A 1 929 ? -36.463 21.598 2.439 1.00 70.00 929 SER A O 1
ATOM 6761 N N . GLU A 1 930 ? -36.714 21.301 4.657 1.00 78.12 930 GLU A N 1
ATOM 6762 C CA . GLU A 1 930 ? -36.509 22.686 5.072 1.00 78.12 930 GLU A CA 1
ATOM 6763 C C . GLU A 1 930 ? -35.488 22.779 6.206 1.00 78.12 930 GLU A C 1
ATOM 6765 O O . GLU A 1 930 ? -35.703 22.225 7.272 1.00 78.12 930 GLU A O 1
ATOM 6770 N N . VAL A 1 931 ? -34.406 23.530 5.998 1.00 81.06 931 VAL A N 1
ATOM 6771 C CA . VAL A 1 931 ? -33.289 23.618 6.949 1.00 81.06 931 VAL A CA 1
ATOM 6772 C C . VAL A 1 931 ? -33.271 24.971 7.666 1.00 81.06 931 VAL A C 1
ATOM 6774 O O . VAL A 1 931 ? -33.362 26.028 7.032 1.00 81.06 931 VAL A O 1
ATOM 6777 N N . PHE A 1 932 ? -33.121 24.940 8.989 1.00 81.56 932 PHE A N 1
ATOM 6778 C CA . PHE A 1 932 ? -32.905 26.085 9.868 1.00 81.56 932 PHE A CA 1
ATOM 6779 C C . PHE A 1 932 ? -31.537 25.969 10.547 1.00 81.56 932 PHE A C 1
ATOM 6781 O O . PHE A 1 932 ? -31.377 25.209 11.494 1.00 81.56 932 PHE A O 1
ATOM 6788 N N . ASN A 1 933 ? -30.565 26.766 10.114 1.00 82.31 933 ASN A N 1
ATOM 6789 C CA . ASN A 1 933 ? -29.246 26.803 10.739 1.00 82.31 933 ASN A CA 1
ATOM 6790 C C . ASN A 1 933 ? -29.312 27.603 12.042 1.00 82.31 933 ASN A C 1
ATOM 6792 O O . ASN A 1 933 ? -29.545 28.809 12.001 1.00 82.31 933 ASN A O 1
ATOM 6796 N N . TYR A 1 934 ? -29.147 26.988 13.200 1.00 79.31 934 TYR A N 1
ATOM 6797 C CA . TYR A 1 934 ? -29.195 27.679 14.481 1.00 79.31 934 TYR A CA 1
ATOM 6798 C C . TYR A 1 934 ? -27.792 27.835 15.077 1.00 79.31 934 TYR A C 1
ATOM 6800 O O . TYR A 1 934 ? -26.898 27.045 14.807 1.00 79.31 934 TYR A O 1
ATOM 6808 N N . THR A 1 935 ? -27.588 28.887 15.870 1.00 76.69 935 THR A N 1
ATOM 6809 C CA . THR A 1 935 ? -26.310 29.215 16.511 1.00 76.69 935 THR A CA 1
ATOM 6810 C C . THR A 1 935 ? -26.491 29.281 18.014 1.00 76.69 935 THR A C 1
ATOM 6812 O O . THR A 1 935 ? -27.388 29.961 18.527 1.00 76.69 935 THR A O 1
ATOM 6815 N N . VAL A 1 936 ? -25.573 28.631 18.708 1.00 75.62 936 VAL A N 1
ATOM 6816 C CA . VAL A 1 936 ? -25.460 28.585 20.156 1.00 75.62 936 VAL A CA 1
ATOM 6817 C C . VAL A 1 936 ? -24.248 29.394 20.578 1.00 75.62 936 VAL A C 1
ATOM 6819 O O . VAL A 1 936 ? -23.216 29.375 19.909 1.00 75.62 936 VAL A O 1
ATOM 6822 N N . THR A 1 937 ? -24.353 30.124 21.684 1.00 72.00 937 THR A N 1
ATOM 6823 C CA . THR A 1 937 ? -23.226 30.867 22.243 1.00 72.00 937 THR A CA 1
ATOM 6824 C C . THR A 1 937 ? -23.095 30.636 23.733 1.00 72.00 937 THR A C 1
ATOM 6826 O O . THR A 1 937 ? -24.016 30.931 24.497 1.00 72.00 937 THR A O 1
ATOM 6829 N N . ARG A 1 938 ? -21.911 30.201 24.155 1.00 72.12 938 ARG A N 1
ATOM 6830 C CA . ARG A 1 938 ? -21.505 30.177 25.559 1.00 72.12 938 ARG A CA 1
ATOM 6831 C C . ARG A 1 938 ? -20.743 31.444 25.898 1.00 72.12 938 ARG A C 1
ATOM 6833 O O . ARG A 1 938 ? -20.055 32.025 25.059 1.00 72.12 938 ARG A O 1
ATOM 6840 N N . ASN A 1 939 ? -20.910 31.915 27.133 1.00 65.88 939 ASN A N 1
ATOM 6841 C CA . ASN A 1 939 ? -20.312 33.166 27.605 1.00 65.88 939 ASN A CA 1
ATOM 6842 C C . ASN A 1 939 ? -20.634 34.382 26.711 1.00 65.88 939 ASN A C 1
ATOM 6844 O O . ASN A 1 939 ? -19.822 35.300 26.592 1.00 65.88 939 ASN A O 1
ATOM 6848 N N . ALA A 1 940 ? -21.828 34.412 26.106 1.00 66.44 940 ALA A N 1
ATOM 6849 C CA . ALA A 1 940 ? -22.249 35.474 25.193 1.00 66.44 940 ALA A CA 1
ATOM 6850 C C . ALA A 1 940 ? -22.029 36.877 25.797 1.00 66.44 940 ALA A C 1
ATOM 6852 O O . ALA A 1 940 ? -22.563 37.216 26.860 1.00 66.44 940 ALA A O 1
ATOM 6853 N N . GLY A 1 941 ? -21.241 37.711 25.117 1.00 61.69 941 GLY A N 1
ATOM 6854 C CA . GLY A 1 941 ? -20.869 39.057 25.547 1.00 61.69 941 GLY A CA 1
ATOM 6855 C C . GLY A 1 941 ? -19.682 39.143 26.517 1.00 61.69 941 GLY A C 1
ATOM 6856 O O . GLY A 1 941 ? -19.452 40.224 27.073 1.00 61.69 941 GLY A O 1
ATOM 6857 N N . GLN A 1 942 ? -18.939 38.053 26.743 1.00 66.25 942 GLN A N 1
ATOM 6858 C CA . GLN A 1 942 ? -17.717 38.010 27.561 1.00 66.25 942 GLN A CA 1
ATOM 6859 C C . GLN A 1 942 ? -16.447 37.858 26.697 1.00 66.25 942 GLN A C 1
ATOM 6861 O O . GLN A 1 942 ? -16.506 37.798 25.476 1.00 66.25 942 GLN A O 1
ATOM 6866 N N . THR A 1 943 ? -15.259 37.870 27.316 1.00 49.06 943 THR A N 1
ATOM 6867 C CA . THR A 1 943 ? -13.964 37.778 26.602 1.00 49.06 943 THR A CA 1
ATOM 6868 C C . THR A 1 943 ? -13.626 36.378 26.084 1.00 49.06 943 THR A C 1
ATOM 6870 O O . THR A 1 943 ? -12.711 36.252 25.281 1.00 49.06 943 THR A O 1
ATOM 6873 N N . ASN A 1 944 ? -14.337 35.359 26.562 1.00 49.59 944 ASN A N 1
ATOM 6874 C CA . ASN A 1 944 ? -14.248 33.941 26.205 1.00 49.59 944 ASN A CA 1
ATOM 6875 C C . ASN A 1 944 ? -15.562 33.475 25.546 1.00 49.59 944 ASN A C 1
ATOM 6877 O O . ASN A 1 944 ? -16.094 32.424 25.889 1.00 49.59 944 ASN A O 1
ATOM 6881 N N . GLU A 1 945 ? -16.134 34.332 24.695 1.00 60.69 945 GLU A N 1
ATOM 6882 C CA . GLU A 1 945 ? -17.325 34.016 23.905 1.00 60.69 945 GLU A CA 1
ATOM 6883 C C . GLU A 1 945 ? -16.991 32.936 22.876 1.00 60.69 945 GLU A C 1
ATOM 6885 O O . GLU A 1 945 ? -16.034 33.075 22.114 1.00 60.69 945 GLU A O 1
ATOM 6890 N N . GLU A 1 946 ? -17.802 31.887 22.853 1.00 57.00 946 GLU A N 1
ATOM 6891 C CA . GLU A 1 946 ? -17.644 30.739 21.965 1.00 57.00 946 GLU A CA 1
ATOM 6892 C C . GLU A 1 946 ? -18.972 30.471 21.271 1.00 57.00 946 GLU A C 1
ATOM 6894 O O . GLU A 1 946 ? -20.023 30.483 21.917 1.00 57.00 946 GLU A O 1
ATOM 6899 N N . THR A 1 947 ? -18.933 30.250 19.958 1.00 65.31 947 THR A N 1
ATOM 6900 C CA . THR A 1 947 ? -20.131 30.054 19.139 1.00 65.31 947 THR A CA 1
ATOM 6901 C C . THR A 1 947 ? -20.021 28.795 18.300 1.00 65.31 947 THR A C 1
ATOM 6903 O O . THR A 1 947 ? -19.015 28.624 17.619 1.00 65.31 947 THR A O 1
ATOM 6906 N N . ALA A 1 948 ? -21.087 28.005 18.256 1.00 60.97 948 ALA A N 1
ATOM 6907 C CA . ALA A 1 948 ? -21.222 26.851 17.371 1.00 60.97 948 ALA A CA 1
ATOM 6908 C C . ALA A 1 948 ? -22.560 26.927 16.625 1.00 60.97 948 ALA A C 1
ATOM 6910 O O . ALA A 1 948 ? -23.493 27.577 17.103 1.00 60.97 948 ALA A O 1
ATOM 6911 N N . SER A 1 949 ? -22.645 26.357 15.421 1.00 67.00 949 SER A N 1
ATOM 6912 C CA . SER A 1 949 ? -23.884 26.344 14.630 1.00 67.00 949 SER A CA 1
ATOM 6913 C C . SER A 1 949 ? -24.152 24.968 14.045 1.00 67.00 949 SER A C 1
ATOM 6915 O O . SER A 1 949 ? -23.215 24.312 13.607 1.00 67.00 949 SER A O 1
ATOM 6917 N N . ALA A 1 950 ? -25.425 24.595 13.991 1.00 63.34 950 ALA A N 1
ATOM 6918 C CA . ALA A 1 950 ? -25.909 23.318 13.483 1.00 63.34 950 ALA A CA 1
ATOM 6919 C C . ALA A 1 950 ? -27.216 23.510 12.705 1.00 63.34 950 ALA A C 1
ATOM 6921 O O . ALA A 1 950 ? -27.831 24.579 12.750 1.00 63.34 950 ALA A O 1
ATOM 6922 N N . ASP A 1 951 ? -27.629 22.483 11.969 1.00 68.38 951 ASP A N 1
ATOM 6923 C CA . ASP A 1 951 ? -28.803 22.527 11.102 1.00 68.38 951 ASP A CA 1
ATOM 6924 C C . ASP A 1 951 ? -29.973 21.754 11.723 1.00 68.38 951 ASP A C 1
ATOM 6926 O O . ASP A 1 951 ? -29.883 20.556 11.955 1.00 68.38 951 ASP A O 1
ATOM 6930 N N . LEU A 1 952 ? -31.105 22.429 11.945 1.00 71.94 952 LEU A N 1
ATOM 6931 C CA . LEU A 1 952 ? -32.397 21.780 12.169 1.00 71.94 952 LEU A CA 1
ATOM 6932 C C . LEU A 1 952 ? -33.065 21.536 10.811 1.00 71.94 952 LEU A C 1
ATOM 6934 O O . LEU A 1 952 ? -33.554 22.472 10.174 1.00 71.94 952 LEU A O 1
ATOM 6938 N N . THR A 1 953 ? -33.102 20.284 10.377 1.00 69.62 953 THR A N 1
ATOM 6939 C CA . THR A 1 953 ? -33.691 19.836 9.116 1.00 69.62 953 THR A CA 1
ATOM 6940 C C . THR A 1 953 ? -35.107 19.312 9.340 1.00 69.62 953 THR A C 1
ATOM 6942 O O . THR A 1 953 ? -35.333 18.368 10.085 1.00 69.62 953 THR A O 1
ATOM 6945 N N . ILE A 1 954 ? -36.087 19.910 8.670 1.00 69.62 954 ILE A N 1
ATOM 6946 C CA . ILE A 1 954 ? -37.485 19.487 8.695 1.00 69.62 954 ILE A CA 1
ATOM 6947 C C . ILE A 1 954 ? -37.806 18.759 7.392 1.00 69.62 954 ILE A C 1
ATOM 6949 O O . ILE A 1 954 ? -37.981 19.395 6.350 1.00 69.62 954 ILE A O 1
ATOM 6953 N N . ASN A 1 955 ? -37.907 17.434 7.449 1.00 61.56 955 ASN A N 1
ATOM 6954 C CA . ASN A 1 955 ? -38.353 16.615 6.330 1.00 61.56 955 ASN A CA 1
ATOM 6955 C C . ASN A 1 955 ? -39.880 16.580 6.287 1.00 61.56 955 ASN A C 1
ATOM 6957 O O . ASN A 1 955 ? -40.562 16.420 7.295 1.00 61.56 955 ASN A O 1
ATOM 6961 N N . ILE A 1 956 ? -40.436 16.764 5.099 1.00 64.12 956 ILE A N 1
ATOM 6962 C CA . ILE A 1 956 ? -41.872 16.826 4.873 1.00 64.12 956 ILE A CA 1
ATOM 6963 C C . ILE A 1 956 ? -42.204 15.759 3.829 1.00 64.12 956 ILE A C 1
ATOM 6965 O O . ILE A 1 956 ? -42.073 15.991 2.620 1.00 64.12 956 ILE A O 1
ATOM 6969 N N . ASP A 1 957 ? -42.593 14.578 4.310 1.00 50.81 957 ASP A N 1
ATOM 6970 C CA . ASP A 1 957 ? -42.941 13.427 3.477 1.00 50.81 957 ASP A CA 1
ATOM 6971 C C . ASP A 1 957 ? -44.456 13.346 3.224 1.00 50.81 957 ASP A C 1
ATOM 6973 O O . ASP A 1 957 ? -45.274 13.815 4.019 1.00 50.81 957 ASP A O 1
ATOM 6977 N N . THR A 1 958 ? -44.848 12.800 2.070 1.00 49.53 958 THR A N 1
ATOM 6978 C CA . THR A 1 958 ? -46.246 12.783 1.632 1.00 49.53 958 THR A CA 1
ATOM 6979 C C . THR A 1 958 ? -46.852 11.422 1.262 1.00 49.53 958 THR A C 1
ATOM 6981 O O . THR A 1 958 ? -48.080 11.416 1.234 1.00 49.53 958 THR A O 1
ATOM 6984 N N . VAL A 1 959 ? -46.144 10.292 1.019 1.00 42.19 959 VAL A N 1
ATOM 6985 C CA . VAL A 1 959 ? -46.807 8.981 0.705 1.00 42.19 959 VAL A CA 1
ATOM 6986 C C . VAL A 1 959 ? -45.897 7.713 0.836 1.00 42.19 959 VAL A C 1
ATOM 6988 O O . VAL A 1 959 ? -44.822 7.703 0.246 1.00 42.19 959 VAL A O 1
ATOM 6991 N N . ASN A 1 960 ? -46.438 6.614 1.420 1.00 45.12 960 ASN A N 1
ATOM 6992 C CA . ASN A 1 960 ? -46.015 5.176 1.461 1.00 45.12 960 ASN A CA 1
ATOM 6993 C C . ASN A 1 960 ? -44.841 4.751 2.381 1.00 45.12 960 ASN A C 1
ATOM 6995 O O . ASN A 1 960 ? -43.688 4.990 2.046 1.00 45.12 960 ASN A O 1
ATOM 6999 N N . GLN A 1 961 ? -45.123 3.997 3.461 1.00 48.84 961 GLN A N 1
ATOM 7000 C CA . GLN A 1 961 ? -44.103 3.418 4.363 1.00 48.84 961 GLN A CA 1
ATOM 7001 C C . GLN A 1 961 ? -43.957 1.885 4.236 1.00 48.84 961 GLN A C 1
ATOM 7003 O O . GLN A 1 961 ? -44.948 1.158 4.121 1.00 48.84 961 GLN A O 1
ATOM 7008 N N . ILE A 1 962 ? -42.700 1.428 4.320 1.00 49.00 962 ILE A N 1
ATOM 7009 C CA . ILE A 1 962 ? -42.258 0.079 4.714 1.00 49.00 962 ILE A CA 1
ATOM 7010 C C . ILE A 1 962 ? -41.677 0.234 6.129 1.00 49.00 962 ILE A C 1
ATOM 7012 O O . ILE A 1 962 ? -40.849 1.118 6.334 1.00 49.00 962 ILE A O 1
ATOM 7016 N N . ILE A 1 963 ? -42.116 -0.573 7.095 1.00 50.72 963 ILE A N 1
ATOM 7017 C CA . ILE A 1 963 ? -41.643 -0.546 8.490 1.00 50.72 963 ILE A CA 1
ATOM 7018 C C . ILE A 1 963 ? -40.943 -1.890 8.780 1.00 50.72 963 ILE A C 1
ATOM 7020 O O . ILE A 1 963 ? -41.586 -2.927 8.697 1.00 50.72 963 ILE A O 1
ATOM 7024 N N . ASN A 1 964 ? -39.648 -1.921 9.101 1.00 45.69 964 ASN A N 1
ATOM 7025 C CA . ASN A 1 964 ? -38.906 -3.186 9.289 1.00 45.69 964 ASN A CA 1
ATOM 7026 C C . ASN A 1 964 ? -39.133 -3.797 10.688 1.00 45.69 964 ASN A C 1
ATOM 7028 O O . ASN A 1 964 ? -39.237 -3.066 11.674 1.00 45.69 964 ASN A O 1
ATOM 7032 N N . TYR A 1 965 ? -39.203 -5.130 10.787 1.00 38.66 965 TYR A N 1
ATOM 7033 C CA . TYR A 1 965 ? -39.362 -5.866 12.049 1.00 38.66 965 TYR A CA 1
ATOM 7034 C C . TYR A 1 965 ? -38.002 -6.095 12.744 1.00 38.66 965 TYR A C 1
ATOM 7036 O O . TYR A 1 965 ? -36.980 -6.274 12.087 1.00 38.66 965 TYR A O 1
ATOM 7044 N N . ALA A 1 966 ? -37.973 -6.090 14.082 1.00 42.16 966 ALA A N 1
ATOM 7045 C CA . ALA A 1 966 ? -36.729 -6.044 14.871 1.00 42.16 966 ALA A CA 1
ATOM 7046 C C . ALA A 1 966 ? -35.981 -7.389 15.017 1.00 42.16 966 ALA A C 1
ATOM 7048 O O . ALA A 1 966 ? -34.814 -7.397 15.400 1.00 42.16 966 ALA A O 1
ATOM 7049 N N . ASP A 1 967 ? -36.623 -8.522 14.714 1.00 40.28 967 ASP A N 1
ATOM 7050 C CA . ASP A 1 967 ? -36.013 -9.850 14.898 1.00 40.28 967 ASP A CA 1
ATOM 7051 C C . ASP A 1 967 ? -35.252 -10.346 13.644 1.00 40.28 967 ASP A C 1
ATOM 7053 O O . ASP A 1 967 ? -34.332 -11.159 13.767 1.00 40.28 967 ASP A O 1
ATOM 7057 N N . ASP A 1 968 ? -35.611 -9.851 12.450 1.00 49.31 968 ASP A N 1
ATOM 7058 C CA . ASP A 1 968 ? -34.951 -10.126 11.166 1.00 49.31 968 ASP A CA 1
ATOM 7059 C C . ASP A 1 968 ? -35.116 -8.900 10.236 1.00 49.31 968 ASP A C 1
ATOM 7061 O O . ASP A 1 968 ? -36.249 -8.534 9.924 1.00 49.31 968 ASP A O 1
ATOM 7065 N N . PRO A 1 969 ? -34.028 -8.257 9.758 1.00 53.75 969 PRO A N 1
ATOM 7066 C CA . PRO A 1 969 ? -34.103 -7.062 8.905 1.00 53.75 969 PRO A CA 1
ATOM 7067 C C . PRO A 1 969 ? -34.740 -7.319 7.531 1.00 53.75 969 PRO A C 1
ATOM 7069 O O . PRO A 1 969 ? -34.934 -6.377 6.760 1.00 53.75 969 PRO A O 1
ATOM 7072 N N . THR A 1 970 ? -35.011 -8.583 7.200 1.00 60.47 970 THR A N 1
ATOM 7073 C CA . THR A 1 970 ? -35.714 -8.987 5.984 1.00 60.47 970 THR A CA 1
ATOM 7074 C C . THR A 1 970 ? -37.240 -8.975 6.160 1.00 60.47 970 THR A C 1
ATOM 7076 O O . THR A 1 970 ? -37.945 -8.742 5.192 1.00 60.47 970 THR A O 1
ATOM 7079 N N . ASP A 1 971 ? -37.771 -9.076 7.382 1.00 70.19 971 ASP A N 1
ATOM 7080 C CA . ASP A 1 971 ? -39.220 -9.084 7.634 1.00 70.19 971 ASP A CA 1
ATOM 7081 C C . ASP A 1 971 ? -39.775 -7.648 7.701 1.00 70.19 971 ASP A C 1
ATOM 7083 O O . ASP A 1 971 ? -39.310 -6.813 8.483 1.00 70.19 971 ASP A O 1
ATOM 7087 N N . ASN A 1 972 ? -40.752 -7.303 6.861 1.00 66.44 972 ASN A N 1
ATOM 7088 C CA . ASN A 1 972 ? -41.252 -5.932 6.700 1.00 66.44 972 ASN A CA 1
ATOM 7089 C C . ASN A 1 972 ? -42.747 -5.797 7.018 1.00 66.44 972 ASN A C 1
ATOM 7091 O O . ASN A 1 972 ? -43.527 -6.732 6.931 1.00 66.44 972 ASN A O 1
ATOM 7095 N N . LEU A 1 973 ? -43.194 -4.593 7.352 1.00 66.25 973 LEU A N 1
ATOM 7096 C CA . LEU A 1 973 ? -44.577 -4.239 7.646 1.00 66.25 973 LEU A CA 1
ATOM 7097 C C . LEU A 1 973 ? -45.046 -3.177 6.645 1.00 66.25 973 LEU A C 1
ATOM 7099 O O . LEU A 1 973 ? -44.449 -2.108 6.527 1.00 66.25 973 LEU A O 1
ATOM 7103 N N . LEU A 1 974 ? -46.106 -3.474 5.896 1.00 68.50 974 LEU A N 1
ATOM 7104 C CA . LEU A 1 974 ? -46.540 -2.696 4.733 1.00 68.50 974 LEU A CA 1
ATOM 7105 C C . LEU A 1 974 ? -47.865 -1.978 5.009 1.00 68.50 974 LEU A C 1
ATOM 7107 O O . LEU A 1 974 ? -48.839 -2.603 5.437 1.00 68.50 974 LEU A O 1
ATOM 7111 N N . GLN A 1 975 ? -47.938 -0.678 4.705 1.00 71.25 975 GLN A N 1
ATOM 7112 C CA . GLN A 1 975 ? -49.146 0.125 4.923 1.00 71.25 975 GLN A CA 1
ATOM 7113 C C . GLN A 1 975 ? -49.463 1.045 3.731 1.00 71.25 975 GLN A C 1
ATOM 7115 O O . GLN A 1 975 ? -48.762 2.024 3.484 1.00 71.25 975 GLN A O 1
ATOM 7120 N N . GLY A 1 976 ? -50.575 0.768 3.034 1.00 57.03 976 GLY A N 1
ATOM 7121 C CA . GLY A 1 976 ? -51.065 1.583 1.906 1.00 57.03 976 GLY A CA 1
ATOM 7122 C C . GLY A 1 976 ? -51.830 2.847 2.321 1.00 57.03 976 GLY A C 1
ATOM 7123 O O . GLY A 1 976 ? -51.745 3.882 1.671 1.00 57.03 976 GLY A O 1
ATOM 7124 N N . GLY A 1 977 ? -52.521 2.817 3.466 1.00 60.75 977 GLY A N 1
ATOM 7125 C CA . GLY A 1 977 ? -53.290 3.968 3.948 1.00 60.75 977 GLY A CA 1
ATOM 7126 C C . GLY A 1 977 ? -54.570 4.212 3.136 1.00 60.75 977 GLY A C 1
ATOM 7127 O O . GLY A 1 977 ? -55.267 3.269 2.786 1.00 60.75 977 GLY A O 1
ATOM 7128 N N . ILE A 1 978 ? -54.951 5.479 2.913 1.00 60.06 978 ILE A N 1
ATOM 7129 C CA . ILE A 1 978 ? -56.184 5.832 2.182 1.00 60.06 978 ILE A CA 1
ATOM 7130 C C . ILE A 1 978 ? -55.896 5.873 0.682 1.00 60.06 978 ILE A C 1
ATOM 7132 O O . ILE A 1 978 ? -55.366 6.871 0.190 1.00 60.06 978 ILE A O 1
ATOM 7136 N N . GLY A 1 979 ? -56.369 4.890 -0.076 1.00 62.38 979 GLY A N 1
ATOM 7137 C CA . GLY A 1 979 ? -56.162 4.929 -1.516 1.00 62.38 979 GLY A CA 1
ATOM 7138 C C . GLY A 1 979 ? -56.227 3.568 -2.168 1.00 62.38 979 GLY A C 1
ATOM 7139 O O . GLY A 1 979 ? -56.793 2.637 -1.629 1.00 62.38 979 GLY A O 1
ATOM 7140 N N . ASN A 1 980 ? -55.741 3.501 -3.400 1.00 72.44 980 ASN A N 1
ATOM 7141 C CA . ASN A 1 980 ? -55.410 2.229 -4.016 1.00 72.44 980 ASN A CA 1
ATOM 7142 C C . ASN A 1 980 ? -53.903 2.260 -4.222 1.00 72.44 980 ASN A C 1
ATOM 7144 O O . ASN A 1 980 ? -53.437 3.002 -5.096 1.00 72.44 980 ASN A O 1
ATOM 7148 N N . ASP A 1 981 ? -53.180 1.455 -3.459 1.00 71.56 981 ASP A N 1
ATOM 7149 C CA . ASP A 1 981 ? -51.735 1.577 -3.327 1.00 71.56 981 ASP A CA 1
ATOM 7150 C C . ASP A 1 981 ? -51.003 0.348 -3.885 1.00 71.56 981 ASP A C 1
ATOM 7152 O O . ASP A 1 981 ? -51.609 -0.677 -4.215 1.00 71.56 981 ASP A O 1
ATOM 7156 N N . ILE A 1 982 ? -49.689 0.471 -4.091 1.00 69.06 982 ILE A N 1
ATOM 7157 C CA . ILE A 1 982 ? -48.828 -0.626 -4.554 1.00 69.06 982 ILE A CA 1
ATOM 7158 C C . ILE A 1 982 ? -47.842 -0.947 -3.432 1.00 69.06 982 ILE A C 1
ATOM 7160 O O . ILE A 1 982 ? -47.015 -0.105 -3.095 1.00 69.06 982 ILE A O 1
ATOM 7164 N N . LEU A 1 983 ? -47.924 -2.161 -2.890 1.00 74.50 983 LEU A N 1
ATOM 7165 C CA . LEU A 1 983 ? -47.101 -2.678 -1.799 1.00 74.50 983 LEU A CA 1
ATOM 7166 C C . LEU A 1 983 ? -46.056 -3.662 -2.352 1.00 74.50 983 LEU A C 1
ATOM 7168 O O . LEU A 1 983 ? -46.339 -4.427 -3.279 1.00 74.50 983 LEU A O 1
ATOM 7172 N N . THR A 1 984 ? -44.833 -3.608 -1.831 1.00 77.62 984 THR A N 1
ATOM 7173 C CA . THR A 1 984 ? -43.715 -4.502 -2.191 1.00 77.62 984 THR A CA 1
ATOM 7174 C C . THR A 1 984 ? -42.900 -4.734 -0.926 1.00 77.62 984 THR A C 1
ATOM 7176 O O . THR A 1 984 ? -42.446 -3.749 -0.349 1.00 77.62 984 THR A O 1
ATOM 7179 N N . GLY A 1 985 ? -42.802 -5.984 -0.481 1.00 67.19 985 GLY A N 1
ATOM 7180 C CA . GLY A 1 985 ? -42.191 -6.347 0.801 1.00 67.19 985 GLY A CA 1
ATOM 7181 C C . GLY A 1 985 ? -40.722 -6.752 0.698 1.00 67.19 985 GLY A C 1
ATOM 7182 O O . GLY A 1 985 ? -39.928 -6.416 1.562 1.00 67.19 985 GLY A O 1
ATOM 7183 N N . GLY A 1 986 ? -40.306 -7.315 -0.437 1.00 72.88 986 GLY A N 1
ATOM 7184 C CA . GLY A 1 986 ? -38.949 -7.803 -0.629 1.00 72.88 986 GLY A CA 1
ATOM 7185 C C . GLY A 1 986 ? -38.824 -9.288 -0.304 1.00 72.88 986 GLY A C 1
ATOM 7186 O O . GLY A 1 986 ? -39.598 -10.102 -0.796 1.00 72.88 986 GLY A O 1
ATOM 7187 N N . ALA A 1 987 ? -37.752 -9.657 0.391 1.00 72.56 987 ALA A N 1
ATOM 7188 C CA . ALA A 1 987 ? -37.530 -11.021 0.861 1.00 72.56 987 ALA A CA 1
ATOM 7189 C C . ALA A 1 987 ? -37.684 -11.001 2.375 1.00 72.56 987 ALA A C 1
ATOM 7191 O O . ALA A 1 987 ? -37.121 -10.089 2.955 1.00 72.56 987 ALA A O 1
ATOM 7192 N N . GLY A 1 988 ? -38.334 -12.002 2.968 1.00 79.38 988 GLY A N 1
ATOM 7193 C CA . GLY A 1 988 ? -38.631 -12.049 4.405 1.00 79.38 988 GLY A CA 1
ATOM 7194 C C . GLY A 1 988 ? -40.091 -12.427 4.646 1.00 79.38 988 GLY A C 1
ATOM 7195 O O . GLY A 1 988 ? -40.816 -12.712 3.697 1.00 79.38 988 GLY A O 1
ATOM 7196 N N . ALA A 1 989 ? -40.509 -12.509 5.904 1.00 79.56 989 ALA A N 1
ATOM 7197 C CA . ALA A 1 989 ? -41.893 -12.699 6.317 1.00 79.56 989 ALA A CA 1
ATOM 7198 C C . ALA A 1 989 ? -42.585 -11.341 6.511 1.00 79.56 989 ALA A C 1
ATOM 7200 O O . ALA A 1 989 ? -42.596 -10.770 7.603 1.00 79.56 989 ALA A O 1
ATOM 7201 N N . ASP A 1 990 ? -43.219 -10.843 5.455 1.00 79.62 990 ASP A N 1
ATOM 7202 C CA . ASP A 1 990 ? -43.736 -9.476 5.418 1.00 79.62 990 ASP A CA 1
ATOM 7203 C C . ASP A 1 990 ? -45.216 -9.381 5.822 1.00 79.62 990 ASP A C 1
ATOM 7205 O O . ASP A 1 990 ? -46.020 -10.239 5.483 1.00 79.62 990 ASP A O 1
ATOM 7209 N N . THR A 1 991 ? -45.661 -8.323 6.497 1.00 81.69 991 THR A N 1
ATOM 7210 C CA . THR A 1 991 ? -47.050 -8.168 6.961 1.00 81.69 991 THR A CA 1
ATOM 7211 C C . THR A 1 991 ? -47.699 -6.888 6.441 1.00 81.69 991 THR A C 1
ATOM 7213 O O . THR A 1 991 ? -47.337 -5.793 6.854 1.00 81.69 991 THR A O 1
ATOM 7216 N N . ALA A 1 992 ? -48.731 -6.989 5.599 1.00 80.19 992 ALA A N 1
ATOM 7217 C CA . ALA A 1 992 ? -49.551 -5.828 5.236 1.00 80.19 992 ALA A CA 1
ATOM 7218 C C . ALA A 1 992 ? -50.651 -5.577 6.279 1.00 80.19 992 ALA A C 1
ATOM 7220 O O . ALA A 1 992 ? -51.495 -6.450 6.491 1.00 80.19 992 ALA A O 1
ATOM 7221 N N . ILE A 1 993 ? -50.688 -4.392 6.900 1.00 79.00 993 ILE A N 1
ATOM 7222 C CA . ILE A 1 993 ? -51.707 -4.043 7.909 1.00 79.00 993 ILE A CA 1
ATOM 7223 C C . ILE A 1 993 ? -52.797 -3.143 7.331 1.00 79.00 993 ILE A C 1
ATOM 7225 O O . ILE A 1 993 ? -52.533 -2.107 6.720 1.00 79.00 993 ILE A O 1
ATOM 7229 N N . TYR A 1 994 ? -54.046 -3.490 7.649 1.00 75.00 994 TYR A N 1
ATOM 7230 C CA . TYR A 1 994 ? -55.233 -2.711 7.320 1.00 75.00 994 TYR A CA 1
ATOM 7231 C C . TYR A 1 994 ? -55.950 -2.169 8.561 1.00 75.00 994 TYR A C 1
ATOM 7233 O O . TYR A 1 994 ? -56.504 -2.917 9.371 1.00 75.00 994 TYR A O 1
ATOM 7241 N N . TYR A 1 995 ? -56.027 -0.839 8.664 1.00 69.38 995 TYR A N 1
ATOM 7242 C CA . TYR A 1 995 ? -56.654 -0.131 9.785 1.00 69.38 995 TYR A CA 1
ATOM 7243 C C . TYR A 1 995 ? -58.106 0.258 9.512 1.00 69.38 995 TYR A C 1
ATOM 7245 O O . TYR A 1 995 ? -58.538 0.394 8.375 1.00 69.38 995 TYR A O 1
ATOM 7253 N N . LEU A 1 996 ? -58.884 0.520 10.561 1.00 70.06 996 LEU A N 1
ATOM 7254 C CA . LEU A 1 996 ? -60.217 1.098 10.408 1.00 70.06 996 LEU A CA 1
ATOM 7255 C C . LEU A 1 996 ? -60.164 2.637 10.435 1.00 70.06 996 LEU A C 1
ATOM 7257 O O . LEU A 1 996 ? -60.190 3.234 11.508 1.00 70.06 996 LEU A O 1
ATOM 7261 N N . LEU A 1 997 ? -60.134 3.269 9.260 1.00 62.69 997 LEU A N 1
ATOM 7262 C CA . LEU A 1 997 ? -60.042 4.728 9.079 1.00 62.69 997 LEU A CA 1
ATOM 7263 C C . LEU A 1 997 ? -61.419 5.392 8.895 1.00 62.69 997 LEU A C 1
ATOM 7265 O O . LEU A 1 997 ? -61.705 6.430 9.489 1.00 62.69 997 LEU A O 1
ATOM 7269 N N . ASP A 1 998 ? -62.303 4.770 8.111 1.00 74.50 998 ASP A N 1
ATOM 7270 C CA . ASP A 1 998 ? -63.690 5.195 7.903 1.00 74.50 998 ASP A CA 1
ATOM 7271 C C . ASP A 1 998 ? -64.652 4.045 8.205 1.00 74.50 998 ASP A C 1
ATOM 7273 O O . ASP A 1 998 ? -64.751 3.055 7.476 1.00 74.50 998 ASP A O 1
ATOM 7277 N N . ASN A 1 999 ? -65.428 4.195 9.281 1.00 76.50 999 ASN A N 1
ATOM 7278 C CA . ASN A 1 999 ? -66.381 3.168 9.682 1.00 76.50 999 ASN A CA 1
ATOM 7279 C C . ASN A 1 999 ? -67.585 3.035 8.738 1.00 76.50 999 ASN A C 1
ATOM 7281 O O . ASN A 1 999 ? -68.351 2.084 8.858 1.00 76.50 999 ASN A O 1
ATOM 7285 N N . THR A 1 1000 ? -67.773 3.969 7.810 1.00 77.75 1000 THR A N 1
ATOM 7286 C CA . THR A 1 1000 ? -68.843 3.933 6.810 1.00 77.75 1000 THR A CA 1
ATOM 7287 C C . THR A 1 1000 ? -68.414 3.310 5.481 1.00 77.75 1000 THR A C 1
ATOM 7289 O O . THR A 1 1000 ? -69.287 3.008 4.665 1.00 77.75 1000 THR A O 1
ATOM 7292 N N . ASP A 1 1001 ? -67.114 3.063 5.283 1.00 79.31 1001 ASP A N 1
ATOM 7293 C CA . ASP A 1 1001 ? -66.574 2.397 4.097 1.00 79.31 1001 ASP A CA 1
ATOM 7294 C C . ASP A 1 1001 ? -66.426 0.876 4.308 1.00 79.31 1001 ASP A C 1
ATOM 7296 O O . ASP A 1 1001 ? -66.028 0.383 5.371 1.00 79.31 1001 ASP A O 1
ATOM 7300 N N . THR A 1 1002 ? -66.732 0.124 3.250 1.00 81.06 1002 THR A N 1
ATOM 7301 C CA . THR A 1 1002 ? -66.582 -1.331 3.155 1.00 81.06 1002 THR A CA 1
ATOM 7302 C C . THR A 1 1002 ? -65.157 -1.842 3.389 1.00 81.06 1002 THR A C 1
ATOM 7304 O O . THR A 1 1002 ? -65.016 -2.898 3.996 1.00 81.06 1002 THR A O 1
ATOM 7307 N N . THR A 1 1003 ? -64.111 -1.109 2.988 1.00 82.19 1003 THR A N 1
ATOM 7308 C CA . THR A 1 1003 ? -62.699 -1.477 3.236 1.00 82.19 1003 THR A CA 1
ATOM 7309 C C . THR A 1 1003 ? -62.111 -0.764 4.451 1.00 82.19 1003 THR A C 1
ATOM 7311 O O . THR A 1 1003 ? -60.907 -0.810 4.684 1.00 82.19 1003 THR A O 1
ATOM 7314 N N . GLY A 1 1004 ? -62.946 -0.069 5.231 1.00 78.69 1004 GLY A N 1
ATOM 7315 C CA . GLY A 1 1004 ? -62.484 0.754 6.344 1.00 78.69 1004 GLY A CA 1
ATOM 7316 C C . GLY A 1 1004 ? -61.743 2.017 5.906 1.00 78.69 1004 GLY A C 1
ATOM 7317 O O . GLY A 1 1004 ? -61.072 2.611 6.735 1.00 78.69 1004 GLY A O 1
ATOM 7318 N N . GLY A 1 1005 ? -61.855 2.435 4.640 1.00 75.25 1005 GLY A N 1
ATOM 7319 C CA . GLY A 1 1005 ? -61.213 3.641 4.107 1.00 75.25 1005 GLY A CA 1
ATOM 7320 C C . GLY A 1 1005 ? -59.866 3.397 3.421 1.00 75.25 1005 GLY A C 1
ATOM 7321 O O . GLY A 1 1005 ? -59.311 4.347 2.882 1.00 75.25 1005 GLY A O 1
ATOM 7322 N N . ASN A 1 1006 ? -59.383 2.149 3.377 1.00 79.00 1006 ASN A N 1
ATOM 7323 C CA . ASN A 1 1006 ? -58.078 1.798 2.795 1.00 79.00 1006 ASN A CA 1
ATOM 7324 C C . ASN A 1 1006 ? -58.101 1.516 1.282 1.00 79.00 1006 ASN A C 1
ATOM 7326 O O . ASN A 1 1006 ? -57.126 1.034 0.740 1.00 79.00 1006 ASN A O 1
ATOM 7330 N N . GLY A 1 1007 ? -59.247 1.710 0.614 1.00 83.81 1007 GLY A N 1
ATOM 7331 C CA . GLY A 1 1007 ? -59.449 1.371 -0.804 1.00 83.81 1007 GLY A CA 1
ATOM 7332 C C . GLY A 1 1007 ? -59.010 -0.050 -1.201 1.00 83.81 1007 GLY A C 1
ATOM 7333 O O . GLY A 1 1007 ? -59.383 -0.997 -0.510 1.00 83.81 1007 GLY A O 1
ATOM 7334 N N . THR A 1 1008 ? -58.385 -0.215 -2.374 1.00 88.62 1008 THR A N 1
ATOM 7335 C CA . THR A 1 1008 ? -58.006 -1.524 -2.945 1.00 88.62 1008 THR A CA 1
ATOM 7336 C C . THR A 1 1008 ? -56.550 -1.525 -3.407 1.00 88.62 1008 THR A C 1
ATOM 7338 O O . THR A 1 1008 ? -56.245 -0.976 -4.473 1.00 88.62 1008 THR A O 1
ATOM 7341 N N . ASP A 1 1009 ? -55.695 -2.231 -2.675 1.00 86.19 1009 ASP A N 1
ATOM 7342 C CA . ASP A 1 1009 ? -54.247 -2.236 -2.902 1.00 86.19 1009 ASP A CA 1
ATOM 7343 C C . ASP A 1 1009 ? -53.777 -3.376 -3.806 1.00 86.19 1009 ASP A C 1
ATOM 7345 O O . ASP A 1 1009 ? -54.516 -4.309 -4.130 1.00 86.19 1009 ASP A O 1
ATOM 7349 N N . THR A 1 1010 ? -52.519 -3.306 -4.234 1.00 85.06 1010 THR A N 1
ATOM 7350 C CA . THR A 1 1010 ? -51.828 -4.342 -5.007 1.00 85.06 1010 THR A CA 1
ATOM 7351 C C . THR A 1 1010 ? -50.494 -4.681 -4.357 1.00 85.06 1010 THR A C 1
ATOM 7353 O O . THR A 1 1010 ? -49.612 -3.835 -4.326 1.00 85.06 1010 THR A O 1
ATOM 7356 N N . TRP A 1 1011 ? -50.312 -5.921 -3.910 1.00 89.12 1011 TRP A N 1
ATOM 7357 C CA . TRP A 1 1011 ? -49.031 -6.428 -3.416 1.00 89.12 1011 TRP A CA 1
ATOM 7358 C C . TRP A 1 1011 ? -48.304 -7.178 -4.534 1.00 89.12 1011 TRP A C 1
ATOM 7360 O O . TRP A 1 1011 ? -48.859 -8.117 -5.113 1.00 89.12 1011 TRP A O 1
ATOM 7370 N N . THR A 1 1012 ? -47.097 -6.736 -4.886 1.00 81.94 1012 THR A N 1
ATOM 7371 C CA . THR A 1 1012 ? -46.396 -7.199 -6.094 1.00 81.94 1012 THR A CA 1
ATOM 7372 C C . THR A 1 1012 ? -45.598 -8.499 -5.930 1.00 81.94 1012 THR A C 1
ATOM 7374 O O . THR A 1 1012 ? -45.395 -9.195 -6.930 1.00 81.94 1012 THR A O 1
ATOM 7377 N N . ASP A 1 1013 ? -45.199 -8.857 -4.706 1.00 80.69 1013 ASP A N 1
ATOM 7378 C CA . ASP A 1 1013 ? -44.257 -9.946 -4.405 1.00 80.69 1013 ASP A CA 1
ATOM 7379 C C . ASP A 1 1013 ? -44.675 -10.907 -3.274 1.00 80.69 1013 ASP A C 1
ATOM 7381 O O . ASP A 1 1013 ? -43.895 -11.789 -2.941 1.00 80.69 1013 ASP A O 1
ATOM 7385 N N . PHE A 1 1014 ? -45.917 -10.830 -2.778 1.00 88.19 1014 PHE A N 1
ATOM 7386 C CA . PHE A 1 1014 ? -46.429 -11.690 -1.696 1.00 88.19 1014 PHE A CA 1
ATOM 7387 C C . PHE A 1 1014 ? -46.061 -13.183 -1.830 1.00 88.19 1014 PHE A C 1
ATOM 7389 O O . PHE A 1 1014 ? -46.437 -13.858 -2.805 1.00 88.19 1014 PHE A O 1
ATOM 7396 N N . ASN A 1 1015 ? -45.444 -13.731 -0.783 1.00 84.19 1015 ASN A N 1
ATOM 7397 C CA . ASN A 1 1015 ? -44.974 -15.101 -0.686 1.00 84.19 1015 ASN A CA 1
ATOM 7398 C C . ASN A 1 1015 ? -45.285 -15.758 0.675 1.00 84.19 1015 ASN A C 1
ATOM 7400 O O . ASN A 1 1015 ? -44.493 -15.781 1.614 1.00 84.19 1015 ASN A O 1
ATOM 7404 N N . ALA A 1 1016 ? -46.403 -16.486 0.730 1.00 80.75 1016 ALA A N 1
ATOM 7405 C CA . ALA A 1 1016 ? -46.793 -17.255 1.917 1.00 80.75 1016 ALA A CA 1
ATOM 7406 C C . ALA A 1 1016 ? -45.783 -18.339 2.366 1.00 80.75 1016 ALA A C 1
ATOM 7408 O O . ALA A 1 1016 ? -45.962 -18.914 3.439 1.00 80.75 1016 ALA A O 1
ATOM 7409 N N . ALA A 1 1017 ? -44.777 -18.699 1.555 1.00 81.94 1017 ALA A N 1
ATOM 7410 C CA . ALA A 1 1017 ? -43.732 -19.639 1.967 1.00 81.94 1017 ALA A CA 1
ATOM 7411 C C . ALA A 1 1017 ? -42.593 -18.971 2.751 1.00 81.94 1017 ALA A C 1
ATOM 7413 O O . ALA A 1 1017 ? -41.920 -19.674 3.505 1.00 81.94 1017 ALA A O 1
ATOM 7414 N N . GLU A 1 1018 ? -42.380 -17.667 2.560 1.00 81.44 1018 GLU A N 1
ATOM 7415 C CA . GLU A 1 1018 ? -41.395 -16.869 3.302 1.00 81.44 1018 GLU A CA 1
ATOM 7416 C C . GLU A 1 1018 ? -41.970 -16.396 4.638 1.00 81.44 1018 GLU A C 1
ATOM 7418 O O . GLU A 1 1018 ? -41.256 -16.378 5.631 1.00 81.44 1018 GLU A O 1
ATOM 7423 N N . GLY A 1 1019 ? -43.290 -16.229 4.710 1.00 77.69 1019 GLY A N 1
ATOM 7424 C CA . GLY A 1 1019 ? -44.004 -16.011 5.965 1.00 77.69 1019 GLY A CA 1
ATOM 7425 C C . GLY A 1 1019 ? -45.055 -14.919 5.881 1.00 77.69 1019 GLY A C 1
ATOM 7426 O O . GLY A 1 1019 ? -45.713 -14.683 6.887 1.00 77.69 1019 GLY A O 1
ATOM 7427 N N . ASP A 1 1020 ? -45.260 -14.336 4.698 1.00 85.75 1020 ASP A N 1
ATOM 7428 C CA . ASP A 1 1020 ? -46.073 -13.140 4.534 1.00 85.75 1020 ASP A CA 1
ATOM 7429 C C . ASP A 1 1020 ? -47.501 -13.247 5.071 1.00 85.75 1020 ASP A C 1
ATOM 7431 O O . ASP A 1 1020 ? -48.189 -14.269 4.918 1.00 85.75 1020 ASP A O 1
ATOM 7435 N N . MET A 1 1021 ? -47.965 -12.145 5.655 1.00 84.31 1021 MET A N 1
ATOM 7436 C CA . MET A 1 1021 ? -49.224 -12.025 6.372 1.00 84.31 1021 MET A CA 1
ATOM 7437 C C . MET A 1 1021 ? -50.023 -10.790 5.939 1.00 84.31 1021 MET A C 1
ATOM 7439 O O . MET A 1 1021 ? -49.488 -9.781 5.484 1.00 84.31 1021 MET A O 1
ATOM 7443 N N . ILE A 1 1022 ? -51.345 -10.859 6.083 1.00 86.69 1022 ILE A N 1
ATOM 7444 C CA . ILE A 1 1022 ? -52.250 -9.725 5.863 1.00 86.69 1022 ILE A CA 1
ATOM 7445 C C . ILE A 1 1022 ? -53.081 -9.540 7.129 1.00 86.69 1022 ILE A C 1
ATOM 7447 O O . ILE A 1 1022 ? -54.012 -10.303 7.377 1.00 86.69 1022 ILE A O 1
ATOM 7451 N N . ASP A 1 1023 ? -52.780 -8.512 7.916 1.00 82.19 1023 ASP A N 1
ATOM 7452 C CA . ASP A 1 1023 ? -53.488 -8.235 9.161 1.00 82.19 1023 ASP A CA 1
ATOM 7453 C C . ASP A 1 1023 ? -54.726 -7.360 8.909 1.00 82.19 1023 ASP A C 1
ATOM 7455 O O . ASP A 1 1023 ? -54.649 -6.184 8.545 1.00 82.19 1023 ASP A O 1
ATOM 7459 N N . VAL A 1 1024 ? -55.900 -7.950 9.138 1.00 84.38 1024 VAL A N 1
ATOM 7460 C CA . VAL A 1 1024 ? -57.216 -7.295 9.046 1.00 84.38 1024 VAL A CA 1
ATOM 7461 C C . VAL A 1 1024 ? -57.913 -7.170 10.405 1.00 84.38 1024 VAL A C 1
ATOM 7463 O O . VAL A 1 1024 ? -59.110 -6.863 10.475 1.00 84.38 1024 VAL A O 1
ATOM 7466 N N . SER A 1 1025 ? -57.200 -7.430 11.501 1.00 77.69 1025 SER A N 1
ATOM 7467 C CA . SER A 1 1025 ? -57.748 -7.503 12.858 1.00 77.69 1025 SER A CA 1
ATOM 7468 C C . SER A 1 1025 ? -58.485 -6.223 13.261 1.00 77.69 1025 SER A C 1
ATOM 7470 O O . SER A 1 1025 ? -59.583 -6.282 13.825 1.00 77.69 1025 SER A O 1
ATOM 7472 N N . ALA A 1 1026 ? -57.953 -5.058 12.884 1.00 74.69 1026 ALA A N 1
ATOM 7473 C CA . ALA A 1 1026 ? -58.575 -3.767 13.155 1.00 74.69 1026 ALA A CA 1
ATOM 7474 C C . ALA A 1 1026 ? -59.914 -3.589 12.415 1.00 74.69 1026 ALA A C 1
ATOM 7476 O O . ALA A 1 1026 ? -60.884 -3.097 13.004 1.00 74.69 1026 ALA A O 1
ATOM 7477 N N . LEU A 1 1027 ? -60.013 -4.045 11.158 1.00 80.31 1027 LEU A N 1
ATOM 7478 C CA . LEU A 1 1027 ? -61.236 -3.960 10.348 1.00 80.31 1027 LEU A CA 1
ATOM 7479 C C . LEU A 1 1027 ? -62.390 -4.804 10.905 1.00 80.31 1027 LEU A C 1
ATOM 7481 O O . LEU A 1 1027 ? -63.558 -4.474 10.663 1.00 80.31 1027 LEU A O 1
ATOM 7485 N N . LEU A 1 1028 ? -62.066 -5.866 11.649 1.00 83.69 1028 LEU A N 1
ATOM 7486 C CA . LEU A 1 1028 ? -63.008 -6.848 12.192 1.00 83.69 1028 LEU A CA 1
ATOM 7487 C C . LEU A 1 1028 ? -63.159 -6.788 13.723 1.00 83.69 1028 LEU A C 1
ATOM 7489 O O . LEU A 1 1028 ? -63.850 -7.625 14.302 1.00 83.69 1028 LEU A O 1
ATOM 7493 N N . SER A 1 1029 ? -62.561 -5.791 14.375 1.00 77.81 1029 SER A N 1
ATOM 7494 C CA . SER A 1 1029 ? -62.500 -5.646 15.840 1.00 77.81 1029 SER A CA 1
ATOM 7495 C C . SER A 1 1029 ? -63.865 -5.631 16.552 1.00 77.81 1029 SER A C 1
ATOM 7497 O O . SER A 1 1029 ? -63.981 -6.108 17.682 1.00 77.81 1029 SER A O 1
ATOM 7499 N N . ASP A 1 1030 ? -64.921 -5.158 15.883 1.00 76.44 1030 ASP A N 1
ATOM 7500 C CA . ASP A 1 1030 ? -66.296 -5.132 16.409 1.00 76.44 1030 ASP A CA 1
ATOM 7501 C C . ASP A 1 1030 ? -67.049 -6.473 16.262 1.00 76.44 1030 ASP A C 1
ATOM 7503 O O . ASP A 1 1030 ? -68.192 -6.614 16.713 1.00 76.44 1030 ASP A O 1
ATOM 7507 N N . GLN A 1 1031 ? -66.435 -7.474 15.628 1.00 80.38 1031 GLN A N 1
ATOM 7508 C CA . GLN A 1 1031 ? -67.032 -8.777 15.345 1.00 80.38 1031 GLN A CA 1
ATOM 7509 C C . GLN A 1 1031 ? -66.425 -9.876 16.223 1.00 80.38 1031 GLN A C 1
ATOM 7511 O O . GLN A 1 1031 ? -65.273 -9.837 16.640 1.00 80.38 1031 GLN A O 1
ATOM 7516 N N . THR A 1 1032 ? -67.200 -10.928 16.501 1.00 81.19 1032 THR A N 1
ATOM 7517 C CA . THR A 1 1032 ? -66.667 -12.121 17.180 1.00 81.19 1032 THR A CA 1
ATOM 7518 C C . THR A 1 1032 ? -66.078 -13.086 16.150 1.00 81.19 1032 THR A C 1
ATOM 7520 O O . THR A 1 1032 ? -66.741 -14.042 15.733 1.00 81.19 1032 THR A O 1
ATOM 7523 N N . VAL A 1 1033 ? -64.840 -12.827 15.733 1.00 79.31 1033 VAL A N 1
ATOM 7524 C CA . VAL A 1 1033 ? -64.134 -13.611 14.708 1.00 79.31 1033 VAL A CA 1
ATOM 7525 C C . VAL A 1 1033 ? -63.228 -14.670 15.340 1.00 79.31 1033 VAL A C 1
ATOM 7527 O O . VAL A 1 1033 ? -62.643 -14.476 16.401 1.00 79.31 1033 VAL A O 1
ATOM 7530 N N . ASN A 1 1034 ? -63.169 -15.841 14.717 1.00 78.25 1034 ASN A N 1
ATOM 7531 C CA . ASN A 1 1034 ? -62.244 -16.925 15.020 1.00 78.25 1034 ASN A CA 1
ATOM 7532 C C . ASN A 1 1034 ? -62.000 -17.766 13.754 1.00 78.25 1034 ASN A C 1
ATOM 7534 O O . ASN A 1 1034 ? -62.742 -17.675 12.776 1.00 78.25 1034 ASN A O 1
ATOM 7538 N N . ALA A 1 1035 ? -61.020 -18.668 13.804 1.00 73.12 1035 ALA A N 1
ATOM 7539 C CA . ALA A 1 1035 ? -60.647 -19.529 12.679 1.00 73.12 1035 ALA A CA 1
ATOM 7540 C C . ALA A 1 1035 ? -61.822 -20.289 12.021 1.00 73.12 1035 ALA A C 1
ATOM 7542 O O . ALA A 1 1035 ? -61.785 -20.579 10.832 1.00 73.12 1035 ALA A O 1
ATOM 7543 N N . SER A 1 1036 ? -62.892 -20.610 12.764 1.00 76.88 1036 SER A N 1
ATOM 7544 C CA . SER A 1 1036 ? -64.033 -21.364 12.222 1.00 76.88 1036 SER A CA 1
ATOM 7545 C C . SER A 1 1036 ? -65.075 -20.514 11.487 1.00 76.88 1036 SER A C 1
ATOM 7547 O O . SER A 1 1036 ? -65.942 -21.079 10.817 1.00 76.88 1036 SER A O 1
ATOM 7549 N N . ASN A 1 1037 ? -65.029 -19.182 11.621 1.00 82.50 1037 ASN A N 1
ATOM 7550 C CA . ASN A 1 1037 ? -65.977 -18.266 10.980 1.00 82.50 1037 ASN A CA 1
ATOM 7551 C C . ASN A 1 1037 ? -65.324 -17.142 10.155 1.00 82.50 1037 ASN A C 1
ATOM 7553 O O . ASN A 1 1037 ? -66.070 -16.386 9.536 1.00 82.50 1037 ASN A O 1
ATOM 7557 N N . LEU A 1 1038 ? -63.987 -17.061 10.087 1.00 81.69 1038 LEU A N 1
ATOM 7558 C CA . LEU A 1 1038 ? -63.263 -16.046 9.307 1.00 81.69 1038 LEU A CA 1
ATOM 7559 C C . LEU A 1 1038 ? -63.636 -16.058 7.815 1.00 81.69 1038 LEU A C 1
ATOM 7561 O O . LEU A 1 1038 ? -63.758 -15.001 7.208 1.00 81.69 1038 LEU A O 1
ATOM 7565 N N . GLY A 1 1039 ? -63.945 -17.228 7.246 1.00 80.75 1039 GLY A N 1
ATOM 7566 C CA . GLY A 1 1039 ? -64.414 -17.353 5.857 1.00 80.75 1039 GLY A CA 1
ATOM 7567 C C . GLY A 1 1039 ? -65.779 -16.716 5.556 1.00 80.75 1039 GLY A C 1
ATOM 7568 O O . GLY A 1 1039 ? -66.197 -16.706 4.401 1.00 80.75 1039 GLY A O 1
ATOM 7569 N N . ASN A 1 1040 ? -66.489 -16.195 6.565 1.00 85.12 1040 ASN A N 1
ATOM 7570 C CA . ASN A 1 1040 ? -67.656 -15.335 6.344 1.00 85.12 1040 ASN A CA 1
ATOM 7571 C C . ASN A 1 1040 ? -67.261 -13.872 6.083 1.00 85.12 1040 ASN A C 1
ATOM 7573 O O . ASN A 1 1040 ? -68.084 -13.135 5.558 1.00 85.12 1040 ASN A O 1
ATOM 7577 N N . TYR A 1 1041 ? -66.042 -13.473 6.458 1.00 86.75 1041 TYR A N 1
ATOM 7578 C CA . TYR A 1 1041 ? -65.545 -12.096 6.415 1.00 86.75 1041 TYR A CA 1
ATOM 7579 C C . TYR A 1 1041 ? -64.462 -11.901 5.347 1.00 86.75 1041 TYR A C 1
ATOM 7581 O O . TYR A 1 1041 ? -64.384 -10.840 4.745 1.00 86.75 1041 TYR A O 1
ATOM 7589 N N . ILE A 1 1042 ? -63.642 -12.921 5.075 1.00 89.00 1042 ILE A N 1
ATOM 7590 C CA . ILE A 1 1042 ? -62.594 -12.879 4.047 1.00 89.00 1042 ILE A CA 1
ATOM 7591 C C . ILE A 1 1042 ? -62.872 -13.919 2.968 1.00 89.00 1042 ILE A C 1
ATOM 7593 O O . ILE A 1 1042 ? -63.162 -15.079 3.272 1.00 89.00 1042 ILE A O 1
ATOM 7597 N N . THR A 1 1043 ? -62.748 -13.524 1.699 1.00 86.44 1043 THR A N 1
ATOM 7598 C CA . THR A 1 1043 ? -62.795 -14.466 0.570 1.00 86.44 1043 THR A CA 1
ATOM 7599 C C . THR A 1 1043 ? -61.639 -14.249 -0.398 1.00 86.44 1043 THR A C 1
ATOM 7601 O O . THR A 1 1043 ? -61.160 -13.129 -0.559 1.00 86.44 1043 THR A O 1
ATOM 7604 N N . LEU A 1 1044 ? -61.188 -15.339 -1.024 1.00 87.38 1044 LEU A N 1
ATOM 7605 C CA . LEU A 1 1044 ? -60.108 -15.352 -2.009 1.00 87.38 1044 LEU A CA 1
ATOM 7606 C C . LEU A 1 1044 ? -60.678 -15.725 -3.379 1.00 87.38 1044 LEU A C 1
ATOM 7608 O O . LEU A 1 1044 ? -61.315 -16.773 -3.527 1.00 87.38 1044 LEU A O 1
ATOM 7612 N N . GLU A 1 1045 ? -60.434 -14.891 -4.386 1.00 88.38 1045 GLU A N 1
ATOM 7613 C CA . GLU A 1 1045 ? -60.872 -15.117 -5.765 1.00 88.38 1045 GLU A CA 1
ATOM 7614 C C . GLU A 1 1045 ? -59.677 -15.112 -6.727 1.00 88.38 1045 GLU A C 1
ATOM 7616 O O . GLU A 1 1045 ? -58.902 -14.160 -6.767 1.00 88.38 1045 GLU A O 1
ATOM 7621 N N . GLN A 1 1046 ? -59.546 -16.145 -7.567 1.00 90.50 1046 GLN A N 1
ATOM 7622 C CA . GLN A 1 1046 ? -58.564 -16.115 -8.654 1.00 90.50 1046 GLN A CA 1
ATOM 7623 C C . GLN A 1 1046 ? -59.007 -15.152 -9.759 1.00 90.50 1046 GLN A C 1
ATOM 7625 O O . GLN A 1 1046 ? -60.050 -15.359 -10.390 1.00 90.50 1046 GLN A O 1
ATOM 7630 N N . ARG A 1 1047 ? -58.153 -14.187 -10.104 1.00 89.12 1047 ARG A N 1
ATOM 7631 C CA . ARG A 1 1047 ? -58.343 -13.283 -11.240 1.00 89.12 1047 ARG A CA 1
ATOM 7632 C C . ARG A 1 1047 ? -57.135 -13.333 -12.170 1.00 89.12 1047 ARG A C 1
ATOM 7634 O O . ARG A 1 1047 ? -56.140 -12.651 -11.982 1.00 89.12 1047 ARG A O 1
ATOM 7641 N N . GLY A 1 1048 ? -57.238 -14.127 -13.235 1.00 90.31 1048 GLY A N 1
ATOM 7642 C CA . GLY A 1 1048 ? -56.109 -14.313 -14.150 1.00 90.31 1048 GLY A CA 1
ATOM 7643 C C . GLY A 1 1048 ? -54.934 -14.972 -13.425 1.00 90.31 1048 GLY A C 1
ATOM 7644 O O . GLY A 1 1048 ? -55.103 -16.071 -12.897 1.00 90.31 1048 GLY A O 1
ATOM 7645 N N . ASN A 1 1049 ? -53.779 -14.304 -13.401 1.00 86.56 1049 ASN A N 1
ATOM 7646 C CA . ASN A 1 1049 ? -52.586 -14.773 -12.689 1.00 86.56 1049 ASN A CA 1
ATOM 7647 C C . ASN A 1 1049 ? -52.536 -14.321 -11.221 1.00 86.56 1049 ASN A C 1
ATOM 7649 O O . ASN A 1 1049 ? -51.634 -14.758 -10.521 1.00 86.56 1049 ASN A O 1
ATOM 7653 N N . ASP A 1 1050 ? -53.479 -13.492 -10.769 1.00 90.06 1050 ASP A N 1
ATOM 7654 C CA . ASP A 1 1050 ? -53.447 -12.854 -9.449 1.00 90.06 1050 ASP A CA 1
ATOM 7655 C C . ASP A 1 1050 ? -54.531 -13.438 -8.529 1.00 90.06 1050 ASP A C 1
ATOM 7657 O O . ASP A 1 1050 ? -55.578 -13.905 -9.000 1.00 90.06 1050 ASP A O 1
ATOM 7661 N N . THR A 1 1051 ? -54.314 -13.372 -7.215 1.00 90.12 1051 THR A N 1
ATOM 7662 C CA . THR A 1 1051 ? -55.327 -13.707 -6.200 1.00 90.12 1051 THR A CA 1
ATOM 7663 C C . THR A 1 1051 ? -55.872 -12.429 -5.584 1.00 90.12 1051 THR A C 1
ATOM 7665 O O . THR A 1 1051 ? -55.111 -11.582 -5.137 1.00 90.12 1051 THR A O 1
ATOM 7668 N N . VAL A 1 1052 ? -57.192 -12.276 -5.544 1.00 91.81 1052 VAL A N 1
ATOM 7669 C CA . VAL A 1 1052 ? -57.854 -11.105 -4.958 1.00 91.81 1052 VAL A CA 1
ATOM 7670 C C . VAL A 1 1052 ? -58.416 -11.476 -3.596 1.00 91.81 1052 VAL A C 1
ATOM 7672 O O . VAL A 1 1052 ? -59.204 -12.418 -3.493 1.00 91.81 1052 VAL A O 1
ATOM 7675 N N . VAL A 1 1053 ? -58.035 -10.719 -2.571 1.00 91.56 1053 VAL A N 1
ATOM 7676 C CA . VAL A 1 1053 ? -58.565 -10.826 -1.211 1.00 91.56 1053 VAL A CA 1
ATOM 7677 C C . VAL A 1 1053 ? -59.688 -9.807 -1.052 1.00 91.56 1053 VAL A C 1
ATOM 7679 O O . VAL A 1 1053 ? -59.514 -8.614 -1.312 1.00 91.56 1053 VAL A O 1
ATOM 7682 N N . THR A 1 1054 ? -60.862 -10.268 -0.631 1.00 91.12 1054 THR A N 1
ATOM 7683 C CA . THR A 1 1054 ? -62.014 -9.400 -0.364 1.00 91.12 1054 THR A CA 1
ATOM 7684 C C . THR A 1 1054 ? -62.391 -9.420 1.108 1.00 91.12 1054 THR A C 1
ATOM 7686 O O . THR A 1 1054 ? -62.408 -10.499 1.699 1.00 91.12 1054 THR A O 1
ATOM 7689 N N . ILE A 1 1055 ? -62.819 -8.275 1.635 1.00 90.25 1055 ILE A N 1
ATOM 7690 C CA . ILE A 1 1055 ? -63.335 -8.097 2.994 1.00 90.25 1055 ILE A CA 1
ATOM 7691 C C . ILE A 1 1055 ? -64.849 -7.832 2.983 1.00 90.25 1055 ILE A C 1
ATOM 7693 O O . ILE A 1 1055 ? -65.351 -7.019 2.207 1.00 90.25 1055 ILE A O 1
ATOM 7697 N N . ASP A 1 1056 ? -65.568 -8.517 3.865 1.00 90.44 1056 ASP A N 1
ATOM 7698 C CA . ASP A 1 1056 ? -66.938 -8.261 4.307 1.00 90.44 1056 ASP A CA 1
ATOM 7699 C C . ASP A 1 1056 ? -66.881 -8.054 5.824 1.00 90.44 1056 ASP A C 1
ATOM 7701 O O . ASP A 1 1056 ? -66.613 -8.985 6.581 1.00 90.44 1056 ASP A O 1
ATOM 7705 N N . ARG A 1 1057 ? -67.063 -6.811 6.278 1.00 86.75 1057 ARG A N 1
ATOM 7706 C CA . ARG A 1 1057 ? -66.794 -6.431 7.675 1.00 86.75 1057 ARG A CA 1
ATOM 7707 C C . ARG A 1 1057 ? -67.879 -6.854 8.661 1.00 86.75 1057 ARG A C 1
ATOM 7709 O O . ARG A 1 1057 ? -67.630 -6.846 9.866 1.00 86.75 1057 ARG A O 1
ATOM 7716 N N . ASP A 1 1058 ? -69.070 -7.214 8.187 1.00 83.81 1058 ASP A N 1
ATOM 7717 C CA . ASP A 1 1058 ? -70.156 -7.703 9.044 1.00 83.81 1058 ASP A CA 1
ATOM 7718 C C . ASP A 1 1058 ? -70.427 -9.209 8.872 1.00 83.81 1058 ASP A C 1
ATOM 7720 O O . ASP A 1 1058 ? -71.083 -9.822 9.724 1.00 83.81 1058 ASP A O 1
ATOM 7724 N N . GLY A 1 1059 ? -69.869 -9.823 7.823 1.00 81.94 1059 GLY A N 1
ATOM 7725 C CA . GLY A 1 1059 ? -69.979 -11.247 7.517 1.00 81.94 1059 GLY A CA 1
ATOM 7726 C C . GLY A 1 1059 ? -71.413 -11.685 7.207 1.00 81.94 1059 GLY A C 1
ATOM 7727 O O . GLY A 1 1059 ? -71.755 -12.873 7.301 1.00 81.94 1059 GLY A O 1
ATOM 7728 N N . SER A 1 1060 ? -72.295 -10.729 6.907 1.00 80.25 1060 SER A N 1
ATOM 7729 C CA . SER A 1 1060 ? -73.719 -10.940 6.716 1.00 80.25 1060 SER A CA 1
ATOM 7730 C C . SER A 1 1060 ? -74.043 -11.106 5.241 1.00 80.25 1060 SER A C 1
ATOM 7732 O O . SER A 1 1060 ? -74.200 -10.159 4.485 1.00 80.25 1060 SER A O 1
ATOM 7734 N N . VAL A 1 1061 ? -74.388 -12.329 4.844 1.00 68.56 1061 VAL A N 1
ATOM 7735 C CA . VAL A 1 1061 ? -74.904 -12.596 3.487 1.00 68.56 1061 VAL A CA 1
ATOM 7736 C C . VAL A 1 1061 ? -76.288 -11.973 3.200 1.00 68.56 1061 VAL A C 1
ATOM 7738 O O . VAL A 1 1061 ? -76.854 -12.189 2.125 1.00 68.56 1061 VAL A O 1
ATOM 7741 N N . THR A 1 1062 ? -76.890 -11.260 4.162 1.00 70.62 1062 THR A N 1
ATOM 7742 C CA . THR A 1 1062 ? -78.245 -10.682 4.051 1.00 70.62 1062 THR A CA 1
ATOM 7743 C C . THR A 1 1062 ? -78.329 -9.175 4.288 1.00 70.62 1062 THR A C 1
ATOM 7745 O O . THR A 1 1062 ? -79.288 -8.565 3.809 1.00 70.62 1062 THR A O 1
ATOM 7748 N N . ASP A 1 1063 ? -77.372 -8.589 5.011 1.00 73.94 1063 ASP A N 1
ATOM 7749 C CA . ASP A 1 1063 ? -77.219 -7.139 5.142 1.00 73.94 1063 ASP A CA 1
ATOM 7750 C C . ASP A 1 1063 ? -76.244 -6.679 4.054 1.00 73.94 1063 ASP A C 1
ATOM 7752 O O . ASP A 1 1063 ? -75.269 -7.356 3.776 1.00 73.94 1063 ASP A O 1
ATOM 7756 N N . ILE A 1 1064 ? -76.549 -5.584 3.362 1.00 71.12 1064 ILE A N 1
ATOM 7757 C CA . ILE A 1 1064 ? -75.709 -5.087 2.257 1.00 71.12 1064 ILE A CA 1
ATOM 7758 C C . ILE A 1 1064 ? -74.913 -3.846 2.658 1.00 71.12 1064 ILE A C 1
ATOM 7760 O O . ILE A 1 1064 ? -74.312 -3.207 1.795 1.00 71.12 1064 ILE A O 1
ATOM 7764 N N . SER A 1 1065 ? -74.966 -3.473 3.939 1.00 71.50 1065 SER A N 1
ATOM 7765 C CA . SER A 1 1065 ? -74.298 -2.286 4.471 1.00 71.50 1065 SER A CA 1
ATOM 7766 C C . SER A 1 1065 ? -72.773 -2.402 4.372 1.00 71.50 1065 SER A C 1
ATOM 7768 O O . SER A 1 1065 ? -72.136 -1.405 4.048 1.00 71.50 1065 SER A O 1
ATOM 7770 N N . TYR A 1 1066 ? -72.217 -3.613 4.525 1.00 77.44 1066 TYR A N 1
ATOM 7771 C CA . TYR A 1 1066 ? -70.797 -3.919 4.314 1.00 77.44 1066 TYR A CA 1
ATOM 7772 C C . TYR A 1 1066 ? -70.579 -5.043 3.290 1.00 77.44 1066 TYR A C 1
ATOM 7774 O O . TYR A 1 1066 ? -69.842 -5.988 3.541 1.00 77.44 1066 TYR A O 1
ATOM 7782 N N . ALA A 1 1067 ? -71.226 -4.951 2.121 1.00 78.94 1067 ALA A N 1
ATOM 7783 C CA . ALA A 1 1067 ? -71.089 -5.977 1.084 1.00 78.94 1067 ALA A CA 1
ATOM 7784 C C . ALA A 1 1067 ? -69.607 -6.248 0.715 1.00 78.94 1067 ALA A C 1
ATOM 7786 O O . ALA A 1 1067 ? -68.834 -5.287 0.647 1.00 78.94 1067 ALA A O 1
ATOM 7787 N N . PRO A 1 1068 ? -69.233 -7.508 0.395 1.00 85.69 1068 PRO A N 1
ATOM 7788 C CA . PRO A 1 1068 ? -67.849 -7.886 0.121 1.00 85.69 1068 PRO A CA 1
ATOM 7789 C C . PRO A 1 1068 ? -67.168 -6.975 -0.907 1.00 85.69 1068 PRO A C 1
ATOM 7791 O O . PRO A 1 1068 ? -67.698 -6.758 -2.007 1.00 85.69 1068 PRO A O 1
ATOM 7794 N N . LYS A 1 1069 ? -65.983 -6.465 -0.563 1.00 90.06 1069 LYS A N 1
ATOM 7795 C CA . LYS A 1 1069 ? -65.207 -5.531 -1.384 1.00 90.06 1069 LYS A CA 1
ATOM 7796 C C . LYS A 1 1069 ? -63.744 -5.957 -1.487 1.00 90.06 1069 LYS A C 1
ATOM 7798 O O . LYS A 1 1069 ? -63.198 -6.522 -0.550 1.00 90.06 1069 LYS A O 1
ATOM 7803 N N . GLU A 1 1070 ? -63.126 -5.706 -2.640 1.00 92.69 1070 GLU A N 1
ATOM 7804 C CA . GLU A 1 1070 ? -61.696 -5.957 -2.875 1.00 92.69 1070 GLU A CA 1
ATOM 7805 C C . GLU A 1 1070 ? -60.854 -5.113 -1.914 1.00 92.69 1070 GLU A C 1
ATOM 7807 O O . GLU A 1 1070 ? -60.989 -3.890 -1.914 1.00 92.69 1070 GLU A O 1
ATOM 7812 N N . LEU A 1 1071 ? -60.029 -5.783 -1.107 1.00 90.25 1071 LEU A N 1
ATOM 7813 C CA . LEU A 1 1071 ? -59.118 -5.159 -0.152 1.00 90.25 1071 LEU A CA 1
ATOM 7814 C C . LEU A 1 1071 ? -57.703 -5.099 -0.733 1.00 90.25 1071 LEU A C 1
ATOM 7816 O O . LEU A 1 1071 ? -57.124 -4.025 -0.808 1.00 90.25 1071 LEU A O 1
ATOM 7820 N N . ILE A 1 1072 ? -57.190 -6.234 -1.218 1.00 92.19 1072 ILE A N 1
ATOM 7821 C CA . ILE A 1 1072 ? -55.833 -6.328 -1.766 1.00 92.19 1072 ILE A CA 1
ATOM 7822 C C . ILE A 1 1072 ? -55.743 -7.360 -2.899 1.00 92.19 1072 ILE A C 1
ATOM 7824 O O . ILE A 1 1072 ? -56.408 -8.401 -2.884 1.00 92.19 1072 ILE A O 1
ATOM 7828 N N . ILE A 1 1073 ? -54.931 -7.056 -3.911 1.00 91.44 1073 ILE A N 1
ATOM 7829 C CA . ILE A 1 1073 ? -54.624 -7.910 -5.062 1.00 91.44 1073 ILE A CA 1
ATOM 7830 C C . ILE A 1 1073 ? -53.199 -8.444 -4.903 1.00 91.44 1073 ILE A C 1
ATOM 7832 O O . ILE A 1 1073 ? -52.246 -7.677 -4.959 1.00 91.44 1073 ILE A O 1
ATOM 7836 N N . LEU A 1 1074 ? -53.052 -9.758 -4.754 1.00 92.56 1074 LEU A N 1
ATOM 7837 C CA . LEU A 1 1074 ? -51.767 -10.449 -4.636 1.00 92.56 1074 LEU A CA 1
ATOM 7838 C C . LEU A 1 1074 ? -51.293 -10.877 -6.026 1.00 92.56 1074 LEU A C 1
ATOM 7840 O O . LEU A 1 1074 ? -51.831 -11.824 -6.621 1.00 92.56 1074 LEU A O 1
ATOM 7844 N N . GLN A 1 1075 ? -50.314 -10.161 -6.568 1.00 88.19 1075 GLN A N 1
ATOM 7845 C CA . GLN A 1 1075 ? -49.888 -10.319 -7.952 1.00 88.19 1075 GLN A CA 1
ATOM 7846 C C . GLN A 1 1075 ? -49.164 -11.653 -8.182 1.00 88.19 1075 GLN A C 1
ATOM 7848 O O . GLN A 1 1075 ? -48.359 -12.089 -7.373 1.00 88.19 1075 GLN A O 1
ATOM 7853 N N . ASN A 1 1076 ? -49.429 -12.312 -9.313 1.00 87.12 1076 ASN A N 1
ATOM 7854 C CA . ASN A 1 1076 ? -48.781 -13.570 -9.716 1.00 87.12 1076 ASN A CA 1
ATOM 7855 C C . ASN A 1 1076 ? -48.940 -14.751 -8.732 1.00 87.12 1076 ASN A C 1
ATOM 7857 O O . ASN A 1 1076 ? -48.201 -15.736 -8.819 1.00 87.12 1076 ASN A O 1
ATOM 7861 N N . THR A 1 1077 ? -49.929 -14.701 -7.841 1.00 87.25 1077 THR A N 1
ATOM 7862 C CA . THR A 1 1077 ? -50.219 -15.769 -6.877 1.00 87.25 1077 THR A CA 1
ATOM 7863 C C . THR A 1 1077 ? -51.377 -16.673 -7.321 1.00 87.25 1077 THR A C 1
ATOM 7865 O O . THR A 1 1077 ? -52.273 -16.286 -8.078 1.00 87.25 1077 THR A O 1
ATOM 7868 N N . ASN A 1 1078 ? -51.398 -17.912 -6.815 1.00 81.25 1078 ASN A N 1
ATOM 7869 C CA . ASN A 1 1078 ? -52.450 -18.886 -7.110 1.00 81.25 1078 ASN A CA 1
ATOM 7870 C C . ASN A 1 1078 ? -53.289 -19.214 -5.864 1.00 81.25 1078 ASN A C 1
ATOM 7872 O O . ASN A 1 1078 ? -52.835 -19.893 -4.942 1.00 81.25 1078 ASN A O 1
ATOM 7876 N N . SER A 1 1079 ? -54.559 -18.817 -5.883 1.00 71.75 1079 SER A N 1
ATOM 7877 C CA . SER A 1 1079 ? -55.548 -19.070 -4.825 1.00 71.75 1079 SER A CA 1
ATOM 7878 C C . SER A 1 1079 ? -55.772 -20.555 -4.508 1.00 71.75 1079 SER A C 1
ATOM 7880 O O . SER A 1 1079 ? -56.212 -20.890 -3.413 1.00 71.75 1079 SER A O 1
ATOM 7882 N N . ALA A 1 1080 ? -55.456 -21.475 -5.430 1.00 69.50 1080 ALA A N 1
ATOM 7883 C CA . ALA A 1 1080 ? -55.557 -22.914 -5.176 1.00 69.50 1080 ALA A CA 1
ATOM 7884 C C . ALA A 1 1080 ? -54.429 -23.454 -4.276 1.00 69.50 1080 ALA A C 1
ATOM 7886 O O . ALA A 1 1080 ? -54.591 -24.531 -3.703 1.00 69.50 1080 ALA A O 1
ATOM 7887 N N . SER A 1 1081 ? -53.301 -22.741 -4.180 1.00 66.75 1081 SER A N 1
ATOM 7888 C CA . SER A 1 1081 ? -52.207 -23.019 -3.235 1.00 66.75 1081 SER A CA 1
ATOM 7889 C C . SER A 1 1081 ? -52.259 -22.145 -1.979 1.00 66.75 1081 SER A C 1
ATOM 7891 O O . SER A 1 1081 ? -51.694 -22.538 -0.969 1.00 66.75 1081 SER A O 1
ATOM 7893 N N . LEU A 1 1082 ? -52.962 -21.010 -2.027 1.00 67.50 1082 LEU A N 1
ATOM 7894 C CA . LEU A 1 1082 ? -53.218 -20.109 -0.897 1.00 67.50 1082 LEU A CA 1
ATOM 7895 C C . LEU A 1 1082 ? -54.616 -20.371 -0.310 1.00 67.50 1082 LEU A C 1
ATOM 7897 O O . LEU A 1 1082 ? -55.469 -19.490 -0.290 1.00 67.50 1082 LEU A O 1
ATOM 7901 N N . VAL A 1 1083 ? -54.916 -21.616 0.074 1.00 64.88 1083 VAL A N 1
ATOM 7902 C CA . VAL A 1 1083 ? -56.246 -21.956 0.609 1.00 64.88 1083 VAL A CA 1
ATOM 7903 C C . VAL A 1 1083 ? -56.467 -21.174 1.909 1.00 64.88 1083 VAL A C 1
ATOM 7905 O O . VAL A 1 1083 ? -55.612 -21.210 2.785 1.00 64.88 1083 VAL A O 1
ATOM 7908 N N . LEU A 1 1084 ? -57.619 -20.506 2.066 1.00 63.88 1084 LEU A N 1
ATOM 7909 C CA . LEU A 1 1084 ? -57.928 -19.701 3.262 1.00 63.88 1084 LEU A CA 1
ATOM 7910 C C . LEU A 1 1084 ? -57.749 -20.498 4.569 1.00 63.88 1084 LEU A C 1
ATOM 7912 O O . LEU A 1 1084 ? -57.248 -19.967 5.550 1.00 63.88 1084 LEU A O 1
ATOM 7916 N N . ASP A 1 1085 ? -58.094 -21.790 4.561 1.00 60.12 1085 ASP A N 1
ATOM 7917 C CA . ASP A 1 1085 ? -57.881 -22.696 5.697 1.00 60.12 1085 ASP A CA 1
ATOM 7918 C C . ASP A 1 1085 ? -56.391 -22.882 6.051 1.00 60.12 1085 ASP A C 1
ATOM 7920 O O . ASP A 1 1085 ? -56.076 -23.092 7.220 1.00 60.12 1085 ASP A O 1
ATOM 7924 N N . ASP A 1 1086 ? -55.482 -22.822 5.071 1.00 54.78 1086 ASP A N 1
ATOM 7925 C CA . ASP A 1 1086 ? -54.035 -22.903 5.294 1.00 54.78 1086 ASP A CA 1
ATOM 7926 C C . ASP A 1 1086 ? -53.482 -21.556 5.788 1.00 54.78 1086 ASP A C 1
ATOM 7928 O O . ASP A 1 1086 ? -52.759 -21.555 6.780 1.00 54.78 1086 ASP A O 1
ATOM 7932 N N . LEU A 1 1087 ? -53.912 -20.421 5.217 1.00 61.84 1087 LEU A N 1
ATOM 7933 C CA . LEU A 1 1087 ? -53.538 -19.087 5.720 1.00 61.84 1087 LEU A CA 1
ATOM 7934 C C . LEU A 1 1087 ? -53.974 -18.901 7.187 1.00 61.84 1087 LEU A C 1
ATOM 7936 O O . LEU A 1 1087 ? -53.180 -18.498 8.026 1.00 61.84 1087 LEU A O 1
ATOM 7940 N N . ILE A 1 1088 ? -55.193 -19.328 7.539 1.00 61.34 1088 ILE A N 1
ATOM 7941 C CA . ILE A 1 1088 ? -55.701 -19.316 8.924 1.00 61.34 1088 ILE A CA 1
ATOM 7942 C C . ILE A 1 1088 ? -54.906 -20.260 9.834 1.00 61.34 1088 ILE A C 1
ATOM 7944 O O . ILE A 1 1088 ? -54.659 -19.965 11.000 1.00 61.34 1088 ILE A O 1
ATOM 7948 N N . LYS A 1 1089 ? -54.538 -21.444 9.336 1.00 46.56 1089 LYS A N 1
ATOM 7949 C CA . LYS A 1 1089 ? -53.826 -22.467 10.116 1.00 46.56 1089 LYS A CA 1
ATOM 7950 C C . LYS A 1 1089 ? -52.390 -22.057 10.447 1.00 46.56 1089 LYS A C 1
ATOM 7952 O O . LYS A 1 1089 ? -51.863 -22.541 11.451 1.00 46.56 1089 LYS A O 1
ATOM 7957 N N . TYR A 1 1090 ? -51.781 -21.218 9.614 1.00 47.69 1090 TYR A N 1
ATOM 7958 C CA . TYR A 1 1090 ? -50.436 -20.678 9.799 1.00 47.69 1090 TYR A CA 1
ATOM 7959 C C . TYR A 1 1090 ? -50.430 -19.214 10.278 1.00 47.69 1090 TYR A C 1
ATOM 7961 O O . TYR A 1 1090 ? -49.358 -18.630 10.339 1.00 47.69 1090 TYR A O 1
ATOM 7969 N N . ASN A 1 1091 ? -51.584 -18.659 10.688 1.00 57.28 1091 ASN A N 1
ATOM 7970 C CA . ASN A 1 1091 ? -51.743 -17.278 11.180 1.00 57.28 1091 ASN A CA 1
ATOM 7971 C C . ASN A 1 1091 ? -51.365 -16.171 10.169 1.00 57.28 1091 ASN A C 1
ATOM 7973 O O . ASN A 1 1091 ? -51.002 -15.074 10.566 1.00 57.28 1091 ASN A O 1
ATOM 7977 N N . GLN A 1 1092 ? -51.495 -16.440 8.872 1.00 48.31 1092 GLN A N 1
ATOM 7978 C CA . GLN A 1 1092 ? -51.131 -15.514 7.793 1.00 48.31 1092 GLN A CA 1
ATOM 7979 C C . GLN A 1 1092 ? -52.248 -14.516 7.417 1.00 48.31 1092 GLN A C 1
ATOM 7981 O O . GLN A 1 1092 ? -52.028 -13.647 6.578 1.00 48.31 1092 GLN A O 1
ATOM 7986 N N . ILE A 1 1093 ? -53.449 -14.643 8.003 1.00 55.59 1093 ILE A N 1
ATOM 7987 C CA . ILE A 1 1093 ? -54.572 -13.677 7.951 1.00 55.59 1093 ILE A CA 1
ATOM 7988 C C . ILE A 1 1093 ? -55.279 -13.643 9.307 1.00 55.59 1093 ILE A C 1
ATOM 7990 O O . ILE A 1 1093 ? -55.504 -14.749 9.863 1.00 55.59 1093 ILE A O 1
#

Mean predicted aligned error: 24.99 Å

Foldseek 3Di:
DWWKFWADLAARDGPDTDPDLEAEDPAQTEIETADAPVQWDDWDDDPQWTWTAGVVRRIRIYHNNNVDPVPSHWYWYDHPNWIWTWDQADPRRHGDPDIDTDTDDPPVCPPPPRPDHNPDPSPDDDDDDDDDDDDDDDDDDDDDDDDPDQDQDWWDWAAWEQDPFLKIKTFTPFFFQLAAEDQVQKFKAWLRRTWGFPDWDHDTRMIITDTPPRHAAPIFMKMKGARPDPPDQHATGHPSRHHDGIDICVVNPHYDRHHQDWWDFQAWEQDQALKIKTFTPWFWDQVQEADQVQKWKWKDDPPPIDTWGFPDWGGDTRMIITDTVVRHAPPIQMKIWGAAPDDDQDSNAGTHPSRHHDHTDILVPHPVRYHYPYHHHDQDQAWWDWAAWEQDPQLKIKTFTPWFWDQVQEADQVQKWKWWADPPPIDTWGFPDWGGDTRMIITDTVVRHDAPIQMKIWGDAPDDDQDSNAGGHPSRHHYHTDIQVPHPVRYHRHPDPPPFLLPWWWWKAKDWPVDPDRDGPDTDGDNDTDDQDADFDFPDKDKDFDAAWWTKIKIKIFTDFDPQQQQFKWKWKAQPPPRDIDTDHGPPLQDPDDDDDQKDKDQPQDDDPGGTTMIIHTGDGGGMMMMIMHGHPVVVVVVVVPPDPVLQDPPQLLVLLLCLVLVLQLCLLQDPPDDLLLLLQQDFQQLNLVLVVPPPLLVVLSVVLCVLCVVVVPPPCVVVNRRDGLNCLLVLVPDDPVSVSSVVSVVNVSSVVSSVCLVVVDGCSSVSCSVPPVSVVLVVLSVVQQPDDDDPLVSLQVSLVVSLVVCVVSVNNVRDDDSVVSVVSSVVSCSVQLLSRASFAEWEWEQDPQDTAWTKDFRQDADSVRRGRRDQDQWWWQDKPPHGDDQPDADPVAGWDWDDWPFFIWIAHRSRIIITTGPGDDDDQDKDKTKIKIKIWDPPPDPPIDMHIHIYMYIYDYAWDWAADDPDRLEIEGEHAADAEEAERGAAAYEYEQAQCDPQDLSSRSAAYEYEDDDVVRNYAYHCCRLQVVDPDDLVLCCLAWDWDDDPQKIWIWGQNHSDPPDCSNPIDTHYIYGRDDCVVVPSNVCRVSVRD

Solvent-accessible surface area (backbone atoms only — not comparable to full-atom values): 61587 Å² total; per-residue (Å²): 133,60,50,33,36,36,22,36,54,63,62,46,48,77,76,41,81,38,92,58,51,67,42,77,56,90,62,65,28,35,36,39,34,58,40,44,66,89,40,54,69,48,75,44,77,56,91,46,22,40,36,38,32,35,73,89,69,54,58,37,36,32,35,48,54,61,76,47,63,75,83,52,50,45,46,30,27,38,41,97,92,41,47,27,38,61,44,44,51,50,99,85,55,49,76,48,99,58,77,46,77,44,74,69,46,97,80,62,58,81,80,53,99,63,72,73,20,85,79,77,78,92,78,75,88,88,88,87,84,92,80,90,82,91,87,82,90,86,83,88,85,89,86,83,83,93,73,80,84,71,75,84,66,46,58,45,82,59,44,39,34,54,45,101,80,24,28,41,41,39,36,38,81,46,54,33,66,67,40,51,62,58,56,89,28,47,50,38,32,47,76,87,43,79,47,52,53,77,46,78,47,74,55,53,34,34,40,38,42,35,45,62,74,62,50,60,68,51,51,54,47,48,48,35,38,40,52,86,58,81,92,59,89,61,24,48,20,27,85,78,65,33,62,40,63,65,52,53,30,67,83,53,75,32,49,49,38,72,56,79,74,51,42,45,83,75,48,39,34,25,41,55,82,12,30,38,38,37,33,36,81,46,50,45,29,59,90,34,58,43,56,56,87,38,47,47,37,35,35,50,55,89,89,63,62,43,82,45,46,56,78,46,77,48,53,56,59,35,33,40,38,39,38,40,56,71,55,43,32,40,84,52,42,53,38,47,37,41,46,48,82,63,92,64,68,57,66,55,22,56,24,24,78,78,51,29,45,30,72,59,47,48,38,74,77,41,97,74,34,42,45,59,55,18,70,32,74,63,81,80,80,70,37,39,46,82,72,50,34,33,40,49,97,84,19,28,39,39,35,35,35,80,44,48,45,30,58,90,34,60,43,55,56,85,38,49,49,36,35,38,48,56,88,91,63,62,41,79,44,45,55,77,47,76,48,53,56,59,36,34,40,37,37,36,41,55,72,56,52,60,71,67,44,46,45,40,45,35,42,46,49,81,65,93,63,69,56,67,57,20,56,23,22,75,82,54,27,43,27,72,59,46,46,34,76,76,38,97,74,30,37,43,28,57,75,63,90,72,78,75,65,84,80,52,66,46,40,42,41,38,42,54,78,89,51,100,60,98,57,71,75,50,76,52,82,65,93,65,81,84,76,86,55,79,69,72,42,74,74,47,78,45,76,53,74,42,92,70,57,65,42,43,44,34,42,34,42,32,38,83,84,62,77,85,56,50,58,26,36,37,41,38,40,30,32,76,81,82,68,50,70,46,76,44,72,32,68,58,70,91,57,97,71,86,87,88,71,60,58,49,76,46,71,49,83,81,64,101,84,50,49,38,49,28,41,36,33,40,60,43,64,58,45,45,36,35,40,34,34,30,43,37,49,68,62,55,55,47,55,76,74,60,74,55,68,82,52,52,38,85,69,33,56,56,50,48,51,48,48,52,52,51,48,48,53,42,53,51,47,55,33,99,84,60,76,64,61,67,47,60,28,63,31,25,42,48,57,52,53,57,63,41,72,80,38,79,91,42,50,74,55,57,49,50,51,53,60,69,46,55,89,49,77,88,46,83,68,49,61,59,53,37,67,33,33,35,39,38,44,49,70,57,63,44,67,72,77,54,29,55,50,38,61,73,71,44,46,23,63,53,48,48,51,44,54,50,47,54,69,72,59,61,94,51,59,27,48,53,46,27,70,74,50,47,48,63,55,49,54,51,49,56,70,71,53,75,79,72,97,54,58,72,69,60,38,44,46,52,44,50,50,53,50,40,50,53,29,40,76,59,74,44,63,84,66,71,70,54,61,68,57,43,50,53,48,44,50,50,49,52,73,71,44,43,56,56,43,50,53,24,27,79,43,60,30,48,67,57,96,89,45,75,46,56,24,68,55,42,48,55,42,57,47,84,84,66,57,16,42,27,44,49,80,87,36,40,76,43,25,46,71,89,39,79,55,69,62,82,42,76,65,98,87,47,39,25,35,80,46,84,56,95,66,28,39,38,34,40,33,77,84,39,38,34,41,32,41,63,78,70,86,86,84,68,98,64,71,46,75,47,78,43,39,35,28,36,27,28,54,72,94,51,98,73,52,46,77,37,68,30,41,39,34,39,40,38,53,80,83,80,56,80,45,71,41,94,91,43,88,42,20,24,34,38,43,68,56,77,38,67,34,81,45,75,63,77,62,45,40,23,33,38,54,44,59,64,76,30,94,84,41,48,53,15,45,34,40,46,28,36,31,63,57,74,40,74,86,60,49,28,29,43,44,49,62,58,52,38,63,95,49,96,74,46,89,91,52,40,75,52,28,44,49,80,44,72,55,89,58,21,21,34,37,27,34,16,57,74,44,48,97,82,55,72,84,34,47,75,35,63,38,39,33,33,41,77,33,57,45,89,78,59,38,67,72,55,35,50,73,71,65,27,82

Sequence (1093 aa):
MATIKILSVKNGEVIQNIDNNIVKLTQNSVIQISADIDEVTTITRQGNSAVIRLKNGESIIIENYFDYPVNANRIVFENEGKLYWAEFTDQNGEMLDTIIYHPLTEGTVESANMAAGILPWLGGALAIGAIAAAAGSGGSSSGDSGSGSQDTTPPKLTDIIVNENGQLELSFNENINGSNPRAEDFTVIVDGEEIPVTNIIVEGDKITLVTEPEIRDGQEVTVDYQDSTPGNDQGIKDSDGNILEDFDSAEVGGVKNPDTTSPILINAEVNENGNIELSFNEALDADNLPPVGSLVVTVGTAPDLTAVNVIDIIADGNTLTLITDPVISAGQNVNVVYTDPSVENDLDAIQDTAGNDAAGFNTADLPNGVVNNSDQPTSDTLGPTLLSAEVNENGNIELSFNEALDADNLPPAGSLVVTVGTAPDLTAVNVIDIIADGNTLTLITDPVISAGQNVNVVYTDPSVENDLDAIQDTAGNDAAGFNTADLPNGVVNNPELLLSLANDEISALLVNKTIDTATPLATIDEQDLISVLPGDSKIAVMNFTIDSGTQDVVIAVQQDNLVDLASAFTFVVRNTTTGEEFQVAAADTSQGGLVAGALGLELLGGVADAQGLRLDISDLPAGNYEVSIYGDSSQLADILTSIDLANLGDNTVNEVVSNTILGLLETTLTGPNVDPRGLLEQLTLSQLLSLTTDVPALGTLTGAVSTLLAPVLNNPLLGDLNNTSVGDIIAGKAGGLLGVLINTLGLGTVLNSLVNGILDGVDGTGQALFDNLVEPLVSDILLDTVLEGSGLETGLNTLLGSINTLLNTLGLGNVLPTVDGLLDLVAQEILSNPLTILGGTTAEVYVVNGETYSATGNIQESSEDGTQADNWGDGVLTAVNGVPVTFNSTDADGKFTLIQGSYGVLKLYDDGNFIYNSDSLNGQGTPISEVFNYTVTRNAGQTNEETASADLTINIDTVNQIINYADDPTDNLLQGGIGNDILTGGAGADTAIYYLLDNTDTTGGNGTDTWTDFNAAEGDMIDVSALLSDQTVNASNLGNYITLEQRGNDTVVTIDRDGSVTDISYAPKELIILQNTNSASLVLDDLIKYNQI

Secondary structure (DSSP, 8-state):
---EEEEETTT--EEEEE-SSEEE-SSSEEEEE-S-GGGEEEEEEETTEEEEEETTS-EEEEETTTSS-TTSSEEEEEETTEEEEEEEE-TTSPEEEEEEEEE--TTTTTSS---S-SSSS--S----------------------------SPP-EEEEEE-TTS-EEEEESS--TT-B--GGGEEEEETTEEE-EEEEEEETTEEEEEESSPPPTT--EEEEEE-SSTTSS-BSB-SS-PBP-EEEGGGGTS-B----PPP-EEEEEE-TTS-EEEEESS-B-SSSPPPGGGEEEEEEETTEEEEEEEEEEEEETTEEEEEEESPPPTT--EEEEE--S-SS--TTSSBBTT-PBPPPEEGGGSTT--EE---SPPPP-PPP-EEEEEE-TTS-EEEEESS-B-TTSPPPGGGEEEEESSTTS-EEEEEEEEEEETTEEEEEEESPPPTT--EEEEE--S-SS--TTS-BBTT-PBPPP-BGGGSTT-SB--SS-----TT----EEEEETTSSS---S------S-----TTT-EEEEEEEEE-SSSEEEEEEEE-SS-SGGGGGEEEEEEETTT--EEEE----TT-SS--SSSEEEEE--SSSS--EEEEEEEEEPSEEEEEEEEE-HHHHHHHHHH--GGGG-TTHHHHHHHHHHHHHHHHHHTSTT--THHHHHHSBHHHHHHHTTS-GGGHHHHHHHHHHHGGGTT-THHHHHHTSBHHHHHTT---HHHHHHHHHHTHHHHHHHHHHHHHTT-S-HHHHHIIIIIHHHHHHHHHHHTTSS--HHHHHHHHHHHHHHHHHHHT-TTSSPPHHHHHHHHHHHHHH-GGG----EEEEE-EETTEEPPEEEETTSPPTTS------TT-EEEEETTEE----EE-SS-EEEEEE-SSEEEEEETTSEEEEEE----S--S-EEEEEEEEEEESTTSTT-EEEEEEEEEEE--S-EEEE-SS-TT-EEEE--SS--EE---SS--EEE-----TTSTTTT---EEESS--TTTT-EEE-TTTTTTS---TTTGGGTEEEEEETTEEEEEE-SS--SS--TT--EEEEEETT--TTTS-HHHHHHTT--

Radius of gyration: 50.71 Å; Cα contacts (8 Å, |Δi|>4): 2161; chains: 1; bounding box: 124×89×147 Å